Protein AF-0000000071901105 (afdb_homodimer)

pLDDT: mean 73.62, std 17.01, range [23.39, 92.31]

Radius of gyration: 30.45 Å; Cα contacts (8 Å, |Δi|>4): 1016; chains: 2; bounding box: 78×115×122 Å

Foldseek 3Di:
DPPPPPPPPPPPPPPPVVVPPVPDCPPLNVLLVVVLVLLVLLLLLLVLLLVLLVLQVVLVVVQPDDCPVLVVLVVLLVVLSVLLNVLSVVSNVVSVVCNPPSHDDQVNLLSSLVSLLSNLVSVLSSLQSLLCVLPVVCVVLSVVCVVLSVVSVVQSVQFRLDPVQVVPPVLLVLLVLLQLLLSLQLLQLSLLVSLLSNLCSPPVLSSPDPDPPLSSLSSVLNSLSSSSSSLSSRRGGHDDPVVSVVSSVVSLVSSVSSLVSLLVSLLVLLCLAQNPVPSPPDQCVVVLVCQLVVVQVPPPPPPPPDPPDLPVPVPPLVVLSVLQNVLSNLSSNLSSQCPPPDDDDPLSNLLSNLSSNLNNLSSVVSNCPLPPSPDGDDSSVVSVVCSSCSNVVSSVVNVVSSVVVVVVSPPPD/DPPPPPPPPPPPPVPPPVVPPVPDCPPLNVLLVVVLVLLVLLLLLLVLLQVLLVLQVVLVVVQPDPCPVLVVLVVLLVVLSVLLNVLSVVSVVVSVVCNPPSHDDQVNLLSSLVSLLSNLVSVLSSLQSLLCVLPVVCVVLSVVCVVLSVVSVVQSVQFRLDPVQVVDPVLLVLLVLLQLLLSLQLLQLSLLVSLLSNLCSPPVLSSPDPDCPLSSLSSVLNSLSSSSSSLSSRRGHHDDPVVSVVSSVVSLVSSVSSLVSSLVSLLVLLCLAQNPVPSPPDACVVVLVCQLVVVQVVVPPPPPPPPPDLPVPVPPLVVLSVLQNVLSNLSSNLSSQCPPPDDDDPLSNLLSNLSSNLNNLSSVVSNPPLPSSPDGDDSSVVSVVCSSCSNVVSSVVNVVSSVVVVVVSPPPD

Solvent-accessible surface area (backbone atoms only — not comparable to full-atom values): 42985 Å² total; per-residue (Å²): 134,81,78,76,76,73,78,78,75,76,74,74,72,71,73,60,71,73,71,70,41,71,73,72,77,50,77,72,52,54,46,32,51,51,42,48,51,49,40,51,36,38,34,54,51,21,52,51,48,44,53,51,51,49,48,51,48,52,47,55,67,70,44,81,61,77,55,70,84,48,38,68,51,48,50,53,25,48,53,26,42,48,50,19,43,51,33,23,50,48,45,48,49,46,36,69,66,47,65,78,46,51,70,79,50,70,67,57,52,51,49,52,38,49,38,42,48,49,22,41,50,20,46,42,50,23,52,43,35,53,45,36,71,76,35,67,70,34,53,51,34,51,58,52,47,47,44,53,52,50,36,54,51,50,52,57,68,63,31,40,86,43,75,65,34,72,66,36,61,70,57,50,51,49,36,51,55,42,29,57,51,15,53,42,41,32,53,26,30,48,36,27,48,44,27,42,51,46,13,48,70,72,23,68,51,52,61,62,54,74,64,48,38,56,57,39,39,37,46,51,21,29,42,48,15,42,52,40,32,40,67,40,32,34,80,72,9,43,90,45,69,66,56,46,51,50,52,50,50,51,48,51,53,50,51,53,48,32,53,49,31,48,47,51,30,51,49,54,58,39,24,76,69,56,22,22,33,50,58,70,17,64,52,66,60,55,48,49,52,28,50,32,53,43,48,51,68,66,47,70,73,71,74,74,76,76,74,65,72,60,56,66,66,66,71,69,57,58,66,43,40,49,47,25,27,51,29,36,25,48,47,24,39,49,47,30,71,47,49,76,59,86,77,80,50,71,57,50,37,51,26,46,50,29,28,47,46,16,29,51,39,26,49,54,56,68,69,31,80,84,58,62,52,65,77,68,57,69,66,41,46,50,43,49,48,52,56,62,45,48,24,56,54,27,46,61,55,24,51,61,35,47,54,52,41,52,57,67,66,45,72,86,121,134,81,78,76,73,74,76,79,76,75,74,73,72,68,73,59,72,74,70,71,42,73,73,71,78,48,77,74,53,54,47,31,51,50,41,48,50,47,41,52,36,39,36,52,51,21,52,51,48,45,53,51,51,50,47,51,49,53,47,54,68,70,45,83,60,76,54,72,85,50,39,68,52,48,51,53,25,49,50,27,42,48,50,21,44,51,33,23,51,48,46,47,49,47,36,69,68,49,66,79,47,51,71,78,50,67,67,56,49,51,48,52,39,50,38,43,50,48,22,41,52,21,46,44,49,24,51,42,36,53,46,35,71,76,35,69,70,33,53,51,35,51,57,52,47,46,45,55,52,50,35,54,50,50,52,57,69,63,30,41,84,43,74,64,33,73,66,36,62,69,56,50,52,49,36,51,54,42,30,56,51,15,53,41,42,30,54,26,30,46,35,26,49,45,27,43,51,44,13,47,72,71,23,67,52,51,60,62,53,72,62,51,38,57,56,39,38,38,46,51,21,29,44,48,14,42,53,41,31,40,67,41,33,36,82,70,10,43,92,44,69,66,57,46,51,50,51,49,50,51,48,50,53,50,50,54,48,31,54,49,30,48,48,50,30,50,49,52,59,39,22,75,67,56,23,22,32,48,58,71,19,64,53,65,61,54,49,49,50,29,48,32,54,45,49,53,66,67,47,70,73,69,74,74,74,76,75,65,72,59,58,67,66,66,71,70,56,59,65,42,41,49,46,25,28,52,27,35,27,49,49,24,39,48,48,30,71,47,49,76,58,87,76,80,52,69,56,51,38,51,26,47,50,29,28,46,46,14,27,50,39,25,48,54,55,70,70,29,80,84,57,62,53,64,77,69,53,70,65,43,47,49,43,50,47,51,56,61,47,46,25,56,54,28,47,63,56,24,51,61,35,47,54,52,40,52,60,66,67,45,72,85,122

Sequence (826 aa):
MAANSYPSQVKCTMDDPELNAPPKNDPEEEPKQATNRILKRTSSFAQGTIATATGFLTAAFSVRKDALLHRHILVAGGCFLVIAYLSALLLVYLKLFLSGHRQLHKGHIRFIQFLCIISGAALVATNSLLLLLISEDSILLSLNLLPIQGLIGILAYHATPTEDSMRDEAFEAGIKSGRKVALFATATAFAVQTTLLFGYLNNSSFRALGHRFDLSVSFLASALSVFLVVATCMPLGYRTSAARDKVLSLVKYLKDAVIALLAVTAVTIAKEFLGGDTVLALFPEITVAAMYYGVNLLTEETVEQGRREVAEHKMEMLPTAVVATFGFGMLGAAYAALLGTPEYDMYTKALVFTLLAAVVSSLGRVAGPLCSPRRDKNAAACVVFLGNILPIVEMLVAVPLAAKVASNALPASMAANSYPSQVKCTMDDPELNAPPKNDPEEEPKQATNRILKRTSSFAQGTIATATGFLTAAFSVRKDALLHRHILVAGGCFLVIAYLSALLLVYLKLFLSGHRQLHKGHIRFIQFLCIISGAALVATNSLLLLLISEDSILLSLNLLPIQGLIGILAYHATPTEDSMRDEAFEAGIKSGRKVALFATATAFAVQTTLLFGYLNNSSFRALGHRFDLSVSFLASALSVFLVVATCMPLGYRTSAARDKVLSLVKYLKDAVIALLAVTAVTIAKEFLGGDTVLALFPEITVAAMYYGVNLLTEETVEQGRREVAEHKMEMLPTAVVATFGFGMLGAAYAALLGTPEYDMYTKALVFTLLAAVVSSLGRVAGPLCSPRRDKNAAACVVFLGNILPIVEMLVAVPLAAKVASNALPAS

Secondary structure (DSSP, 8-state):
----------------TTTTS-----TTHHHHHHHHHHHHHHHHHHHHHHHHHHHHHHHHHH----TTTTHHHHHHHHHHHHHHHHHHHHHHHHHHHHTT-SS--HHHHHHHHHHHHHHHHHHHHHHHHHHHHH-GGGHHHHHTTHHHHHHHHHHHHH----GGGGG-HHHHHHHHHHHHHHHHHHHHHHHHHHHHHHHHHH-HHHHH--S-HHHHHHHHHHHHHHHHHHHHHS----SSHHHHHHHHHHHHHHHHHHHHHHHHHHHHHHHHHH-HHHHTTT-HHHHHHHHHHHHHHHS-----------------HHHHHHHHHHHHHHHHHHHHHHTT-S---HHHHHHHHHHHHHHHHHHHHHH-GGG--SS--HHHHHHHHHHHHHHHHHHHHHHHHHHHHHHHHS---/----------------TTTTS-----TTHHHHHHHHHHHHHHHHHHHHHHHHHHHHHHHHHH----TTTTHHHHHHHHHHHHHHHHHHHHHHHHHHHHTT-SS--HHHHHHHHHHHHHHHHHHHHHHHHHHHHH-GGGHHHHHTTHHHHHHHHHHHHH----GGGGG-HHHHHHHHHHHHHHHHHHHHHHHHHHHHHHHHHH-HHHHH--S-HHHHHHHHHHHHHHHHHHHHHS----SSHHHHHHHHHHHHHHHHHHHHHHHHHHHHHHHHHH-HHHHTTT-HHHHHHHHHHHHHHHS-----------------HHHHHHHHHHHHHHHHHHHHHHTT-S---HHHHHHHHHHHHHHHHHHHHHH-GGG--SS--HHHHHHHHHHHHHHHHHHHHHHHHHHHHHHHHS---

Organism: Sorghum bicolor (NCBI:txid4558)

Nearest PDB structures (foldseek):
  9cpb-assembly1_6S  TM=2.962E-01  e=1.721E+00  Bos taurus
  9cpb-assembly1_6S  TM=2.509E-01  e=5.950E+00  Bos taurus
  8xqn-assembly1_R  TM=2.039E-01  e=5.712E+00  Clostridium perfringens

Structure (mmCIF, N/CA/C/O backbone):
data_AF-0000000071901105-model_v1
#
loop_
_entity.id
_entity.type
_entity.pdbx_description
1 polymer 'Uncharacterized protein'
#
loop_
_atom_site.group_PDB
_atom_site.id
_atom_site.type_symbol
_atom_site.label_atom_id
_atom_site.label_alt_id
_atom_site.label_comp_id
_atom_site.label_asym_id
_atom_site.label_entity_id
_atom_site.label_seq_id
_atom_site.pdbx_PDB_ins_code
_atom_site.Cartn_x
_atom_site.Cartn_y
_atom_site.Cartn_z
_atom_site.occupancy
_atom_site.B_iso_or_equiv
_atom_site.auth_seq_id
_atom_site.auth_comp_id
_atom_site.auth_asym_id
_atom_site.auth_atom_id
_atom_site.pdbx_PDB_model_num
ATOM 1 N N . MET A 1 1 ? 28.234 18.266 83.75 1 23.39 1 MET A N 1
ATOM 2 C CA . MET A 1 1 ? 28.797 18.875 82.562 1 23.39 1 MET A CA 1
ATOM 3 C C . MET A 1 1 ? 27.797 18.812 81.438 1 23.39 1 MET A C 1
ATOM 5 O O . MET A 1 1 ? 27.359 17.719 81.062 1 23.39 1 MET A O 1
ATOM 9 N N . ALA A 1 2 ? 26.969 19.844 81.375 1 28.11 2 ALA A N 1
ATOM 10 C CA . ALA A 1 2 ? 25.734 20.25 80.688 1 28.11 2 ALA A CA 1
ATOM 11 C C . ALA A 1 2 ? 25.969 20.344 79.188 1 28.11 2 ALA A C 1
ATOM 13 O O . ALA A 1 2 ? 26.719 21.203 78.688 1 28.11 2 ALA A O 1
ATOM 14 N N . ALA A 1 3 ? 26.25 19.141 78.562 1 31.78 3 ALA A N 1
ATOM 15 C CA . ALA A 1 3 ? 26.688 19.062 77.125 1 31.78 3 ALA A CA 1
ATOM 16 C C . ALA A 1 3 ? 25.797 19.906 76.25 1 31.78 3 ALA A C 1
ATOM 18 O O . ALA A 1 3 ? 24.578 19.75 76.25 1 31.78 3 ALA A O 1
ATOM 19 N N . ASN A 1 4 ? 26.141 21.203 76.062 1 26.97 4 ASN A N 1
ATOM 20 C CA . ASN A 1 4 ? 25.562 22.281 75.312 1 26.97 4 ASN A CA 1
ATOM 21 C C . ASN A 1 4 ? 25.234 21.828 73.875 1 26.97 4 ASN A C 1
ATOM 23 O O . ASN A 1 4 ? 26.141 21.484 73.125 1 26.97 4 ASN A O 1
ATOM 27 N N . SER A 1 5 ? 24.172 21.062 73.688 1 28.59 5 SER A N 1
ATOM 28 C CA . SER A 1 5 ? 23.703 20.469 72.438 1 28.59 5 SER A CA 1
ATOM 29 C C . SER A 1 5 ? 23.5 21.547 71.375 1 28.59 5 SER A C 1
ATOM 31 O O . SER A 1 5 ? 22.625 22.391 71.5 1 28.59 5 SER A O 1
ATOM 33 N N . TYR A 1 6 ? 24.641 22.141 70.875 1 30 6 TYR A N 1
ATOM 34 C CA . TYR A 1 6 ? 24.562 23.219 69.875 1 30 6 TYR A CA 1
ATOM 35 C C . TYR A 1 6 ? 23.625 22.875 68.75 1 30 6 TYR A C 1
ATOM 37 O O . TYR A 1 6 ? 23.656 21.766 68.188 1 30 6 TYR A O 1
ATOM 45 N N . PRO A 1 7 ? 22.469 23.547 68.625 1 29.94 7 PRO A N 1
ATOM 46 C CA . PRO A 1 7 ? 21.406 23.312 67.688 1 29.94 7 PRO A CA 1
ATOM 47 C C . PRO A 1 7 ? 21.891 23.438 66.188 1 29.94 7 PRO A C 1
ATOM 49 O O . PRO A 1 7 ? 22.656 24.359 65.875 1 29.94 7 PRO A O 1
ATOM 52 N N . SER A 1 8 ? 22.359 22.312 65.562 1 29.56 8 SER A N 1
ATOM 53 C CA . SER A 1 8 ? 22.906 22.312 64.25 1 29.56 8 SER A CA 1
ATOM 54 C C . SER A 1 8 ? 22.016 23.094 63.281 1 29.56 8 SER A C 1
ATOM 56 O O . SER A 1 8 ? 20.828 22.828 63.156 1 29.56 8 SER A O 1
ATOM 58 N N . GLN A 1 9 ? 22.219 24.375 63.125 1 26.72 9 GLN A N 1
ATOM 59 C CA . GLN A 1 9 ? 21.562 25.297 62.219 1 26.72 9 GLN A CA 1
ATOM 60 C C . GLN A 1 9 ? 21.547 24.734 60.781 1 26.72 9 GLN A C 1
ATOM 62 O O . GLN A 1 9 ? 22.609 24.531 60.188 1 26.72 9 GLN A O 1
ATOM 67 N N . VAL A 1 10 ? 20.609 23.875 60.5 1 31.67 10 VAL A N 1
ATOM 68 C CA . VAL A 1 10 ? 20.406 23.344 59.156 1 31.67 10 VAL A CA 1
ATOM 69 C C . VAL A 1 10 ? 20.328 24.484 58.156 1 31.67 10 VAL A C 1
ATOM 71 O O . VAL A 1 10 ? 19.438 25.328 58.25 1 31.67 10 VAL A O 1
ATOM 74 N N . LYS A 1 11 ? 21.469 25.062 57.781 1 34.03 11 LYS A N 1
ATOM 75 C CA . LYS A 1 11 ? 21.531 26.047 56.688 1 34.03 11 LYS A CA 1
ATOM 76 C C . LYS A 1 11 ? 20.688 25.609 55.5 1 34.03 11 LYS A C 1
ATOM 78 O O . LYS A 1 11 ? 20.922 24.547 54.938 1 34.03 11 LYS A O 1
ATOM 83 N N . CYS A 1 12 ? 19.438 25.984 55.469 1 29.81 12 CYS A N 1
ATOM 84 C CA . CYS A 1 12 ? 18.484 25.953 54.344 1 29.81 12 CYS A CA 1
ATOM 85 C C . CYS A 1 12 ? 19.141 26.453 53.062 1 29.81 12 CYS A C 1
ATOM 87 O O . CYS A 1 12 ? 19.328 27.656 52.906 1 29.81 12 CYS A O 1
ATOM 89 N N . THR A 1 13 ? 20.312 25.891 52.75 1 29.97 13 THR A N 1
ATOM 90 C CA . THR A 1 13 ? 20.812 26.406 51.469 1 29.97 13 THR A CA 1
ATOM 91 C C . THR A 1 13 ? 19.719 26.438 50.406 1 29.97 13 THR A C 1
ATOM 93 O O . THR A 1 13 ? 19.141 25.406 50.062 1 29.97 13 THR A O 1
ATOM 96 N N . MET A 1 14 ? 18.938 27.5 50.438 1 29.06 14 MET A N 1
ATOM 97 C CA . MET A 1 14 ? 18.031 27.875 49.344 1 29.06 14 MET A CA 1
ATOM 98 C C . MET A 1 14 ? 18.656 27.609 48 1 29.06 14 MET A C 1
ATOM 100 O O . MET A 1 14 ? 19.688 28.219 47.656 1 29.06 14 MET A O 1
ATOM 104 N N . ASP A 1 15 ? 18.688 26.328 47.625 1 30.03 15 ASP A N 1
ATOM 105 C CA . ASP A 1 15 ? 19.141 25.969 46.281 1 30.03 15 ASP A CA 1
ATOM 106 C C . ASP A 1 15 ? 18.625 26.953 45.25 1 30.03 15 ASP A C 1
ATOM 108 O O . ASP A 1 15 ? 17.406 27.156 45.125 1 30.03 15 ASP A O 1
ATOM 112 N N . ASP A 1 16 ? 19.344 28.094 45.062 1 31.08 16 ASP A N 1
ATOM 113 C CA . ASP A 1 16 ? 19.047 29.062 44.031 1 31.08 16 ASP A CA 1
ATOM 114 C C . ASP A 1 16 ? 18.641 28.391 42.719 1 31.08 16 ASP A C 1
ATOM 116 O O . ASP A 1 16 ? 19.406 27.562 42.188 1 31.08 16 ASP A O 1
ATOM 120 N N . PRO A 1 17 ? 17.328 28.281 42.469 1 35.25 17 PRO A N 1
ATOM 121 C CA . PRO A 1 17 ? 16.781 27.656 41.25 1 35.25 17 PRO A CA 1
ATOM 122 C C . PRO A 1 17 ? 17.547 28.047 40 1 35.25 17 PRO A C 1
ATOM 124 O O . PRO A 1 17 ? 17.281 27.5 38.906 1 35.25 17 PRO A O 1
ATOM 127 N N . GLU A 1 18 ? 18.156 29.281 40 1 35.06 18 GLU A N 1
ATOM 128 C CA . GLU A 1 18 ? 18.844 29.688 38.812 1 35.06 18 GLU A CA 1
ATOM 129 C C . GLU A 1 18 ? 19.969 28.719 38.438 1 35.06 18 GLU A C 1
ATOM 131 O O . GLU A 1 18 ? 20.5 28.766 37.344 1 35.06 18 GLU A O 1
ATOM 136 N N . LEU A 1 19 ? 20.609 28.219 39.406 1 35.97 19 LEU A N 1
ATOM 137 C CA . LEU A 1 19 ? 21.797 27.438 39.125 1 35.97 19 LEU A CA 1
ATOM 138 C C . LEU A 1 19 ? 21.438 26.172 38.344 1 35.97 19 LEU A C 1
ATOM 140 O O . LEU A 1 19 ? 22.312 25.562 37.719 1 35.97 19 LEU A O 1
ATOM 144 N N . ASN A 1 20 ? 20.406 25.547 38.75 1 34.88 20 ASN A N 1
ATOM 145 C CA . ASN A 1 20 ? 20.109 24.297 38.031 1 34.88 20 ASN A CA 1
ATOM 146 C C . ASN A 1 20 ? 19.531 24.562 36.656 1 34.88 20 ASN A C 1
ATOM 148 O O . ASN A 1 20 ? 18.641 23.828 36.188 1 34.88 20 ASN A O 1
ATOM 152 N N . ALA A 1 21 ? 19.484 25.875 36.25 1 35.84 21 ALA A N 1
ATOM 153 C CA . ALA A 1 21 ? 19.094 26.078 34.844 1 35.84 21 ALA A CA 1
ATOM 154 C C . ALA A 1 21 ? 19.859 25.125 33.906 1 35.84 21 ALA A C 1
ATOM 156 O O . ALA A 1 21 ? 21.047 24.844 34.156 1 35.84 21 ALA A O 1
ATOM 157 N N . PRO A 1 22 ? 19.156 24.172 33.312 1 41.09 22 PRO A N 1
ATOM 158 C CA . PRO A 1 22 ? 19.969 23.344 32.438 1 41.09 22 PRO A CA 1
ATOM 159 C C . PRO A 1 22 ? 21.125 24.125 31.797 1 41.09 22 PRO A C 1
ATOM 161 O O . PRO A 1 22 ? 21 25.328 31.547 1 41.09 22 PRO A O 1
ATOM 164 N N . PRO A 1 23 ? 22.406 23.844 32.25 1 41.41 23 PRO A N 1
ATOM 165 C CA . PRO A 1 23 ? 23.484 24.703 31.75 1 41.41 23 PRO A CA 1
ATOM 166 C C . PRO A 1 23 ? 23.156 25.312 30.391 1 41.41 23 PRO A C 1
ATOM 168 O O . PRO A 1 23 ? 22.406 24.734 29.594 1 41.41 23 PRO A O 1
ATOM 171 N N . LYS A 1 24 ? 23.109 26.594 30.25 1 41.62 24 LYS A N 1
ATOM 172 C CA . LYS A 1 24 ? 23.078 27.297 28.984 1 41.62 24 LYS A CA 1
ATOM 173 C C . LYS A 1 24 ? 23.828 26.516 27.906 1 41.62 24 LYS A C 1
ATOM 175 O O . LYS A 1 24 ? 24.953 26.047 28.125 1 41.62 24 LYS A O 1
ATOM 180 N N . ASN A 1 25 ? 23.203 25.75 26.969 1 41.94 25 ASN A N 1
ATOM 181 C CA . ASN A 1 25 ? 23.875 25.172 25.812 1 41.94 25 ASN A CA 1
ATOM 182 C C . ASN A 1 25 ? 25.125 25.984 25.438 1 41.94 25 ASN A C 1
ATOM 184 O O . ASN A 1 25 ? 25.031 27.156 25.109 1 41.94 25 ASN A O 1
ATOM 188 N N . ASP A 1 26 ? 26.172 25.828 26.125 1 43.66 26 ASP A N 1
ATOM 189 C CA . ASP A 1 26 ? 27.438 26.438 25.703 1 43.66 26 ASP A CA 1
ATOM 190 C C . ASP A 1 26 ? 27.516 26.547 24.188 1 43.66 26 ASP A C 1
ATOM 192 O O . ASP A 1 26 ? 27.219 25.594 23.469 1 43.66 26 ASP A O 1
ATOM 196 N N . PRO A 1 27 ? 27.406 27.703 23.656 1 53.41 27 PRO A N 1
ATOM 197 C CA . PRO A 1 27 ? 27.469 27.922 22.219 1 53.41 27 PRO A CA 1
ATOM 198 C C . PRO A 1 27 ? 28.422 26.953 21.516 1 53.41 27 PRO A C 1
ATOM 200 O O . PRO A 1 27 ? 28.234 26.656 20.328 1 53.41 27 PRO A O 1
ATOM 203 N N . GLU A 1 28 ? 29.5 26.609 22.203 1 52.97 28 GLU A N 1
ATOM 204 C CA . GLU A 1 28 ? 30.484 25.719 21.594 1 52.97 28 GLU A CA 1
ATOM 205 C C . GLU A 1 28 ? 29.969 24.297 21.5 1 52.97 28 GLU A C 1
ATOM 207 O O . GLU A 1 28 ? 30.375 23.531 20.625 1 52.97 28 GLU A O 1
ATOM 212 N N . GLU A 1 29 ? 29.109 23.875 22.312 1 56.94 29 GLU A N 1
ATOM 213 C CA . GLU A 1 29 ? 28.672 22.484 22.438 1 56.94 29 GLU A CA 1
ATOM 214 C C . GLU A 1 29 ? 27.641 22.156 21.375 1 56.94 29 GLU A C 1
ATOM 216 O O . GLU A 1 29 ? 27.531 21 20.953 1 56.94 29 GLU A O 1
ATOM 221 N N . GLU A 1 30 ? 27.047 23.094 20.844 1 62.62 30 GLU A N 1
ATOM 222 C CA . GLU A 1 30 ? 25.938 22.875 19.906 1 62.62 30 GLU A CA 1
ATOM 223 C C . GLU A 1 30 ? 26.469 22.359 18.562 1 62.62 30 GLU A C 1
ATOM 225 O O . GLU A 1 30 ? 25.953 21.375 18.031 1 62.62 30 GLU A O 1
ATOM 230 N N . PRO A 1 31 ? 27.609 23.062 18.219 1 67.62 31 PRO A N 1
ATOM 231 C CA . PRO A 1 31 ? 28.109 22.562 16.922 1 67.62 31 PRO A CA 1
ATOM 232 C C . PRO A 1 31 ? 28.672 21.156 17.031 1 67.62 31 PRO A C 1
ATOM 234 O O . PRO A 1 31 ? 28.531 20.359 16.094 1 67.62 31 PRO A O 1
ATOM 237 N N . LYS A 1 32 ? 29.266 20.859 18.203 1 72.44 32 LYS A N 1
ATOM 238 C CA . LYS A 1 32 ? 29.812 19.516 18.359 1 72.44 32 LYS A CA 1
ATOM 239 C C . LYS A 1 32 ? 28.688 18.469 18.375 1 72.44 32 LYS A C 1
ATOM 241 O O . LYS A 1 32 ? 28.859 17.359 17.859 1 72.44 32 LYS A O 1
ATOM 246 N N . GLN A 1 33 ? 27.609 18.812 18.906 1 73.81 33 GLN A N 1
ATOM 247 C CA . GLN A 1 33 ? 26.484 17.891 18.969 1 73.81 33 GLN A CA 1
ATOM 248 C C . GLN A 1 33 ? 25.891 17.656 17.594 1 73.81 33 GLN A C 1
ATOM 250 O O . GLN A 1 33 ? 25.484 16.531 17.266 1 73.81 33 GLN A O 1
ATOM 255 N N . ALA A 1 34 ? 25.969 18.672 16.828 1 73.56 34 ALA A N 1
ATOM 256 C CA . ALA A 1 34 ? 25.453 18.547 15.477 1 73.56 34 ALA A CA 1
ATOM 257 C C . ALA A 1 34 ? 26.344 17.625 14.633 1 73.56 34 ALA A C 1
ATOM 259 O O . ALA A 1 34 ? 25.844 16.797 13.867 1 73.56 34 ALA A O 1
ATOM 260 N N . THR A 1 35 ? 27.594 17.828 14.852 1 76.62 35 THR A N 1
ATOM 261 C CA . THR A 1 35 ? 28.562 17 14.141 1 76.62 35 THR A CA 1
ATOM 262 C C . THR A 1 35 ? 28.422 15.539 14.547 1 76.62 35 THR A C 1
ATOM 264 O O . THR A 1 35 ? 28.438 14.648 13.688 1 76.62 35 THR A O 1
ATOM 267 N N . ASN A 1 36 ? 28.266 15.328 15.781 1 78.06 36 ASN A N 1
ATOM 268 C CA . ASN A 1 36 ? 28.141 13.961 16.266 1 78.06 36 ASN A CA 1
ATOM 269 C C . ASN A 1 36 ? 26.844 13.312 15.766 1 78.06 36 ASN A C 1
ATOM 271 O O . ASN A 1 36 ? 26.812 12.109 15.516 1 78.06 36 ASN A O 1
ATOM 275 N N . ARG A 1 37 ? 25.906 14.062 15.602 1 77.25 37 ARG A N 1
ATOM 276 C CA . ARG A 1 37 ? 24.641 13.539 15.094 1 77.25 37 ARG A CA 1
ATOM 277 C C . ARG A 1 37 ? 24.781 13.086 13.648 1 77.25 37 ARG A C 1
ATOM 279 O O . ARG A 1 37 ? 24.266 12.031 13.273 1 77.25 37 ARG A O 1
ATOM 286 N N . ILE A 1 38 ? 25.484 13.875 12.922 1 79.88 38 ILE A N 1
ATOM 287 C CA . ILE A 1 38 ? 25.688 13.547 11.516 1 79.88 38 ILE A CA 1
ATOM 288 C C . ILE A 1 38 ? 26.531 12.281 11.406 1 79.88 38 ILE A C 1
ATOM 290 O O . ILE A 1 38 ? 26.234 11.391 10.602 1 79.88 38 ILE A O 1
ATOM 294 N N . LEU A 1 39 ? 27.484 12.219 12.242 1 83.5 39 LEU A N 1
ATOM 295 C CA . LEU A 1 39 ? 28.391 11.086 12.172 1 83.5 39 LEU A CA 1
ATOM 296 C C . LEU A 1 39 ? 27.719 9.82 12.688 1 83.5 39 LEU A C 1
ATOM 298 O O . LEU A 1 39 ? 27.969 8.727 12.18 1 83.5 39 LEU A O 1
ATOM 302 N N . LYS A 1 40 ? 26.906 9.961 13.617 1 81.38 40 LYS A N 1
ATOM 303 C CA . LYS A 1 40 ? 26.172 8.805 14.117 1 81.38 40 LYS A CA 1
ATOM 304 C C . LYS A 1 40 ? 25.203 8.273 13.07 1 81.38 40 LYS A C 1
ATOM 306 O O . LYS A 1 40 ? 25.047 7.059 12.922 1 81.38 40 LYS A O 1
ATOM 311 N N . ARG A 1 41 ? 24.641 9.141 12.328 1 83.5 41 ARG A N 1
ATOM 312 C CA . ARG A 1 41 ? 23.719 8.758 11.25 1 83.5 41 ARG A CA 1
ATOM 313 C C . ARG A 1 41 ? 24.453 7.996 10.156 1 83.5 41 ARG A C 1
ATOM 315 O O . ARG A 1 41 ? 23.984 6.953 9.688 1 83.5 41 ARG A O 1
ATOM 322 N N . THR A 1 42 ? 25.531 8.516 9.859 1 84.75 42 THR A N 1
ATOM 323 C CA . THR A 1 42 ? 26.297 7.914 8.781 1 84.75 42 THR A CA 1
ATOM 324 C C . THR A 1 42 ? 26.891 6.582 9.219 1 84.75 42 THR A C 1
ATOM 326 O O . THR A 1 42 ? 27.016 5.652 8.414 1 84.75 42 THR A O 1
ATOM 329 N N . SER A 1 43 ? 27.156 6.512 10.445 1 84.69 43 SER A N 1
ATOM 330 C CA . SER A 1 43 ? 27.703 5.254 10.945 1 84.69 43 SER A CA 1
ATOM 331 C C . SER A 1 43 ? 26.641 4.16 10.969 1 84.69 43 SER A C 1
ATOM 333 O O . SER A 1 43 ? 26.938 2.994 10.695 1 84.69 43 SER A O 1
ATOM 335 N N . SER A 1 44 ? 25.5 4.527 11.297 1 83.38 44 SER A N 1
ATOM 336 C CA . SER A 1 44 ? 24.422 3.553 11.273 1 83.38 44 SER A CA 1
ATOM 337 C C . SER A 1 44 ? 24.188 3.023 9.859 1 83.38 44 SER A C 1
ATOM 339 O O . SER A 1 44 ? 23.938 1.83 9.672 1 83.38 44 SER A O 1
ATOM 341 N N . PHE A 1 45 ? 24.266 3.891 8.961 1 87.88 45 PHE A N 1
ATOM 342 C CA . PHE A 1 45 ? 24.156 3.496 7.559 1 87.88 45 PHE A CA 1
ATOM 343 C C . PHE A 1 45 ? 25.281 2.525 7.184 1 87.88 45 PHE A C 1
ATOM 345 O O . PHE A 1 45 ? 25.031 1.498 6.551 1 87.88 45 PHE A O 1
ATOM 352 N N . ALA A 1 46 ? 26.422 2.852 7.594 1 89.12 46 ALA A N 1
ATOM 353 C CA . ALA A 1 46 ? 27.594 2.039 7.254 1 89.12 46 ALA A CA 1
ATOM 354 C C . ALA A 1 46 ? 27.484 0.65 7.879 1 89.12 46 ALA A C 1
ATOM 356 O O . ALA A 1 46 ? 27.797 -0.354 7.23 1 89.12 46 ALA A O 1
ATOM 357 N N . GLN A 1 47 ? 27.062 0.618 9.062 1 83.19 47 GLN A N 1
ATOM 358 C CA . GLN A 1 47 ? 26.922 -0.667 9.734 1 83.19 47 GLN A CA 1
ATOM 359 C C . GLN A 1 47 ? 25.891 -1.545 9.031 1 83.19 47 GLN A C 1
ATOM 361 O O . GLN A 1 47 ? 26.094 -2.75 8.875 1 83.19 47 GLN A O 1
ATOM 366 N N . GLY A 1 48 ? 24.844 -0.921 8.648 1 81.62 48 GLY A N 1
ATOM 367 C CA . GLY A 1 48 ? 23.844 -1.667 7.898 1 81.62 48 GLY A CA 1
ATOM 368 C C . GLY A 1 48 ? 24.359 -2.195 6.574 1 81.62 48 GLY A C 1
ATOM 369 O O . GLY A 1 48 ? 24.062 -3.33 6.195 1 81.62 48 GLY A O 1
ATOM 370 N N . THR A 1 49 ? 25.109 -1.422 5.941 1 86 49 THR A N 1
ATOM 371 C CA . THR A 1 49 ? 25.672 -1.806 4.648 1 86 49 THR A CA 1
ATOM 372 C C . THR A 1 49 ? 26.672 -2.939 4.809 1 86 49 THR A C 1
ATOM 374 O O . THR A 1 49 ? 26.688 -3.885 4.016 1 86 49 THR A O 1
ATOM 377 N N . ILE A 1 50 ? 27.438 -2.832 5.816 1 84.69 50 ILE A N 1
ATOM 378 C CA . ILE A 1 50 ? 28.438 -3.871 6.07 1 84.69 50 ILE A CA 1
ATOM 379 C C . ILE A 1 50 ? 27.734 -5.188 6.395 1 84.69 50 ILE A C 1
ATOM 381 O O . ILE A 1 50 ? 28.125 -6.246 5.891 1 84.69 50 ILE A O 1
ATOM 385 N N . ALA A 1 51 ? 26.75 -5.082 7.18 1 81 51 ALA A N 1
ATOM 386 C CA . ALA A 1 51 ? 26 -6.281 7.535 1 81 51 ALA A CA 1
ATOM 387 C C . ALA A 1 51 ? 25.359 -6.922 6.301 1 81 51 ALA A C 1
ATOM 389 O O . ALA A 1 51 ? 25.406 -8.141 6.133 1 81 51 ALA A O 1
ATOM 390 N N . THR A 1 52 ? 24.781 -6.098 5.488 1 80.56 52 THR A N 1
ATOM 391 C CA . THR A 1 52 ? 24.141 -6.594 4.277 1 80.56 52 THR A CA 1
ATOM 392 C C . THR A 1 52 ? 25.156 -7.199 3.324 1 80.56 52 THR A C 1
ATOM 394 O O . THR A 1 52 ? 24.938 -8.273 2.76 1 80.56 52 THR A O 1
ATOM 397 N N . ALA A 1 53 ? 26.219 -6.566 3.137 1 82.19 53 ALA A N 1
ATOM 398 C CA . ALA A 1 53 ? 27.266 -7.062 2.248 1 82.19 53 ALA A CA 1
ATOM 399 C C . ALA A 1 53 ? 27.828 -8.383 2.754 1 82.19 53 ALA A C 1
ATOM 401 O O . ALA A 1 53 ? 28.109 -9.289 1.966 1 82.19 53 ALA A O 1
ATOM 402 N N . THR A 1 54 ? 27.953 -8.492 4.008 1 78.81 54 THR A N 1
ATOM 403 C CA . THR A 1 54 ? 28.438 -9.734 4.598 1 78.81 54 THR A CA 1
ATOM 404 C C . THR A 1 54 ? 27.438 -10.859 4.375 1 78.81 54 THR A C 1
ATOM 406 O O . THR A 1 54 ? 27.812 -12 4.102 1 78.81 54 THR A O 1
ATOM 409 N N . GLY A 1 55 ? 26.234 -10.492 4.531 1 74.56 55 GLY A N 1
ATOM 410 C CA . GLY A 1 55 ? 25.203 -11.477 4.246 1 74.56 55 GLY A CA 1
ATOM 411 C C . GLY A 1 55 ? 25.266 -12 2.822 1 74.56 55 GLY A C 1
ATOM 412 O O . GLY A 1 55 ? 25.156 -13.211 2.592 1 74.56 55 GLY A O 1
ATOM 413 N N . PHE A 1 56 ? 25.453 -11.141 1.854 1 76 56 PHE A N 1
ATOM 414 C CA . PHE A 1 56 ? 25.547 -11.523 0.452 1 76 56 PHE A CA 1
ATOM 415 C C . PHE A 1 56 ? 26.781 -12.391 0.214 1 76 56 PHE A C 1
ATOM 417 O O . PHE A 1 56 ? 26.734 -13.375 -0.526 1 76 56 PHE A O 1
ATOM 424 N N . LEU A 1 57 ? 27.797 -12.062 0.874 1 76.06 57 LEU A N 1
ATOM 425 C CA . LEU A 1 57 ? 29.047 -12.812 0.713 1 76.06 57 LEU A CA 1
ATOM 426 C C . LEU A 1 57 ? 28.906 -14.219 1.278 1 76.06 57 LEU A C 1
ATOM 428 O O . LEU A 1 57 ? 29.359 -15.188 0.66 1 76.06 57 LEU A O 1
ATOM 432 N N . THR A 1 58 ? 28.297 -14.312 2.346 1 73.56 58 THR A N 1
ATOM 433 C CA . THR A 1 58 ? 28.094 -15.617 2.965 1 73.56 58 THR A CA 1
ATOM 434 C C . THR A 1 58 ? 27.188 -16.484 2.098 1 73.56 58 THR A C 1
ATOM 436 O O . THR A 1 58 ? 27.438 -17.688 1.932 1 73.56 58 THR A O 1
ATOM 439 N N . ALA A 1 59 ? 26.203 -15.867 1.608 1 69.38 59 ALA A N 1
ATOM 440 C CA . ALA A 1 59 ? 25.312 -16.609 0.732 1 69.38 59 ALA A CA 1
ATOM 441 C C . ALA A 1 59 ? 26.031 -17.047 -0.541 1 69.38 59 ALA A C 1
ATOM 443 O O . ALA A 1 59 ? 25.828 -18.172 -1.017 1 69.38 59 ALA A O 1
ATOM 444 N N . ALA A 1 60 ? 26.844 -16.219 -1.104 1 68.5 60 ALA A N 1
ATOM 445 C CA . ALA A 1 60 ? 27.562 -16.531 -2.334 1 68.5 60 ALA A CA 1
ATOM 446 C C . ALA A 1 60 ? 28.578 -17.656 -2.113 1 68.5 60 ALA A C 1
ATOM 448 O O . ALA A 1 60 ? 28.75 -18.516 -2.975 1 68.5 60 ALA A O 1
ATOM 449 N N . PHE A 1 61 ? 29.234 -17.688 -0.989 1 67.38 61 PHE A N 1
ATOM 450 C CA . PHE A 1 61 ? 30.25 -18.688 -0.715 1 67.38 61 PHE A CA 1
ATOM 451 C C . PHE A 1 61 ? 29.625 -20.047 -0.42 1 67.38 61 PHE A C 1
ATOM 453 O O . PHE A 1 61 ? 30.25 -21.078 -0.609 1 67.38 61 PHE A O 1
ATOM 460 N N . SER A 1 62 ? 28.516 -20 0.051 1 59.56 62 SER A N 1
ATOM 461 C CA . SER A 1 62 ? 27.844 -21.25 0.352 1 59.56 62 SER A CA 1
ATOM 462 C C . SER A 1 62 ? 27.422 -21.984 -0.924 1 59.56 62 SER A C 1
ATOM 464 O O . SER A 1 62 ? 27.094 -23.156 -0.89 1 59.56 62 SER A O 1
ATOM 466 N N . VAL A 1 63 ? 27.328 -21.203 -2.01 1 55.09 63 VAL A N 1
ATOM 467 C CA . VAL A 1 63 ? 26.828 -21.797 -3.246 1 55.09 63 VAL A CA 1
ATOM 468 C C . VAL A 1 63 ? 27.984 -22.312 -4.082 1 55.09 63 VAL A C 1
ATOM 470 O O . VAL A 1 63 ? 28.922 -21.562 -4.391 1 55.09 63 VAL A O 1
ATOM 473 N N . ARG A 1 64 ? 28.312 -23.5 -4.023 1 50.66 64 ARG A N 1
ATOM 474 C CA . ARG A 1 64 ? 29.297 -24.156 -4.879 1 50.66 64 ARG A CA 1
ATOM 475 C C . ARG A 1 64 ? 28.875 -24.062 -6.348 1 50.66 64 ARG A C 1
ATOM 477 O O . ARG A 1 64 ? 29.469 -24.734 -7.199 1 50.66 64 ARG A O 1
ATOM 484 N N . LYS A 1 65 ? 27.875 -23.375 -6.715 1 51.81 65 LYS A N 1
ATOM 485 C CA . LYS A 1 65 ? 27.328 -23.672 -8.039 1 51.81 65 LYS A CA 1
ATOM 486 C C . LYS A 1 65 ? 28.281 -23.203 -9.141 1 51.81 65 LYS A C 1
ATOM 488 O O . LYS A 1 65 ? 29.188 -22.422 -8.883 1 51.81 65 LYS A O 1
ATOM 493 N N . ASP A 1 66 ? 27.781 -23.547 -10.352 1 51.34 66 ASP A N 1
ATOM 494 C CA . ASP A 1 66 ? 28.406 -23.391 -11.664 1 51.34 66 ASP A CA 1
ATOM 495 C C . ASP A 1 66 ? 28.609 -21.906 -12 1 51.34 66 ASP A C 1
ATOM 497 O O . ASP A 1 66 ? 27.734 -21.266 -12.562 1 51.34 66 ASP A O 1
ATOM 501 N N . ALA A 1 67 ? 29.344 -21.312 -11.195 1 55.44 67 ALA A N 1
ATOM 502 C CA . ALA A 1 67 ? 29.922 -19.969 -11.367 1 55.44 67 ALA A CA 1
ATOM 503 C C . ALA A 1 67 ? 30.266 -19.719 -12.836 1 55.44 67 ALA A C 1
ATOM 505 O O . ALA A 1 67 ? 30.359 -18.562 -13.258 1 55.44 67 ALA A O 1
ATOM 506 N N . LEU A 1 68 ? 30.25 -20.781 -13.555 1 57.59 68 LEU A N 1
ATOM 507 C CA . LEU A 1 68 ? 30.797 -20.578 -14.891 1 57.59 68 LEU A CA 1
ATOM 508 C C . LEU A 1 68 ? 29.766 -19.938 -15.812 1 57.59 68 LEU A C 1
ATOM 510 O O . LEU A 1 68 ? 30.125 -19.109 -16.672 1 57.59 68 LEU A O 1
ATOM 514 N N . LEU A 1 69 ? 28.5 -20.25 -15.742 1 58.38 69 LEU A N 1
ATOM 515 C CA . LEU A 1 69 ? 27.547 -19.734 -16.734 1 58.38 69 LEU A CA 1
ATOM 516 C C . LEU A 1 69 ? 27.203 -18.281 -16.453 1 58.38 69 LEU A C 1
ATOM 518 O O . LEU A 1 69 ? 26.922 -17.516 -17.375 1 58.38 69 LEU A O 1
ATOM 522 N N . HIS A 1 70 ? 27.406 -17.906 -15.266 1 66.44 70 HIS A N 1
ATOM 523 C CA . HIS A 1 70 ? 27.031 -16.531 -14.945 1 66.44 70 HIS A CA 1
ATOM 524 C C . HIS A 1 70 ? 28.219 -15.75 -14.383 1 66.44 70 HIS A C 1
ATOM 526 O O . HIS A 1 70 ? 28.047 -14.906 -13.5 1 66.44 70 HIS A O 1
ATOM 532 N N . ARG A 1 71 ? 29.344 -15.992 -14.977 1 71.31 71 ARG A N 1
ATOM 533 C CA . ARG A 1 71 ? 30.594 -15.453 -14.453 1 71.31 71 ARG A CA 1
ATOM 534 C C . ARG A 1 71 ? 30.625 -13.938 -14.539 1 71.31 71 ARG A C 1
ATOM 536 O O . ARG A 1 71 ? 31.047 -13.258 -13.602 1 71.31 71 ARG A O 1
ATOM 543 N N . HIS A 1 72 ? 30.188 -13.391 -15.672 1 74.88 72 HIS A N 1
ATOM 544 C CA . HIS A 1 72 ? 30.25 -11.938 -15.836 1 74.88 72 HIS A CA 1
ATOM 545 C C . HIS A 1 72 ? 29.344 -11.227 -14.828 1 74.88 72 HIS A C 1
ATOM 547 O O . HIS A 1 72 ? 29.734 -10.203 -14.266 1 74.88 72 HIS A O 1
ATOM 553 N N . ILE A 1 73 ? 28.281 -11.766 -14.594 1 74.06 73 ILE A N 1
ATOM 554 C CA . ILE A 1 73 ? 27.328 -11.148 -13.672 1 74.06 73 ILE A CA 1
ATOM 555 C C . ILE A 1 73 ? 27.859 -11.281 -12.242 1 74.06 73 ILE A C 1
ATOM 557 O O . ILE A 1 73 ? 27.734 -10.352 -11.438 1 74.06 73 ILE A O 1
ATOM 561 N N . LEU A 1 74 ? 28.531 -12.312 -12.031 1 76.38 74 LEU A N 1
ATOM 562 C CA . LEU A 1 74 ? 29.062 -12.531 -10.688 1 76.38 74 LEU A CA 1
ATOM 563 C C . LEU A 1 74 ? 30.266 -11.633 -10.43 1 76.38 74 LEU A C 1
ATOM 565 O O . LEU A 1 74 ? 30.422 -11.117 -9.32 1 76.38 74 LEU A O 1
ATOM 569 N N . VAL A 1 75 ? 31.016 -11.461 -11.461 1 79.69 75 VAL A N 1
ATOM 570 C CA . VAL A 1 75 ? 32.188 -10.594 -11.312 1 79.69 75 VAL A CA 1
ATOM 571 C C . VAL A 1 75 ? 31.734 -9.148 -11.133 1 79.69 75 VAL A C 1
ATOM 573 O O . VAL A 1 75 ? 32.25 -8.438 -10.258 1 79.69 75 VAL A O 1
ATOM 576 N N . ALA A 1 76 ? 30.812 -8.766 -11.938 1 81.56 76 ALA A N 1
ATOM 577 C CA . ALA A 1 76 ? 30.297 -7.398 -11.812 1 81.56 76 ALA A CA 1
ATOM 578 C C . ALA A 1 76 ? 29.625 -7.184 -10.461 1 81.56 76 ALA A C 1
ATOM 580 O O . ALA A 1 76 ? 29.859 -6.168 -9.805 1 81.56 76 ALA A O 1
ATOM 581 N N . GLY A 1 77 ? 28.844 -8.102 -10.148 1 82.31 77 GLY A N 1
ATOM 582 C CA . GLY A 1 77 ? 28.203 -8.023 -8.844 1 82.31 77 GLY A CA 1
ATOM 583 C C . GLY A 1 77 ? 29.188 -8 -7.695 1 82.31 77 GLY A C 1
ATOM 584 O O . GLY A 1 77 ? 29.016 -7.258 -6.73 1 82.31 77 GLY A O 1
ATOM 585 N N . GLY A 1 78 ? 30.219 -8.805 -7.809 1 82.19 78 GLY A N 1
ATOM 586 C CA . GLY A 1 78 ? 31.266 -8.812 -6.801 1 82.19 78 GLY A CA 1
ATOM 587 C C . GLY A 1 78 ? 32.031 -7.496 -6.707 1 82.19 78 GLY A C 1
ATOM 588 O O . GLY A 1 78 ? 32.312 -7.02 -5.609 1 82.19 78 GLY A O 1
ATOM 589 N N . CYS A 1 79 ? 32.281 -6.887 -7.789 1 87 79 CYS A N 1
ATOM 590 C CA . CYS A 1 79 ? 32.969 -5.602 -7.805 1 87 79 CYS A CA 1
ATOM 591 C C . CYS A 1 79 ? 32.125 -4.527 -7.105 1 87 79 CYS A C 1
ATOM 593 O O . CYS A 1 79 ? 32.656 -3.758 -6.301 1 87 79 CYS A O 1
ATOM 595 N N . PHE A 1 80 ? 30.938 -4.496 -7.395 1 89.88 80 PHE A N 1
ATOM 596 C CA . PHE A 1 80 ? 30.078 -3.496 -6.77 1 89.88 80 PHE A CA 1
ATOM 597 C C . PHE A 1 80 ? 29.938 -3.758 -5.273 1 89.88 80 PHE A C 1
ATOM 599 O O . PHE A 1 80 ? 29.859 -2.818 -4.48 1 89.88 80 PHE A O 1
ATOM 606 N N . LEU A 1 81 ? 29.922 -4.973 -4.965 1 89.31 81 LEU A N 1
ATOM 607 C CA . LEU A 1 81 ? 29.844 -5.309 -3.547 1 89.31 81 LEU A CA 1
ATOM 608 C C . LEU A 1 81 ? 31.078 -4.828 -2.799 1 89.31 81 LEU A C 1
ATOM 610 O O . LEU A 1 81 ? 30.969 -4.312 -1.683 1 89.31 81 LEU A O 1
ATOM 614 N N . VAL A 1 82 ? 32.188 -4.949 -3.441 1 89.62 82 VAL A N 1
ATOM 615 C CA . VAL A 1 82 ? 33.438 -4.496 -2.832 1 89.62 82 VAL A CA 1
ATOM 616 C C . VAL A 1 82 ? 33.406 -2.977 -2.691 1 89.62 82 VAL A C 1
ATOM 618 O O . VAL A 1 82 ? 33.812 -2.439 -1.659 1 89.62 82 VAL A O 1
ATOM 621 N N . ILE A 1 83 ? 32.906 -2.34 -3.639 1 91.06 83 ILE A N 1
ATOM 622 C CA . ILE A 1 83 ? 32.812 -0.884 -3.598 1 91.06 83 ILE A CA 1
ATOM 623 C C . ILE A 1 83 ? 31.891 -0.456 -2.459 1 91.06 83 ILE A C 1
ATOM 625 O O . ILE A 1 83 ? 32.219 0.477 -1.715 1 91.06 83 ILE A O 1
ATOM 629 N N . ALA A 1 84 ? 30.828 -1.147 -2.359 1 90.81 84 ALA A N 1
ATOM 630 C CA . ALA A 1 84 ? 29.891 -0.833 -1.282 1 90.81 84 ALA A CA 1
ATOM 631 C C . ALA A 1 84 ? 30.531 -1.068 0.084 1 90.81 84 ALA A C 1
ATOM 633 O O . ALA A 1 84 ? 30.391 -0.239 0.988 1 90.81 84 ALA A O 1
ATOM 634 N N . TYR A 1 85 ? 31.234 -2.139 0.152 1 89.56 85 TYR A N 1
ATOM 635 C CA . TYR A 1 85 ? 31.875 -2.508 1.41 1 89.56 85 TYR A CA 1
ATOM 636 C C . TYR A 1 85 ? 33 -1.528 1.766 1 89.56 85 TYR A C 1
ATOM 638 O O . TYR A 1 85 ? 33.062 -1.057 2.902 1 89.56 85 TYR A O 1
ATOM 646 N N . LEU A 1 86 ? 33.781 -1.18 0.833 1 91.25 86 LEU A N 1
ATOM 647 C CA . LEU A 1 86 ? 34.906 -0.264 1.066 1 91.25 86 LEU A CA 1
ATOM 648 C C . LEU A 1 86 ? 34.375 1.133 1.407 1 91.25 86 LEU A C 1
ATOM 650 O O . LEU A 1 86 ? 34.938 1.802 2.283 1 91.25 86 LEU A O 1
ATOM 654 N N . SER A 1 87 ? 33.406 1.509 0.756 1 91.75 87 SER A N 1
ATOM 655 C CA . SER A 1 87 ? 32.812 2.816 1.05 1 91.75 87 SER A CA 1
ATOM 656 C C . SER A 1 87 ? 32.25 2.859 2.459 1 91.75 87 SER A C 1
ATOM 658 O O . SER A 1 87 ? 32.406 3.857 3.168 1 91.75 87 SER A O 1
ATOM 660 N N . ALA A 1 88 ? 31.625 1.807 2.836 1 90.44 88 ALA A N 1
ATOM 661 C CA . ALA A 1 88 ? 31.062 1.743 4.184 1 90.44 88 ALA A CA 1
ATOM 662 C C . ALA A 1 88 ? 32.156 1.727 5.238 1 90.44 88 ALA A C 1
ATOM 664 O O . ALA A 1 88 ? 32.031 2.383 6.273 1 90.44 88 ALA A O 1
ATOM 665 N N . LEU A 1 89 ? 33.219 1.047 4.961 1 89.75 89 LEU A N 1
ATOM 666 C CA . LEU A 1 89 ? 34.344 1.018 5.891 1 89.75 89 LEU A CA 1
ATOM 667 C C . LEU A 1 89 ? 34.969 2.395 6.008 1 89.75 89 LEU A C 1
ATOM 669 O O . LEU A 1 89 ? 35.375 2.811 7.105 1 89.75 89 LEU A O 1
ATOM 673 N N . LEU A 1 90 ? 35.031 3.002 4.922 1 91.19 90 LEU A N 1
ATOM 674 C CA . LEU A 1 90 ? 35.594 4.348 4.93 1 91.19 90 LEU A CA 1
ATOM 675 C C . LEU A 1 90 ? 34.719 5.297 5.746 1 91.19 90 LEU A C 1
ATOM 677 O O . LEU A 1 90 ? 35.25 6.188 6.426 1 91.19 90 LEU A O 1
ATOM 681 N N . LEU A 1 91 ? 33.5 5.125 5.699 1 90.94 91 LEU A N 1
ATOM 682 C CA . LEU A 1 91 ? 32.562 5.949 6.484 1 90.94 91 LEU A CA 1
ATOM 683 C C . LEU A 1 91 ? 32.781 5.723 7.977 1 90.94 91 LEU A C 1
ATOM 685 O O . LEU A 1 91 ? 32.781 6.672 8.758 1 90.94 91 LEU A O 1
ATOM 689 N N . VAL A 1 92 ? 32.969 4.488 8.328 1 86.94 92 VAL A N 1
ATOM 690 C CA . VAL A 1 92 ? 33.219 4.184 9.734 1 86.94 92 VAL A CA 1
ATOM 691 C C . VAL A 1 92 ? 34.531 4.785 10.164 1 86.94 92 VAL A C 1
ATOM 693 O O . VAL A 1 92 ? 34.656 5.344 11.258 1 86.94 92 VAL A O 1
ATOM 696 N N . TYR A 1 93 ? 35.469 4.723 9.281 1 87 93 TYR A N 1
ATOM 697 C CA . TYR A 1 93 ? 36.781 5.297 9.562 1 87 93 TYR A CA 1
ATOM 698 C C . TYR A 1 93 ? 36.688 6.809 9.719 1 87 93 TYR A C 1
ATOM 700 O O . TYR A 1 93 ? 37.281 7.391 10.609 1 87 93 TYR A O 1
ATOM 708 N N . LEU A 1 94 ? 35.969 7.41 8.914 1 87.06 94 LEU A N 1
ATOM 709 C CA . LEU A 1 94 ? 35.812 8.859 8.984 1 87.06 94 LEU A CA 1
ATOM 710 C C . LEU A 1 94 ? 35.125 9.266 10.289 1 87.06 94 LEU A C 1
ATOM 712 O O . LEU A 1 94 ? 35.438 10.312 10.852 1 87.06 94 LEU A O 1
ATOM 716 N N . LYS A 1 95 ? 34.219 8.508 10.703 1 85.56 95 LYS A N 1
ATOM 717 C CA . LYS A 1 95 ? 33.562 8.805 11.984 1 85.56 95 LYS A CA 1
ATOM 718 C C . LYS A 1 95 ? 34.594 8.805 13.117 1 85.56 95 LYS A C 1
ATOM 720 O O . LYS A 1 95 ? 34.562 9.672 13.992 1 85.56 95 LYS A O 1
ATOM 725 N N . LEU A 1 96 ? 35.469 7.844 13.086 1 82.5 96 LEU A N 1
ATOM 726 C CA . LEU A 1 96 ? 36.469 7.738 14.141 1 82.5 96 LEU A CA 1
ATOM 727 C C . LEU A 1 96 ? 37.438 8.922 14.086 1 82.5 96 LEU A C 1
ATOM 729 O O . LEU A 1 96 ? 37.844 9.438 15.125 1 82.5 96 LEU A O 1
ATOM 733 N N . PHE A 1 97 ? 37.656 9.43 12.945 1 83.75 97 PHE A N 1
ATOM 734 C CA . PHE A 1 97 ? 38.625 10.508 12.773 1 83.75 97 PHE A CA 1
ATOM 735 C C . PHE A 1 97 ? 37.969 11.867 13 1 83.75 97 PHE A C 1
ATOM 737 O O . PHE A 1 97 ? 38.594 12.789 13.516 1 83.75 97 PHE A O 1
ATOM 744 N N . LEU A 1 98 ? 36.719 11.961 12.633 1 83.56 98 LEU A N 1
ATOM 745 C CA . LEU A 1 98 ? 36.094 13.266 12.656 1 83.56 98 LEU A CA 1
ATOM 746 C C . LEU A 1 98 ? 35.312 13.469 13.953 1 83.56 98 LEU A C 1
ATOM 748 O O . LEU A 1 98 ? 34.781 14.555 14.219 1 83.56 98 LEU A O 1
ATOM 752 N N . SER A 1 99 ? 35.094 12.461 14.758 1 79.19 99 SER A N 1
ATOM 753 C CA . SER A 1 99 ? 34.344 12.555 15.992 1 79.19 99 SER A CA 1
ATOM 754 C C . SER A 1 99 ? 34.938 13.578 16.938 1 79.19 99 SER A C 1
ATOM 756 O O . SER A 1 99 ? 34.25 14.18 17.75 1 79.19 99 SER A O 1
ATOM 758 N N . GLY A 1 100 ? 36.156 13.938 16.781 1 71.94 100 GLY A N 1
ATOM 759 C CA . GLY A 1 100 ? 36.812 14.883 17.688 1 71.94 100 GLY A CA 1
ATOM 760 C C . GLY A 1 100 ? 36.781 16.312 17.172 1 71.94 100 GLY A C 1
ATOM 761 O O . GLY A 1 100 ? 37.125 17.25 17.906 1 71.94 100 GLY A O 1
ATOM 762 N N . HIS A 1 101 ? 36.25 16.5 15.977 1 74.69 101 HIS A N 1
ATOM 763 C CA . HIS A 1 101 ? 36.25 17.844 15.398 1 74.69 101 HIS A CA 1
ATOM 764 C C . HIS A 1 101 ? 35 18.609 15.797 1 74.69 101 HIS A C 1
ATOM 766 O O . HIS A 1 101 ? 33.906 18.016 15.93 1 74.69 101 HIS A O 1
ATOM 772 N N . ARG A 1 102 ? 35.125 19.797 16.172 1 68.69 102 ARG A N 1
ATOM 773 C CA . ARG A 1 102 ? 34.031 20.656 16.578 1 68.69 102 ARG A CA 1
ATOM 774 C C . ARG A 1 102 ? 33.062 20.922 15.422 1 68.69 102 ARG A C 1
ATOM 776 O O . ARG A 1 102 ? 31.859 20.828 15.586 1 68.69 102 ARG A O 1
ATOM 783 N N . GLN A 1 103 ? 33.656 21.391 14.195 1 74.69 103 GLN A N 1
ATOM 784 C CA . GLN A 1 103 ? 32.812 21.688 13.039 1 74.69 103 GLN A CA 1
ATOM 785 C C . GLN A 1 103 ? 33.344 21 11.789 1 74.69 103 GLN A C 1
ATOM 787 O O . GLN A 1 103 ? 34.531 20.984 11.539 1 74.69 103 GLN A O 1
ATOM 792 N N . LEU A 1 104 ? 32.406 20.281 11.203 1 77.69 104 LEU A N 1
ATOM 793 C CA . LEU A 1 104 ? 32.781 19.641 9.945 1 77.69 104 LEU A CA 1
ATOM 794 C C . LEU A 1 104 ? 32.875 20.656 8.82 1 77.69 104 LEU A C 1
ATOM 796 O O . LEU A 1 104 ? 32.062 21.578 8.719 1 77.69 104 LEU A O 1
ATOM 800 N N . HIS A 1 105 ? 34 20.578 8.156 1 78.12 105 HIS A N 1
ATOM 801 C CA . HIS A 1 105 ? 34.156 21.453 6.996 1 78.12 105 HIS A CA 1
ATOM 802 C C . HIS A 1 105 ? 33.25 21.016 5.844 1 78.12 105 HIS A C 1
ATOM 804 O O . HIS A 1 105 ? 32.781 19.875 5.816 1 78.12 105 HIS A O 1
ATOM 810 N N . LYS A 1 106 ? 32.906 21.953 4.957 1 78.19 106 LYS A N 1
ATOM 811 C CA . LYS A 1 106 ? 32.062 21.688 3.789 1 78.19 106 LYS A CA 1
ATOM 812 C C . LYS A 1 106 ? 32.594 20.516 2.98 1 78.19 106 LYS A C 1
ATOM 814 O O . LYS A 1 106 ? 31.828 19.703 2.461 1 78.19 106 LYS A O 1
ATOM 819 N N . GLY A 1 107 ? 33.938 20.406 2.891 1 81.25 107 GLY A N 1
ATOM 820 C CA . GLY A 1 107 ? 34.531 19.312 2.152 1 81.25 107 GLY A CA 1
ATOM 821 C C . GLY A 1 107 ? 34.281 17.953 2.77 1 81.25 107 GLY A C 1
ATOM 822 O O . GLY A 1 107 ? 34.031 16.984 2.053 1 81.25 107 GLY A O 1
ATOM 823 N N . HIS A 1 108 ? 34.375 17.984 4.105 1 82.31 108 HIS A N 1
ATOM 824 C CA . HIS A 1 108 ? 34.094 16.734 4.797 1 82.31 108 HIS A CA 1
ATOM 825 C C . HIS A 1 108 ? 32.625 16.297 4.582 1 82.31 108 HIS A C 1
ATOM 827 O O . HIS A 1 108 ? 32.375 15.117 4.359 1 82.31 108 HIS A O 1
ATOM 833 N N . ILE A 1 109 ? 31.719 17.203 4.559 1 82.38 109 ILE A N 1
ATOM 834 C CA . ILE A 1 109 ? 30.297 16.906 4.402 1 82.38 109 ILE A CA 1
ATOM 835 C C . ILE A 1 109 ? 30.031 16.391 2.992 1 82.38 109 ILE A C 1
ATOM 837 O O . ILE A 1 109 ? 29.297 15.414 2.809 1 82.38 109 ILE A O 1
ATOM 841 N N . ARG A 1 110 ? 30.672 17 2.014 1 86.12 110 ARG A N 1
ATOM 842 C CA . ARG A 1 110 ? 30.484 16.562 0.634 1 86.12 110 ARG A CA 1
ATOM 843 C C . ARG A 1 110 ? 31.062 15.164 0.421 1 86.12 110 ARG A C 1
ATOM 845 O O . ARG A 1 110 ? 30.516 14.367 -0.338 1 86.12 110 ARG A O 1
ATOM 852 N N . PHE A 1 111 ? 32.125 14.961 1.098 1 87.62 111 PHE A N 1
ATOM 853 C CA . PHE A 1 111 ? 32.75 13.641 0.979 1 87.62 111 PHE A CA 1
ATOM 854 C C . PHE A 1 111 ? 31.859 12.57 1.604 1 87.62 111 PHE A C 1
ATOM 856 O O . PHE A 1 111 ? 31.703 11.484 1.046 1 87.62 111 PHE A O 1
ATOM 863 N N . ILE A 1 112 ? 31.328 12.859 2.707 1 86.81 112 ILE A N 1
ATOM 864 C CA . ILE A 1 112 ? 30.438 11.914 3.373 1 86.81 112 ILE A CA 1
ATOM 865 C C . ILE A 1 112 ? 29.203 11.664 2.498 1 86.81 112 ILE A C 1
ATOM 867 O O . ILE A 1 112 ? 28.766 10.523 2.359 1 86.81 112 ILE A O 1
ATOM 871 N N . GLN A 1 113 ? 28.688 12.734 1.886 1 87.81 113 GLN A N 1
ATOM 872 C CA . GLN A 1 113 ? 27.562 12.586 0.979 1 87.81 113 GLN A CA 1
ATOM 873 C C . GLN A 1 113 ? 27.906 11.688 -0.203 1 87.81 113 GLN A C 1
ATOM 875 O O . GLN A 1 113 ? 27.141 10.797 -0.565 1 87.81 113 GLN A O 1
ATOM 880 N N . PHE A 1 114 ? 29.031 11.922 -0.708 1 89.5 114 PHE A N 1
ATOM 881 C CA . PHE A 1 114 ? 29.484 11.156 -1.863 1 89.5 114 PHE A CA 1
ATOM 882 C C . PHE A 1 114 ? 29.641 9.688 -1.51 1 89.5 114 PHE A C 1
ATOM 884 O O . PHE A 1 114 ? 29.234 8.812 -2.271 1 89.5 114 PHE A O 1
ATOM 891 N N . LEU A 1 115 ? 30.203 9.422 -0.395 1 90.81 115 LEU A N 1
ATOM 892 C CA . LEU A 1 115 ? 30.391 8.039 0.028 1 90.81 115 LEU A CA 1
ATOM 893 C C . LEU A 1 115 ? 29.062 7.348 0.284 1 90.81 115 LEU A C 1
ATOM 895 O O . LEU A 1 115 ? 28.891 6.168 -0.025 1 90.81 115 LEU A O 1
ATOM 899 N N . CYS A 1 116 ? 28.109 8.07 0.839 1 89.25 116 CYS A N 1
ATOM 900 C CA . CYS A 1 116 ? 26.797 7.504 1.08 1 89.25 116 CYS A CA 1
ATOM 901 C C . CYS A 1 116 ? 26.094 7.16 -0.232 1 89.25 116 CYS A C 1
ATOM 903 O O . CYS A 1 116 ? 25.516 6.086 -0.367 1 89.25 116 CYS A O 1
ATOM 905 N N . ILE A 1 117 ? 26.234 8 -1.222 1 90.19 117 ILE A N 1
ATOM 906 C CA . ILE A 1 117 ? 25.578 7.801 -2.508 1 90.19 117 ILE A CA 1
ATOM 907 C C . ILE A 1 117 ? 26.219 6.637 -3.248 1 90.19 117 ILE A C 1
ATOM 909 O O . ILE A 1 117 ? 25.531 5.781 -3.805 1 90.19 117 ILE A O 1
ATOM 913 N N . ILE A 1 118 ? 27.484 6.59 -3.191 1 90.62 118 ILE A N 1
ATOM 914 C CA . ILE A 1 118 ? 28.203 5.543 -3.91 1 90.62 118 ILE A CA 1
ATOM 915 C C . ILE A 1 118 ? 27.938 4.191 -3.25 1 90.62 118 ILE A C 1
ATOM 917 O O . ILE A 1 118 ? 27.734 3.188 -3.936 1 90.62 118 ILE A O 1
ATOM 921 N N . SER A 1 119 ? 27.984 4.215 -1.99 1 90.31 119 SER A N 1
ATOM 922 C CA . SER A 1 119 ? 27.719 2.969 -1.276 1 90.31 119 SER A CA 1
ATOM 923 C C . SER A 1 119 ? 26.297 2.473 -1.549 1 90.31 119 SER A C 1
ATOM 925 O O . SER A 1 119 ? 26.094 1.291 -1.83 1 90.31 119 SER A O 1
ATOM 927 N N . GLY A 1 120 ? 25.359 3.387 -1.479 1 89.06 120 GLY A N 1
ATOM 928 C CA . GLY A 1 120 ? 23.984 3.016 -1.765 1 89.06 120 GLY A CA 1
ATOM 929 C C . GLY A 1 120 ? 23.781 2.555 -3.195 1 89.06 120 GLY A C 1
ATOM 930 O O . GLY A 1 120 ? 23.094 1.554 -3.438 1 89.06 120 GLY A O 1
ATOM 931 N N . ALA A 1 121 ? 24.297 3.264 -4.098 1 90.5 121 ALA A N 1
ATOM 932 C CA . ALA A 1 121 ? 24.188 2.902 -5.508 1 90.5 121 ALA A CA 1
ATOM 933 C C . ALA A 1 121 ? 24.828 1.551 -5.785 1 90.5 121 ALA A C 1
ATOM 935 O O . ALA A 1 121 ? 24.312 0.75 -6.559 1 90.5 121 ALA A O 1
ATOM 936 N N . ALA A 1 122 ? 25.953 1.352 -5.16 1 91.19 122 ALA A N 1
ATOM 937 C CA . ALA A 1 122 ? 26.641 0.082 -5.344 1 91.19 122 ALA A CA 1
ATOM 938 C C . ALA A 1 122 ? 25.844 -1.077 -4.766 1 91.19 122 ALA A C 1
ATOM 940 O O . ALA A 1 122 ? 25.797 -2.166 -5.344 1 91.19 122 ALA A O 1
ATOM 941 N N . LEU A 1 123 ? 25.234 -0.862 -3.707 1 88.12 123 LEU A N 1
ATOM 942 C CA . LEU A 1 123 ? 24.406 -1.902 -3.102 1 88.12 123 LEU A CA 1
ATOM 943 C C . LEU A 1 123 ? 23.219 -2.225 -3.984 1 88.12 123 LEU A C 1
ATOM 945 O O . LEU A 1 123 ? 22.859 -3.393 -4.164 1 88.12 123 LEU A O 1
ATOM 949 N N . VAL A 1 124 ? 22.594 -1.184 -4.496 1 87.75 124 VAL A N 1
ATOM 950 C CA . VAL A 1 124 ? 21.469 -1.385 -5.387 1 87.75 124 VAL A CA 1
ATOM 951 C C . VAL A 1 124 ? 21.922 -2.092 -6.66 1 87.75 124 VAL A C 1
ATOM 953 O O . VAL A 1 124 ? 21.219 -2.967 -7.18 1 87.75 124 VAL A O 1
ATOM 956 N N . ALA A 1 125 ? 23.031 -1.739 -7.137 1 88.06 125 ALA A N 1
ATOM 957 C CA . ALA A 1 125 ? 23.578 -2.393 -8.328 1 88.06 125 ALA A CA 1
ATOM 958 C C . ALA A 1 125 ? 23.875 -3.865 -8.055 1 88.06 125 ALA A C 1
ATOM 960 O O . ALA A 1 125 ? 23.594 -4.727 -8.891 1 88.06 125 ALA A O 1
ATOM 961 N N . THR A 1 126 ? 24.438 -4.145 -6.938 1 85.44 126 THR A N 1
ATOM 962 C CA . THR A 1 126 ? 24.688 -5.531 -6.559 1 85.44 126 THR A CA 1
ATOM 963 C C . THR A 1 126 ? 23.391 -6.32 -6.48 1 85.44 126 THR A C 1
ATOM 965 O O . THR A 1 126 ? 23.297 -7.438 -6.996 1 85.44 126 THR A O 1
ATOM 968 N N . ASN A 1 127 ? 22.484 -5.746 -5.859 1 84.62 127 ASN A N 1
ATOM 969 C CA . ASN A 1 127 ? 21.188 -6.391 -5.746 1 84.62 127 ASN A CA 1
ATOM 970 C C . ASN A 1 127 ? 20.547 -6.617 -7.117 1 84.62 127 ASN A C 1
ATOM 972 O O . ASN A 1 127 ? 19.922 -7.652 -7.348 1 84.62 127 ASN A O 1
ATOM 976 N N . SER A 1 128 ? 20.656 -5.652 -7.957 1 84.75 128 SER A N 1
ATOM 977 C CA . SER A 1 128 ? 20.125 -5.777 -9.305 1 84.75 128 SER A CA 1
ATOM 978 C C . SER A 1 128 ? 20.812 -6.898 -10.078 1 84.75 128 SER A C 1
ATOM 980 O O . SER A 1 128 ? 20.156 -7.648 -10.805 1 84.75 128 SER A O 1
ATOM 982 N N . LEU A 1 129 ? 22.047 -7.035 -9.883 1 82.81 129 LEU A N 1
ATOM 983 C CA . LEU A 1 129 ? 22.781 -8.078 -10.594 1 82.81 129 LEU A CA 1
ATOM 984 C C . LEU A 1 129 ? 22.438 -9.453 -10.039 1 82.81 129 LEU A C 1
ATOM 986 O O . LEU A 1 129 ? 22.391 -10.438 -10.781 1 82.81 129 LEU A O 1
ATOM 990 N N . LEU A 1 130 ? 22.188 -9.523 -8.789 1 79.38 130 LEU A N 1
ATOM 991 C CA . LEU A 1 130 ? 21.734 -10.781 -8.211 1 79.38 130 LEU A CA 1
ATOM 992 C C . LEU A 1 130 ? 20.359 -11.172 -8.742 1 79.38 130 LEU A C 1
ATOM 994 O O . LEU A 1 130 ? 20.094 -12.352 -8.969 1 79.38 130 LEU A O 1
ATOM 998 N N . LEU A 1 131 ? 19.516 -10.195 -8.914 1 78.62 131 LEU A N 1
ATOM 999 C CA . LEU A 1 131 ? 18.203 -10.461 -9.508 1 78.62 131 LEU A CA 1
ATOM 1000 C C . LEU A 1 131 ? 18.344 -10.977 -10.938 1 78.62 131 LEU A C 1
ATOM 1002 O O . LEU A 1 131 ? 17.625 -11.891 -11.352 1 78.62 131 LEU A O 1
ATOM 1006 N N . LEU A 1 132 ? 19.312 -10.414 -11.625 1 78.56 132 LEU A N 1
ATOM 1007 C CA . LEU A 1 132 ? 19.547 -10.82 -13.008 1 78.56 132 LEU A CA 1
ATOM 1008 C C . LEU A 1 132 ? 20.109 -12.234 -13.078 1 78.56 132 LEU A C 1
ATOM 1010 O O . LEU A 1 132 ? 19.844 -12.961 -14.047 1 78.56 132 LEU A O 1
ATOM 1014 N N . LEU A 1 133 ? 20.781 -12.57 -12.102 1 74.38 133 LEU A N 1
ATOM 1015 C CA . LEU A 1 133 ? 21.297 -13.93 -12.023 1 74.38 133 LEU A CA 1
ATOM 1016 C C . LEU A 1 133 ? 20.172 -14.945 -11.883 1 74.38 133 LEU A C 1
ATOM 1018 O O . LEU A 1 133 ? 20.25 -16.047 -12.43 1 74.38 133 LEU A O 1
ATOM 1022 N N . ILE A 1 134 ? 19.156 -14.555 -11.203 1 71.56 134 ILE A N 1
ATOM 1023 C CA . ILE A 1 134 ? 18.031 -15.453 -10.977 1 71.56 134 ILE A CA 1
ATOM 1024 C C . ILE A 1 134 ? 17.078 -15.414 -12.18 1 71.56 134 ILE A C 1
ATOM 1026 O O . ILE A 1 134 ? 16.594 -16.453 -12.633 1 71.56 134 ILE A O 1
ATOM 1030 N N . SER A 1 135 ? 16.828 -14.18 -12.602 1 72.56 135 SER A N 1
ATOM 1031 C CA . SER A 1 135 ? 15.922 -14.016 -13.742 1 72.56 135 SER A CA 1
ATOM 1032 C C . SER A 1 135 ? 16.422 -12.93 -14.688 1 72.56 135 SER A C 1
ATOM 1034 O O . SER A 1 135 ? 16.422 -11.75 -14.336 1 72.56 135 SER A O 1
ATOM 1036 N N . GLU A 1 136 ? 16.75 -13.289 -15.852 1 70.12 136 GLU A N 1
ATOM 1037 C CA . GLU A 1 136 ? 17.281 -12.359 -16.844 1 70.12 136 GLU A CA 1
ATOM 1038 C C . GLU A 1 136 ? 16.219 -11.344 -17.266 1 70.12 136 GLU A C 1
ATOM 1040 O O . GLU A 1 136 ? 16.547 -10.219 -17.641 1 70.12 136 GLU A O 1
ATOM 1045 N N . ASP A 1 137 ? 14.984 -11.703 -17.109 1 67.88 137 ASP A N 1
ATOM 1046 C CA . ASP A 1 137 ? 13.906 -10.836 -17.562 1 67.88 137 ASP A CA 1
ATOM 1047 C C . ASP A 1 137 ? 13.695 -9.664 -16.594 1 67.88 137 ASP A C 1
ATOM 1049 O O . ASP A 1 137 ? 12.961 -8.727 -16.906 1 67.88 137 ASP A O 1
ATOM 1053 N N . SER A 1 138 ? 14.5 -9.781 -15.547 1 75 138 SER A N 1
ATOM 1054 C CA . SER A 1 138 ? 14.281 -8.75 -14.531 1 75 138 SER A CA 1
ATOM 1055 C C . SER A 1 138 ? 15.148 -7.527 -14.789 1 75 138 SER A C 1
ATOM 1057 O O . SER A 1 138 ? 15.258 -6.645 -13.93 1 75 138 SER A O 1
ATOM 1059 N N . ILE A 1 139 ? 15.758 -7.367 -15.984 1 75.25 139 ILE A N 1
ATOM 1060 C CA . ILE A 1 139 ? 16.609 -6.234 -16.328 1 75.25 139 ILE A CA 1
ATOM 1061 C C . ILE A 1 139 ? 15.773 -4.961 -16.391 1 75.25 139 ILE A C 1
ATOM 1063 O O . ILE A 1 139 ? 16.234 -3.889 -15.992 1 75.25 139 ILE A O 1
ATOM 1067 N N . LEU A 1 140 ? 14.523 -5.145 -16.781 1 76.62 140 LEU A N 1
ATOM 1068 C CA . LEU A 1 140 ? 13.656 -3.977 -16.906 1 76.62 140 LEU A CA 1
ATOM 1069 C C . LEU A 1 140 ? 13.297 -3.41 -15.539 1 76.62 140 LEU A C 1
ATOM 1071 O O . LEU A 1 140 ? 13.18 -2.193 -15.375 1 76.62 140 LEU A O 1
ATOM 1075 N N . LEU A 1 141 ? 13.234 -4.273 -14.633 1 81.25 141 LEU A N 1
ATOM 1076 C CA . LEU A 1 141 ? 12.922 -3.834 -13.273 1 81.25 141 LEU A CA 1
ATOM 1077 C C . LEU A 1 141 ? 14.062 -3.006 -12.695 1 81.25 141 LEU A C 1
ATOM 1079 O O . LEU A 1 141 ? 13.82 -1.992 -12.031 1 81.25 141 LEU A O 1
ATOM 1083 N N . SER A 1 142 ? 15.273 -3.354 -13.008 1 80.75 142 SER A N 1
ATOM 1084 C CA . SER A 1 142 ? 16.438 -2.629 -12.5 1 80.75 142 SER A CA 1
ATOM 1085 C C . SER A 1 142 ? 16.578 -1.266 -13.172 1 80.75 142 SER A C 1
ATOM 1087 O O . SER A 1 142 ? 16.953 -0.285 -12.523 1 80.75 142 SER A O 1
ATOM 1089 N N . LEU A 1 143 ? 16.172 -1.173 -14.336 1 78.75 143 LEU A N 1
ATOM 1090 C CA . LEU A 1 143 ? 16.266 0.087 -15.062 1 78.75 143 LEU A CA 1
ATOM 1091 C C . LEU A 1 143 ? 15.227 1.08 -14.57 1 78.75 143 LEU A C 1
ATOM 1093 O O . LEU A 1 143 ? 15.445 2.291 -14.602 1 78.75 143 LEU A O 1
ATOM 1097 N N . ASN A 1 144 ? 14.227 0.526 -14.07 1 80.31 144 ASN A N 1
ATOM 1098 C CA . ASN A 1 144 ? 13.148 1.375 -13.578 1 80.31 144 ASN A CA 1
ATOM 1099 C C . ASN A 1 144 ? 13.539 2.092 -12.289 1 80.31 144 ASN A C 1
ATOM 1101 O O . ASN A 1 144 ? 12.891 3.066 -11.898 1 80.31 144 ASN A O 1
ATOM 1105 N N . LEU A 1 145 ? 14.617 1.665 -11.711 1 84.88 145 LEU A N 1
ATOM 1106 C CA . LEU A 1 145 ? 15.039 2.275 -10.453 1 84.88 145 LEU A CA 1
ATOM 1107 C C . LEU A 1 145 ? 16.047 3.4 -10.703 1 84.88 145 LEU A C 1
ATOM 1109 O O . LEU A 1 145 ? 16.375 4.152 -9.789 1 84.88 145 LEU A O 1
ATOM 1113 N N . LEU A 1 146 ? 16.375 3.678 -11.969 1 84 146 LEU A N 1
ATOM 1114 C CA . LEU A 1 146 ? 17.391 4.668 -12.305 1 84 146 LEU A CA 1
ATOM 1115 C C . LEU A 1 146 ? 16.891 6.082 -12.016 1 84 146 LEU A C 1
ATOM 1117 O O . LEU A 1 146 ? 17.625 6.91 -11.492 1 84 146 LEU A O 1
ATOM 1121 N N . PRO A 1 147 ? 15.648 6.348 -12.273 1 84.5 147 PRO A N 1
ATOM 1122 C CA . PRO A 1 147 ? 15.172 7.695 -11.953 1 84.5 147 PRO A CA 1
ATOM 1123 C C . PRO A 1 147 ? 15.234 8 -10.453 1 84.5 147 PRO A C 1
ATOM 1125 O O . PRO A 1 147 ? 15.492 9.148 -10.07 1 84.5 147 PRO A O 1
ATOM 1128 N N . ILE A 1 148 ? 15.055 7.023 -9.688 1 83.38 148 ILE A N 1
ATOM 1129 C CA . ILE A 1 148 ? 15.117 7.246 -8.25 1 83.38 148 ILE A CA 1
ATOM 1130 C C . ILE A 1 148 ? 16.562 7.496 -7.828 1 83.38 148 ILE A C 1
ATOM 1132 O O . ILE A 1 148 ? 16.828 8.344 -6.973 1 83.38 148 ILE A O 1
ATOM 1136 N N . GLN A 1 149 ? 17.406 6.812 -8.484 1 87.5 149 GLN A N 1
ATOM 1137 C CA . GLN A 1 149 ? 18.828 7.047 -8.227 1 87.5 149 GLN A CA 1
ATOM 1138 C C . GLN A 1 149 ? 19.234 8.461 -8.617 1 87.5 149 GLN A C 1
ATOM 1140 O O . GLN A 1 149 ? 20 9.117 -7.914 1 87.5 149 GLN A O 1
ATOM 1145 N N . GLY A 1 150 ? 18.703 8.859 -9.703 1 85.75 150 GLY A N 1
ATOM 1146 C CA . GLY A 1 150 ? 18.953 10.227 -10.125 1 85.75 150 GLY A CA 1
ATOM 1147 C C . GLY A 1 150 ? 18.422 11.258 -9.148 1 85.75 150 GLY A C 1
ATOM 1148 O O . GLY A 1 150 ? 19.078 12.273 -8.891 1 85.75 150 GLY A O 1
ATOM 1149 N N . LEU A 1 151 ? 17.344 10.953 -8.609 1 86.62 151 LEU A N 1
ATOM 1150 C CA . LEU A 1 151 ? 16.734 11.875 -7.648 1 86.62 151 LEU A CA 1
ATOM 1151 C C . LEU A 1 151 ? 17.578 11.992 -6.391 1 86.62 151 LEU A C 1
ATOM 1153 O O . LEU A 1 151 ? 17.75 13.094 -5.852 1 86.62 151 LEU A O 1
ATOM 1157 N N . ILE A 1 152 ? 18.062 10.891 -5.957 1 86.38 152 ILE A N 1
ATOM 1158 C CA . ILE A 1 152 ? 18.922 10.914 -4.781 1 86.38 152 ILE A CA 1
ATOM 1159 C C . ILE A 1 152 ? 20.172 11.742 -5.074 1 86.38 152 ILE A C 1
ATOM 1161 O O . ILE A 1 152 ? 20.641 12.5 -4.215 1 86.38 152 ILE A O 1
ATOM 1165 N N . GLY A 1 153 ? 20.625 11.625 -6.266 1 85.31 153 GLY A N 1
ATOM 1166 C CA . GLY A 1 153 ? 21.766 12.445 -6.668 1 85.31 153 GLY A CA 1
ATOM 1167 C C . GLY A 1 153 ? 21.438 13.93 -6.668 1 85.31 153 GLY A C 1
ATOM 1168 O O . GLY A 1 153 ? 22.25 14.742 -6.219 1 85.31 153 GLY A O 1
ATOM 1169 N N . ILE A 1 154 ? 20.312 14.289 -7.051 1 83.31 154 ILE A N 1
ATOM 1170 C CA . ILE A 1 154 ? 19.891 15.68 -7.098 1 83.31 154 ILE A CA 1
ATOM 1171 C C . ILE A 1 154 ? 19.703 16.219 -5.676 1 83.31 154 ILE A C 1
ATOM 1173 O O . ILE A 1 154 ? 20.062 17.359 -5.391 1 83.31 154 ILE A O 1
ATOM 1177 N N . LEU A 1 155 ? 19.156 15.367 -4.855 1 85.38 155 LEU A N 1
ATOM 1178 C CA . LEU A 1 155 ? 19 15.766 -3.461 1 85.38 155 LEU A CA 1
ATOM 1179 C C . LEU A 1 155 ? 20.344 16.109 -2.83 1 85.38 155 LEU A C 1
ATOM 1181 O O . LEU A 1 155 ? 20.453 17.109 -2.119 1 85.38 155 LEU A O 1
ATOM 1185 N N . ALA A 1 156 ? 21.266 15.312 -3.127 1 83.88 156 ALA A N 1
ATOM 1186 C CA . ALA A 1 156 ? 22.594 15.523 -2.562 1 83.88 156 ALA A CA 1
ATOM 1187 C C . ALA A 1 156 ? 23.25 16.766 -3.16 1 83.88 156 ALA A C 1
ATOM 1189 O O . ALA A 1 156 ? 23.938 17.516 -2.455 1 83.88 156 ALA A O 1
ATOM 1190 N N . TYR A 1 157 ? 23 16.938 -4.355 1 80.19 157 TYR A N 1
ATOM 1191 C CA . TYR A 1 157 ? 23.625 18.062 -5.043 1 80.19 157 TYR A CA 1
ATOM 1192 C C . TYR A 1 157 ? 23.094 19.391 -4.52 1 80.19 157 TYR A C 1
ATOM 1194 O O . TYR A 1 157 ? 23.844 20.344 -4.359 1 80.19 157 TYR A O 1
ATOM 1202 N N . HIS A 1 158 ? 21.875 19.438 -4.141 1 79.69 158 HIS A N 1
ATOM 1203 C CA . HIS A 1 158 ? 21.25 20.688 -3.717 1 79.69 158 HIS A CA 1
ATOM 1204 C C . HIS A 1 158 ? 21.359 20.875 -2.205 1 79.69 158 HIS A C 1
ATOM 1206 O O . HIS A 1 158 ? 21.078 21.953 -1.684 1 79.69 158 HIS A O 1
ATOM 1212 N N . ALA A 1 159 ? 21.609 19.812 -1.595 1 78.62 159 ALA A N 1
ATOM 1213 C CA . ALA A 1 159 ? 21.75 19.922 -0.145 1 78.62 159 ALA A CA 1
ATOM 1214 C C . ALA A 1 159 ? 23 20.703 0.231 1 78.62 159 ALA A C 1
ATOM 1216 O O . ALA A 1 159 ? 24.078 20.469 -0.329 1 78.62 159 ALA A O 1
ATOM 1217 N N . THR A 1 160 ? 22.641 22.016 0.782 1 65.25 160 THR A N 1
ATOM 1218 C CA . THR A 1 160 ? 23.75 22.812 1.269 1 65.25 160 THR A CA 1
ATOM 1219 C C . THR A 1 160 ? 24.078 22.453 2.713 1 65.25 160 THR A C 1
ATOM 1221 O O . THR A 1 160 ? 23.188 22.312 3.547 1 65.25 160 THR A O 1
ATOM 1224 N N . PRO A 1 161 ? 25.266 21.984 2.965 1 57.78 161 PRO A N 1
ATOM 1225 C CA . PRO A 1 161 ? 25.688 21.594 4.312 1 57.78 161 PRO A CA 1
ATOM 1226 C C . PRO A 1 161 ? 25.531 22.719 5.328 1 57.78 161 PRO A C 1
ATOM 1228 O O . PRO A 1 161 ? 26.5 23.375 5.691 1 57.78 161 PRO A O 1
ATOM 1231 N N . THR A 1 162 ? 24.391 23.531 5.164 1 55.5 162 THR A N 1
ATOM 1232 C CA . THR A 1 162 ? 24.422 24.672 6.074 1 55.5 162 THR A CA 1
ATOM 1233 C C . THR A 1 162 ? 23.797 24.297 7.422 1 55.5 162 THR A C 1
ATOM 1235 O O . THR A 1 162 ? 22.922 23.438 7.492 1 55.5 162 THR A O 1
ATOM 1238 N N . GLU A 1 163 ? 24.516 24.641 8.461 1 54.66 163 GLU A N 1
ATOM 1239 C CA . GLU A 1 163 ? 24.203 24.484 9.875 1 54.66 163 GLU A CA 1
ATOM 1240 C C . GLU A 1 163 ? 22.734 24.828 10.148 1 54.66 163 GLU A C 1
ATOM 1242 O O . GLU A 1 163 ? 22.125 24.281 11.07 1 54.66 163 GLU A O 1
ATOM 1247 N N . ASP A 1 164 ? 22.156 25.75 9.367 1 53.91 164 ASP A N 1
ATOM 1248 C CA . ASP A 1 164 ? 20.844 26.297 9.703 1 53.91 164 ASP A CA 1
ATOM 1249 C C . ASP A 1 164 ? 19.75 25.234 9.539 1 53.91 164 ASP A C 1
ATOM 1251 O O . ASP A 1 164 ? 18.766 25.234 10.273 1 53.91 164 ASP A O 1
ATOM 1255 N N . SER A 1 165 ? 19.922 24.469 8.594 1 53.81 165 SER A N 1
ATOM 1256 C CA . SER A 1 165 ? 18.891 23.5 8.289 1 53.81 165 SER A CA 1
ATOM 1257 C C . SER A 1 165 ? 18.688 22.516 9.438 1 53.81 165 SER A C 1
ATOM 1259 O O . SER A 1 165 ? 17.594 21.984 9.625 1 53.81 165 SER A O 1
ATOM 1261 N N . MET A 1 166 ? 19.797 22.391 10.195 1 56.38 166 MET A N 1
ATOM 1262 C CA . MET A 1 166 ? 19.75 21.484 11.336 1 56.38 166 MET A CA 1
ATOM 1263 C C . MET A 1 166 ? 18.984 22.125 12.5 1 56.38 166 MET A C 1
ATOM 1265 O O . MET A 1 166 ? 18.609 21.438 13.445 1 56.38 166 MET A O 1
ATOM 1269 N N . ARG A 1 167 ? 18.672 23.391 12.203 1 59.84 167 ARG A N 1
ATOM 1270 C CA . ARG A 1 167 ? 18 24.062 13.32 1 59.84 167 ARG A CA 1
ATOM 1271 C C . ARG A 1 167 ? 16.484 23.906 13.227 1 59.84 167 ARG A C 1
ATOM 1273 O O . ARG A 1 167 ? 15.766 24.219 14.18 1 59.84 167 ARG A O 1
ATOM 1280 N N . ASP A 1 168 ? 16.109 23.297 12.047 1 73.69 168 ASP A N 1
ATOM 1281 C CA . ASP A 1 168 ? 14.664 23.125 11.945 1 73.69 168 ASP A CA 1
ATOM 1282 C C . ASP A 1 168 ? 14.219 21.812 12.602 1 73.69 168 ASP A C 1
ATOM 1284 O O . ASP A 1 168 ? 14.492 20.734 12.078 1 73.69 168 ASP A O 1
ATOM 1288 N N . GLU A 1 169 ? 13.633 21.906 13.703 1 76.5 169 GLU A N 1
ATOM 1289 C CA . GLU A 1 169 ? 13.25 20.75 14.516 1 76.5 169 GLU A CA 1
ATOM 1290 C C . GLU A 1 169 ? 12.273 19.844 13.773 1 76.5 169 GLU A C 1
ATOM 1292 O O . GLU A 1 169 ? 12.344 18.625 13.891 1 76.5 169 GLU A O 1
ATOM 1297 N N . ALA A 1 170 ? 11.43 20.547 12.984 1 76.44 170 ALA A N 1
ATOM 1298 C CA . ALA A 1 170 ? 10.438 19.75 12.266 1 76.44 170 ALA A CA 1
ATOM 1299 C C . ALA A 1 170 ? 11.094 18.906 11.18 1 76.44 170 ALA A C 1
ATOM 1301 O O . ALA A 1 170 ? 10.711 17.75 10.969 1 76.44 170 ALA A O 1
ATOM 1302 N N . PHE A 1 171 ? 12.102 19.422 10.562 1 83.19 171 PHE A N 1
ATOM 1303 C CA . PHE A 1 171 ? 12.828 18.719 9.516 1 83.19 171 PHE A CA 1
ATOM 1304 C C . PHE A 1 171 ? 13.641 17.562 10.102 1 83.19 171 PHE A C 1
ATOM 1306 O O . PHE A 1 171 ? 13.617 16.453 9.586 1 83.19 171 PHE A O 1
ATOM 1313 N N . GLU A 1 172 ? 14.211 17.828 11.211 1 81.25 172 GLU A N 1
ATOM 1314 C CA . GLU A 1 172 ? 15.031 16.812 11.859 1 81.25 172 GLU A CA 1
ATOM 1315 C C . GLU A 1 172 ? 14.164 15.664 12.391 1 81.25 172 GLU A C 1
ATOM 1317 O O . GLU A 1 172 ? 14.547 14.5 12.305 1 81.25 172 GLU A O 1
ATOM 1322 N N . ALA A 1 173 ? 13.07 16.047 12.883 1 81 173 ALA A N 1
ATOM 1323 C CA . ALA A 1 173 ? 12.172 15.008 13.391 1 81 173 ALA A CA 1
ATOM 1324 C C . ALA A 1 173 ? 11.664 14.117 12.266 1 81 173 ALA A C 1
ATOM 1326 O O . ALA A 1 173 ? 11.555 12.898 12.43 1 81 173 ALA A O 1
ATOM 1327 N N . GLY A 1 174 ? 11.398 14.711 11.133 1 82.38 174 GLY A N 1
ATOM 1328 C CA . GLY A 1 174 ? 10.945 13.945 9.977 1 82.38 174 GLY A CA 1
ATOM 1329 C C . GLY A 1 174 ? 12.016 13.016 9.43 1 82.38 174 GLY A C 1
ATOM 1330 O O . GLY A 1 174 ? 11.727 11.859 9.109 1 82.38 174 GLY A O 1
ATOM 1331 N N . ILE A 1 175 ? 13.172 13.508 9.398 1 84.81 175 ILE A N 1
ATOM 1332 C CA . ILE A 1 175 ? 14.273 12.711 8.867 1 84.81 175 ILE A CA 1
ATOM 1333 C C . ILE A 1 175 ? 14.625 11.594 9.844 1 84.81 175 ILE A C 1
ATOM 1335 O O . ILE A 1 175 ? 14.93 10.469 9.43 1 84.81 175 ILE A O 1
ATOM 1339 N N . LYS A 1 176 ? 14.547 11.922 11.094 1 82.38 176 LYS A N 1
ATOM 1340 C CA . LYS A 1 176 ? 14.828 10.906 12.102 1 82.38 176 LYS A CA 1
ATOM 1341 C C . LYS A 1 176 ? 13.812 9.773 12.039 1 82.38 176 LYS A C 1
ATOM 1343 O O . LYS A 1 176 ? 14.18 8.602 12.133 1 82.38 176 LYS A O 1
ATOM 1348 N N . SER A 1 177 ? 12.602 10.125 11.867 1 81.31 177 SER A N 1
ATOM 1349 C CA . SER A 1 177 ? 11.555 9.109 11.742 1 81.31 177 SER A CA 1
ATOM 1350 C C . SER A 1 177 ? 11.75 8.281 10.477 1 81.31 177 SER A C 1
ATOM 1352 O O . SER A 1 177 ? 11.594 7.059 10.5 1 81.31 177 SER A O 1
ATOM 1354 N N . GLY A 1 178 ? 12.086 8.977 9.492 1 84.69 178 GLY A N 1
ATOM 1355 C CA . GLY A 1 178 ? 12.352 8.273 8.242 1 84.69 178 GLY A CA 1
ATOM 1356 C C . GLY A 1 178 ? 13.547 7.344 8.32 1 84.69 178 GLY A C 1
ATOM 1357 O O . GLY A 1 178 ? 13.531 6.246 7.766 1 84.69 178 GLY A O 1
ATOM 1358 N N . ARG A 1 179 ? 14.477 7.73 9.031 1 86.88 179 ARG A N 1
ATOM 1359 C CA . ARG A 1 179 ? 15.695 6.941 9.156 1 86.88 179 ARG A CA 1
ATOM 1360 C C . ARG A 1 179 ? 15.438 5.652 9.93 1 86.88 179 ARG A C 1
ATOM 1362 O O . ARG A 1 179 ? 15.938 4.59 9.562 1 86.88 179 ARG A O 1
ATOM 1369 N N . LYS A 1 180 ? 14.703 5.727 10.938 1 82.44 180 LYS A N 1
ATOM 1370 C CA . LYS A 1 180 ? 14.383 4.539 11.727 1 82.44 180 LYS A CA 1
ATOM 1371 C C . LYS A 1 180 ? 13.656 3.5 10.883 1 82.44 180 LYS A C 1
ATOM 1373 O O . LYS A 1 180 ? 13.977 2.312 10.93 1 82.44 180 LYS A O 1
ATOM 1378 N N . VAL A 1 181 ? 12.773 3.961 10.125 1 84.38 181 VAL A N 1
ATOM 1379 C CA . VAL A 1 181 ? 12.008 3.062 9.266 1 84.38 181 VAL A CA 1
ATOM 1380 C C . VAL A 1 181 ? 12.906 2.514 8.164 1 84.38 181 VAL A C 1
ATOM 1382 O O . VAL A 1 181 ? 12.805 1.342 7.797 1 84.38 181 VAL A O 1
ATOM 1385 N N . ALA A 1 182 ? 13.758 3.389 7.715 1 89.19 182 ALA A N 1
ATOM 1386 C CA . ALA A 1 182 ? 14.641 2.988 6.629 1 89.19 182 ALA A CA 1
ATOM 1387 C C . ALA A 1 182 ? 15.594 1.881 7.074 1 89.19 182 ALA A C 1
ATOM 1389 O O . ALA A 1 182 ? 15.797 0.899 6.355 1 89.19 182 ALA A O 1
ATOM 1390 N N . LEU A 1 183 ? 16.125 2.027 8.219 1 85.5 183 LEU A N 1
ATOM 1391 C CA . LEU A 1 183 ? 17.062 1.028 8.734 1 85.5 183 LEU A CA 1
ATOM 1392 C C . LEU A 1 183 ? 16.344 -0.294 9 1 85.5 183 LEU A C 1
ATOM 1394 O O . LEU A 1 183 ? 16.859 -1.36 8.656 1 85.5 183 LEU A O 1
ATOM 1398 N N . PHE A 1 184 ? 15.211 -0.157 9.469 1 85.12 184 PHE A N 1
ATOM 1399 C CA . PHE A 1 184 ? 14.383 -1.335 9.695 1 85.12 184 PHE A CA 1
ATOM 1400 C C . PHE A 1 184 ? 14.039 -2.02 8.383 1 85.12 184 PHE A C 1
ATOM 1402 O O . PHE A 1 184 ? 14.195 -3.236 8.25 1 85.12 184 PHE A O 1
ATOM 1409 N N . ALA A 1 185 ? 13.602 -1.306 7.52 1 88.75 185 ALA A N 1
ATOM 1410 C CA . ALA A 1 185 ? 13.164 -1.844 6.234 1 88.75 185 ALA A CA 1
ATOM 1411 C C . ALA A 1 185 ? 14.328 -2.482 5.48 1 88.75 185 ALA A C 1
ATOM 1413 O O . ALA A 1 185 ? 14.164 -3.533 4.855 1 88.75 185 ALA A O 1
ATOM 1414 N N . THR A 1 186 ? 15.438 -1.846 5.551 1 87.19 186 THR A N 1
ATOM 1415 C CA . THR A 1 186 ? 16.594 -2.379 4.852 1 87.19 186 THR A CA 1
ATOM 1416 C C . THR A 1 186 ? 17.047 -3.699 5.473 1 87.19 186 THR A C 1
ATOM 1418 O O . THR A 1 186 ? 17.297 -4.672 4.762 1 87.19 186 THR A O 1
ATOM 1421 N N . ALA A 1 187 ? 17.078 -3.707 6.734 1 84.06 187 ALA A N 1
ATOM 1422 C CA . ALA A 1 187 ? 17.469 -4.938 7.414 1 84.06 187 ALA A CA 1
ATOM 1423 C C . ALA A 1 187 ? 16.516 -6.078 7.094 1 84.06 187 ALA A C 1
ATOM 1425 O O . ALA A 1 187 ? 16.938 -7.199 6.82 1 84.06 187 ALA A O 1
ATOM 1426 N N . THR A 1 188 ? 15.289 -5.781 7.098 1 86.62 188 THR A N 1
ATOM 1427 C CA . THR A 1 188 ? 14.266 -6.785 6.855 1 86.62 188 THR A CA 1
ATOM 1428 C C . THR A 1 188 ? 14.281 -7.234 5.395 1 86.62 188 THR A C 1
ATOM 1430 O O . THR A 1 188 ? 14.219 -8.43 5.105 1 86.62 188 THR A O 1
ATOM 1433 N N . ALA A 1 189 ? 14.367 -6.277 4.543 1 89 189 ALA A N 1
ATOM 1434 C CA . ALA A 1 189 ? 14.352 -6.582 3.113 1 89 189 ALA A CA 1
ATOM 1435 C C . ALA A 1 189 ? 15.547 -7.449 2.727 1 89 189 ALA A C 1
ATOM 1437 O O . ALA A 1 189 ? 15.406 -8.398 1.948 1 89 189 ALA A O 1
ATOM 1438 N N . PHE A 1 190 ? 16.641 -7.234 3.242 1 85 190 PHE A N 1
ATOM 1439 C CA . PHE A 1 190 ? 17.828 -7.988 2.855 1 85 190 PHE A CA 1
ATOM 1440 C C . PHE A 1 190 ? 17.875 -9.328 3.578 1 85 190 PHE A C 1
ATOM 1442 O O . PHE A 1 190 ? 18.516 -10.273 3.1 1 85 190 PHE A O 1
ATOM 1449 N N . ALA A 1 191 ? 17.219 -9.359 4.754 1 82.62 191 ALA A N 1
ATOM 1450 C CA . ALA A 1 191 ? 17.078 -10.672 5.375 1 82.62 191 ALA A CA 1
ATOM 1451 C C . ALA A 1 191 ? 16.312 -11.625 4.461 1 82.62 191 ALA A C 1
ATOM 1453 O O . ALA A 1 191 ? 16.734 -12.773 4.266 1 82.62 191 ALA A O 1
ATOM 1454 N N . VAL A 1 192 ? 15.297 -11.141 3.9 1 84.88 192 VAL A N 1
ATOM 1455 C CA . VAL A 1 192 ? 14.484 -11.961 3.01 1 84.88 192 VAL A CA 1
ATOM 1456 C C . VAL A 1 192 ? 15.25 -12.242 1.717 1 84.88 192 VAL A C 1
ATOM 1458 O O . VAL A 1 192 ? 15.242 -13.367 1.215 1 84.88 192 VAL A O 1
ATOM 1461 N N . GLN A 1 193 ? 15.906 -11.25 1.237 1 82.69 193 GLN A N 1
ATOM 1462 C CA . GLN A 1 193 ? 16.625 -11.398 -0.025 1 82.69 193 GLN A CA 1
ATOM 1463 C C . GLN A 1 193 ? 17.734 -12.43 0.093 1 82.69 193 GLN A C 1
ATOM 1465 O O . GLN A 1 193 ? 17.953 -13.234 -0.822 1 82.69 193 GLN A O 1
ATOM 1470 N N . THR A 1 194 ? 18.359 -12.391 1.164 1 77.44 194 THR A N 1
ATOM 1471 C CA . THR A 1 194 ? 19.453 -13.336 1.377 1 77.44 194 THR A CA 1
ATOM 1472 C C . THR A 1 194 ? 18.922 -14.766 1.441 1 77.44 194 THR A C 1
ATOM 1474 O O . THR A 1 194 ? 19.516 -15.688 0.882 1 77.44 194 THR A O 1
ATOM 1477 N N . THR A 1 195 ? 17.828 -14.969 2.078 1 81.44 195 THR A N 1
ATOM 1478 C CA . THR A 1 195 ? 17.25 -16.312 2.186 1 81.44 195 THR A CA 1
ATOM 1479 C C . THR A 1 195 ? 16.719 -16.781 0.834 1 81.44 195 THR A C 1
ATOM 1481 O O . THR A 1 195 ? 16.828 -17.953 0.5 1 81.44 195 THR A O 1
ATOM 1484 N N . LEU A 1 196 ? 16.188 -15.867 0.079 1 80.25 196 LEU A N 1
ATOM 1485 C CA . LEU A 1 196 ? 15.719 -16.234 -1.249 1 80.25 196 LEU A CA 1
ATOM 1486 C C . LEU A 1 196 ? 16.875 -16.609 -2.162 1 80.25 196 LEU A C 1
ATOM 1488 O O . LEU A 1 196 ? 16.766 -17.547 -2.963 1 80.25 196 LEU A O 1
ATOM 1492 N N . LEU A 1 197 ? 17.922 -15.875 -2.031 1 76.38 197 LEU A N 1
ATOM 1493 C CA . LEU A 1 197 ? 19.109 -16.203 -2.811 1 76.38 197 LEU A CA 1
ATOM 1494 C C . LEU A 1 197 ? 19.641 -17.578 -2.426 1 76.38 197 LEU A C 1
ATOM 1496 O O . LEU A 1 197 ? 20.016 -18.375 -3.295 1 76.38 197 LEU A O 1
ATOM 1500 N N . PHE A 1 198 ? 19.609 -17.844 -1.196 1 75.69 198 PHE A N 1
ATOM 1501 C CA . PHE A 1 198 ? 20.031 -19.156 -0.714 1 75.69 198 PHE A CA 1
ATOM 1502 C C . PHE A 1 198 ? 19.109 -20.25 -1.262 1 75.69 198 PHE A C 1
ATOM 1504 O O . PHE A 1 198 ? 19.594 -21.328 -1.645 1 75.69 198 PHE A O 1
ATOM 1511 N N . GLY A 1 199 ? 17.859 -19.953 -1.267 1 75.5 199 GLY A N 1
ATOM 1512 C CA . GLY A 1 199 ? 16.922 -20.906 -1.817 1 75.5 199 GLY A CA 1
ATOM 1513 C C . GLY A 1 199 ? 17.109 -21.156 -3.301 1 75.5 199 GLY A C 1
ATOM 1514 O O . GLY A 1 199 ? 17.047 -22.297 -3.76 1 75.5 199 GLY A O 1
ATOM 1515 N N . TYR A 1 200 ? 17.359 -20.172 -4.055 1 73.94 200 TYR A N 1
ATOM 1516 C CA . TYR A 1 200 ? 17.578 -20.297 -5.492 1 73.94 200 TYR A CA 1
ATOM 1517 C C . TYR A 1 200 ? 18.828 -21.109 -5.785 1 73.94 200 TYR A C 1
ATOM 1519 O O . TYR A 1 200 ? 18.844 -21.922 -6.715 1 73.94 200 TYR A O 1
ATOM 1527 N N . LEU A 1 201 ? 19.75 -20.984 -5.02 1 72.81 201 LEU A N 1
ATOM 1528 C CA . LEU A 1 201 ? 21.016 -21.641 -5.27 1 72.81 201 LEU A CA 1
ATOM 1529 C C . LEU A 1 201 ? 20.984 -23.094 -4.801 1 72.81 201 LEU A C 1
ATOM 1531 O O . LEU A 1 201 ? 21.672 -23.953 -5.363 1 72.81 201 LEU A O 1
ATOM 1535 N N . ASN A 1 202 ? 20.141 -23.422 -3.879 1 73.75 202 ASN A N 1
ATOM 1536 C CA . ASN A 1 202 ? 20.203 -24.734 -3.26 1 73.75 202 ASN A CA 1
ATOM 1537 C C . ASN A 1 202 ? 18.984 -25.594 -3.645 1 73.75 202 ASN A C 1
ATOM 1539 O O . ASN A 1 202 ? 19 -26.812 -3.486 1 73.75 202 ASN A O 1
ATOM 1543 N N . ASN A 1 203 ? 18 -24.906 -4.035 1 71.06 203 ASN A N 1
ATOM 1544 C CA . ASN A 1 203 ? 16.766 -25.641 -4.309 1 71.06 203 ASN A CA 1
ATOM 1545 C C . ASN A 1 203 ? 16.391 -25.578 -5.789 1 71.06 203 ASN A C 1
ATOM 1547 O O . ASN A 1 203 ? 16.047 -24.5 -6.301 1 71.06 203 ASN A O 1
ATOM 1551 N N . SER A 1 204 ? 16.422 -26.656 -6.375 1 68.75 204 SER A N 1
ATOM 1552 C CA . SER A 1 204 ? 16.141 -26.75 -7.805 1 68.75 204 SER A CA 1
ATOM 1553 C C . SER A 1 204 ? 14.68 -26.406 -8.102 1 68.75 204 SER A C 1
ATOM 1555 O O . SER A 1 204 ? 14.367 -25.875 -9.172 1 68.75 204 SER A O 1
ATOM 1557 N N . SER A 1 205 ? 13.875 -26.734 -7.133 1 70 205 SER A N 1
ATOM 1558 C CA . SER A 1 205 ? 12.461 -26.422 -7.352 1 70 205 SER A CA 1
ATOM 1559 C C . SER A 1 205 ? 12.219 -24.922 -7.371 1 70 205 SER A C 1
ATOM 1561 O O . SER A 1 205 ? 11.328 -24.438 -8.078 1 70 205 SER A O 1
ATOM 1563 N N . PHE A 1 206 ? 12.984 -24.328 -6.59 1 70.44 206 PHE A N 1
ATOM 1564 C CA . PHE A 1 206 ? 12.906 -22.875 -6.559 1 70.44 206 PHE A CA 1
ATOM 1565 C C . PHE A 1 206 ? 13.305 -22.281 -7.902 1 70.44 206 PHE A C 1
ATOM 1567 O O . PHE A 1 206 ? 12.688 -21.328 -8.375 1 70.44 206 PHE A O 1
ATOM 1574 N N . ARG A 1 207 ? 14.188 -22.953 -8.531 1 68.38 207 ARG A N 1
ATOM 1575 C CA . ARG A 1 207 ? 14.695 -22.469 -9.812 1 68.38 207 ARG A CA 1
ATOM 1576 C C . ARG A 1 207 ? 13.688 -22.734 -10.93 1 68.38 207 ARG A C 1
ATOM 1578 O O . ARG A 1 207 ? 13.625 -21.984 -11.906 1 68.38 207 ARG A O 1
ATOM 1585 N N . ALA A 1 208 ? 12.883 -23.781 -10.711 1 64.19 208 ALA A N 1
ATOM 1586 C CA . ALA A 1 208 ? 11.977 -24.219 -11.766 1 64.19 208 ALA A CA 1
ATOM 1587 C C . ALA 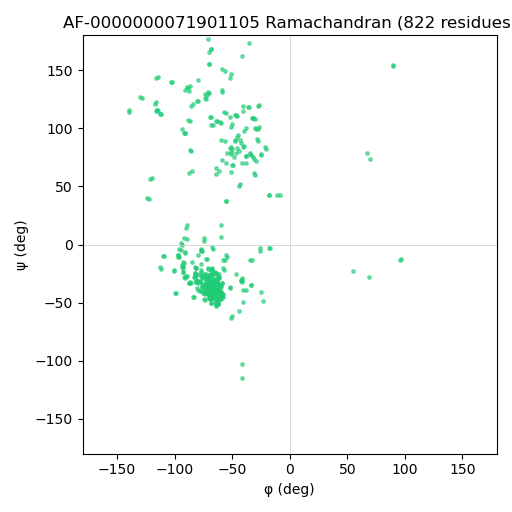A 1 208 ? 10.711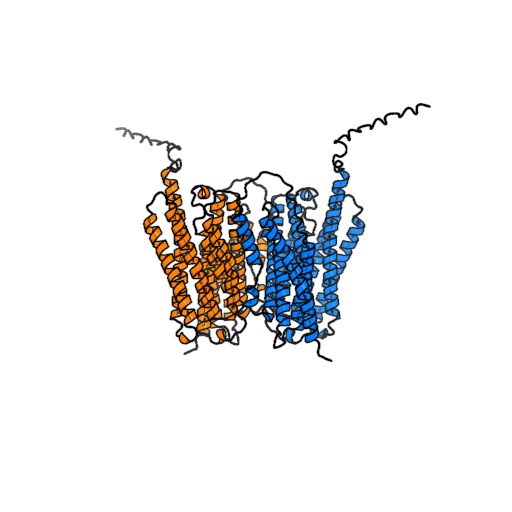 -23.359 -11.789 1 64.19 208 ALA A C 1
ATOM 1589 O O . ALA A 1 208 ? 10 -23.328 -12.797 1 64.19 208 ALA A O 1
ATOM 1590 N N . LEU A 1 209 ? 10.406 -22.844 -10.648 1 59.62 209 LEU A N 1
ATOM 1591 C CA . LEU A 1 209 ? 9.164 -22.078 -10.609 1 59.62 209 LEU A CA 1
ATOM 1592 C C . LEU A 1 209 ? 9.266 -20.828 -11.453 1 59.62 209 LEU A C 1
ATOM 1594 O O . LEU A 1 209 ? 10.188 -20.016 -11.273 1 59.62 209 LEU A O 1
ATOM 1598 N N . GLY A 1 210 ? 8.664 -20.891 -12.609 1 53.94 210 GLY A N 1
ATOM 1599 C CA . GLY A 1 210 ? 8.484 -19.781 -13.523 1 53.94 210 GLY A CA 1
ATOM 1600 C C . GLY A 1 210 ? 7.773 -18.594 -12.891 1 53.94 210 GLY A C 1
ATOM 1601 O O . GLY A 1 210 ? 7.191 -18.719 -11.812 1 53.94 210 GLY A O 1
ATOM 1602 N N . HIS A 1 211 ? 8.016 -17.312 -13.281 1 55.62 211 HIS A N 1
ATOM 1603 C CA . HIS A 1 211 ? 7.395 -16.016 -13.102 1 55.62 211 HIS A CA 1
ATOM 1604 C C . HIS A 1 211 ? 7.469 -15.562 -11.648 1 55.62 211 HIS A C 1
ATOM 1606 O O . HIS A 1 211 ? 6.578 -15.875 -10.852 1 55.62 211 HIS A O 1
ATOM 1612 N N . ARG A 1 212 ? 8.539 -15.086 -11.227 1 76.81 212 ARG A N 1
ATOM 1613 C CA . ARG A 1 212 ? 9.094 -14.852 -9.898 1 76.81 212 ARG A CA 1
ATOM 1614 C C . ARG A 1 212 ? 8.68 -13.492 -9.359 1 76.81 212 ARG A C 1
ATOM 1616 O O . ARG A 1 212 ? 9.523 -12.625 -9.125 1 76.81 212 ARG A O 1
ATOM 1623 N N . PHE A 1 213 ? 7.27 -13.32 -9.195 1 77.12 213 PHE A N 1
ATOM 1624 C CA . PHE A 1 213 ? 6.715 -12.102 -8.617 1 77.12 213 PHE A CA 1
ATOM 1625 C C . PHE A 1 213 ? 7.258 -11.883 -7.207 1 77.12 213 PHE A C 1
ATOM 1627 O O . PHE A 1 213 ? 7.48 -10.742 -6.797 1 77.12 213 PHE A O 1
ATOM 1634 N N . ASP A 1 214 ? 7.531 -12.891 -6.461 1 80.69 214 ASP A N 1
ATOM 1635 C CA . ASP A 1 214 ? 8.055 -12.805 -5.102 1 80.69 214 ASP A CA 1
ATOM 1636 C C . ASP A 1 214 ? 9.438 -12.164 -5.09 1 80.69 214 ASP A C 1
ATOM 1638 O O . ASP A 1 214 ? 9.711 -11.266 -4.289 1 80.69 214 ASP A O 1
ATOM 1642 N N . LEU A 1 215 ? 10.234 -12.523 -6.102 1 82.88 215 LEU A N 1
ATOM 1643 C CA . LEU A 1 215 ? 11.586 -11.977 -6.18 1 82.88 215 LEU A CA 1
ATOM 1644 C C . LEU A 1 215 ? 11.555 -10.516 -6.621 1 82.88 215 LEU A C 1
ATOM 1646 O O . LEU A 1 215 ? 12.312 -9.688 -6.094 1 82.88 215 LEU A O 1
ATOM 1650 N N . SER A 1 216 ? 10.656 -10.289 -7.52 1 84.12 216 SER A N 1
ATOM 1651 C CA . SER A 1 216 ? 10.578 -8.922 -8.023 1 84.12 216 SER A CA 1
ATOM 1652 C C . SER A 1 216 ? 10.102 -7.957 -6.945 1 84.12 216 SER A C 1
ATOM 1654 O O . SER A 1 216 ? 10.648 -6.859 -6.801 1 84.12 216 SER A O 1
ATOM 1656 N N . VAL A 1 217 ? 9.141 -8.359 -6.211 1 87.25 217 VAL A N 1
ATOM 1657 C CA . VAL A 1 217 ? 8.609 -7.492 -5.168 1 87.25 217 VAL A CA 1
ATOM 1658 C C . VAL A 1 217 ? 9.641 -7.328 -4.055 1 87.25 217 VAL A C 1
ATOM 1660 O O . VAL A 1 217 ? 9.82 -6.23 -3.523 1 87.25 217 VAL A O 1
ATOM 1663 N N . SER A 1 218 ? 10.281 -8.391 -3.715 1 87.56 218 SER A N 1
ATOM 1664 C CA . SER A 1 218 ? 11.32 -8.312 -2.688 1 87.56 218 SER A CA 1
ATOM 1665 C C . SER A 1 218 ? 12.477 -7.434 -3.135 1 87.56 218 SER A C 1
ATOM 1667 O O . SER A 1 218 ? 13.047 -6.688 -2.334 1 87.56 218 SER A O 1
ATOM 1669 N N . PHE A 1 219 ? 12.844 -7.449 -4.359 1 87.69 219 PHE A N 1
ATOM 1670 C CA . PHE A 1 219 ? 13.906 -6.621 -4.91 1 87.69 219 PHE A CA 1
ATOM 1671 C C . PHE A 1 219 ? 13.531 -5.145 -4.844 1 87.69 219 PHE A C 1
ATOM 1673 O O . PHE A 1 219 ? 14.344 -4.305 -4.449 1 87.69 219 PHE A O 1
ATOM 1680 N N . LEU A 1 220 ? 12.289 -4.941 -5.262 1 88.25 220 LEU A N 1
ATOM 1681 C CA . LEU A 1 220 ? 11.836 -3.555 -5.234 1 88.25 220 LEU A CA 1
ATOM 1682 C C . LEU A 1 220 ? 11.828 -3.016 -3.807 1 88.25 220 LEU A C 1
ATOM 1684 O O . LEU A 1 220 ? 12.211 -1.866 -3.57 1 88.25 220 LEU A O 1
ATOM 1688 N N . ALA A 1 221 ? 11.438 -3.844 -2.928 1 90.25 221 ALA A N 1
ATOM 1689 C CA . ALA A 1 221 ? 11.422 -3.436 -1.524 1 90.25 221 ALA A CA 1
ATOM 1690 C C . ALA A 1 221 ? 12.836 -3.15 -1.022 1 90.25 221 ALA A C 1
ATOM 1692 O O . ALA A 1 221 ? 13.062 -2.148 -0.34 1 90.25 221 ALA A O 1
ATOM 1693 N N . SER A 1 222 ? 13.766 -3.932 -1.353 1 91 222 SER A N 1
ATOM 1694 C CA . SER A 1 222 ? 15.141 -3.748 -0.905 1 91 222 SER A CA 1
ATOM 1695 C C . SER A 1 222 ? 15.773 -2.523 -1.557 1 91 222 SER A C 1
ATOM 1697 O O . SER A 1 222 ? 16.438 -1.732 -0.888 1 91 222 SER A O 1
ATOM 1699 N N . ALA A 1 223 ? 15.539 -2.367 -2.82 1 90.81 223 ALA A N 1
ATOM 1700 C CA . ALA A 1 223 ? 16.125 -1.226 -3.523 1 90.81 223 ALA A CA 1
ATOM 1701 C C . ALA A 1 223 ? 15.578 0.09 -2.971 1 90.81 223 ALA A C 1
ATOM 1703 O O . ALA A 1 223 ? 16.344 1.01 -2.68 1 90.81 223 ALA A O 1
ATOM 1704 N N . LEU A 1 224 ? 14.305 0.107 -2.785 1 90.75 224 LEU A N 1
ATOM 1705 C CA . LEU A 1 224 ? 13.703 1.34 -2.291 1 90.75 224 LEU A CA 1
ATOM 1706 C C . LEU A 1 224 ? 14.117 1.605 -0.848 1 90.75 224 LEU A C 1
ATOM 1708 O O . LEU A 1 224 ? 14.258 2.762 -0.44 1 90.75 224 LEU A O 1
ATOM 1712 N N . SER A 1 225 ? 14.297 0.583 -0.141 1 92.31 225 SER A N 1
ATOM 1713 C CA . SER A 1 225 ? 14.742 0.759 1.235 1 92.31 225 SER A CA 1
ATOM 1714 C C . SER A 1 225 ? 16.141 1.357 1.285 1 92.31 225 SER A C 1
ATOM 1716 O O . SER A 1 225 ? 16.438 2.201 2.137 1 92.31 225 SER A O 1
ATOM 1718 N N . VAL A 1 226 ? 16.969 0.934 0.407 1 91.62 226 VAL A N 1
ATOM 1719 C CA . VAL A 1 226 ? 18.328 1.471 0.358 1 91.62 226 VAL A CA 1
ATOM 1720 C C . VAL A 1 226 ? 18.281 2.947 -0.028 1 91.62 226 VAL A C 1
ATOM 1722 O O . VAL A 1 226 ? 18.984 3.77 0.556 1 91.62 226 VAL A O 1
ATOM 1725 N N . PHE A 1 227 ? 17.438 3.291 -0.947 1 91.81 227 PHE A N 1
ATOM 1726 C CA . PHE A 1 227 ? 17.312 4.688 -1.342 1 91.81 227 PHE A CA 1
ATOM 1727 C C . PHE A 1 227 ? 16.812 5.535 -0.173 1 91.81 227 PHE A C 1
ATOM 1729 O O . PHE A 1 227 ? 17.297 6.656 0.03 1 91.81 227 PHE A O 1
ATOM 1736 N N . LEU A 1 228 ? 15.961 4.926 0.519 1 91.62 228 LEU A N 1
ATOM 1737 C CA . LEU A 1 228 ? 15.422 5.645 1.672 1 91.62 228 LEU A CA 1
ATOM 1738 C C . LEU A 1 228 ? 16.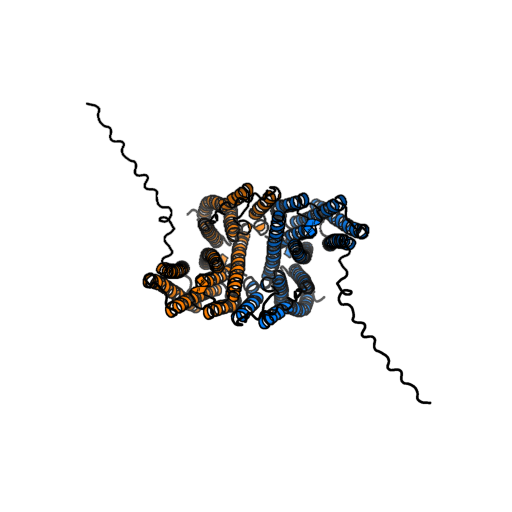5 5.844 2.734 1 91.62 228 LEU A C 1
ATOM 1740 O O . LEU A 1 228 ? 16.594 6.918 3.332 1 91.62 228 LEU A O 1
ATOM 1744 N N . VAL A 1 229 ? 17.25 4.867 2.955 1 92.06 229 VAL A N 1
ATOM 1745 C CA . VAL A 1 229 ? 18.297 4.973 3.973 1 92.06 229 VAL A CA 1
ATOM 1746 C C . VAL A 1 229 ? 19.344 5.996 3.537 1 92.06 229 VAL A C 1
ATOM 1748 O O . VAL A 1 229 ? 19.812 6.797 4.348 1 92.06 229 VAL A O 1
ATOM 1751 N N . VAL A 1 230 ? 19.656 6.031 2.318 1 90.81 230 VAL A N 1
ATOM 1752 C CA . VAL A 1 230 ? 20.641 6.984 1.808 1 90.81 230 VAL A CA 1
ATOM 1753 C C . VAL A 1 230 ? 20.094 8.406 1.933 1 90.81 230 VAL A C 1
ATOM 1755 O O . VAL A 1 230 ? 20.797 9.312 2.385 1 90.81 230 VAL A O 1
ATOM 1758 N N . ALA A 1 231 ? 18.859 8.547 1.619 1 88.69 231 ALA A N 1
ATOM 1759 C CA . ALA A 1 231 ? 18.25 9.867 1.644 1 88.69 231 ALA A CA 1
ATOM 1760 C C . ALA A 1 231 ? 18.125 10.391 3.072 1 88.69 231 ALA A C 1
ATOM 1762 O O . ALA A 1 231 ? 18.141 11.602 3.301 1 88.69 231 ALA A O 1
ATOM 1763 N N . THR A 1 232 ? 18.047 9.531 3.998 1 89.19 232 THR A N 1
ATOM 1764 C CA . THR A 1 232 ? 17.812 9.977 5.367 1 89.19 232 THR A CA 1
ATOM 1765 C C . THR A 1 232 ? 19.109 9.992 6.168 1 89.19 232 THR A C 1
ATOM 1767 O O . THR A 1 232 ? 19.203 10.656 7.199 1 89.19 232 THR A O 1
ATOM 1770 N N . CYS A 1 233 ? 20.062 9.273 5.777 1 87.38 233 CYS A N 1
ATOM 1771 C CA . CYS A 1 233 ? 21.297 9.219 6.531 1 87.38 233 CYS A CA 1
ATOM 1772 C C . CYS A 1 233 ? 22.297 10.242 6.008 1 87.38 233 CYS A C 1
ATOM 1774 O O . CYS A 1 233 ? 23.234 10.625 6.715 1 87.38 233 CYS A O 1
ATOM 1776 N N . MET A 1 234 ? 22.125 10.617 4.773 1 84.88 234 MET A N 1
ATOM 1777 C CA . MET A 1 234 ? 23.016 11.633 4.227 1 84.88 234 MET A CA 1
ATOM 1778 C C . MET A 1 234 ? 22.734 13 4.844 1 84.88 234 MET A C 1
ATOM 1780 O O . MET A 1 234 ? 21.578 13.344 5.07 1 84.88 234 MET A O 1
ATOM 1784 N N . PRO A 1 235 ? 23.75 13.594 5.25 1 79.94 235 PRO A N 1
ATOM 1785 C CA . PRO A 1 235 ? 23.547 14.945 5.77 1 79.94 235 PRO A CA 1
ATOM 1786 C C . PRO A 1 235 ? 22.953 15.891 4.727 1 79.94 235 PRO A C 1
ATOM 1788 O O . PRO A 1 235 ? 23.609 16.188 3.719 1 79.94 235 PRO A O 1
ATOM 1791 N N . LEU A 1 236 ? 21.609 16.172 4.922 1 77.25 236 LEU A N 1
ATOM 1792 C CA . LEU A 1 236 ? 20.922 17.062 3.986 1 77.25 236 LEU A CA 1
ATOM 1793 C C . LEU A 1 236 ? 20.516 18.359 4.66 1 77.25 236 LEU A C 1
ATOM 1795 O O . LEU A 1 236 ? 19.922 18.359 5.734 1 77.25 236 LEU A O 1
ATOM 1799 N N . GLY A 1 237 ? 21.141 19.438 4.238 1 76.06 237 GLY A N 1
ATOM 1800 C CA . GLY A 1 237 ? 20.734 20.766 4.691 1 76.06 237 GLY A CA 1
ATOM 1801 C C . GLY A 1 237 ? 20.219 21.641 3.568 1 76.06 237 GLY A C 1
ATOM 1802 O O . GLY A 1 237 ? 20.812 21.688 2.488 1 76.06 237 GLY A O 1
ATOM 1803 N N . TYR A 1 238 ? 18.969 22.062 3.814 1 75.19 238 TYR A N 1
ATOM 1804 C CA . TYR A 1 238 ? 18.406 22.953 2.805 1 75.19 238 TYR A CA 1
ATOM 1805 C C . TYR A 1 238 ? 18.125 24.328 3.389 1 75.19 238 TYR A C 1
ATOM 1807 O O . TYR A 1 238 ? 17.703 24.453 4.539 1 75.19 238 TYR A O 1
ATOM 1815 N N . ARG A 1 239 ? 18.312 25.344 2.662 1 71.12 239 ARG A N 1
ATOM 1816 C CA . ARG A 1 239 ? 18.156 26.719 3.102 1 71.12 239 ARG A CA 1
ATOM 1817 C C . ARG A 1 239 ? 16.672 27.125 3.105 1 71.12 239 ARG A C 1
ATOM 1819 O O . ARG A 1 239 ? 16.234 27.844 4.004 1 71.12 239 ARG A O 1
ATOM 1826 N N . THR A 1 240 ? 15.977 26.609 2.238 1 75 240 THR A N 1
ATOM 1827 C CA . THR A 1 240 ? 14.594 27.062 2.09 1 75 240 THR A CA 1
ATOM 1828 C C . THR A 1 240 ? 13.633 26.062 2.721 1 75 240 THR A C 1
ATOM 1830 O O . THR A 1 240 ? 13.867 24.859 2.68 1 75 240 THR A O 1
ATOM 1833 N N . SER A 1 241 ? 12.664 26.656 3.354 1 77.62 241 SER A N 1
ATOM 1834 C CA . SER A 1 241 ? 11.633 25.828 3.98 1 77.62 241 SER A CA 1
ATOM 1835 C C . SER A 1 241 ? 10.867 25.016 2.943 1 77.62 241 SER A C 1
ATOM 1837 O O . SER A 1 241 ? 10.414 23.906 3.225 1 77.62 241 SER A O 1
ATOM 1839 N N . ALA A 1 242 ? 10.781 25.578 1.792 1 74.06 242 ALA A N 1
ATOM 1840 C CA . ALA A 1 242 ? 10.062 24.875 0.73 1 74.06 242 ALA A CA 1
ATOM 1841 C C . ALA A 1 242 ? 10.797 23.609 0.326 1 74.06 242 ALA A C 1
ATOM 1843 O O . ALA A 1 242 ? 10.172 22.562 0.097 1 74.06 242 ALA A O 1
ATOM 1844 N N . ALA A 1 243 ? 12.047 23.734 0.245 1 78.19 243 ALA A N 1
ATOM 1845 C CA . ALA A 1 243 ? 12.844 22.562 -0.11 1 78.19 243 ALA A CA 1
ATOM 1846 C C . ALA A 1 243 ? 12.789 21.5 0.987 1 78.19 243 ALA A C 1
ATOM 1848 O O . ALA A 1 243 ? 12.727 20.312 0.7 1 78.19 243 ALA A O 1
ATOM 1849 N N . ARG A 1 244 ? 12.711 21.969 2.178 1 81.94 244 ARG A N 1
ATOM 1850 C CA . ARG A 1 244 ? 12.633 21.031 3.295 1 81.94 244 ARG A CA 1
ATOM 1851 C C . ARG A 1 244 ? 11.305 20.281 3.291 1 81.94 244 ARG A C 1
ATOM 1853 O O . ARG A 1 244 ? 11.266 19.078 3.547 1 81.94 244 ARG A O 1
ATOM 1860 N N . ASP A 1 245 ? 10.344 21 2.959 1 79.25 245 ASP A N 1
ATOM 1861 C CA . ASP A 1 245 ? 9.023 20.375 2.92 1 79.25 245 ASP A CA 1
ATOM 1862 C C . ASP A 1 245 ? 8.945 19.344 1.795 1 79.25 245 ASP A C 1
ATOM 1864 O O . ASP A 1 245 ? 8.312 18.297 1.952 1 79.25 245 ASP A O 1
ATOM 1868 N N . LYS A 1 246 ? 9.562 19.672 0.761 1 79.62 246 LYS A N 1
ATOM 1869 C CA . LYS A 1 246 ? 9.555 18.734 -0.367 1 79.62 246 LYS A CA 1
ATOM 1870 C C . LYS A 1 246 ? 10.336 17.469 -0.046 1 79.62 246 LYS A C 1
ATOM 1872 O O . LYS A 1 246 ? 9.914 16.375 -0.393 1 79.62 246 LYS A O 1
ATOM 1877 N N . VAL A 1 247 ? 11.414 17.656 0.585 1 84.69 247 VAL A N 1
ATOM 1878 C CA . VAL A 1 247 ? 12.227 16.5 0.952 1 84.69 247 VAL A CA 1
ATOM 1879 C C . VAL A 1 247 ? 11.484 15.648 1.977 1 84.69 247 VAL A C 1
ATOM 1881 O O . VAL A 1 247 ? 11.492 14.422 1.894 1 84.69 247 VAL A O 1
ATOM 1884 N N . LEU A 1 248 ? 10.82 16.312 2.855 1 84 248 LEU A N 1
ATOM 1885 C CA . LEU A 1 248 ? 10.062 15.562 3.859 1 84 248 LEU A CA 1
ATOM 1886 C C . LEU A 1 248 ? 8.906 14.812 3.219 1 84 248 LEU A C 1
ATOM 1888 O O . LEU A 1 248 ? 8.586 13.695 3.631 1 84 248 LEU A O 1
ATOM 1892 N N . SER A 1 249 ? 8.336 15.43 2.242 1 83.06 249 SER A N 1
ATOM 1893 C CA . SER A 1 249 ? 7.266 14.742 1.526 1 83.06 249 SER A CA 1
ATOM 1894 C C . SER A 1 249 ? 7.789 13.523 0.778 1 83.06 249 SER A C 1
ATOM 1896 O O . SER A 1 249 ? 7.137 12.477 0.757 1 83.06 249 SER A O 1
ATOM 1898 N N . LEU A 1 250 ? 8.914 13.625 0.185 1 84.19 250 LEU A N 1
ATOM 1899 C CA . LEU A 1 250 ? 9.531 12.508 -0.518 1 84.19 250 LEU A CA 1
ATOM 1900 C C . LEU A 1 250 ? 9.859 11.375 0.447 1 84.19 250 LEU A C 1
ATOM 1902 O O . LEU A 1 250 ? 9.594 10.203 0.146 1 84.19 250 LEU A O 1
ATOM 1906 N N . VAL A 1 251 ? 10.375 11.711 1.555 1 87 251 VAL A N 1
ATOM 1907 C CA . VAL A 1 251 ? 10.734 10.719 2.555 1 87 251 VAL A CA 1
ATOM 1908 C C . VAL A 1 251 ? 9.477 10.016 3.062 1 87 251 VAL A C 1
ATOM 1910 O O . VAL A 1 251 ? 9.477 8.789 3.244 1 87 251 VAL A O 1
ATOM 1913 N N . LYS A 1 252 ? 8.445 10.703 3.193 1 84.38 252 LYS A N 1
ATOM 1914 C CA . LYS A 1 252 ? 7.195 10.109 3.662 1 84.38 252 LYS A CA 1
ATOM 1915 C C . LYS A 1 252 ? 6.637 9.125 2.641 1 84.38 252 LYS A C 1
ATOM 1917 O O . LYS A 1 252 ? 6.223 8.023 2.996 1 84.38 252 LYS A O 1
ATOM 1922 N N . TYR A 1 253 ? 6.648 9.484 1.414 1 82.25 253 TYR A N 1
ATOM 1923 C CA . TYR A 1 253 ? 6.125 8.625 0.363 1 82.25 253 TYR A CA 1
ATOM 1924 C C . TYR A 1 253 ? 6.984 7.375 0.202 1 82.25 253 TYR A C 1
ATOM 1926 O O . TYR A 1 253 ? 6.465 6.277 -0.01 1 82.25 253 TYR A O 1
ATOM 1934 N N . LEU A 1 254 ? 8.242 7.559 0.288 1 87.44 254 LEU A N 1
ATOM 1935 C CA . LEU A 1 254 ? 9.133 6.414 0.172 1 87.44 254 LEU A CA 1
ATOM 1936 C C . LEU A 1 254 ? 8.961 5.465 1.354 1 87.44 254 LEU A C 1
ATOM 1938 O O . LEU A 1 254 ? 9.008 4.246 1.188 1 87.44 254 LEU A O 1
ATOM 1942 N N . LYS A 1 255 ? 8.75 6.074 2.463 1 87.31 255 LYS A N 1
ATOM 1943 C CA . LYS A 1 255 ? 8.516 5.262 3.652 1 87.31 255 LYS A CA 1
ATOM 1944 C C . LYS A 1 255 ? 7.266 4.402 3.494 1 87.31 255 LYS A C 1
ATOM 1946 O O . LYS A 1 255 ? 7.297 3.199 3.752 1 87.31 255 LYS A O 1
ATOM 1951 N N . ASP A 1 256 ? 6.227 4.945 3.045 1 83.25 256 ASP A N 1
ATOM 1952 C CA . ASP A 1 256 ? 4.969 4.23 2.857 1 83.25 256 ASP A CA 1
ATOM 1953 C C . ASP A 1 256 ? 5.098 3.166 1.771 1 83.25 256 ASP A C 1
ATOM 1955 O O . ASP A 1 256 ? 4.547 2.068 1.899 1 83.25 256 ASP A O 1
ATOM 1959 N N . ALA A 1 257 ? 5.801 3.5 0.796 1 86 257 ALA A N 1
ATOM 1960 C CA . ALA A 1 257 ? 5.992 2.557 -0.302 1 86 257 ALA A CA 1
ATOM 1961 C C . ALA A 1 257 ? 6.789 1.337 0.154 1 86 257 ALA A C 1
ATOM 1963 O O . ALA A 1 257 ? 6.441 0.202 -0.181 1 86 257 ALA A O 1
ATOM 1964 N N . VAL A 1 258 ? 7.816 1.591 0.88 1 90.69 258 VAL A N 1
ATOM 1965 C CA . VAL A 1 258 ? 8.68 0.505 1.332 1 90.69 258 VAL A CA 1
ATOM 1966 C C . VAL A 1 258 ? 7.906 -0.416 2.271 1 90.69 258 VAL A C 1
ATOM 1968 O O . VAL A 1 258 ? 7.988 -1.641 2.158 1 90.69 258 VAL A O 1
ATOM 1971 N N . ILE A 1 259 ? 7.125 0.138 3.137 1 88.25 259 ILE A N 1
ATOM 1972 C CA . ILE A 1 259 ? 6.352 -0.662 4.078 1 88.25 259 ILE A CA 1
ATOM 1973 C C . ILE A 1 259 ? 5.301 -1.476 3.324 1 88.25 259 ILE A C 1
ATOM 1975 O O . ILE A 1 259 ? 5.082 -2.65 3.629 1 88.25 259 ILE A O 1
ATOM 1979 N N . ALA A 1 260 ? 4.73 -0.846 2.402 1 87.81 260 ALA A N 1
ATOM 1980 C CA . ALA A 1 260 ? 3.734 -1.542 1.593 1 87.81 260 ALA A CA 1
ATOM 1981 C C . ALA A 1 260 ? 4.367 -2.699 0.823 1 87.81 260 ALA A C 1
ATOM 1983 O O . ALA A 1 260 ? 3.797 -3.791 0.756 1 87.81 260 ALA A O 1
ATOM 1984 N N . LEU A 1 261 ? 5.492 -2.457 0.302 1 90.38 261 LEU A N 1
ATOM 1985 C CA . LEU A 1 261 ? 6.16 -3.488 -0.483 1 90.38 261 LEU A CA 1
ATOM 1986 C C . LEU A 1 261 ? 6.613 -4.641 0.406 1 90.38 261 LEU A C 1
ATOM 1988 O O . LEU A 1 261 ? 6.57 -5.805 -0.007 1 90.38 261 LEU A O 1
ATOM 1992 N N . LEU A 1 262 ? 7.059 -4.277 1.545 1 91.19 262 LEU A N 1
ATOM 1993 C CA . LEU A 1 262 ? 7.434 -5.336 2.479 1 91.19 262 LEU A CA 1
ATOM 1994 C C . LEU A 1 262 ? 6.219 -6.176 2.859 1 91.19 262 LEU A C 1
ATOM 1996 O O . LEU A 1 262 ? 6.316 -7.402 2.963 1 91.19 262 LEU A O 1
ATOM 2000 N N . ALA A 1 263 ? 5.121 -5.535 3.021 1 89.19 263 ALA A N 1
ATOM 2001 C CA . ALA A 1 263 ? 3.895 -6.262 3.332 1 89.19 263 ALA A CA 1
ATOM 2002 C C . ALA A 1 263 ? 3.486 -7.168 2.176 1 89.19 263 ALA A C 1
ATOM 2004 O O . ALA A 1 263 ? 3.107 -8.32 2.389 1 89.19 263 ALA A O 1
ATOM 2005 N N . VAL A 1 264 ? 3.602 -6.656 1.011 1 88.62 264 VAL A N 1
ATOM 2006 C CA . VAL A 1 264 ? 3.25 -7.441 -0.168 1 88.62 264 VAL A CA 1
ATOM 2007 C C . VAL A 1 264 ? 4.203 -8.625 -0.301 1 88.62 264 VAL A C 1
ATOM 2009 O O . VAL A 1 264 ? 3.785 -9.727 -0.676 1 88.62 264 VAL A O 1
ATOM 2012 N N . THR A 1 265 ? 5.422 -8.359 -0.01 1 89.94 265 THR A N 1
ATOM 2013 C CA . THR A 1 265 ? 6.391 -9.453 -0.061 1 89.94 265 THR A CA 1
ATOM 2014 C C . THR A 1 265 ? 6.012 -10.562 0.919 1 89.94 265 THR A C 1
ATOM 2016 O O . THR A 1 265 ? 6.012 -11.742 0.562 1 89.94 265 THR A O 1
ATOM 2019 N N . ALA A 1 266 ? 5.684 -10.141 2.105 1 90.44 266 ALA A N 1
ATOM 2020 C CA . ALA A 1 266 ? 5.324 -11.109 3.133 1 90.44 266 ALA A CA 1
ATOM 2021 C C . ALA A 1 266 ? 4.086 -11.906 2.727 1 90.44 266 ALA A C 1
ATOM 2023 O O . ALA A 1 266 ? 4.055 -13.133 2.855 1 90.44 266 ALA A O 1
ATOM 2024 N N . VAL A 1 267 ? 3.15 -11.258 2.16 1 88.25 267 VAL A N 1
ATOM 2025 C CA . VAL A 1 267 ? 1.893 -11.891 1.775 1 88.25 267 VAL A CA 1
ATOM 2026 C C . VAL A 1 267 ? 2.125 -12.82 0.588 1 88.25 267 VAL A C 1
ATOM 2028 O O . VAL A 1 267 ? 1.559 -13.914 0.531 1 88.25 267 VAL A O 1
ATOM 2031 N N . THR A 1 268 ? 2.945 -12.422 -0.314 1 87.25 268 THR A N 1
ATOM 2032 C CA . THR A 1 268 ? 3.217 -13.227 -1.498 1 87.25 268 THR A CA 1
ATOM 2033 C C . THR A 1 268 ? 3.943 -14.516 -1.121 1 87.25 268 THR A C 1
ATOM 2035 O O . THR A 1 268 ? 3.643 -15.586 -1.656 1 87.25 268 THR A O 1
ATOM 2038 N N . ILE A 1 269 ? 4.859 -14.398 -0.193 1 87.44 269 ILE A N 1
ATOM 2039 C CA . ILE A 1 269 ? 5.594 -15.578 0.256 1 87.44 269 ILE A CA 1
ATOM 2040 C C . ILE A 1 269 ? 4.664 -16.5 1.039 1 87.44 269 ILE A C 1
ATOM 2042 O O . ILE A 1 269 ? 4.668 -17.719 0.834 1 87.44 269 ILE A O 1
ATOM 2046 N N . ALA A 1 270 ? 3.844 -15.93 1.869 1 88.38 270 ALA A N 1
ATOM 2047 C CA . ALA A 1 270 ? 2.963 -16.719 2.73 1 88.38 270 ALA A CA 1
ATOM 2048 C C . ALA A 1 270 ? 1.851 -17.375 1.92 1 88.38 270 ALA A C 1
ATOM 2050 O O . ALA A 1 270 ? 1.377 -18.469 2.271 1 88.38 270 ALA A O 1
ATOM 2051 N N . LYS A 1 271 ? 1.44 -16.781 0.89 1 86.25 271 LYS A N 1
ATOM 2052 C CA . LYS A 1 271 ? 0.337 -17.281 0.078 1 86.25 271 LYS A CA 1
ATOM 2053 C C . LYS A 1 271 ? 0.675 -18.641 -0.526 1 86.25 271 LYS A C 1
ATOM 2055 O O . LYS A 1 271 ? -0.214 -19.469 -0.747 1 86.25 271 LYS A O 1
ATOM 2060 N N . GLU A 1 272 ? 1.894 -18.844 -0.737 1 83.69 272 GLU A N 1
ATOM 2061 C CA . GLU A 1 272 ? 2.32 -20.125 -1.305 1 83.69 272 GLU A CA 1
ATOM 2062 C C . GLU A 1 272 ? 1.995 -21.281 -0.365 1 83.69 272 GLU A C 1
ATOM 2064 O O . GLU A 1 272 ? 1.698 -22.391 -0.817 1 83.69 272 GLU A O 1
ATOM 2069 N N . PHE A 1 273 ? 1.995 -20.984 0.894 1 84.56 273 PHE A N 1
ATOM 2070 C CA . PHE A 1 273 ? 1.789 -22.047 1.878 1 84.56 273 PHE A CA 1
ATOM 2071 C C . PHE A 1 273 ? 0.342 -22.062 2.355 1 84.56 273 PHE A C 1
ATOM 2073 O O . PHE A 1 273 ? -0.238 -23.125 2.553 1 84.56 273 PHE A O 1
ATOM 2080 N N . LEU A 1 274 ? -0.156 -20.891 2.568 1 83.31 274 LEU A N 1
ATOM 2081 C CA . LEU A 1 274 ? -1.459 -20.781 3.213 1 83.31 274 LEU A CA 1
ATOM 2082 C C . LEU A 1 274 ? -2.574 -20.703 2.178 1 83.31 274 LEU A C 1
ATOM 2084 O O . LEU A 1 274 ? -3.73 -21.016 2.48 1 83.31 274 LEU A O 1
ATOM 2088 N N . GLY A 1 275 ? -2.311 -20.359 1.021 1 77.94 275 GLY A N 1
ATOM 2089 C CA . GLY A 1 275 ? -3.346 -20.109 0.03 1 77.94 275 GLY A CA 1
ATOM 2090 C C . GLY A 1 275 ? -3.818 -18.672 0.018 1 77.94 275 GLY A C 1
ATOM 2091 O O . GLY A 1 275 ? -3.684 -17.953 1.017 1 77.94 275 GLY A O 1
ATOM 2092 N N . GLY A 1 276 ? -4.301 -18.219 -1.03 1 73 276 GLY A N 1
ATOM 2093 C CA . GLY A 1 276 ? -4.719 -16.828 -1.219 1 73 276 GLY A CA 1
ATOM 2094 C C . GLY A 1 276 ? -5.883 -16.438 -0.332 1 73 276 GLY A C 1
ATOM 2095 O O . GLY A 1 276 ? -5.992 -15.273 0.072 1 73 276 GLY A O 1
ATOM 2096 N N . ASP A 1 277 ? -6.723 -17.281 0.125 1 72.88 277 ASP A N 1
ATOM 2097 C CA . ASP A 1 277 ? -7.918 -17 0.911 1 72.88 277 ASP A CA 1
ATOM 2098 C C . ASP A 1 277 ? -7.574 -16.812 2.389 1 72.88 277 ASP A C 1
ATOM 2100 O O . ASP A 1 277 ? -8.203 -16.016 3.086 1 72.88 277 ASP A O 1
ATOM 2104 N N . THR A 1 278 ? -6.484 -17.516 2.748 1 74.38 278 THR A N 1
ATOM 2105 C CA . THR A 1 278 ? -6.16 -17.516 4.168 1 74.38 278 THR A CA 1
ATOM 2106 C C . THR A 1 278 ? -5.203 -16.375 4.512 1 74.38 278 THR A C 1
ATOM 2108 O O . THR A 1 278 ? -5.262 -15.82 5.605 1 74.38 278 THR A O 1
ATOM 2111 N N . VAL A 1 279 ? -4.457 -16.062 3.547 1 79.75 279 VAL A N 1
ATOM 2112 C CA . VAL A 1 279 ? -3.383 -15.109 3.824 1 79.75 279 VAL A CA 1
ATOM 2113 C C . VAL A 1 279 ? -3.973 -13.742 4.16 1 79.75 279 VAL A C 1
ATOM 2115 O O . VAL A 1 279 ? -3.449 -13.023 5.02 1 79.75 279 VAL A O 1
ATOM 2118 N N . LEU A 1 280 ? -5.094 -13.383 3.543 1 76.12 280 LEU A N 1
ATOM 2119 C CA . LEU A 1 280 ? -5.676 -12.07 3.771 1 76.12 280 LEU A CA 1
ATOM 2120 C C . LEU A 1 280 ? -6.785 -12.133 4.816 1 76.12 280 LEU A C 1
ATOM 2122 O O . LEU A 1 280 ? -7.32 -11.102 5.227 1 76.12 280 LEU A O 1
ATOM 2126 N N . ALA A 1 281 ? -7.16 -13.305 5.199 1 68.19 281 ALA A N 1
ATOM 2127 C CA . ALA A 1 281 ? -8.305 -13.492 6.086 1 68.19 281 ALA A CA 1
ATOM 2128 C C . ALA A 1 281 ? -7.949 -13.125 7.523 1 68.19 281 ALA A C 1
ATOM 2130 O O . ALA A 1 281 ? -8.82 -12.734 8.305 1 68.19 281 ALA A O 1
ATOM 2131 N N . LEU A 1 282 ? -6.684 -13.289 7.836 1 61.69 282 LEU A N 1
ATOM 2132 C CA . LEU A 1 282 ? -6.43 -13.164 9.266 1 61.69 282 LEU A CA 1
ATOM 2133 C C . LEU A 1 282 ? -5.457 -12.023 9.555 1 61.69 282 LEU A C 1
ATOM 2135 O O . LEU A 1 282 ? -4.375 -12.25 10.102 1 61.69 282 LEU A O 1
ATOM 2139 N N . PHE A 1 283 ? -5.891 -10.867 9.078 1 64.88 283 PHE A N 1
ATOM 2140 C CA . PHE A 1 283 ? -5.074 -9.734 9.484 1 64.88 283 PHE A CA 1
ATOM 2141 C C . PHE A 1 283 ? -5.59 -9.125 10.789 1 64.88 283 PHE A C 1
ATOM 2143 O O . PHE A 1 283 ? -6.555 -8.359 10.781 1 64.88 283 PHE A O 1
ATOM 2150 N N . PRO A 1 284 ? -5.016 -9.523 11.938 1 67.06 284 PRO A N 1
ATOM 2151 C CA . PRO A 1 284 ? -5.496 -9.016 13.227 1 67.06 284 PRO A CA 1
ATOM 2152 C C . PRO A 1 284 ? -5.473 -7.492 13.312 1 67.06 284 PRO A C 1
ATOM 2154 O O . PRO A 1 284 ? -6.16 -6.91 14.148 1 67.06 284 PRO A O 1
ATOM 2157 N N . GLU A 1 285 ? -4.773 -6.945 12.336 1 71.81 285 GLU A N 1
ATOM 2158 C CA . GLU A 1 285 ? -4.629 -5.492 12.391 1 71.81 285 GLU A CA 1
ATOM 2159 C C . GLU A 1 285 ? -5.953 -4.797 12.094 1 71.81 285 GLU A C 1
ATOM 2161 O O . GLU A 1 285 ? -6.215 -3.707 12.609 1 71.81 285 GLU A O 1
ATOM 2166 N N . ILE A 1 286 ? -6.781 -5.461 11.367 1 73.88 286 ILE A N 1
ATOM 2167 C CA . ILE A 1 286 ? -8.078 -4.875 11.062 1 73.88 286 ILE A CA 1
ATOM 2168 C C . ILE A 1 286 ? -8.93 -4.805 12.328 1 73.88 286 ILE A C 1
ATOM 2170 O O . ILE A 1 286 ? -9.586 -3.793 12.586 1 73.88 286 ILE A O 1
ATOM 2174 N N . THR A 1 287 ? -8.773 -5.844 13.117 1 73.69 287 THR A N 1
ATOM 2175 C CA . THR A 1 287 ? -9.539 -5.891 14.359 1 73.69 287 THR A CA 1
ATOM 2176 C C . THR A 1 287 ? -8.992 -4.879 15.367 1 73.69 287 THR A C 1
ATOM 2178 O O . THR A 1 287 ? -9.766 -4.188 16.031 1 73.69 287 THR A O 1
ATOM 2181 N N . VAL A 1 288 ? -7.742 -4.816 15.43 1 73.31 288 VAL A N 1
ATOM 2182 C CA . VAL A 1 288 ? -7.121 -3.881 16.359 1 73.31 288 VAL A CA 1
ATOM 2183 C C . VAL A 1 288 ? -7.473 -2.449 15.969 1 73.31 288 VAL A C 1
ATOM 2185 O O . VAL A 1 288 ? -7.797 -1.622 16.828 1 73.31 288 VAL A O 1
ATOM 2188 N N . ALA A 1 289 ? -7.375 -2.188 14.703 1 75.62 289 ALA A N 1
ATOM 2189 C CA . ALA A 1 289 ? -7.719 -0.849 14.227 1 75.62 289 ALA A CA 1
ATOM 2190 C C . ALA A 1 289 ? -9.188 -0.529 14.5 1 75.62 289 ALA A C 1
ATOM 2192 O O . ALA A 1 289 ? -9.516 0.577 14.938 1 75.62 289 ALA A O 1
ATOM 2193 N N . ALA A 1 290 ? -10.062 -1.478 14.305 1 77.5 290 ALA A N 1
ATOM 2194 C CA . ALA A 1 290 ? -11.484 -1.266 14.547 1 77.5 290 ALA A CA 1
ATOM 2195 C C . ALA A 1 290 ? -11.766 -1.034 16.031 1 77.5 290 ALA A C 1
ATOM 2197 O O . ALA A 1 290 ? -12.57 -0.172 16.391 1 77.5 290 ALA A O 1
ATOM 2198 N N . MET A 1 291 ? -11.086 -1.808 16.828 1 75.19 291 MET A N 1
ATOM 2199 C CA . MET A 1 291 ? -11.266 -1.636 18.266 1 75.19 291 MET A CA 1
ATOM 2200 C C . MET A 1 291 ? -10.75 -0.276 18.719 1 75.19 291 MET A C 1
ATOM 2202 O O . MET A 1 291 ? -11.359 0.376 19.562 1 75.19 291 MET A O 1
ATOM 2206 N N . TYR A 1 292 ? -9.695 0.106 18.141 1 76 292 TYR A N 1
ATOM 2207 C CA . TYR A 1 292 ? -9.109 1.396 18.5 1 76 292 TYR A CA 1
ATOM 2208 C C . TYR A 1 292 ? -10.07 2.533 18.188 1 76 292 TYR A C 1
ATOM 2210 O O . TYR A 1 292 ? -10.352 3.381 19.031 1 76 292 TYR A O 1
ATOM 2218 N N . TYR A 1 293 ? -10.57 2.553 17.016 1 75.19 293 TYR A N 1
ATOM 2219 C CA . TYR A 1 293 ? -11.477 3.629 16.625 1 75.19 293 TYR A CA 1
ATOM 2220 C C . TYR A 1 293 ? -12.82 3.502 17.328 1 75.19 293 TYR A C 1
ATOM 2222 O O . TYR A 1 293 ? -13.43 4.508 17.703 1 75.19 293 TYR A O 1
ATOM 2230 N N . GLY A 1 294 ? -13.219 2.285 17.531 1 76.94 294 GLY A N 1
ATOM 2231 C CA . GLY A 1 294 ? -14.469 2.07 18.25 1 76.94 294 GLY A CA 1
ATOM 2232 C C . GLY A 1 294 ? -14.43 2.592 19.672 1 76.94 294 GLY A C 1
ATOM 2233 O O . GLY A 1 294 ? -15.328 3.32 20.094 1 76.94 294 GLY A O 1
ATOM 2234 N N . VAL A 1 295 ? -13.398 2.303 20.328 1 73.75 295 VAL A N 1
ATOM 2235 C CA . VAL A 1 295 ? -13.266 2.721 21.719 1 73.75 295 VAL A CA 1
ATOM 2236 C C . VAL A 1 295 ? -13.07 4.234 21.781 1 73.75 295 VAL A C 1
ATOM 2238 O O . VAL A 1 295 ? -13.633 4.898 22.656 1 73.75 295 VAL A O 1
ATOM 2241 N N . ASN A 1 296 ? -12.312 4.809 20.859 1 74.94 296 ASN A N 1
ATOM 2242 C CA . ASN A 1 296 ? -12.055 6.242 20.875 1 74.94 296 ASN A CA 1
ATOM 2243 C C . ASN A 1 296 ? -13.312 7.043 20.547 1 74.94 296 ASN A C 1
ATOM 2245 O O . ASN A 1 296 ? -13.484 8.164 21.031 1 74.94 296 ASN A O 1
ATOM 2249 N N . LEU A 1 297 ? -14.125 6.512 19.75 1 74.5 297 LEU A N 1
ATOM 2250 C CA . LEU A 1 297 ? -15.352 7.215 19.391 1 74.5 297 LEU A CA 1
ATOM 2251 C C . LEU A 1 297 ? -16.391 7.102 20.516 1 74.5 297 LEU A C 1
ATOM 2253 O O . LEU A 1 297 ? -17.203 8.008 20.703 1 74.5 297 LEU A O 1
ATOM 2257 N N . LEU A 1 298 ? -16.297 5.988 21.172 1 72.5 298 LEU A N 1
ATOM 2258 C CA . LEU A 1 298 ? -17.266 5.773 22.25 1 72.5 298 LEU A CA 1
ATOM 2259 C C . LEU A 1 298 ? -16.844 6.516 23.5 1 72.5 298 LEU A C 1
ATOM 2261 O O . LEU A 1 298 ? -17.688 6.887 24.328 1 72.5 298 LEU A O 1
ATOM 2265 N N . THR A 1 299 ? -15.539 6.637 23.672 1 62.38 299 THR A N 1
ATOM 2266 C CA . THR A 1 299 ? -15.07 7.305 24.875 1 62.38 299 THR A CA 1
ATOM 2267 C C . THR A 1 299 ? -14.992 8.812 24.672 1 62.38 299 THR A C 1
ATOM 2269 O O . THR A 1 299 ? -14.406 9.281 23.688 1 62.38 299 THR A O 1
ATOM 2272 N N . GLU A 1 300 ? -16.094 9.656 24.766 1 54.28 300 GLU A N 1
ATOM 2273 C CA . GLU A 1 300 ? -16.203 11.109 24.734 1 54.28 300 GLU A CA 1
ATOM 2274 C C . GLU A 1 300 ? -14.938 11.773 25.266 1 54.28 300 GLU A C 1
ATOM 2276 O O . GLU A 1 300 ? -14.492 11.461 26.375 1 54.28 300 GLU A O 1
ATOM 2281 N N . GLU A 1 301 ? -14.023 12.07 24.5 1 49.06 301 GLU A N 1
ATOM 2282 C CA . GLU A 1 301 ? -12.891 12.828 25.031 1 49.06 301 GLU A CA 1
ATOM 2283 C C . GLU A 1 301 ? -13.367 14.039 25.828 1 49.06 301 GLU A C 1
ATOM 2285 O O . GLU A 1 301 ? -14.039 14.914 25.297 1 49.06 301 GLU A O 1
ATOM 2290 N N . THR A 1 302 ? -14 13.984 27 1 40.28 302 THR A N 1
ATOM 2291 C CA . THR A 1 302 ? -13.789 15.188 27.797 1 40.28 302 THR A CA 1
ATOM 2292 C C . THR A 1 302 ? -12.438 15.82 27.484 1 40.28 302 THR A C 1
ATOM 2294 O O . THR A 1 302 ? -11.414 15.125 27.438 1 40.28 302 THR A O 1
ATOM 2297 N N . VAL A 1 303 ? -12.492 16.812 26.672 1 39.5 303 VAL A N 1
ATOM 2298 C CA . VAL A 1 303 ? -11.414 17.781 26.453 1 39.5 303 VAL A CA 1
ATOM 2299 C C . VAL A 1 303 ? -10.531 17.859 27.703 1 39.5 303 VAL A C 1
ATOM 2301 O O . VAL A 1 303 ? -10.672 18.766 28.516 1 39.5 303 VAL A O 1
ATOM 2304 N N . GLU A 1 304 ? -10.688 17.203 28.906 1 37.12 304 GLU A N 1
ATOM 2305 C CA . GLU A 1 304 ? -9.797 17.75 29.922 1 37.12 304 GLU A CA 1
ATOM 2306 C C . GLU A 1 304 ? -8.414 18.062 29.344 1 37.12 304 GLU A C 1
ATOM 2308 O O . GLU A 1 304 ? -7.906 17.312 28.516 1 37.12 304 GLU A O 1
ATOM 2313 N N . GLN A 1 305 ? -8.086 19.469 29.453 1 34.25 305 GLN A N 1
ATOM 2314 C CA . GLN A 1 305 ? -6.973 20.406 29.297 1 34.25 305 GLN A CA 1
ATOM 2315 C C . GLN A 1 305 ? -5.637 19.688 29.438 1 34.25 305 GLN A C 1
ATOM 2317 O O . GLN A 1 305 ? -4.578 20.281 29.234 1 34.25 305 GLN A O 1
ATOM 2322 N N . GLY A 1 306 ? -5.508 18.828 30.578 1 33.81 306 GLY A N 1
ATOM 2323 C CA . GLY A 1 306 ? -4.152 18.828 31.109 1 33.81 306 GLY A CA 1
ATOM 2324 C C . GLY A 1 306 ? -3.113 18.422 30.078 1 33.81 306 GLY A C 1
ATOM 2325 O O . GLY A 1 306 ? -3.393 17.594 29.203 1 33.81 306 GLY A O 1
ATOM 2326 N N . ARG A 1 307 ? -2.322 19.344 29.766 1 35.72 307 ARG A N 1
ATOM 2327 C CA . ARG A 1 307 ? -0.966 19.406 29.234 1 35.72 307 ARG A CA 1
ATOM 2328 C C . ARG A 1 307 ? -0.251 18.078 29.406 1 35.72 307 ARG A C 1
ATOM 2330 O O . ARG A 1 307 ? 0.904 18.031 29.828 1 35.72 307 ARG A O 1
ATOM 2337 N N . ARG A 1 308 ? -0.941 17.141 30.047 1 35.78 308 ARG A N 1
ATOM 2338 C CA . ARG A 1 308 ? 0.103 16.219 30.469 1 35.78 308 ARG A CA 1
ATOM 2339 C C . ARG A 1 308 ? 0.999 15.828 29.297 1 35.78 308 ARG A C 1
ATOM 2341 O O . ARG A 1 308 ? 0.557 15.812 28.156 1 35.78 308 ARG A O 1
ATOM 2348 N N . GLU A 1 309 ? 2.215 15.625 29.641 1 34.25 309 GLU A N 1
ATOM 2349 C CA . GLU A 1 309 ? 3.453 15.289 28.938 1 34.25 309 GLU A CA 1
ATOM 2350 C C . GLU A 1 309 ? 3.213 14.242 27.859 1 34.25 309 GLU A C 1
ATOM 2352 O O . GLU A 1 309 ? 2.709 13.156 28.141 1 34.25 309 GLU A O 1
ATOM 2357 N N . VAL A 1 310 ? 2.57 14.648 26.891 1 38.25 310 VAL A N 1
ATOM 2358 C CA . VAL A 1 310 ? 2.699 13.891 25.641 1 38.25 310 VAL A CA 1
ATOM 2359 C C . VAL A 1 310 ? 3.812 12.852 25.797 1 38.25 310 VAL A C 1
ATOM 2361 O O . VAL A 1 310 ? 4.996 13.195 25.781 1 38.25 310 VAL A O 1
ATOM 2364 N N . ALA A 1 311 ? 3.801 12.242 26.922 1 34.06 311 ALA A N 1
ATOM 2365 C CA . ALA A 1 311 ? 4.867 11.25 26.938 1 34.06 311 ALA A CA 1
ATOM 2366 C C . ALA A 1 311 ? 5.07 10.641 25.547 1 34.06 311 ALA A C 1
ATOM 2368 O O . ALA A 1 311 ? 4.133 10.102 24.953 1 34.06 311 ALA A O 1
ATOM 2369 N N . GLU A 1 312 ? 5.664 11.188 24.688 1 39.59 312 GLU A N 1
ATOM 2370 C CA . GLU A 1 312 ? 6.25 10.586 23.5 1 39.59 312 GLU A CA 1
ATOM 2371 C C . GLU A 1 312 ? 6.41 9.078 23.672 1 39.59 312 GLU A C 1
ATOM 2373 O O . GLU A 1 312 ? 7.328 8.609 24.344 1 39.59 312 GLU A O 1
ATOM 2378 N N . HIS A 1 313 ? 5.465 8.438 24.203 1 40.16 313 HIS A N 1
ATOM 2379 C CA . HIS A 1 313 ? 5.746 7.008 24.188 1 40.16 313 HIS A CA 1
ATOM 2380 C C . HIS A 1 313 ? 6.617 6.625 23 1 40.16 313 HIS A C 1
ATOM 2382 O O . HIS A 1 313 ? 6.145 6.598 21.859 1 40.16 313 HIS A O 1
ATOM 2388 N N . LYS A 1 314 ? 7.781 7.02 23.141 1 44.16 314 LYS A N 1
ATOM 2389 C CA . LYS A 1 314 ? 8.875 6.602 22.266 1 44.16 314 LYS A CA 1
ATOM 2390 C C . LYS A 1 314 ? 8.648 5.191 21.734 1 44.16 314 LYS A C 1
ATOM 2392 O O . LYS A 1 314 ? 8.633 4.227 22.5 1 44.16 314 LYS A O 1
ATOM 2397 N N . MET A 1 315 ? 7.613 4.91 21 1 48.69 315 MET A N 1
ATOM 2398 C CA . MET A 1 315 ? 7.5 3.619 20.328 1 48.69 315 MET A CA 1
ATOM 2399 C C . MET A 1 315 ? 8.875 2.971 20.172 1 48.69 315 MET A C 1
ATOM 2401 O O . MET A 1 315 ? 9.719 3.482 19.438 1 48.69 315 MET A O 1
ATOM 2405 N N . GLU A 1 316 ? 9.312 2.295 21.234 1 55.97 316 GLU A N 1
ATOM 2406 C CA . GLU A 1 316 ? 10.562 1.564 21.062 1 55.97 316 GLU A CA 1
ATOM 2407 C C . GLU A 1 316 ? 10.516 0.674 19.828 1 55.97 316 GLU A C 1
ATOM 2409 O O . GLU A 1 316 ? 9.852 -0.365 19.828 1 55.97 316 GLU A O 1
ATOM 2414 N N . MET A 1 317 ? 10.773 1.171 18.672 1 64.75 317 MET A N 1
ATOM 2415 C CA . MET A 1 317 ? 10.812 0.527 17.359 1 64.75 317 MET A CA 1
ATOM 2416 C C . MET A 1 317 ? 11.75 -0.672 17.375 1 64.75 317 MET A C 1
ATOM 2418 O O . MET A 1 317 ? 11.633 -1.569 16.531 1 64.75 317 MET A O 1
ATOM 2422 N N . LEU A 1 318 ? 12.562 -0.828 18.5 1 69.31 318 LEU A N 1
ATOM 2423 C CA . LEU A 1 318 ? 13.617 -1.826 18.422 1 69.31 318 LEU A CA 1
ATOM 2424 C C . LEU A 1 318 ? 13.047 -3.236 18.5 1 69.31 318 LEU A C 1
ATOM 2426 O O . LEU A 1 318 ? 13.352 -4.082 17.656 1 69.31 318 LEU A O 1
ATOM 2430 N N . PRO A 1 319 ? 12.141 -3.453 19.516 1 72.06 319 PRO A N 1
ATOM 2431 C CA . PRO A 1 319 ? 11.602 -4.816 19.547 1 72.06 319 PRO A CA 1
ATOM 2432 C C . PRO A 1 319 ? 10.805 -5.16 18.281 1 72.06 319 PRO A C 1
ATOM 2434 O O . PRO A 1 319 ? 10.859 -6.297 17.812 1 72.06 319 PRO A O 1
ATOM 2437 N N . THR A 1 320 ? 10.148 -4.234 17.766 1 75.25 320 THR A N 1
ATOM 2438 C CA . THR A 1 320 ? 9.359 -4.465 16.547 1 75.25 320 THR A CA 1
ATOM 2439 C C . THR A 1 320 ? 10.266 -4.73 15.359 1 75.25 320 THR A C 1
ATOM 2441 O O . THR A 1 320 ? 9.969 -5.59 14.523 1 75.25 320 THR A O 1
ATOM 2444 N N . ALA A 1 321 ? 11.352 -4.086 15.445 1 75.62 321 ALA A N 1
ATOM 2445 C CA . ALA A 1 321 ? 12.297 -4.262 14.352 1 75.62 321 ALA A CA 1
ATOM 2446 C C . ALA A 1 321 ? 12.938 -5.648 14.391 1 75.62 321 ALA A C 1
ATOM 2448 O O . ALA A 1 321 ? 13.125 -6.285 13.352 1 75.62 321 ALA A O 1
ATOM 2449 N N . VAL A 1 322 ? 13.203 -6.039 15.586 1 77.56 322 VAL A N 1
ATOM 2450 C CA . VAL A 1 322 ? 13.836 -7.34 15.758 1 77.56 322 VAL A CA 1
ATOM 2451 C C . VAL A 1 322 ? 12.867 -8.445 15.344 1 77.56 322 VAL A C 1
ATOM 2453 O O . VAL A 1 322 ? 13.234 -9.359 14.602 1 77.56 322 VAL A O 1
ATOM 2456 N N . VAL A 1 323 ? 11.688 -8.32 15.766 1 81.75 323 VAL A N 1
ATOM 2457 C CA . VAL A 1 323 ? 10.672 -9.32 15.461 1 81.75 323 VAL A CA 1
ATOM 2458 C C . VAL A 1 323 ? 10.414 -9.359 13.961 1 81.75 323 VAL A C 1
ATOM 2460 O O . VAL A 1 323 ? 10.312 -10.438 13.367 1 81.75 323 VAL A O 1
ATOM 2463 N N . ALA A 1 324 ? 10.367 -8.25 13.391 1 84.12 324 ALA A N 1
ATOM 2464 C CA . ALA A 1 324 ? 10.094 -8.203 11.961 1 84.12 324 ALA A CA 1
ATOM 2465 C C . ALA A 1 324 ? 11.258 -8.789 11.164 1 84.12 324 ALA A C 1
ATOM 2467 O O . ALA A 1 324 ? 11.047 -9.547 10.219 1 84.12 324 ALA A O 1
ATOM 2468 N N . THR A 1 325 ? 12.453 -8.453 11.594 1 82.31 325 THR A N 1
ATOM 2469 C CA . THR A 1 325 ? 13.617 -8.938 10.859 1 82.31 325 THR A CA 1
ATOM 2470 C C . THR A 1 325 ? 13.75 -10.453 10.984 1 82.31 325 THR A C 1
ATOM 2472 O O . THR A 1 325 ? 13.922 -11.148 9.984 1 82.31 325 THR A O 1
ATOM 2475 N N . PHE A 1 326 ? 13.617 -10.875 12.133 1 84.69 326 PHE A N 1
ATOM 2476 C CA . PHE A 1 326 ? 13.719 -12.312 12.359 1 84.69 326 PHE A CA 1
ATOM 2477 C C . PHE A 1 326 ? 12.531 -13.047 11.75 1 84.69 326 PHE A C 1
ATOM 2479 O O . PHE A 1 326 ? 12.68 -14.133 11.188 1 84.69 326 PHE A O 1
ATOM 2486 N N . GLY A 1 327 ? 11.398 -12.469 11.953 1 86.5 327 GLY A N 1
ATOM 2487 C CA . GLY A 1 327 ? 10.203 -13.07 11.367 1 86.5 327 GLY A CA 1
ATOM 2488 C C . GLY A 1 327 ? 10.273 -13.18 9.859 1 86.5 327 GLY A C 1
ATOM 2489 O O . GLY A 1 327 ? 9.961 -14.234 9.297 1 86.5 327 GLY A O 1
ATOM 2490 N N . PHE A 1 328 ? 10.695 -12.188 9.227 1 89.5 328 PHE A N 1
ATOM 2491 C CA . PHE A 1 328 ? 10.836 -12.172 7.773 1 89.5 328 PHE A CA 1
ATOM 2492 C C . PHE A 1 328 ? 11.922 -13.141 7.324 1 89.5 328 PHE A C 1
ATOM 2494 O O . PHE A 1 328 ? 11.773 -13.828 6.309 1 89.5 328 PHE A O 1
ATOM 2501 N N . GLY A 1 329 ? 12.992 -13.102 8.086 1 85.44 329 GLY A N 1
ATOM 2502 C CA . GLY A 1 329 ? 14.055 -14.047 7.785 1 85.44 329 GLY A CA 1
ATOM 2503 C C . GLY A 1 329 ? 13.609 -15.5 7.863 1 85.44 329 GLY A C 1
ATOM 2504 O O . GLY A 1 329 ? 13.898 -16.297 6.969 1 85.44 329 GLY A O 1
ATOM 2505 N N . MET A 1 330 ? 12.883 -15.766 8.844 1 88.69 330 MET A N 1
ATOM 2506 C CA . MET A 1 330 ? 12.391 -17.125 9.023 1 88.69 330 MET A CA 1
ATOM 2507 C C . MET A 1 330 ? 11.375 -17.484 7.945 1 88.69 330 MET A C 1
ATOM 2509 O O . MET A 1 330 ? 11.352 -18.625 7.461 1 88.69 330 MET A O 1
ATOM 2513 N N . LEU A 1 331 ? 10.609 -16.562 7.641 1 89.62 331 LEU A N 1
ATOM 2514 C CA . LEU A 1 331 ? 9.633 -16.781 6.578 1 89.62 331 LEU A CA 1
ATOM 2515 C C . LEU A 1 331 ? 10.328 -17.047 5.246 1 89.62 331 LEU A C 1
ATOM 2517 O O . LEU A 1 331 ? 9.945 -17.969 4.523 1 89.62 331 LEU A O 1
ATOM 2521 N N . GLY A 1 332 ? 11.312 -16.25 4.953 1 87.25 332 GLY A N 1
ATOM 2522 C CA . GLY A 1 332 ? 12.086 -16.469 3.738 1 87.25 332 GLY A CA 1
ATOM 2523 C C . GLY A 1 332 ? 12.812 -17.797 3.721 1 87.25 332 GLY A C 1
ATOM 2524 O O . GLY A 1 332 ? 12.875 -18.469 2.684 1 87.25 332 GLY A O 1
ATOM 2525 N N . ALA A 1 333 ? 13.281 -18.156 4.844 1 84.06 333 ALA A N 1
ATOM 2526 C CA . ALA A 1 333 ? 13.984 -19.438 4.949 1 84.06 333 ALA A CA 1
ATOM 2527 C C . ALA A 1 333 ? 13.023 -20.609 4.742 1 84.06 333 ALA A C 1
ATOM 2529 O O . ALA A 1 333 ? 13.359 -21.562 4.051 1 84.06 333 ALA A O 1
ATOM 2530 N N . ALA A 1 334 ? 11.922 -20.516 5.375 1 86.62 334 ALA A N 1
ATOM 2531 C CA . ALA A 1 334 ? 10.914 -21.562 5.191 1 86.62 334 ALA A CA 1
ATOM 2532 C C . ALA A 1 334 ? 10.492 -21.656 3.727 1 86.62 334 ALA A C 1
ATOM 2534 O O . ALA A 1 334 ? 10.328 -22.766 3.195 1 86.62 334 ALA A O 1
ATOM 2535 N N . TYR A 1 335 ? 10.32 -20.547 3.193 1 87.12 335 TYR A N 1
ATOM 2536 C CA . TYR A 1 335 ? 9.938 -20.5 1.788 1 87.12 335 TYR A CA 1
ATOM 2537 C C . TYR A 1 335 ? 11.008 -21.125 0.908 1 87.12 335 TYR A C 1
ATOM 2539 O O . TYR A 1 335 ? 10.703 -21.938 0.028 1 87.12 335 TYR A O 1
ATOM 2547 N N . ALA A 1 336 ? 12.211 -20.844 1.151 1 82.12 336 ALA A N 1
ATOM 2548 C CA . ALA A 1 336 ? 13.328 -21.344 0.35 1 82.12 336 ALA A CA 1
ATOM 2549 C C . ALA A 1 336 ? 13.508 -22.844 0.536 1 82.12 336 ALA A C 1
ATOM 2551 O O . ALA A 1 336 ? 13.852 -23.562 -0.411 1 82.12 336 ALA A O 1
ATOM 2552 N N . ALA A 1 337 ? 13.211 -23.297 1.677 1 80.69 337 ALA A N 1
ATOM 2553 C CA . ALA A 1 337 ? 13.461 -24.703 1.999 1 80.69 337 ALA A CA 1
ATOM 2554 C C . ALA A 1 337 ? 12.297 -25.578 1.565 1 80.69 337 ALA A C 1
ATOM 2556 O O . ALA A 1 337 ? 12.492 -26.719 1.133 1 80.69 337 ALA A O 1
ATOM 2557 N N . LEU A 1 338 ? 11.133 -25.016 1.631 1 83.62 338 LEU A N 1
ATOM 2558 C CA . LEU A 1 338 ? 9.984 -25.906 1.516 1 83.62 338 LEU A CA 1
ATOM 2559 C C . LEU A 1 338 ? 9.266 -25.688 0.186 1 83.62 338 LEU A C 1
ATOM 2561 O O . LEU A 1 338 ? 8.383 -26.469 -0.173 1 83.62 338 LEU A O 1
ATOM 2565 N N . LEU A 1 339 ? 9.633 -24.703 -0.482 1 80.94 339 LEU A N 1
ATOM 2566 C CA . LEU A 1 339 ? 8.961 -24.469 -1.755 1 80.94 339 LEU A CA 1
ATOM 2567 C C . LEU A 1 339 ? 9.117 -25.656 -2.688 1 80.94 339 LEU A C 1
ATOM 2569 O O . LEU A 1 339 ? 10.227 -26.172 -2.873 1 80.94 339 LEU A O 1
ATOM 2573 N N . GLY A 1 340 ? 8.016 -26.078 -3.258 1 72.25 340 GLY A N 1
ATOM 2574 C CA . GLY A 1 340 ? 8.047 -27.203 -4.188 1 72.25 340 GLY A CA 1
ATOM 2575 C C . GLY A 1 340 ? 7.695 -28.531 -3.539 1 72.25 340 GLY A C 1
ATOM 2576 O O . GLY A 1 340 ? 7.535 -29.531 -4.227 1 72.25 340 GLY A O 1
ATOM 2577 N N . THR A 1 341 ? 7.684 -28.484 -2.229 1 73.25 341 THR A N 1
ATOM 2578 C CA . THR A 1 341 ? 7.281 -29.719 -1.566 1 73.25 341 THR A CA 1
ATOM 2579 C C . THR A 1 341 ? 5.781 -29.938 -1.714 1 73.25 341 THR A C 1
ATOM 2581 O O . THR A 1 341 ? 5 -28.984 -1.724 1 73.25 341 THR A O 1
ATOM 2584 N N . PRO A 1 342 ? 5.316 -30.984 -2.172 1 65.69 342 PRO A N 1
ATOM 2585 C CA . PRO A 1 342 ? 3.93 -31.266 -2.555 1 65.69 342 PRO A CA 1
ATOM 2586 C C . PRO A 1 342 ? 2.932 -30.906 -1.457 1 65.69 342 PRO A C 1
ATOM 2588 O O . PRO A 1 342 ? 1.856 -30.375 -1.747 1 65.69 342 PRO A O 1
ATOM 2591 N N . GLU A 1 343 ? 2.936 -31.516 -0.273 1 69.69 343 GLU A N 1
ATOM 2592 C CA . GLU A 1 343 ? 1.912 -31.25 0.735 1 69.69 343 GLU A CA 1
ATOM 2593 C C . GLU A 1 343 ? 2.506 -30.594 1.972 1 69.69 343 GLU A C 1
ATOM 2595 O O . GLU A 1 343 ? 3.428 -31.125 2.592 1 69.69 343 GLU A O 1
ATOM 2600 N N . TYR A 1 344 ? 1.961 -29.391 2.041 1 79.19 344 TYR A N 1
ATOM 2601 C CA . TYR A 1 344 ? 2.416 -28.719 3.254 1 79.19 344 TYR A CA 1
ATOM 2602 C C . TYR A 1 344 ? 1.642 -29.203 4.473 1 79.19 344 TYR A C 1
ATOM 2604 O O . TYR A 1 344 ? 0.409 -29.188 4.48 1 79.19 344 TYR A O 1
ATOM 2612 N N . ASP A 1 345 ? 2.395 -29.703 5.465 1 82.5 345 ASP A N 1
ATOM 2613 C CA . ASP A 1 345 ? 1.772 -30.203 6.688 1 82.5 345 ASP A CA 1
ATOM 2614 C C . ASP A 1 345 ? 1.147 -29.062 7.492 1 82.5 345 ASP A C 1
ATOM 2616 O O . ASP A 1 345 ? 1.335 -27.891 7.16 1 82.5 345 ASP A O 1
ATOM 2620 N N . MET A 1 346 ? 0.356 -29.422 8.477 1 85.69 346 MET A N 1
ATOM 2621 C CA . MET A 1 346 ? -0.355 -28.469 9.312 1 85.69 346 MET A CA 1
ATOM 2622 C C . MET A 1 346 ? 0.623 -27.625 10.125 1 85.69 346 MET A C 1
ATOM 2624 O O . MET A 1 346 ? 0.379 -26.438 10.367 1 85.69 346 MET A O 1
ATOM 2628 N N . TYR A 1 347 ? 1.742 -28.203 10.477 1 86.25 347 TYR A N 1
ATOM 2629 C CA . TYR A 1 347 ? 2.73 -27.469 11.258 1 86.25 347 TYR A CA 1
ATOM 2630 C C . TYR A 1 347 ? 3.404 -26.391 10.406 1 86.25 347 TYR A C 1
ATOM 2632 O O . TYR A 1 347 ? 3.678 -25.297 10.891 1 86.25 347 TYR A O 1
ATOM 2640 N N . THR A 1 348 ? 3.59 -26.688 9.227 1 88.62 348 THR A N 1
ATOM 2641 C CA . THR A 1 348 ? 4.184 -25.719 8.312 1 88.62 348 THR A CA 1
ATOM 2642 C C . THR A 1 348 ? 3.227 -24.562 8.07 1 88.62 348 THR A C 1
ATOM 2644 O O . THR A 1 348 ? 3.639 -23.391 8.086 1 88.62 348 THR A O 1
ATOM 2647 N N . LYS A 1 349 ? 2.031 -24.922 7.918 1 87.25 349 LYS A N 1
ATOM 2648 C CA . LYS A 1 349 ? 1.033 -23.875 7.703 1 87.25 349 LYS A CA 1
ATOM 2649 C C . LYS A 1 349 ? 0.876 -23 8.945 1 87.25 349 LYS A C 1
ATOM 2651 O O . LYS A 1 349 ? 0.749 -21.781 8.836 1 87.25 349 LYS A O 1
ATOM 2656 N N . ALA A 1 350 ? 0.893 -23.641 10.039 1 87.19 350 ALA A N 1
ATOM 2657 C CA . ALA A 1 350 ? 0.79 -22.891 11.289 1 87.19 350 ALA A CA 1
ATOM 2658 C C . ALA A 1 350 ? 2.006 -21.984 11.492 1 87.19 350 ALA A C 1
ATOM 2660 O O . ALA A 1 350 ? 1.876 -20.844 11.953 1 87.19 350 ALA A O 1
ATOM 2661 N N . LEU A 1 351 ? 3.115 -22.438 11.156 1 90 351 LEU A N 1
ATOM 2662 C CA . LEU A 1 351 ? 4.34 -21.656 11.266 1 90 351 LEU A CA 1
ATOM 2663 C C . LEU A 1 351 ? 4.281 -20.422 10.375 1 90 351 LEU A C 1
ATOM 2665 O O . LEU A 1 351 ? 4.52 -19.312 10.836 1 90 351 LEU A O 1
ATOM 2669 N N . VAL A 1 352 ? 3.953 -20.688 9.133 1 90.44 352 VAL A N 1
ATOM 2670 C CA . VAL A 1 352 ? 3.924 -19.594 8.164 1 90.44 352 VAL A CA 1
ATOM 2671 C C . VAL A 1 352 ? 2.861 -18.578 8.57 1 90.44 352 VAL A C 1
ATOM 2673 O O . VAL A 1 352 ? 3.078 -17.359 8.461 1 90.44 352 VAL A O 1
ATOM 2676 N N . PHE A 1 353 ? 1.79 -19.062 9.07 1 88 353 PHE A N 1
ATOM 2677 C CA . PHE A 1 353 ? 0.724 -18.172 9.516 1 88 353 PHE A CA 1
ATOM 2678 C C . PHE A 1 353 ? 1.192 -17.297 10.672 1 88 353 PHE A C 1
ATOM 2680 O O . PHE A 1 353 ? 0.969 -16.094 10.672 1 88 353 PHE A O 1
ATOM 2687 N N . THR A 1 354 ? 1.807 -17.875 11.57 1 87.25 354 THR A N 1
ATOM 2688 C CA . THR A 1 354 ? 2.279 -17.141 12.742 1 87.25 354 THR A CA 1
ATOM 2689 C C . THR A 1 354 ? 3.373 -16.156 12.352 1 87.25 354 THR A C 1
ATOM 2691 O O . THR A 1 354 ? 3.404 -15.023 12.859 1 87.25 354 THR A O 1
ATOM 2694 N N . LEU A 1 355 ? 4.207 -16.562 11.539 1 89.69 355 LEU A N 1
ATOM 2695 C CA . LEU A 1 355 ? 5.273 -15.672 11.094 1 89.69 355 LEU A CA 1
ATOM 2696 C C . LEU A 1 355 ? 4.707 -14.5 10.305 1 89.69 355 LEU A C 1
ATOM 2698 O O . LEU A 1 355 ? 5.141 -13.359 10.484 1 89.69 355 LEU A O 1
ATOM 2702 N N . LEU A 1 356 ? 3.766 -14.773 9.438 1 89.5 356 LEU A N 1
ATOM 2703 C CA . LEU A 1 356 ? 3.121 -13.719 8.672 1 89.5 356 LEU A CA 1
ATOM 2704 C C . LEU A 1 356 ? 2.434 -12.719 9.602 1 89.5 356 LEU A C 1
ATOM 2706 O O . LEU A 1 356 ? 2.568 -11.508 9.422 1 89.5 356 LEU A O 1
ATOM 2710 N N . ALA A 1 357 ? 1.753 -13.25 10.547 1 85.31 357 ALA A N 1
ATOM 2711 C CA . ALA A 1 357 ? 1.067 -12.383 11.5 1 85.31 357 ALA A CA 1
ATOM 2712 C C . ALA A 1 357 ? 2.062 -11.508 12.266 1 85.31 357 ALA A C 1
ATOM 2714 O O . ALA A 1 357 ? 1.817 -10.32 12.477 1 85.31 357 ALA A O 1
ATOM 2715 N N . ALA A 1 358 ? 3.133 -12.07 12.594 1 86.06 358 ALA A N 1
ATOM 2716 C CA . ALA A 1 358 ? 4.16 -11.328 13.32 1 86.06 358 ALA A CA 1
ATOM 2717 C C . ALA A 1 358 ? 4.746 -10.211 12.461 1 86.06 358 ALA A C 1
ATOM 2719 O O . ALA A 1 358 ? 4.941 -9.086 12.93 1 86.06 358 ALA A O 1
ATOM 2720 N N . VAL A 1 359 ? 4.984 -10.508 11.211 1 86.88 359 VAL A N 1
ATOM 2721 C CA . VAL A 1 359 ? 5.594 -9.547 10.305 1 86.88 359 VAL A CA 1
ATOM 2722 C C . VAL A 1 359 ? 4.605 -8.422 10 1 86.88 359 VAL A C 1
ATOM 2724 O O . VAL A 1 359 ? 4.953 -7.242 10.094 1 86.88 359 VAL A O 1
ATOM 2727 N N . VAL A 1 360 ? 3.379 -8.742 9.703 1 84.5 360 VAL A N 1
ATOM 2728 C CA . VAL A 1 360 ? 2.379 -7.746 9.328 1 84.5 360 VAL A CA 1
ATOM 2729 C C . VAL A 1 360 ? 2.051 -6.871 10.539 1 84.5 360 VAL A C 1
ATOM 2731 O O . VAL A 1 360 ? 1.872 -5.66 10.406 1 84.5 360 VAL A O 1
ATOM 2734 N N . SER A 1 361 ? 2.043 -7.461 11.656 1 82.31 361 SER A N 1
ATOM 2735 C CA . SER A 1 361 ? 1.799 -6.691 12.867 1 82.31 361 SER A CA 1
ATOM 2736 C C . SER A 1 361 ? 2.945 -5.727 13.156 1 82.31 361 SER A C 1
ATOM 2738 O O . SER A 1 361 ? 2.719 -4.59 13.57 1 82.31 361 SER A O 1
ATOM 2740 N N . SER A 1 362 ? 4.109 -6.207 12.914 1 83.56 362 SER A N 1
ATOM 2741 C CA . SER A 1 362 ? 5.27 -5.34 13.109 1 83.56 362 SER A CA 1
ATOM 2742 C C . SER A 1 362 ? 5.266 -4.184 12.117 1 83.56 362 SER A C 1
ATOM 2744 O O . SER A 1 362 ? 5.566 -3.045 12.477 1 83.56 362 SER A O 1
ATOM 2746 N N . LEU A 1 363 ? 4.914 -4.504 10.867 1 83.5 363 LEU A N 1
ATOM 2747 C CA . LEU A 1 363 ? 4.855 -3.461 9.844 1 83.5 363 LEU A CA 1
ATOM 2748 C C . LEU A 1 363 ? 3.744 -2.463 10.156 1 83.5 363 LEU A C 1
ATOM 2750 O O . LEU A 1 363 ? 3.896 -1.264 9.906 1 83.5 363 LEU A O 1
ATOM 2754 N N . GLY A 1 364 ? 2.656 -2.977 10.648 1 78.31 364 GLY A N 1
ATOM 2755 C CA . GLY A 1 364 ? 1.566 -2.102 11.039 1 78.31 364 GLY A CA 1
ATOM 2756 C C . GLY A 1 364 ? 1.951 -1.131 12.141 1 78.31 364 GLY A C 1
ATOM 2757 O O . GLY A 1 364 ? 1.515 0.022 12.141 1 78.31 364 GLY A O 1
ATOM 2758 N N . ARG A 1 365 ? 2.828 -1.503 12.898 1 77.25 365 ARG A N 1
ATOM 2759 C CA . ARG A 1 365 ? 3.287 -0.649 13.992 1 77.25 365 ARG A CA 1
ATOM 2760 C C . ARG A 1 365 ? 4.23 0.434 13.484 1 77.25 365 ARG A C 1
ATOM 2762 O O . ARG A 1 365 ? 4.188 1.574 13.945 1 77.25 365 ARG A O 1
ATOM 2769 N N . VAL A 1 366 ? 5.008 -0.025 12.617 1 75.44 366 VAL A N 1
ATOM 2770 C CA . VAL A 1 366 ? 5.973 0.923 12.07 1 75.44 366 VAL A CA 1
ATOM 2771 C C . VAL A 1 366 ? 5.25 1.959 11.211 1 75.44 366 VAL A C 1
ATOM 2773 O O . VAL A 1 366 ? 5.617 3.137 11.211 1 75.44 366 VAL A O 1
ATOM 2776 N N . ALA A 1 367 ? 4.25 1.536 10.422 1 69.25 367 ALA A N 1
ATOM 2777 C CA . ALA A 1 367 ? 3.521 2.457 9.547 1 69.25 367 ALA A CA 1
ATOM 2778 C C . ALA A 1 367 ? 2.713 3.457 10.367 1 69.25 367 ALA A C 1
ATOM 2780 O O . ALA A 1 367 ? 2.459 4.578 9.922 1 69.25 367 ALA A O 1
ATOM 2781 N N . GLY A 1 368 ? 2.615 3.453 11.75 1 58.34 368 GLY A N 1
ATOM 2782 C CA . GLY A 1 368 ? 2.229 4.441 12.742 1 58.34 368 GLY A CA 1
ATOM 2783 C C . GLY A 1 368 ? 0.752 4.789 12.695 1 58.34 368 GLY A C 1
ATOM 2784 O O . GLY A 1 368 ? 0.302 5.707 13.383 1 58.34 368 GLY A O 1
ATOM 2785 N N . PRO A 1 369 ? -0.066 4.719 11.586 1 51.28 369 PRO A N 1
ATOM 2786 C CA . PRO A 1 369 ? -1.256 5.562 11.711 1 51.28 369 PRO A CA 1
ATOM 2787 C C . PRO A 1 369 ? -1.864 5.52 13.109 1 51.28 369 PRO A C 1
ATOM 2789 O O . PRO A 1 369 ? -2.42 6.516 13.578 1 51.28 369 PRO A O 1
ATOM 2792 N N . LEU A 1 370 ? -1.883 4.406 13.719 1 49.25 370 LEU A N 1
ATOM 2793 C CA . LEU A 1 370 ? -2.662 4.277 14.945 1 49.25 370 LEU A CA 1
ATOM 2794 C C . LEU A 1 370 ? -1.855 4.75 16.156 1 49.25 370 LEU A C 1
ATOM 2796 O O . LEU A 1 370 ? -2.4 4.898 17.25 1 49.25 370 LEU A O 1
ATOM 2800 N N . CYS A 1 371 ? -0.555 4.887 15.977 1 43.84 371 CYS A N 1
ATOM 2801 C CA . CYS A 1 371 ? 0.248 5.102 17.172 1 43.84 371 CYS A CA 1
ATOM 2802 C C . CYS A 1 371 ? 0.413 6.586 17.453 1 43.84 371 CYS A C 1
ATOM 2804 O O . CYS A 1 371 ? 1.415 7.004 18.047 1 43.84 371 CYS A O 1
ATOM 2806 N N . SER A 1 372 ? -0.237 7.379 16.703 1 41.25 372 SER A N 1
ATOM 2807 C CA . SER A 1 372 ? 0.071 8.727 17.172 1 41.25 372 SER A CA 1
ATOM 2808 C C . SER A 1 372 ? -0.15 8.844 18.672 1 41.25 372 SER A C 1
ATOM 2810 O O . SER A 1 372 ? -1.252 8.594 19.172 1 41.25 372 SER A O 1
ATOM 2812 N N . PRO A 1 373 ? 0.886 8.797 19.359 1 40.5 373 PRO A N 1
ATOM 2813 C CA . PRO A 1 373 ? 0.882 8.898 20.828 1 40.5 373 PRO A CA 1
ATOM 2814 C C . PRO A 1 373 ? -0.082 9.969 21.344 1 40.5 373 PRO A C 1
ATOM 2816 O O . PRO A 1 373 ? -0.235 10.141 22.547 1 40.5 373 PRO A O 1
ATOM 2819 N N . ARG A 1 374 ? -0.225 11.008 20.562 1 41.91 374 ARG A N 1
ATOM 2820 C CA . ARG A 1 374 ? -0.785 12.055 21.422 1 41.91 374 ARG A CA 1
ATOM 2821 C C . ARG A 1 374 ? -1.856 11.484 22.344 1 41.91 374 ARG A C 1
ATOM 2823 O O . ARG A 1 374 ? -1.833 11.734 23.547 1 41.91 374 ARG A O 1
ATOM 2830 N N . ARG A 1 375 ? -3.064 11.789 21.906 1 40.69 375 ARG A N 1
ATOM 2831 C CA . ARG A 1 375 ? -4.133 12.25 22.781 1 40.69 375 ARG A CA 1
ATOM 2832 C C . ARG A 1 375 ? -4.809 11.078 23.484 1 40.69 375 ARG A C 1
ATOM 2834 O O . ARG A 1 375 ? -5.766 11.266 24.234 1 40.69 375 ARG A O 1
ATOM 2841 N N . ASP A 1 376 ? -4.676 9.781 22.922 1 44.81 376 ASP A N 1
ATOM 2842 C CA . ASP A 1 376 ? -5.969 9.188 23.25 1 44.81 376 ASP A CA 1
ATOM 2843 C C . ASP A 1 376 ? -5.961 8.562 24.641 1 44.81 376 ASP A C 1
ATOM 2845 O O . ASP A 1 376 ? -4.91 8.172 25.141 1 44.81 376 ASP A O 1
ATOM 2849 N N . LYS A 1 377 ? -6.852 8.742 25.328 1 48.16 377 LYS A N 1
ATOM 2850 C CA . LYS A 1 377 ? -7.281 8.203 26.609 1 48.16 377 LYS A CA 1
ATOM 2851 C C . LYS A 1 377 ? -6.93 6.727 26.734 1 48.16 377 LYS A C 1
ATOM 2853 O O . LYS A 1 377 ? -6.547 6.09 25.75 1 48.16 377 LYS A O 1
ATOM 2858 N N . ASN A 1 378 ? -7.102 6.031 27.891 1 52.59 378 ASN A N 1
ATOM 2859 C CA . ASN A 1 378 ? -6.836 4.734 28.5 1 52.59 378 ASN A CA 1
ATOM 2860 C C . ASN A 1 378 ? -7.145 3.588 27.547 1 52.59 378 ASN A C 1
ATOM 2862 O O . ASN A 1 378 ? -6.309 2.707 27.344 1 52.59 378 ASN A O 1
ATOM 2866 N N . ALA A 1 379 ? -8.32 3.58 27.125 1 51.03 379 ALA A N 1
ATOM 2867 C CA . ALA A 1 379 ? -8.711 2.398 26.359 1 51.03 379 ALA A CA 1
ATOM 2868 C C . ALA A 1 379 ? -7.977 2.35 25.016 1 51.03 379 ALA A C 1
ATOM 2870 O O . ALA A 1 379 ? -7.555 1.279 24.578 1 51.03 379 ALA A O 1
ATOM 2871 N N . ALA A 1 380 ? -7.742 3.461 24.453 1 58.75 380 ALA A N 1
ATOM 2872 C CA . ALA A 1 380 ? -6.957 3.484 23.234 1 58.75 380 ALA A CA 1
ATOM 2873 C C . ALA A 1 380 ? -5.508 3.092 23.5 1 58.75 380 ALA A C 1
ATOM 2875 O O . ALA A 1 380 ? -4.871 2.441 22.656 1 58.75 380 ALA A O 1
ATOM 2876 N N . ALA A 1 381 ? -5.211 3.256 24.734 1 61.12 381 ALA A N 1
ATOM 2877 C CA . ALA A 1 381 ? -3.865 2.854 25.141 1 61.12 381 ALA A CA 1
ATOM 2878 C C . ALA A 1 381 ? -3.752 1.334 25.234 1 61.12 381 ALA A C 1
ATOM 2880 O O . ALA A 1 381 ? -2.725 0.757 24.875 1 61.12 381 ALA A O 1
ATOM 2881 N N . CYS A 1 382 ? -4.898 0.744 25.672 1 59.97 382 CYS A N 1
ATOM 2882 C CA . CYS A 1 382 ? -4.895 -0.711 25.766 1 59.97 382 CYS A CA 1
ATOM 2883 C C . CYS A 1 382 ? -4.836 -1.352 24.375 1 59.97 382 CYS A C 1
ATOM 2885 O O . CYS A 1 382 ? -4.133 -2.346 24.188 1 59.97 382 CYS A O 1
ATOM 2887 N N . VAL A 1 383 ? -5.512 -0.8 23.562 1 63.69 383 VAL A N 1
ATOM 2888 C CA . VAL A 1 383 ? -5.52 -1.353 22.203 1 63.69 383 VAL A CA 1
ATOM 2889 C C . VAL A 1 383 ? -4.148 -1.163 21.562 1 63.69 383 VAL A C 1
ATOM 2891 O O . VAL A 1 383 ? -3.645 -2.062 20.891 1 63.69 383 VAL A O 1
ATOM 2894 N N . VAL A 1 384 ? -3.605 -0.119 21.938 1 64 384 VAL A N 1
ATOM 2895 C CA . VAL A 1 384 ? -2.27 0.13 21.406 1 64 384 VAL A CA 1
ATOM 2896 C C . VAL A 1 384 ? -1.272 -0.841 22.031 1 64 384 VAL A C 1
ATOM 2898 O O . VAL A 1 384 ? -0.389 -1.363 21.344 1 64 384 VAL A O 1
ATOM 2901 N N . PHE A 1 385 ? -1.519 -1.116 23.328 1 64.94 385 PHE A N 1
ATOM 2902 C CA . PHE A 1 385 ? -0.668 -2.084 24.016 1 64.94 385 PHE A CA 1
ATOM 2903 C C . PHE A 1 385 ? -0.81 -3.467 23.391 1 64.94 385 PHE A C 1
ATOM 2905 O O . PHE A 1 385 ? 0.19 -4.137 23.125 1 64.94 385 PHE A O 1
ATOM 2912 N N . LEU A 1 386 ? -2.002 -3.816 23.156 1 65.94 386 LEU A N 1
ATOM 2913 C CA . LEU A 1 386 ? -2.244 -5.113 22.531 1 65.94 386 LEU A CA 1
ATOM 2914 C C . LEU A 1 386 ? -1.631 -5.164 21.125 1 65.94 386 LEU A C 1
ATOM 2916 O O . LEU A 1 386 ? -1.062 -6.188 20.734 1 65.94 386 LEU A O 1
ATOM 2920 N N . GLY A 1 387 ? -1.644 -4.137 20.484 1 64.88 387 GLY A N 1
ATOM 2921 C CA . GLY A 1 387 ? -1.031 -4.066 19.172 1 64.88 387 GLY A CA 1
ATOM 2922 C C . GLY A 1 387 ? 0.48 -4.184 19.203 1 64.88 387 GLY A C 1
ATOM 2923 O O . GLY A 1 387 ? 1.086 -4.754 18.297 1 64.88 387 GLY A O 1
ATOM 2924 N N . ASN A 1 388 ? 1.005 -3.854 20.391 1 67.62 388 ASN A N 1
ATOM 2925 C CA . ASN A 1 388 ? 2.459 -3.875 20.516 1 67.62 388 ASN A CA 1
ATOM 2926 C C . ASN A 1 388 ? 2.963 -5.25 20.938 1 67.62 388 ASN A C 1
ATOM 2928 O O . ASN A 1 388 ? 4.082 -5.637 20.609 1 67.62 388 ASN A O 1
ATOM 2932 N N . ILE A 1 389 ? 2.125 -5.922 21.609 1 71 389 ILE A N 1
ATOM 2933 C CA . ILE A 1 389 ? 2.59 -7.188 22.172 1 71 389 ILE A CA 1
ATOM 2934 C C . ILE A 1 389 ? 2.293 -8.32 21.188 1 71 389 ILE A C 1
ATOM 2936 O O . ILE A 1 389 ? 2.92 -9.383 21.25 1 71 389 ILE A O 1
ATOM 2940 N N . LEU A 1 390 ?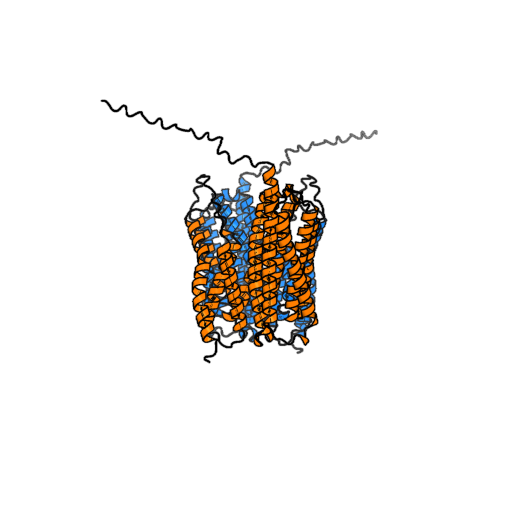 1.469 -8.078 20.25 1 77.19 390 LEU A N 1
ATOM 2941 C CA . LEU A 1 390 ? 0.994 -9.133 19.359 1 77.19 390 LEU A CA 1
ATOM 2942 C C . LEU A 1 390 ? 2.141 -9.703 18.531 1 77.19 390 LEU A C 1
ATOM 2944 O O . LEU A 1 390 ? 2.299 -10.922 18.438 1 77.19 390 LEU A O 1
ATOM 2948 N N . PRO A 1 391 ? 2.982 -8.906 18.062 1 76.12 391 PRO A N 1
ATOM 2949 C CA . PRO A 1 391 ? 4.066 -9.484 17.266 1 76.12 391 PRO A CA 1
ATOM 2950 C C . PRO A 1 391 ? 5.027 -10.328 18.094 1 76.12 391 PRO A C 1
ATOM 2952 O O . PRO A 1 391 ? 5.543 -11.336 17.609 1 76.12 391 PRO A O 1
ATOM 2955 N N . ILE A 1 392 ? 5.27 -9.953 19.312 1 76.81 392 ILE A N 1
ATOM 2956 C CA . ILE A 1 392 ? 6.18 -10.695 20.172 1 76.81 392 ILE A CA 1
ATOM 2957 C C . ILE A 1 392 ? 5.582 -12.055 20.516 1 76.81 392 ILE A C 1
ATOM 2959 O O . ILE A 1 392 ? 6.277 -13.07 20.484 1 76.81 392 ILE A O 1
ATOM 2963 N N . VAL A 1 393 ? 4.359 -12.039 20.781 1 78.94 393 VAL A N 1
ATOM 2964 C CA . VAL A 1 393 ? 3.684 -13.289 21.125 1 78.94 393 VAL A CA 1
ATOM 2965 C C . VAL A 1 393 ? 3.672 -14.211 19.906 1 78.94 393 VAL A C 1
ATOM 2967 O O . VAL A 1 393 ? 3.908 -15.414 20.031 1 78.94 393 VAL A O 1
ATOM 2970 N N . GLU A 1 394 ? 3.494 -13.641 18.875 1 83.19 394 GLU A N 1
ATOM 2971 C CA . GLU A 1 394 ? 3.471 -14.43 17.641 1 83.19 394 GLU A CA 1
ATOM 2972 C C . GLU A 1 394 ? 4.836 -15.055 17.359 1 83.19 394 GLU A C 1
ATOM 2974 O O . GLU A 1 394 ? 4.922 -16.203 16.938 1 83.19 394 GLU A O 1
ATOM 2979 N N . MET A 1 395 ? 5.816 -14.336 17.656 1 84.5 395 MET A N 1
ATOM 2980 C CA . MET A 1 395 ? 7.156 -14.859 17.406 1 84.5 395 MET A CA 1
ATOM 2981 C C . MET A 1 395 ? 7.504 -15.953 18.422 1 84.5 395 MET A C 1
ATOM 2983 O O . MET A 1 395 ? 8.195 -16.922 18.078 1 84.5 395 MET A O 1
ATOM 2987 N N . LEU A 1 396 ? 7 -15.75 19.594 1 83.62 396 LEU A N 1
ATOM 2988 C CA . LEU A 1 396 ? 7.258 -16.75 20.625 1 83.62 396 LEU A CA 1
ATOM 2989 C C . LEU A 1 396 ? 6.586 -18.078 20.266 1 83.62 396 LEU A C 1
ATOM 2991 O O . LEU A 1 396 ? 7.109 -19.141 20.578 1 83.62 396 LEU A O 1
ATOM 2995 N N . VAL A 1 397 ? 5.539 -18 19.594 1 84.69 397 VAL A N 1
ATOM 2996 C CA . VAL A 1 397 ? 4.828 -19.203 19.172 1 84.69 397 VAL A CA 1
ATOM 2997 C C . VAL A 1 397 ? 5.5 -19.781 17.922 1 84.69 397 VAL A C 1
ATOM 2999 O O . VAL A 1 397 ? 5.535 -21 17.734 1 84.69 397 VAL A O 1
ATOM 3002 N N . ALA A 1 398 ? 6.047 -18.922 17.141 1 88 398 ALA A N 1
ATOM 3003 C CA . ALA A 1 398 ? 6.621 -19.344 15.859 1 88 398 ALA A CA 1
ATOM 3004 C C . ALA A 1 398 ? 7.91 -20.125 16.078 1 88 398 ALA A C 1
ATOM 3006 O O . ALA A 1 398 ? 8.25 -21.016 15.281 1 88 398 ALA A O 1
ATOM 3007 N N . VAL A 1 399 ? 8.609 -19.891 17.109 1 85 399 VAL A N 1
ATOM 3008 C CA . VAL A 1 399 ? 9.922 -20.484 17.312 1 85 399 VAL A CA 1
ATOM 3009 C C . VAL A 1 399 ? 9.789 -21.984 17.547 1 85 399 VAL A C 1
ATOM 3011 O O . VAL A 1 399 ? 10.406 -22.797 16.859 1 85 399 VAL A O 1
ATOM 3014 N N . PRO A 1 400 ? 8.914 -22.375 18.469 1 86.62 400 PRO A N 1
ATOM 3015 C CA . PRO A 1 400 ? 8.758 -23.812 18.625 1 86.62 400 PRO A CA 1
ATOM 3016 C C . PRO A 1 400 ? 8.18 -24.484 17.391 1 86.62 400 PRO A C 1
ATOM 3018 O O . PRO A 1 400 ? 8.523 -25.625 17.078 1 86.62 400 PRO A O 1
ATOM 3021 N N . LEU A 1 401 ? 7.387 -23.844 16.703 1 87.25 401 LEU A N 1
ATOM 3022 C CA . LEU A 1 401 ? 6.824 -24.406 15.484 1 87.25 401 LEU A CA 1
ATOM 3023 C C . LEU A 1 401 ? 7.902 -24.594 14.422 1 87.25 401 LEU A C 1
ATOM 3025 O O . LEU A 1 401 ? 7.883 -25.578 13.688 1 87.25 401 LEU A O 1
ATOM 3029 N N . ALA A 1 402 ? 8.758 -23.672 14.352 1 87.56 402 ALA A N 1
ATOM 3030 C CA . ALA A 1 402 ? 9.852 -23.75 13.391 1 87.56 402 ALA A CA 1
ATOM 3031 C C . ALA A 1 402 ? 10.758 -24.938 13.695 1 87.56 402 ALA A C 1
ATOM 3033 O O . ALA A 1 402 ? 11.219 -25.625 12.781 1 87.56 402 ALA A O 1
ATOM 3034 N N . ALA A 1 403 ? 10.977 -25.156 14.898 1 85.38 403 ALA A N 1
ATOM 3035 C CA . ALA A 1 403 ? 11.781 -26.297 15.297 1 85.38 403 ALA A CA 1
ATOM 3036 C C . ALA A 1 403 ? 11.109 -27.625 14.914 1 85.38 403 ALA A C 1
ATOM 3038 O O . ALA A 1 403 ? 11.766 -28.547 14.453 1 85.38 403 ALA A O 1
ATOM 3039 N N . LYS A 1 404 ? 9.883 -27.688 15.078 1 85.31 404 LYS A N 1
ATOM 3040 C CA . LYS A 1 404 ? 9.133 -28.891 14.727 1 85.31 404 LYS A CA 1
ATOM 3041 C C . LYS A 1 404 ? 9.141 -29.125 13.219 1 85.31 404 LYS A C 1
ATOM 3043 O O . LYS A 1 404 ? 9.305 -30.266 12.766 1 85.31 404 LYS A O 1
ATOM 3048 N N . VAL A 1 405 ? 9.008 -28.078 12.461 1 83.56 405 VAL A N 1
ATOM 3049 C CA . VAL A 1 405 ? 9 -28.203 11.008 1 83.56 405 VAL A CA 1
ATOM 3050 C C . VAL A 1 405 ? 10.383 -28.625 10.516 1 83.56 405 VAL A C 1
ATOM 3052 O O . VAL A 1 405 ? 10.5 -29.453 9.602 1 83.56 405 VAL A O 1
ATOM 3055 N N . ALA A 1 406 ? 11.359 -28.031 11.055 1 79.81 406 ALA A N 1
ATOM 3056 C CA . ALA A 1 406 ? 12.727 -28.406 10.68 1 79.81 406 ALA A CA 1
ATOM 3057 C C . ALA A 1 406 ? 13.008 -29.859 11 1 79.81 406 ALA A C 1
ATOM 3059 O O . ALA A 1 406 ? 13.695 -30.547 10.242 1 79.81 406 ALA A O 1
ATOM 3060 N N . SER A 1 407 ? 12.484 -30.359 12.062 1 77.12 407 SER A N 1
ATOM 3061 C CA . SER A 1 407 ? 12.68 -31.766 12.453 1 77.12 407 SER A CA 1
ATOM 3062 C C . SER A 1 407 ? 11.938 -32.719 11.516 1 77.12 407 SER A C 1
ATOM 3064 O O . SER A 1 407 ? 12.398 -33.812 11.242 1 77.12 407 SER A O 1
ATOM 3066 N N . ASN A 1 408 ? 10.844 -32.25 11.094 1 74.94 408 ASN A N 1
ATOM 3067 C CA . ASN A 1 408 ? 10.062 -33.062 10.18 1 74.94 408 ASN A CA 1
ATOM 3068 C C . ASN A 1 408 ? 10.672 -33.062 8.781 1 74.94 408 ASN A C 1
ATOM 3070 O O . ASN A 1 408 ? 10.516 -34.031 8.031 1 74.94 408 ASN A O 1
ATOM 3074 N N . ALA A 1 409 ? 11.125 -31.938 8.328 1 65.38 409 ALA A N 1
ATOM 3075 C CA . ALA A 1 409 ? 11.711 -31.844 6.992 1 65.38 409 ALA A CA 1
ATOM 3076 C C . ALA A 1 409 ? 13.07 -32.531 6.934 1 65.38 409 ALA A C 1
ATOM 3078 O O . ALA A 1 409 ? 13.508 -32.969 5.863 1 65.38 409 ALA A O 1
ATOM 3079 N N . LEU A 1 410 ? 13.922 -32.531 7.938 1 52.41 410 LEU A N 1
ATOM 3080 C CA . LEU A 1 410 ? 15.18 -33.281 7.953 1 52.41 410 LEU A CA 1
ATOM 3081 C C . LEU A 1 410 ? 14.93 -34.781 7.875 1 52.41 410 LEU A C 1
ATOM 3083 O O . LEU A 1 410 ? 14.094 -35.312 8.609 1 52.41 410 LEU A O 1
ATOM 3087 N N . PRO A 1 411 ? 15.195 -35.438 6.699 1 47 411 PRO A N 1
ATOM 3088 C CA . PRO A 1 411 ? 15.117 -36.906 6.613 1 47 411 PRO A CA 1
ATOM 3089 C C . PRO A 1 411 ? 15.586 -37.594 7.887 1 47 411 PRO A C 1
ATOM 3091 O O . PRO A 1 411 ? 16.422 -37.062 8.617 1 47 411 PRO A O 1
ATOM 3094 N N . ALA A 1 412 ? 14.656 -38.438 8.68 1 34.72 412 ALA A N 1
ATOM 3095 C CA . ALA A 1 412 ? 15.25 -39.5 9.484 1 34.72 412 ALA A CA 1
ATOM 3096 C C . ALA A 1 412 ? 16.5 -40.094 8.82 1 34.72 412 ALA A C 1
ATOM 3098 O O . ALA A 1 412 ? 16.406 -40.688 7.738 1 34.72 412 ALA A O 1
ATOM 3099 N N . SER A 1 413 ? 17.594 -39.469 8.852 1 27 413 SER A N 1
ATOM 3100 C CA . SER A 1 413 ? 18.656 -40.469 8.664 1 27 413 SER A CA 1
ATOM 3101 C C . SER A 1 413 ? 18.531 -41.625 9.664 1 27 413 SER A C 1
ATOM 3103 O O . SER A 1 413 ? 18.234 -41.406 10.836 1 27 413 SER A O 1
ATOM 3105 N N . MET B 1 1 ? -30.406 75.125 -40.812 1 23.89 1 MET B N 1
ATOM 3106 C CA . MET B 1 1 ? -31.062 74.562 -39.656 1 23.89 1 MET B CA 1
ATOM 3107 C C . MET B 1 1 ? -30.188 73.438 -39.031 1 23.89 1 MET B C 1
ATOM 3109 O O . MET B 1 1 ? -29.828 72.5 -39.75 1 23.89 1 MET B O 1
ATOM 3113 N N . ALA B 1 2 ? -29.359 73.875 -38.094 1 29.23 2 ALA B N 1
ATOM 3114 C CA . ALA B 1 2 ? -28.281 73.438 -37.25 1 29.23 2 ALA B CA 1
ATOM 3115 C C . ALA B 1 2 ? -28.734 72.25 -36.344 1 29.23 2 ALA B C 1
ATOM 3117 O O . ALA B 1 2 ? -29.641 72.438 -35.531 1 29.23 2 ALA B O 1
ATOM 3118 N N . ALA B 1 3 ? -28.891 71.062 -37.031 1 31.17 3 ALA B N 1
ATOM 3119 C CA . ALA B 1 3 ? -29.453 69.875 -36.438 1 31.17 3 ALA B CA 1
ATOM 3120 C C . ALA B 1 3 ? -28.844 69.625 -35.062 1 31.17 3 ALA B C 1
ATOM 3122 O O . ALA B 1 3 ? -27.609 69.625 -34.906 1 31.17 3 ALA B O 1
ATOM 3123 N N . ASN B 1 4 ? -29.469 70.125 -33.969 1 26.58 4 ASN B N 1
ATOM 3124 C CA . ASN B 1 4 ? -29.219 70.125 -32.531 1 26.58 4 ASN B CA 1
ATOM 3125 C C . ASN B 1 4 ? -28.953 68.688 -32.031 1 26.58 4 ASN B C 1
ATOM 3127 O O . ASN B 1 4 ? -29.859 67.875 -32 1 26.58 4 ASN B O 1
ATOM 3131 N N . SER B 1 5 ? -27.906 68.062 -32.5 1 28.45 5 SER B N 1
ATOM 3132 C CA . SER B 1 5 ? -27.578 66.688 -32.188 1 28.45 5 SER B CA 1
ATOM 3133 C C . SER B 1 5 ? -27.516 66.5 -30.672 1 28.45 5 SER B C 1
ATOM 3135 O O . SER B 1 5 ? -26.688 67.062 -29.969 1 28.45 5 SER B O 1
ATOM 3137 N N . TYR B 1 6 ? -28.703 66.375 -30 1 29.98 6 TYR B N 1
ATOM 3138 C CA . TYR B 1 6 ? -28.812 66.25 -28.562 1 29.98 6 TYR B CA 1
ATOM 3139 C C . TYR B 1 6 ? -27.891 65.125 -28.047 1 29.98 6 TYR B C 1
ATOM 3141 O O . TYR B 1 6 ? -27.812 64.062 -28.641 1 29.98 6 TYR B O 1
ATOM 3149 N N . PRO B 1 7 ? -26.812 65.5 -27.328 1 29.55 7 PRO B N 1
ATOM 3150 C CA . PRO B 1 7 ? -25.781 64.625 -26.797 1 29.55 7 PRO B CA 1
ATOM 3151 C C . PRO B 1 7 ? -26.344 63.531 -25.891 1 29.55 7 PRO B C 1
ATOM 3153 O O . PRO B 1 7 ? -27.219 63.781 -25.062 1 29.55 7 PRO B O 1
ATOM 3156 N N . SER B 1 8 ? -26.719 62.344 -26.484 1 30.23 8 SER B N 1
ATOM 3157 C CA . SER B 1 8 ? -27.297 61.281 -25.703 1 30.23 8 SER B CA 1
ATOM 3158 C C . SER B 1 8 ? -26.516 61.062 -24.406 1 30.23 8 SER B C 1
ATOM 3160 O O . SER B 1 8 ? -25.297 60.906 -24.422 1 30.23 8 SER B O 1
ATOM 3162 N N . GLN B 1 9 ? -26.891 61.656 -23.312 1 26.33 9 GLN B N 1
ATOM 3163 C CA . GLN B 1 9 ? -26.422 61.531 -21.938 1 26.33 9 GLN B CA 1
ATOM 3164 C C . GLN B 1 9 ? -26.281 60.062 -21.531 1 26.33 9 GLN B C 1
ATOM 3166 O O . GLN B 1 9 ? -27.281 59.344 -21.453 1 26.33 9 GLN B O 1
ATOM 3171 N N . VAL B 1 10 ? -25.219 59.469 -21.953 1 31.84 10 VAL B N 1
ATOM 3172 C CA . VAL B 1 10 ? -24.906 58.094 -21.484 1 31.84 10 VAL B CA 1
ATOM 3173 C C . VAL B 1 10 ? -24.969 58.031 -19.969 1 31.84 10 VAL B C 1
ATOM 3175 O O . VAL B 1 10 ? -24.219 58.75 -19.281 1 31.84 10 VAL B O 1
ATOM 3178 N N . LYS B 1 11 ? -26.172 57.938 -19.406 1 34.09 11 LYS B N 1
ATOM 3179 C CA . LYS B 1 11 ? -26.328 57.688 -17.969 1 34.09 11 LYS B CA 1
ATOM 3180 C C . LYS B 1 11 ? -25.359 56.625 -17.469 1 34.09 11 LYS B C 1
ATOM 3182 O O . LYS B 1 11 ? -25.406 55.5 -17.922 1 34.09 11 LYS B O 1
ATOM 3187 N N . CYS B 1 12 ? -24.172 57 -17.094 1 29.77 12 CYS B N 1
ATOM 3188 C CA . CYS B 1 12 ? -23.188 56.25 -16.328 1 29.77 12 CYS B CA 1
ATOM 3189 C C . CYS B 1 12 ? -23.844 55.531 -15.164 1 29.77 12 CYS B C 1
ATOM 3191 O O . CYS B 1 12 ? -24.203 56.125 -14.156 1 29.77 12 CYS B O 1
ATOM 3193 N N . THR B 1 13 ? -24.922 54.75 -15.477 1 29.92 13 THR B N 1
ATOM 3194 C CA . THR B 1 13 ? -25.422 54.031 -14.297 1 29.92 13 THR B CA 1
ATOM 3195 C C . THR B 1 13 ? -24.266 53.438 -13.508 1 29.92 13 THR B C 1
ATOM 3197 O O . THR B 1 13 ? -23.531 52.594 -14.023 1 29.92 13 THR B O 1
ATOM 3200 N N . MET B 1 14 ? -23.625 54.219 -12.719 1 29.16 14 MET B N 1
ATOM 3201 C CA . MET B 1 14 ? -22.703 53.781 -11.68 1 29.16 14 MET B CA 1
ATOM 3202 C C . MET B 1 14 ? -23.219 52.5 -11.008 1 29.16 14 MET B C 1
ATOM 3204 O O . MET B 1 14 ? -24.266 52.5 -10.375 1 29.16 14 MET B O 1
ATOM 3208 N N . ASP B 1 15 ? -23.062 51.406 -11.695 1 30.31 15 ASP B N 1
ATOM 3209 C CA . ASP B 1 15 ? -23.375 50.125 -11.062 1 30.31 15 ASP B CA 1
ATOM 3210 C C . ASP B 1 15 ? -22.906 50.094 -9.609 1 30.31 15 ASP B C 1
ATOM 3212 O O . ASP B 1 15 ? -21.719 50.312 -9.328 1 30.31 15 ASP B O 1
ATOM 3216 N N . ASP B 1 16 ? -23.719 50.625 -8.695 1 31.06 16 ASP B N 1
ATOM 3217 C CA . ASP B 1 16 ? -23.484 50.562 -7.258 1 31.06 16 ASP B CA 1
ATOM 3218 C C . ASP B 1 16 ? -22.906 49.219 -6.852 1 31.06 16 ASP B C 1
ATOM 3220 O O . ASP B 1 16 ? -23.5 48.156 -7.137 1 31.06 16 ASP B O 1
ATOM 3224 N N . PRO B 1 17 ? -21.578 49.156 -6.648 1 35.66 17 PRO B N 1
ATOM 3225 C CA . PRO B 1 17 ? -20.891 47.938 -6.242 1 35.66 17 PRO B CA 1
ATOM 3226 C C . PRO B 1 17 ? -21.641 47.156 -5.16 1 35.66 17 PRO B C 1
ATOM 3228 O O . PRO B 1 17 ? -21.25 46.031 -4.816 1 35.66 17 PRO B O 1
ATOM 3231 N N . GLU B 1 18 ? -22.391 47.906 -4.289 1 35.06 18 GLU B N 1
ATOM 3232 C CA . GLU B 1 18 ? -23.078 47.219 -3.217 1 35.06 18 GLU B CA 1
ATOM 3233 C C . GLU B 1 18 ? -24.047 46.188 -3.773 1 35.06 18 GLU B C 1
ATOM 3235 O O . GLU B 1 18 ? -24.547 45.312 -3.037 1 35.06 18 GLU B O 1
ATOM 3240 N N . LEU B 1 19 ? -24.625 46.469 -4.848 1 35.84 19 LEU B N 1
ATOM 3241 C CA . LEU B 1 19 ? -25.688 45.594 -5.332 1 35.84 19 LEU B CA 1
ATOM 3242 C C . LEU B 1 19 ? -25.125 44.219 -5.711 1 35.84 19 LEU B C 1
ATOM 3244 O O . LEU B 1 19 ? -25.875 43.25 -5.805 1 35.84 19 LEU B O 1
ATOM 3248 N N . ASN B 1 20 ? -24.047 44.219 -6.348 1 34.91 20 ASN B N 1
ATOM 3249 C CA . ASN B 1 20 ? -23.547 42.938 -6.777 1 34.91 20 ASN B CA 1
ATOM 3250 C C . ASN B 1 20 ? -22.953 42.125 -5.609 1 34.91 20 ASN B C 1
ATOM 3252 O O . ASN B 1 20 ? -21.969 41.406 -5.781 1 34.91 20 ASN B O 1
ATOM 3256 N N . ALA B 1 21 ? -23.031 42.688 -4.355 1 35.69 21 ALA B N 1
ATOM 3257 C CA . ALA B 1 21 ? -22.625 41.844 -3.256 1 35.69 21 ALA B CA 1
ATOM 3258 C C . ALA B 1 21 ? -23.234 40.438 -3.391 1 35.69 21 ALA B C 1
ATOM 3260 O O . ALA B 1 21 ? -24.391 40.312 -3.814 1 35.69 21 ALA B O 1
ATOM 3261 N N . PRO B 1 22 ? -22.406 39.469 -3.66 1 40.78 22 PRO B N 1
ATOM 3262 C CA . PRO B 1 22 ? -23.094 38.156 -3.73 1 40.78 22 PRO B CA 1
ATOM 3263 C C . PRO B 1 22 ? -24.281 38.062 -2.783 1 40.78 22 PRO B C 1
ATOM 3265 O O . PRO B 1 22 ? -24.266 38.688 -1.713 1 40.78 22 PRO B O 1
ATOM 3268 N N . PRO B 1 23 ? -25.547 38.062 -3.328 1 41.75 23 PRO B N 1
ATOM 3269 C CA . PRO B 1 23 ? -26.672 38.125 -2.398 1 41.75 23 PRO B CA 1
ATOM 3270 C C . PRO B 1 23 ? -26.344 37.531 -1.025 1 41.75 23 PRO B C 1
ATOM 3272 O O . PRO B 1 23 ? -25.484 36.656 -0.914 1 41.75 23 PRO B O 1
ATOM 3275 N N . LYS B 1 24 ? -26.406 38.281 0.012 1 41.75 24 LYS B N 1
ATOM 3276 C CA . LYS B 1 24 ? -26.406 37.812 1.389 1 41.75 24 LYS B CA 1
ATOM 3277 C C . LYS B 1 24 ? -27 36.406 1.48 1 41.75 24 LYS B C 1
ATOM 3279 O O . LYS B 1 24 ? -28.078 36.156 0.927 1 41.75 24 LYS B O 1
ATOM 3284 N N . ASN B 1 25 ? -26.234 35.281 1.565 1 42 25 ASN B N 1
ATOM 3285 C CA . ASN B 1 25 ? -26.781 33.969 1.886 1 42 25 ASN B CA 1
ATOM 3286 C C . ASN B 1 25 ? -28.078 34.094 2.688 1 42 25 ASN B C 1
ATOM 3288 O O . ASN B 1 25 ? -28.078 34.594 3.803 1 42 25 ASN B O 1
ATOM 3292 N N . ASP B 1 26 ? -29.141 34.406 2.102 1 43.66 26 ASP B N 1
ATOM 3293 C CA . ASP B 1 26 ? -30.422 34.375 2.783 1 43.66 26 ASP B CA 1
ATOM 3294 C C . ASP B 1 26 ? -30.438 33.25 3.844 1 43.66 26 ASP B C 1
ATOM 3296 O O . ASP B 1 26 ? -30.062 32.125 3.572 1 43.66 26 ASP B O 1
ATOM 3300 N N . PRO B 1 27 ? -30.406 33.594 5.074 1 53.56 27 PRO B N 1
ATOM 3301 C CA . PRO B 1 27 ? -30.438 32.625 6.168 1 53.56 27 PRO B CA 1
ATOM 3302 C C . PRO B 1 27 ? -31.281 31.391 5.832 1 53.56 27 PRO B C 1
ATOM 3304 O O . PRO B 1 27 ? -31.031 30.312 6.363 1 53.56 27 PRO B O 1
ATOM 3307 N N . GLU B 1 28 ? -32.344 31.594 5.09 1 52.5 28 GLU B N 1
ATOM 3308 C CA . GLU B 1 28 ? -33.219 30.484 4.762 1 52.5 28 GLU B CA 1
ATOM 3309 C C . GLU B 1 28 ? -32.594 29.547 3.744 1 52.5 28 GLU B C 1
ATOM 3311 O O . GLU B 1 28 ? -32.906 28.359 3.693 1 52.5 28 GLU B O 1
ATOM 3316 N N . GLU B 1 29 ? -31.719 30 2.955 1 56.81 29 GLU B N 1
ATOM 3317 C CA . GLU B 1 29 ? -31.172 29.25 1.828 1 56.81 29 GLU B CA 1
ATOM 3318 C C . GLU B 1 29 ? -30.062 28.312 2.283 1 56.81 29 GLU B C 1
ATOM 3320 O O . GLU B 1 29 ? -29.844 27.266 1.673 1 56.81 29 GLU B O 1
ATOM 3325 N N . GLU B 1 30 ? -29.516 28.547 3.373 1 62.84 30 GLU B N 1
ATOM 3326 C CA . GLU B 1 30 ? -28.359 27.766 3.832 1 62.84 30 GLU B CA 1
ATOM 3327 C C . GLU B 1 30 ? -28.781 26.375 4.273 1 62.84 30 GLU B C 1
ATOM 3329 O O . GLU B 1 30 ? -28.172 25.375 3.879 1 62.84 30 GLU B O 1
ATOM 3334 N N . PRO B 1 31 ? -29.953 26.438 5.008 1 68 31 PRO B N 1
ATOM 3335 C CA . PRO B 1 31 ? -30.359 25.094 5.418 1 68 31 PRO B CA 1
ATOM 3336 C C . PRO B 1 31 ? -30.812 24.234 4.242 1 68 31 PRO B C 1
ATOM 3338 O O . PRO B 1 31 ? -30.562 23.031 4.23 1 68 31 PRO B O 1
ATOM 3341 N N . LYS B 1 32 ? -31.422 24.906 3.248 1 72.69 32 LYS B N 1
ATOM 3342 C CA . LYS B 1 32 ? -31.859 24.156 2.082 1 72.69 32 LYS B CA 1
ATOM 3343 C C . LYS B 1 32 ? -30.656 23.594 1.312 1 72.69 32 LYS B C 1
ATOM 3345 O O . LYS B 1 32 ? -30.703 22.484 0.786 1 72.69 32 LYS B O 1
ATOM 3350 N N . GLN B 1 33 ? -29.625 24.297 1.278 1 73.62 33 GLN B N 1
ATOM 3351 C CA . GLN B 1 33 ? -28.438 23.875 0.572 1 73.62 33 GLN B CA 1
ATOM 3352 C C . GLN B 1 33 ? -27.766 22.703 1.293 1 73.62 33 GLN B C 1
ATOM 3354 O O . GLN B 1 33 ? -27.266 21.781 0.652 1 73.62 33 GLN B O 1
ATOM 3359 N N . ALA B 1 34 ? -27.922 22.781 2.539 1 73.5 34 ALA B N 1
ATOM 3360 C CA . ALA B 1 34 ? -27.344 21.688 3.322 1 73.5 34 ALA B CA 1
ATOM 3361 C C . ALA B 1 34 ? -28.125 20.391 3.117 1 73.5 34 ALA B C 1
ATOM 3363 O O . ALA B 1 34 ? -27.531 19.312 2.992 1 73.5 34 ALA B O 1
ATOM 3364 N N . THR B 1 35 ? -29.391 20.578 3.105 1 76.38 35 THR B N 1
ATOM 3365 C CA . THR B 1 35 ? -30.25 19.422 2.881 1 76.38 35 THR B CA 1
ATOM 3366 C C . THR B 1 35 ? -30 18.828 1.5 1 76.38 35 THR B C 1
ATOM 3368 O O . THR B 1 35 ? -29.906 17.594 1.355 1 76.38 35 THR B O 1
ATOM 3371 N N . ASN B 1 36 ? -29.859 19.656 0.555 1 77.94 36 ASN B N 1
ATOM 3372 C CA . ASN B 1 36 ? -29.641 19.172 -0.803 1 77.94 36 ASN B CA 1
ATOM 3373 C C . ASN B 1 36 ? -28.281 18.484 -0.941 1 77.94 36 ASN B C 1
ATOM 3375 O O . ASN B 1 36 ? -28.141 17.547 -1.714 1 77.94 36 ASN B O 1
ATOM 3379 N N . ARG B 1 37 ? -27.406 18.922 -0.218 1 77.12 37 ARG B N 1
ATOM 3380 C CA . ARG B 1 37 ? -26.078 18.297 -0.252 1 77.12 37 ARG B CA 1
ATOM 3381 C C . ARG B 1 37 ? -26.125 16.891 0.312 1 77.12 37 ARG B C 1
ATOM 3383 O O . ARG B 1 37 ? -25.516 15.969 -0.246 1 77.12 37 ARG B O 1
ATOM 3390 N N . ILE B 1 38 ? -26.875 16.766 1.342 1 79.5 38 ILE B N 1
ATOM 3391 C CA . ILE B 1 38 ? -27 15.453 1.969 1 79.5 38 ILE B CA 1
ATOM 3392 C C . ILE B 1 38 ? -27.734 14.5 1.029 1 79.5 38 ILE B C 1
ATOM 3394 O O . ILE B 1 38 ? -27.344 13.344 0.867 1 79.5 38 ILE B O 1
ATOM 3398 N N . LEU B 1 39 ? -28.703 15.039 0.42 1 83.44 39 LEU B N 1
ATOM 3399 C CA . LEU B 1 39 ? -29.516 14.195 -0.45 1 83.44 39 LEU B CA 1
ATOM 3400 C C . LEU B 1 39 ? -28.766 13.844 -1.729 1 83.44 39 LEU B C 1
ATOM 3402 O O . LEU B 1 39 ? -28.906 12.742 -2.256 1 83.44 39 LEU B O 1
ATOM 3406 N N . LYS B 1 40 ? -27.984 14.711 -2.166 1 80.94 40 LYS B N 1
ATOM 3407 C CA . LYS B 1 40 ? -27.188 14.43 -3.348 1 80.94 40 LYS B CA 1
ATOM 3408 C C . LYS B 1 40 ? -26.141 13.359 -3.053 1 80.94 40 LYS B C 1
ATOM 3410 O O . LYS B 1 40 ? -25.875 12.492 -3.889 1 80.94 40 LYS B O 1
ATOM 3415 N N . ARG B 1 41 ? -25.609 13.375 -1.893 1 83.12 41 ARG B N 1
ATOM 3416 C CA . ARG B 1 41 ? -24.641 12.383 -1.467 1 83.12 41 ARG B CA 1
ATOM 3417 C C . ARG B 1 41 ? -25.266 10.992 -1.39 1 83.12 41 ARG B C 1
ATOM 3419 O O . ARG B 1 41 ? -24.703 10.016 -1.879 1 83.12 41 ARG B O 1
ATOM 3426 N N . THR B 1 42 ? -26.359 11.016 -0.845 1 84.31 42 THR B N 1
ATOM 3427 C CA . THR B 1 42 ? -27.047 9.742 -0.651 1 84.31 42 THR B CA 1
ATOM 3428 C C . THR B 1 42 ? -27.547 9.195 -1.982 1 84.31 42 THR B C 1
ATOM 3430 O O . THR B 1 42 ? -27.562 7.977 -2.191 1 84.31 42 THR B O 1
ATOM 3433 N N . SER B 1 43 ? -27.844 10.07 -2.83 1 84.44 43 SER B N 1
ATOM 3434 C CA . SER B 1 43 ? -28.297 9.625 -4.141 1 84.44 43 SER B CA 1
ATOM 3435 C C . SER B 1 43 ? -27.156 9.031 -4.949 1 84.44 43 SER B C 1
ATOM 3437 O O . SER B 1 43 ? -27.344 8.062 -5.688 1 84.44 43 SER B O 1
ATOM 3439 N N . SER B 1 44 ? -26.047 9.602 -4.828 1 82.56 44 SER B N 1
ATOM 3440 C CA . SER B 1 44 ? -24.891 9.055 -5.516 1 82.56 44 SER B CA 1
ATOM 3441 C C . SER B 1 44 ? -24.562 7.648 -5.02 1 82.56 44 SER B C 1
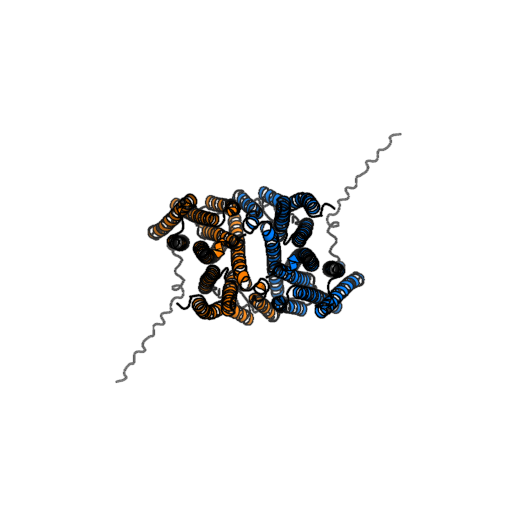ATOM 3443 O O . SER B 1 44 ? -24.219 6.77 -5.812 1 82.56 44 SER B O 1
ATOM 3445 N N . PHE B 1 45 ? -24.703 7.492 -3.787 1 87.69 45 PHE B N 1
ATOM 3446 C CA . PHE B 1 45 ? -24.516 6.172 -3.199 1 87.69 45 PHE B CA 1
ATOM 3447 C C . PHE B 1 45 ? -25.531 5.184 -3.758 1 87.69 45 PHE B C 1
ATOM 3449 O O . PHE B 1 45 ? -25.172 4.066 -4.137 1 87.69 45 PHE B O 1
ATOM 3456 N N . ALA B 1 46 ? -26.719 5.613 -3.799 1 88.88 46 ALA B N 1
ATOM 3457 C CA . ALA B 1 46 ? -27.797 4.746 -4.254 1 88.88 46 ALA B CA 1
ATOM 3458 C C . ALA B 1 46 ? -27.609 4.355 -5.719 1 88.88 46 ALA B C 1
ATOM 3460 O O . ALA B 1 46 ? -27.797 3.195 -6.09 1 88.88 46 ALA B O 1
ATOM 3461 N N . GLN B 1 47 ? -27.219 5.27 -6.488 1 82.88 47 GLN B N 1
ATOM 3462 C CA . GLN B 1 47 ? -27 4.988 -7.902 1 82.88 47 GLN B CA 1
ATOM 3463 C C . GLN B 1 47 ? -25.875 3.975 -8.086 1 82.88 47 GLN B C 1
ATOM 3465 O O . GLN B 1 47 ? -25.969 3.074 -8.922 1 82.88 47 GLN B O 1
ATOM 3470 N N . GLY B 1 48 ? -24.875 4.16 -7.316 1 81.25 48 GLY B N 1
ATOM 3471 C CA . GLY B 1 48 ? -23.797 3.195 -7.379 1 81.25 48 GLY B CA 1
ATOM 3472 C C . GLY B 1 48 ? -24.219 1.797 -6.965 1 81.25 48 GLY B C 1
ATOM 3473 O O . GLY B 1 48 ? -23.812 0.812 -7.586 1 81.25 48 GLY B O 1
ATOM 3474 N N . THR B 1 49 ? -25 1.744 -5.984 1 85.69 49 THR B N 1
ATOM 3475 C CA . THR B 1 49 ? -25.469 0.459 -5.48 1 85.69 49 THR B CA 1
ATOM 3476 C C . THR B 1 49 ? -26.375 -0.217 -6.5 1 85.69 49 THR B C 1
ATOM 3478 O O . THR B 1 49 ? -26.281 -1.426 -6.723 1 85.69 49 THR B O 1
ATOM 3481 N N . ILE B 1 50 ? -27.188 0.562 -7.094 1 84.5 50 ILE B N 1
ATOM 3482 C CA . ILE B 1 50 ? -28.109 0.018 -8.094 1 84.5 50 ILE B CA 1
ATOM 3483 C C . ILE B 1 50 ? -27.312 -0.504 -9.289 1 84.5 50 ILE B C 1
ATOM 3485 O O . ILE B 1 50 ? -27.578 -1.594 -9.797 1 84.5 50 ILE B O 1
ATOM 3489 N N . ALA B 1 51 ? -26.375 0.246 -9.672 1 80.94 51 ALA B N 1
ATOM 3490 C CA . ALA B 1 51 ? -25.531 -0.176 -10.797 1 80.94 51 ALA B CA 1
ATOM 3491 C C . ALA B 1 51 ? -24.812 -1.478 -10.477 1 80.94 51 ALA B C 1
ATOM 3493 O O . ALA B 1 51 ? -24.75 -2.383 -11.312 1 80.94 51 ALA B O 1
ATOM 3494 N N . THR B 1 52 ? -24.266 -1.554 -9.305 1 80.25 52 THR B N 1
ATOM 3495 C CA . THR B 1 52 ? -23.531 -2.744 -8.883 1 80.25 52 THR B CA 1
ATOM 3496 C C . THR B 1 52 ? -24.453 -3.947 -8.781 1 80.25 52 THR B C 1
ATOM 3498 O O . THR B 1 52 ? -24.125 -5.043 -9.242 1 80.25 52 THR B O 1
ATOM 3501 N N . ALA B 1 53 ? -25.562 -3.775 -8.211 1 82 53 ALA B N 1
ATOM 3502 C CA . ALA B 1 53 ? -26.531 -4.859 -8.07 1 82 53 ALA B CA 1
ATOM 3503 C C . ALA B 1 53 ? -27 -5.352 -9.43 1 82 53 ALA B C 1
ATOM 3505 O O . ALA B 1 53 ? -27.172 -6.555 -9.641 1 82 53 ALA B O 1
ATOM 3506 N N . THR B 1 54 ? -27.156 -4.461 -10.312 1 78.75 54 THR B N 1
ATOM 3507 C CA . THR B 1 54 ? -27.562 -4.832 -11.664 1 78.75 54 THR B CA 1
ATOM 3508 C C . THR B 1 54 ? -26.453 -5.633 -12.352 1 78.75 54 THR B C 1
ATOM 3510 O O . THR B 1 54 ? -26.734 -6.59 -13.078 1 78.75 54 THR B O 1
ATOM 3513 N N . GLY B 1 55 ? -25.312 -5.18 -12.117 1 74.38 55 GLY B N 1
ATOM 3514 C CA . GLY B 1 55 ? -24.188 -5.938 -12.656 1 74.38 55 GLY B CA 1
ATOM 3515 C C . GLY B 1 55 ? -24.141 -7.367 -12.156 1 74.38 55 GLY B C 1
ATOM 3516 O O . GLY B 1 55 ? -23.922 -8.297 -12.938 1 74.38 55 GLY B O 1
ATOM 3517 N N . PHE B 1 56 ? -24.359 -7.59 -10.891 1 76.19 56 PHE B N 1
ATOM 3518 C CA . PHE B 1 56 ? -24.375 -8.922 -10.305 1 76.19 56 PHE B CA 1
ATOM 3519 C C . PHE B 1 56 ? -25.516 -9.75 -10.867 1 76.19 56 PHE B C 1
ATOM 3521 O O . PHE B 1 56 ? -25.359 -10.938 -11.148 1 76.19 56 PHE B O 1
ATOM 3528 N N . LEU B 1 57 ? -26.594 -9.125 -11.078 1 76 57 LEU B N 1
ATOM 3529 C CA . LEU B 1 57 ? -27.75 -9.82 -11.609 1 76 57 LEU B CA 1
ATOM 3530 C C . LEU B 1 57 ? -27.516 -10.258 -13.047 1 76 57 LEU B C 1
ATOM 3532 O O . LEU B 1 57 ? -27.859 -11.383 -13.422 1 76 57 LEU B O 1
ATOM 3536 N N . THR B 1 58 ? -26.938 -9.461 -13.758 1 73.88 58 THR B N 1
ATOM 3537 C CA . THR B 1 58 ? -26.656 -9.789 -15.148 1 73.88 58 THR B CA 1
ATOM 3538 C C . THR B 1 58 ? -25.641 -10.938 -15.234 1 73.88 58 THR B C 1
ATOM 3540 O O . THR B 1 58 ? -25.797 -11.836 -16.062 1 73.88 58 THR B O 1
ATOM 3543 N N . ALA B 1 59 ? -24.703 -10.836 -14.398 1 69.19 59 ALA B N 1
ATOM 3544 C CA . ALA B 1 59 ? -23.703 -11.914 -14.383 1 69.19 59 ALA B CA 1
ATOM 3545 C C . ALA B 1 59 ? -24.344 -13.227 -13.945 1 69.19 59 ALA B C 1
ATOM 3547 O O . ALA B 1 59 ? -24.031 -14.289 -14.5 1 69.19 59 ALA B O 1
ATOM 3548 N N . ALA B 1 60 ? -25.203 -13.211 -12.984 1 69.06 60 ALA B N 1
ATOM 3549 C CA . ALA B 1 60 ? -25.844 -14.414 -12.469 1 69.06 60 ALA B CA 1
ATOM 3550 C C . ALA B 1 60 ? -26.766 -15.031 -13.516 1 69.06 60 ALA B C 1
ATOM 3552 O O . ALA B 1 60 ? -26.844 -16.25 -13.641 1 69.06 60 ALA B O 1
ATOM 3553 N N . PHE B 1 61 ? -27.469 -14.242 -14.273 1 67.5 61 PHE B N 1
ATOM 3554 C CA . PHE B 1 61 ? -28.422 -14.742 -15.258 1 67.5 61 PHE B CA 1
ATOM 3555 C C . PHE B 1 61 ? -27.688 -15.32 -16.469 1 67.5 61 PHE B C 1
ATOM 3557 O O . PHE B 1 61 ? -28.219 -16.188 -17.172 1 67.5 61 PHE B O 1
ATOM 3564 N N . SER B 1 62 ? -26.609 -14.836 -16.703 1 59.12 62 SER B N 1
ATOM 3565 C CA . SER B 1 62 ? -25.859 -15.359 -17.844 1 59.12 62 SER B CA 1
ATOM 3566 C C . SER B 1 62 ? -25.328 -16.766 -17.562 1 59.12 62 SER B C 1
ATOM 3568 O O . SER B 1 62 ? -24.953 -17.484 -18.484 1 59.12 62 SER B O 1
ATOM 3570 N N . VAL B 1 63 ? -25.25 -17.078 -16.25 1 54.88 63 VAL B N 1
ATOM 3571 C CA . VAL B 1 63 ? -24.656 -18.359 -15.875 1 54.88 63 VAL B CA 1
ATOM 3572 C C . VAL B 1 63 ? -25.75 -19.422 -15.789 1 54.88 63 VAL B C 1
ATOM 3574 O O . VAL B 1 63 ? -26.734 -19.266 -15.062 1 54.88 63 VAL B O 1
ATOM 3577 N N . ARG B 1 64 ? -25.969 -20.156 -16.75 1 50.66 64 ARG B N 1
ATOM 3578 C CA . ARG B 1 64 ? -26.859 -21.312 -16.734 1 50.66 64 ARG B CA 1
ATOM 3579 C C . ARG B 1 64 ? -26.406 -22.344 -15.703 1 50.66 64 ARG B C 1
ATOM 3581 O O . ARG B 1 64 ? -26.188 -23.5 -16.047 1 50.66 64 ARG B O 1
ATOM 3588 N N . LYS B 1 65 ? -25.594 -22.047 -14.789 1 51.44 65 LYS B N 1
ATOM 3589 C CA . LYS B 1 65 ? -24.922 -23.125 -14.07 1 51.44 65 LYS B CA 1
ATOM 3590 C C . LYS B 1 65 ? -25.922 -23.875 -13.18 1 51.44 65 LYS B C 1
ATOM 3592 O O . LYS B 1 65 ? -26.984 -23.359 -12.867 1 51.44 65 LYS B O 1
ATOM 3597 N N . ASP B 1 66 ? -25.391 -25 -12.797 1 51.22 66 ASP B N 1
ATOM 3598 C CA . ASP B 1 66 ? -26.047 -25.969 -11.93 1 51.22 66 ASP B CA 1
ATOM 3599 C C . ASP B 1 66 ? -26.359 -25.344 -10.562 1 51.22 66 ASP B C 1
ATOM 3601 O O . ASP B 1 66 ? -25.5 -25.328 -9.68 1 51.22 66 ASP B O 1
ATOM 3605 N N . ALA B 1 67 ? -27.156 -24.406 -10.586 1 55.25 67 ALA B N 1
ATOM 3606 C CA . ALA B 1 67 ? -27.828 -23.766 -9.461 1 55.25 67 ALA B CA 1
ATOM 3607 C C . ALA B 1 67 ? -28.109 -24.766 -8.344 1 55.25 67 ALA B C 1
ATOM 3609 O O . ALA B 1 67 ? -28.266 -24.375 -7.184 1 55.25 67 ALA B O 1
ATOM 3610 N N . LEU B 1 68 ? -27.969 -25.984 -8.688 1 57.69 68 LEU B N 1
ATOM 3611 C CA . LEU B 1 68 ? -28.438 -26.953 -7.703 1 57.69 68 LEU B CA 1
ATOM 3612 C C . LEU B 1 68 ? -27.422 -27.141 -6.59 1 57.69 68 LEU B C 1
ATOM 3614 O O . LEU B 1 68 ? -27.781 -27.297 -5.422 1 57.69 68 LEU B O 1
ATOM 3618 N N . LEU B 1 69 ? -26.141 -27.172 -6.84 1 58.12 69 LEU B N 1
ATOM 3619 C CA . LEU B 1 69 ? -25.172 -27.516 -5.797 1 58.12 69 LEU B CA 1
ATOM 3620 C C . LEU B 1 69 ? -24.953 -26.328 -4.855 1 58.12 69 LEU B C 1
ATOM 3622 O O . LEU B 1 69 ? -24.688 -26.531 -3.664 1 58.12 69 LEU B O 1
ATOM 3626 N N . HIS B 1 70 ? -25.219 -25.203 -5.332 1 65.56 70 HIS B N 1
ATOM 3627 C CA . HIS B 1 70 ? -24.938 -24.047 -4.484 1 65.56 70 HIS B CA 1
ATOM 3628 C C . HIS B 1 70 ? -26.203 -23.219 -4.266 1 65.56 70 HIS B C 1
ATOM 3630 O O . HIS B 1 70 ? -26.125 -21.984 -4.152 1 65.56 70 HIS B O 1
ATOM 3636 N N . ARG B 1 71 ? -27.281 -23.922 -4.109 1 70.88 71 ARG B N 1
ATOM 3637 C CA . ARG B 1 71 ? -28.594 -23.281 -4.066 1 70.88 71 ARG B CA 1
ATOM 3638 C C . ARG B 1 71 ? -28.719 -22.391 -2.836 1 70.88 71 ARG B C 1
ATOM 3640 O O . ARG B 1 71 ? -29.234 -21.266 -2.926 1 70.88 71 ARG B O 1
ATOM 3647 N N . HIS B 1 72 ? -28.281 -22.875 -1.69 1 73.88 72 HIS B N 1
ATOM 3648 C CA . HIS B 1 72 ? -28.453 -22.094 -0.469 1 73.88 72 HIS B CA 1
ATOM 3649 C C . HIS B 1 72 ? -27.656 -20.797 -0.533 1 73.88 72 HIS B C 1
ATOM 3651 O O . HIS B 1 72 ? -28.125 -19.734 -0.112 1 73.88 72 HIS B O 1
ATOM 3657 N N . ILE B 1 73 ? -26.547 -20.875 -1.063 1 73.25 73 ILE B N 1
ATOM 3658 C CA . ILE B 1 73 ? -25.688 -19.688 -1.146 1 73.25 73 ILE B CA 1
ATOM 3659 C C . ILE B 1 73 ? -26.25 -18.719 -2.176 1 73.25 73 ILE B C 1
ATOM 3661 O O . ILE B 1 73 ? -26.234 -17.5 -1.962 1 73.25 73 ILE B O 1
ATOM 3665 N N . LEU B 1 74 ? -26.859 -19.25 -3.119 1 75.88 74 LEU B N 1
ATOM 3666 C CA . LEU B 1 74 ? -27.438 -18.391 -4.16 1 75.88 74 LEU B CA 1
ATOM 3667 C C . LEU B 1 74 ? -28.719 -17.719 -3.678 1 75.88 74 LEU B C 1
ATOM 3669 O O . LEU B 1 74 ? -28.953 -16.547 -3.986 1 75.88 74 LEU B O 1
ATOM 3673 N N . VAL B 1 75 ? -29.438 -18.484 -2.906 1 79.06 75 VAL B N 1
ATOM 3674 C CA . VAL B 1 75 ? -30.672 -17.922 -2.379 1 79.06 75 VAL B CA 1
ATOM 3675 C C . VAL B 1 75 ? -30.344 -16.828 -1.359 1 79.06 75 VAL B C 1
ATOM 3677 O O . VAL B 1 75 ? -30.938 -15.742 -1.387 1 79.06 75 VAL B O 1
ATOM 3680 N N . ALA B 1 76 ? -29.422 -17.125 -0.513 1 80.5 76 ALA B N 1
ATOM 3681 C CA . ALA B 1 76 ? -29.016 -16.125 0.478 1 80.5 76 ALA B CA 1
ATOM 3682 C C . ALA B 1 76 ? -28.422 -14.898 -0.194 1 80.5 76 ALA B C 1
ATOM 3684 O O . ALA B 1 76 ? -28.75 -13.766 0.159 1 80.5 76 ALA B O 1
ATOM 3685 N N . GLY B 1 77 ? -27.578 -15.164 -1.074 1 81.56 77 GLY B N 1
ATOM 3686 C CA . GLY B 1 77 ? -26.984 -14.062 -1.818 1 81.56 77 GLY B CA 1
ATOM 3687 C C . GLY B 1 77 ? -28.016 -13.242 -2.574 1 81.56 77 GLY B C 1
ATOM 3688 O O . GLY B 1 77 ? -27.938 -12.008 -2.602 1 81.56 77 GLY B O 1
ATOM 3689 N N . GLY B 1 78 ? -28.969 -13.93 -3.164 1 82 78 GLY B N 1
ATOM 3690 C CA . GLY B 1 78 ? -30.047 -13.242 -3.854 1 82 78 GLY B CA 1
ATOM 3691 C C . GLY B 1 78 ? -30.906 -12.398 -2.928 1 82 78 GLY B C 1
ATOM 3692 O O . GLY B 1 78 ? -31.297 -11.281 -3.271 1 82 78 GLY B O 1
ATOM 3693 N N . CYS B 1 79 ? -31.156 -12.867 -1.784 1 86.62 79 CYS B N 1
ATOM 3694 C CA . CYS B 1 79 ? -31.938 -12.117 -0.81 1 86.62 79 CYS B CA 1
ATOM 3695 C C . CYS B 1 79 ? -31.234 -10.836 -0.398 1 86.62 79 CYS B C 1
ATOM 3697 O O . CYS B 1 79 ? -31.844 -9.773 -0.333 1 86.62 79 CYS B O 1
ATOM 3699 N N . PHE B 1 80 ? -30.047 -10.938 -0.138 1 89.62 80 PHE B N 1
ATOM 3700 C CA . PHE B 1 80 ? -29.297 -9.758 0.262 1 89.62 80 PHE B CA 1
ATOM 3701 C C . PHE B 1 80 ? -29.203 -8.766 -0.888 1 89.62 80 PHE B C 1
ATOM 3703 O O . PHE B 1 80 ? -29.219 -7.551 -0.667 1 89.62 80 PHE B O 1
ATOM 3710 N N . LEU B 1 81 ? -29.094 -9.289 -2.014 1 89.19 81 LEU B N 1
ATOM 3711 C CA . LEU B 1 81 ? -29.031 -8.398 -3.172 1 89.19 81 LEU B CA 1
ATOM 3712 C C . LEU B 1 81 ? -30.344 -7.625 -3.326 1 89.19 81 LEU B C 1
ATOM 3714 O O . LEU B 1 81 ? -30.328 -6.434 -3.639 1 89.19 81 LEU B O 1
ATOM 3718 N N . VAL B 1 82 ? -31.406 -8.281 -3.049 1 89.38 82 VAL B N 1
ATOM 3719 C CA . VAL B 1 82 ? -32.719 -7.625 -3.137 1 89.38 82 VAL B CA 1
ATOM 3720 C C . VAL B 1 82 ? -32.812 -6.555 -2.053 1 89.38 82 VAL B C 1
ATOM 3722 O O . VAL B 1 82 ? -33.312 -5.453 -2.311 1 89.38 82 VAL B O 1
ATOM 3725 N N . ILE B 1 83 ? -32.344 -6.852 -0.953 1 90.62 83 ILE B N 1
ATOM 3726 C CA . ILE B 1 83 ? -32.375 -5.895 0.147 1 90.62 83 ILE B CA 1
ATOM 3727 C C . ILE B 1 83 ? -31.516 -4.672 -0.208 1 90.62 83 ILE B C 1
ATOM 3729 O O . ILE B 1 83 ? -31.938 -3.535 0.03 1 90.62 83 ILE B O 1
ATOM 3733 N N . ALA B 1 84 ? -30.422 -4.934 -0.77 1 90.56 84 ALA B N 1
ATOM 3734 C CA . ALA B 1 84 ? -29.547 -3.83 -1.172 1 90.56 84 ALA B CA 1
ATOM 3735 C C . ALA B 1 84 ? -30.219 -2.973 -2.244 1 90.56 84 ALA B C 1
ATOM 3737 O O . ALA B 1 84 ? -30.188 -1.742 -2.172 1 90.56 84 ALA B O 1
ATOM 3738 N N . TYR B 1 85 ? -30.828 -3.65 -3.129 1 89.31 85 TYR B N 1
ATOM 3739 C CA . TYR B 1 85 ? -31.484 -2.963 -4.238 1 89.31 85 TYR B CA 1
ATOM 3740 C C . TYR B 1 85 ? -32.688 -2.164 -3.75 1 89.31 85 TYR B C 1
ATOM 3742 O O . TYR B 1 85 ? -32.844 -0.995 -4.109 1 89.31 85 TYR B O 1
ATOM 3750 N N . LEU B 1 86 ? -33.469 -2.729 -2.926 1 91.06 86 LEU B N 1
ATOM 3751 C CA . LEU B 1 86 ? -34.688 -2.062 -2.412 1 91.06 86 LEU B CA 1
ATOM 3752 C C . LEU B 1 86 ? -34.281 -0.88 -1.526 1 91.06 86 LEU B C 1
ATOM 3754 O O . LEU B 1 86 ? -34.938 0.175 -1.589 1 91.06 86 LEU B O 1
ATOM 3758 N N . SER B 1 87 ? -33.312 -1.066 -0.788 1 91.62 87 SER B N 1
ATOM 3759 C CA . SER B 1 87 ? -32.875 0.031 0.059 1 91.62 87 SER B CA 1
ATOM 3760 C C . SER B 1 87 ? -32.344 1.193 -0.776 1 91.62 87 SER B C 1
ATOM 3762 O O . SER B 1 87 ? -32.594 2.357 -0.462 1 91.62 87 SER B O 1
ATOM 3764 N N . ALA B 1 88 ? -31.641 0.869 -1.792 1 90.44 88 ALA B N 1
ATOM 3765 C CA . ALA B 1 88 ? -31.125 1.914 -2.67 1 90.44 88 ALA B CA 1
ATOM 3766 C C . ALA B 1 88 ? -32.25 2.631 -3.398 1 90.44 88 ALA B C 1
ATOM 3768 O O . ALA B 1 88 ? -32.219 3.855 -3.543 1 90.44 88 ALA B O 1
ATOM 3769 N N . LEU B 1 89 ? -33.25 1.924 -3.791 1 89.5 89 LEU B N 1
ATOM 3770 C CA . LEU B 1 89 ? -34.375 2.529 -4.449 1 89.5 89 LEU B CA 1
ATOM 3771 C C . LEU B 1 89 ? -35.156 3.439 -3.488 1 89.5 89 LEU B C 1
ATOM 3773 O O . LEU B 1 89 ? -35.625 4.512 -3.879 1 89.5 89 LEU B O 1
ATOM 3777 N N . LEU B 1 90 ? -35.219 2.969 -2.328 1 91.25 90 LEU B N 1
ATOM 3778 C CA . LEU B 1 90 ? -35.875 3.781 -1.318 1 91.25 90 LEU B CA 1
ATOM 3779 C C . LEU B 1 90 ? -35.125 5.078 -1.071 1 91.25 90 LEU B C 1
ATOM 3781 O O . LEU B 1 90 ? -35.719 6.125 -0.838 1 91.25 90 LEU B O 1
ATOM 3785 N N . LEU B 1 91 ? -33.875 5.023 -1.115 1 90.81 91 LEU B N 1
ATOM 3786 C CA . LEU B 1 91 ? -33.062 6.227 -0.942 1 90.81 91 LEU B CA 1
ATOM 3787 C C . LEU B 1 91 ? -33.312 7.211 -2.078 1 90.81 91 LEU B C 1
ATOM 3789 O O . LEU B 1 91 ? -33.406 8.422 -1.847 1 90.81 91 LEU B O 1
ATOM 3793 N N . VAL B 1 92 ? -33.375 6.695 -3.268 1 86.88 92 VAL B N 1
ATOM 3794 C CA . VAL B 1 92 ? -33.656 7.562 -4.406 1 86.88 92 VAL B CA 1
ATOM 3795 C C . VAL B 1 92 ? -35.062 8.172 -4.27 1 86.88 92 VAL B C 1
ATOM 3797 O O . VAL B 1 92 ? -35.25 9.359 -4.539 1 86.88 92 VAL B O 1
ATOM 3800 N N . TYR B 1 93 ? -35.938 7.367 -3.787 1 86.88 93 TYR B N 1
ATOM 3801 C CA . TYR B 1 93 ? -37.281 7.848 -3.578 1 86.88 93 TYR B CA 1
ATOM 3802 C C . TYR B 1 93 ? -37.312 8.922 -2.5 1 86.88 93 TYR B C 1
ATOM 3804 O O . TYR B 1 93 ? -38.031 9.93 -2.645 1 86.88 93 TYR B O 1
ATOM 3812 N N . LEU B 1 94 ? -36.625 8.742 -1.494 1 86.94 94 LEU B N 1
ATOM 3813 C CA . LEU B 1 94 ? -36.594 9.719 -0.414 1 86.94 94 LEU B CA 1
ATOM 3814 C C . LEU B 1 94 ? -36 11.047 -0.901 1 86.94 94 LEU B C 1
ATOM 3816 O O . LEU B 1 94 ? -36.438 12.117 -0.463 1 86.94 94 LEU B O 1
ATOM 3820 N N . LYS B 1 95 ? -35.062 10.953 -1.719 1 85.38 95 LYS B N 1
ATOM 3821 C CA . LYS B 1 95 ? -34.5 12.18 -2.283 1 85.38 95 LYS B CA 1
ATOM 3822 C C . LYS B 1 95 ? -35.562 12.969 -3.043 1 85.38 95 LYS B C 1
ATOM 3824 O O . LYS B 1 95 ? -35.625 14.188 -2.926 1 85.38 95 LYS B O 1
ATOM 3829 N N . LEU B 1 96 ? -36.344 12.273 -3.807 1 82.31 96 LEU B N 1
ATOM 3830 C CA . LEU B 1 96 ? -37.375 12.938 -4.598 1 82.31 96 LEU B CA 1
ATOM 3831 C C . LEU B 1 96 ? -38.406 13.57 -3.693 1 82.31 96 LEU B C 1
ATOM 3833 O O . LEU B 1 96 ? -38.906 14.672 -3.975 1 82.31 96 LEU B O 1
ATOM 3837 N N . PHE B 1 97 ? -38.656 13 -2.582 1 83.56 97 PHE B N 1
ATOM 3838 C CA . PHE B 1 97 ? -39.688 13.469 -1.68 1 83.56 97 PHE B CA 1
ATOM 3839 C C . PHE B 1 97 ? -39.156 14.562 -0.758 1 83.56 97 PHE B C 1
ATOM 3841 O O . PHE B 1 97 ? -39.906 15.492 -0.403 1 83.56 97 PHE B O 1
ATOM 3848 N N . LEU B 1 98 ? -37.906 14.453 -0.406 1 83.56 98 LEU B N 1
ATOM 3849 C CA . LEU B 1 98 ? -37.375 15.352 0.61 1 83.56 98 LEU B CA 1
ATOM 3850 C C . LEU B 1 98 ? -36.656 16.531 -0.034 1 83.56 98 LEU B C 1
ATOM 3852 O O . LEU B 1 98 ? -36.25 17.469 0.658 1 83.56 98 LEU B O 1
ATOM 3856 N N . SER B 1 99 ? -36.406 16.516 -1.305 1 79 99 SER B N 1
ATOM 3857 C CA . SER B 1 99 ? -35.719 17.594 -1.99 1 79 99 SER B CA 1
ATOM 3858 C C . SER B 1 99 ? -36.406 18.922 -1.826 1 79 99 SER B C 1
ATOM 3860 O O . SER B 1 99 ? -35.781 19.984 -1.842 1 79 99 SER B O 1
ATOM 3862 N N . GLY B 1 100 ? -37.656 18.938 -1.512 1 71.94 100 GLY B N 1
ATOM 3863 C CA . GLY B 1 100 ? -38.406 20.172 -1.377 1 71.94 100 GLY B CA 1
ATOM 3864 C C . GLY B 1 100 ? -38.469 20.688 0.052 1 71.94 100 GLY B C 1
ATOM 3865 O O . GLY B 1 100 ? -38.906 21.812 0.298 1 71.94 100 GLY B O 1
ATOM 3866 N N . HIS B 1 101 ? -37.938 19.922 0.994 1 74.56 101 HIS B N 1
ATOM 3867 C CA . HIS B 1 101 ? -38.031 20.312 2.395 1 74.56 101 HIS B CA 1
ATOM 3868 C C . HIS B 1 101 ? -36.844 21.203 2.793 1 74.56 101 HIS B C 1
ATOM 3870 O O . HIS B 1 101 ? -35.75 21.016 2.309 1 74.56 101 HIS B O 1
ATOM 3876 N N . ARG B 1 102 ? -37.094 22.25 3.484 1 68.5 102 ARG B N 1
ATOM 3877 C CA . ARG B 1 102 ? -36.094 23.188 3.939 1 68.5 102 ARG B CA 1
ATOM 3878 C C . ARG B 1 102 ? -35.125 22.531 4.914 1 68.5 102 ARG B C 1
ATOM 3880 O O . ARG B 1 102 ? -33.906 22.688 4.797 1 68.5 102 ARG B O 1
ATOM 3887 N N . GLN B 1 103 ? -35.656 21.844 6.031 1 74.69 103 GLN B N 1
ATOM 3888 C CA . GLN B 1 103 ? -34.812 21.203 7.027 1 74.69 103 GLN B CA 1
ATOM 3889 C C . GLN B 1 103 ? -35.219 19.75 7.27 1 74.69 103 GLN B C 1
ATOM 3891 O O . GLN B 1 103 ? -36.406 19.453 7.352 1 74.69 103 GLN B O 1
ATOM 3896 N N . LEU B 1 104 ? -34.219 18.906 7.125 1 77.31 104 LEU B N 1
ATOM 3897 C CA . LEU B 1 104 ? -34.469 17.516 7.41 1 77.31 104 LEU B CA 1
ATOM 3898 C C . LEU B 1 104 ? -34.625 17.281 8.914 1 77.31 104 LEU B C 1
ATOM 3900 O O . LEU B 1 104 ? -33.875 17.844 9.711 1 77.31 104 LEU B O 1
ATOM 3904 N N . HIS B 1 105 ? -35.688 16.641 9.242 1 78 105 HIS B N 1
ATOM 3905 C CA . HIS B 1 105 ? -35.906 16.281 10.648 1 78 105 HIS B CA 1
ATOM 3906 C C . HIS B 1 105 ? -34.906 15.18 11.07 1 78 105 HIS B C 1
ATOM 3908 O O . HIS B 1 105 ? -34.375 14.477 10.227 1 78 105 HIS B O 1
ATOM 3914 N N . LYS B 1 106 ? -34.625 15.102 12.352 1 78.38 106 LYS B N 1
ATOM 3915 C CA . LYS B 1 106 ? -33.75 14.102 12.922 1 78.38 106 LYS B CA 1
ATOM 3916 C C . LYS B 1 106 ? -34.156 12.695 12.508 1 78.38 106 LYS B C 1
ATOM 3918 O O . LYS B 1 106 ? -33.312 11.844 12.242 1 78.38 106 LYS B O 1
ATOM 3923 N N . GLY B 1 107 ? -35.469 12.453 12.422 1 81.25 107 GLY B N 1
ATOM 3924 C CA . GLY B 1 107 ? -35.938 11.148 12.016 1 81.25 107 GLY B CA 1
ATOM 3925 C C . GLY B 1 107 ? -35.594 10.789 10.586 1 81.25 107 GLY B C 1
ATOM 3926 O O . GLY B 1 107 ? -35.25 9.641 10.297 1 81.25 107 GLY B O 1
ATOM 3927 N N . HIS B 1 108 ? -35.719 11.828 9.773 1 82.19 108 HIS B N 1
ATOM 3928 C CA . HIS B 1 108 ? -35.375 11.602 8.375 1 82.19 108 HIS B CA 1
ATOM 3929 C C . HIS B 1 108 ? -33.875 11.281 8.242 1 82.19 108 HIS B C 1
ATOM 3931 O O . HIS B 1 108 ? -33.5 10.391 7.477 1 82.19 108 HIS B O 1
ATOM 3937 N N . ILE B 1 109 ? -33.031 11.906 9 1 82.19 109 ILE B N 1
ATOM 3938 C CA . ILE B 1 109 ? -31.594 11.711 8.922 1 82.19 109 ILE B CA 1
ATOM 3939 C C . ILE B 1 109 ? -31.234 10.32 9.43 1 82.19 109 ILE B C 1
ATOM 3941 O O . ILE B 1 109 ? -30.422 9.625 8.82 1 82.19 109 ILE B O 1
ATOM 3945 N N . ARG B 1 110 ? -31.891 9.891 10.492 1 86 110 ARG B N 1
ATOM 3946 C CA . ARG B 1 110 ? -31.625 8.555 11.031 1 86 110 ARG B CA 1
ATOM 3947 C C . ARG B 1 110 ? -32.094 7.473 10.062 1 86 110 ARG B C 1
ATOM 3949 O O . ARG B 1 110 ? -31.453 6.422 9.953 1 86 110 ARG B O 1
ATOM 3956 N N . PHE B 1 111 ? -33.156 7.785 9.422 1 87.38 111 PHE B N 1
ATOM 3957 C CA . PHE B 1 111 ? -33.656 6.82 8.453 1 87.38 111 PHE B CA 1
ATOM 3958 C C . PHE B 1 111 ? -32.719 6.695 7.273 1 87.38 111 PHE B C 1
ATOM 3960 O O . PHE B 1 111 ? -32.438 5.59 6.797 1 87.38 111 PHE B O 1
ATOM 3967 N N . ILE B 1 112 ? -32.25 7.762 6.82 1 86.62 112 ILE B N 1
ATOM 3968 C CA . ILE B 1 112 ? -31.297 7.754 5.715 1 86.62 112 ILE B CA 1
ATOM 3969 C C . ILE B 1 112 ? -30.031 7.016 6.133 1 86.62 112 ILE B C 1
ATOM 3971 O O . ILE B 1 112 ? -29.484 6.227 5.359 1 86.62 112 ILE B O 1
ATOM 3975 N N . GLN B 1 113 ? -29.578 7.262 7.367 1 87.62 113 GLN B N 1
ATOM 3976 C CA . GLN B 1 113 ? -28.406 6.559 7.887 1 87.62 113 GLN B CA 1
ATOM 3977 C C . GLN B 1 113 ? -28.641 5.051 7.926 1 87.62 113 GLN B C 1
ATOM 3979 O O . GLN B 1 113 ? -27.781 4.27 7.516 1 87.62 113 GLN B O 1
ATOM 3984 N N . PHE B 1 114 ? -29.781 4.723 8.375 1 89.19 114 PHE B N 1
ATOM 3985 C CA . PHE B 1 114 ? -30.125 3.312 8.5 1 89.19 114 PHE B CA 1
ATOM 3986 C C . PHE B 1 114 ? -30.172 2.645 7.133 1 89.19 114 PHE B C 1
ATOM 3988 O O . PHE B 1 114 ? -29.656 1.537 6.961 1 89.19 114 PHE B O 1
ATOM 3995 N N . LEU B 1 115 ? -30.734 3.289 6.18 1 90.38 115 LEU B N 1
ATOM 3996 C CA . LEU B 1 115 ? -30.828 2.729 4.836 1 90.38 115 LEU B CA 1
ATOM 3997 C C . LEU B 1 115 ? -29.438 2.598 4.203 1 90.38 115 LEU B C 1
ATOM 3999 O O . LEU B 1 115 ? -29.172 1.625 3.494 1 90.38 115 LEU B O 1
ATOM 4003 N N . CYS B 1 116 ? -28.578 3.562 4.449 1 89 116 CYS B N 1
ATOM 4004 C CA . CYS B 1 116 ? -27.219 3.494 3.916 1 89 116 CYS B CA 1
ATOM 4005 C C . CYS B 1 116 ? -26.453 2.322 4.516 1 89 116 CYS B C 1
ATOM 4007 O O . CYS B 1 116 ? -25.781 1.588 3.797 1 89 116 CYS B O 1
ATOM 4009 N N . ILE B 1 117 ? -26.625 2.07 5.793 1 89.81 117 ILE B N 1
ATOM 4010 C CA . ILE B 1 117 ? -25.906 1.003 6.48 1 89.81 117 ILE B CA 1
ATOM 4011 C C . ILE B 1 117 ? -26.438 -0.354 6.02 1 89.81 117 ILE B C 1
ATOM 4013 O O . ILE B 1 117 ? -25.656 -1.268 5.738 1 89.81 117 ILE B O 1
ATOM 4017 N N . ILE B 1 118 ? -27.672 -0.433 5.891 1 90.5 118 ILE B N 1
ATOM 4018 C CA . ILE B 1 118 ? -28.266 -1.705 5.508 1 90.5 118 ILE B CA 1
ATOM 4019 C C . ILE B 1 118 ? -27.922 -2.023 4.055 1 90.5 118 ILE B C 1
ATOM 4021 O O . ILE B 1 118 ? -27.594 -3.168 3.725 1 90.5 118 ILE B O 1
ATOM 4025 N N . SER B 1 119 ? -28.031 -1.044 3.277 1 89.88 119 SER B N 1
ATOM 4026 C CA . SER B 1 119 ? -27.688 -1.254 1.875 1 89.88 119 SER B CA 1
ATOM 4027 C C . SER B 1 119 ? -26.219 -1.659 1.727 1 89.88 119 SER B C 1
ATOM 4029 O O . SER B 1 119 ? -25.906 -2.604 1 1 89.88 119 SER B O 1
ATOM 4031 N N . GLY B 1 120 ? -25.375 -0.944 2.418 1 88.75 120 GLY B N 1
ATOM 4032 C CA . GLY B 1 120 ? -23.953 -1.284 2.375 1 88.75 120 GLY B CA 1
ATOM 4033 C C . GLY B 1 120 ? -23.656 -2.662 2.932 1 88.75 120 GLY B C 1
ATOM 4034 O O . GLY B 1 120 ? -22.891 -3.424 2.342 1 88.75 120 GLY B O 1
ATOM 4035 N N . ALA B 1 121 ? -24.203 -2.953 4.035 1 90.25 121 ALA B N 1
ATOM 4036 C CA . ALA B 1 121 ? -24 -4.258 4.66 1 90.25 121 ALA B CA 1
ATOM 4037 C C . ALA B 1 121 ? -24.531 -5.379 3.766 1 90.25 121 ALA B C 1
ATOM 4039 O O . ALA B 1 121 ? -23.906 -6.441 3.662 1 90.25 121 ALA B O 1
ATOM 4040 N N . ALA B 1 122 ? -25.641 -5.121 3.17 1 90.94 122 ALA B N 1
ATOM 4041 C CA . ALA B 1 122 ? -26.219 -6.117 2.277 1 90.94 122 ALA B CA 1
ATOM 4042 C C . ALA B 1 122 ? -25.344 -6.34 1.052 1 90.94 122 ALA B C 1
ATOM 4044 O O . ALA B 1 122 ? -25.188 -7.469 0.582 1 90.94 122 ALA B O 1
ATOM 4045 N N . LEU B 1 123 ? -24.812 -5.336 0.568 1 87.69 123 LEU B N 1
ATOM 4046 C CA . LEU B 1 123 ? -23.922 -5.457 -0.583 1 87.69 123 LEU B CA 1
ATOM 4047 C C . LEU B 1 123 ? -22.672 -6.242 -0.222 1 87.69 123 LEU B C 1
ATOM 4049 O O . LEU B 1 123 ? -22.219 -7.09 -0.997 1 87.69 123 LEU B O 1
ATOM 4053 N N . VAL B 1 124 ? -22.125 -5.934 0.934 1 87.44 124 VAL B N 1
ATOM 4054 C CA . VAL B 1 124 ? -20.938 -6.652 1.392 1 87.44 124 VAL B CA 1
ATOM 4055 C C . VAL B 1 124 ? -21.281 -8.117 1.634 1 87.44 124 VAL B C 1
ATOM 4057 O O . VAL B 1 124 ? -20.5 -9.016 1.314 1 87.44 124 VAL B O 1
ATOM 4060 N N . ALA B 1 125 ? -22.406 -8.367 2.152 1 87.88 125 ALA B N 1
ATOM 4061 C CA . ALA B 1 125 ? -22.859 -9.742 2.379 1 87.88 125 ALA B CA 1
ATOM 4062 C C . ALA B 1 125 ? -23.031 -10.484 1.058 1 87.88 125 ALA B C 1
ATOM 4064 O O . ALA B 1 125 ? -22.656 -11.648 0.936 1 87.88 125 ALA B O 1
ATOM 4065 N N . THR B 1 126 ? -23.609 -9.836 0.121 1 85.12 126 THR B N 1
ATOM 4066 C CA . THR B 1 126 ? -23.766 -10.438 -1.199 1 85.12 126 THR B CA 1
ATOM 4067 C C . THR B 1 126 ? -22.406 -10.766 -1.806 1 85.12 126 THR B C 1
ATOM 4069 O O . THR B 1 126 ? -22.203 -11.859 -2.344 1 85.12 126 THR B O 1
ATOM 4072 N N . ASN B 1 127 ? -21.578 -9.844 -1.72 1 84.62 127 ASN B N 1
ATOM 4073 C CA . ASN B 1 127 ? -20.234 -10.062 -2.232 1 84.62 127 ASN B CA 1
ATOM 4074 C C . ASN B 1 127 ? -19.531 -11.211 -1.518 1 84.62 127 ASN B C 1
ATOM 4076 O O . ASN B 1 127 ? -18.812 -11.992 -2.143 1 84.62 127 ASN B O 1
ATOM 4080 N N . SER B 1 128 ? -19.688 -11.281 -0.245 1 84.81 128 SER B N 1
ATOM 4081 C CA . SER B 1 128 ? -19.094 -12.359 0.538 1 84.81 128 SER B CA 1
ATOM 4082 C C . SER B 1 128 ? -19.656 -13.719 0.13 1 84.81 128 SER B C 1
ATOM 4084 O O . SER B 1 128 ? -18.922 -14.703 0.042 1 84.81 128 SER B O 1
ATOM 4086 N N . LEU B 1 129 ? -20.875 -13.75 -0.144 1 82.5 129 LEU B N 1
ATOM 4087 C CA . LEU B 1 129 ? -21.5 -15.016 -0.53 1 82.5 129 LEU B CA 1
ATOM 4088 C C . LEU B 1 129 ? -21.062 -15.422 -1.934 1 82.5 129 LEU B C 1
ATOM 4090 O O . LEU B 1 129 ? -20.906 -16.609 -2.215 1 82.5 129 LEU B O 1
ATOM 4094 N N . LEU B 1 130 ? -20.875 -14.477 -2.756 1 79 130 LEU B N 1
ATOM 4095 C CA . LEU B 1 130 ? -20.344 -14.781 -4.082 1 79 130 LEU B CA 1
ATOM 4096 C C . LEU B 1 130 ? -18.922 -15.336 -3.992 1 79 130 LEU B C 1
ATOM 4098 O O . LEU B 1 130 ? -18.547 -16.234 -4.754 1 79 130 LEU B O 1
ATOM 4102 N N . LEU B 1 131 ? -18.141 -14.789 -3.113 1 78.5 131 LEU B N 1
ATOM 4103 C CA . LEU B 1 131 ? -16.797 -15.305 -2.891 1 78.5 131 LEU B CA 1
ATOM 4104 C C . LEU B 1 131 ? -16.844 -16.75 -2.391 1 78.5 131 LEU B C 1
ATOM 4106 O O . LEU B 1 131 ? -16.031 -17.578 -2.805 1 78.5 131 LEU B O 1
ATOM 4110 N N . LEU B 1 132 ? -17.828 -17.016 -1.563 1 78.38 132 LEU B N 1
ATOM 4111 C CA . LEU B 1 132 ? -17.953 -18.344 -1.006 1 78.38 132 LEU B CA 1
ATOM 4112 C C . LEU B 1 132 ? -18.391 -19.344 -2.076 1 78.38 132 LEU B C 1
ATOM 4114 O O . LEU B 1 132 ? -18.047 -20.516 -2.018 1 78.38 132 LEU B O 1
ATOM 4118 N N . LEU B 1 133 ? -19.078 -18.859 -2.988 1 74.31 133 LEU B N 1
ATOM 4119 C CA . LEU B 1 133 ? -19.5 -19.703 -4.105 1 74.31 133 LEU B CA 1
ATOM 4120 C C . LEU B 1 133 ? -18.297 -20.141 -4.938 1 74.31 133 LEU B C 1
ATOM 4122 O O . LEU B 1 133 ? -18.25 -21.266 -5.441 1 74.31 133 LEU B O 1
ATOM 4126 N N . ILE B 1 134 ? -17.344 -19.266 -5.031 1 71.69 134 ILE B N 1
ATOM 4127 C CA . ILE B 1 134 ? -16.172 -19.562 -5.828 1 71.69 134 ILE B CA 1
ATOM 4128 C C . ILE B 1 134 ? -15.18 -20.391 -5.008 1 71.69 134 ILE B C 1
ATOM 4130 O O . ILE B 1 134 ? -14.594 -21.344 -5.516 1 71.69 134 ILE B O 1
ATOM 4134 N N . SER B 1 135 ? -15 -19.938 -3.783 1 72.38 135 SER B N 1
ATOM 4135 C CA . SER B 1 135 ? -14.07 -20.641 -2.906 1 72.38 135 SER B CA 1
ATOM 4136 C C . SER B 1 135 ? -14.609 -20.734 -1.486 1 72.38 135 SER B C 1
ATOM 4138 O O . SER B 1 135 ? -14.711 -19.734 -0.785 1 72.38 135 SER B O 1
ATOM 4140 N N . GLU B 1 136 ? -14.898 -21.891 -1.042 1 70.06 136 GLU B N 1
ATOM 4141 C CA . GLU B 1 136 ? -15.461 -22.125 0.285 1 70.06 136 GLU B CA 1
ATOM 4142 C C . GLU B 1 136 ? -14.469 -21.734 1.379 1 70.06 136 GLU B C 1
ATOM 4144 O O . GLU B 1 136 ? -14.867 -21.359 2.482 1 70.06 136 GLU B O 1
ATOM 4149 N N . ASP B 1 137 ? -13.227 -21.734 1.042 1 68.25 137 ASP B N 1
ATOM 4150 C CA . ASP B 1 137 ? -12.195 -21.469 2.037 1 68.25 137 ASP B CA 1
ATOM 4151 C C . ASP B 1 137 ? -12.109 -19.969 2.346 1 68.25 137 ASP B C 1
ATOM 4153 O O . ASP B 1 137 ? -11.438 -19.562 3.297 1 68.25 137 ASP B O 1
ATOM 4157 N N . SER B 1 138 ? -12.922 -19.281 1.563 1 75.12 138 SER B N 1
ATOM 4158 C CA . SER B 1 138 ? -12.82 -17.844 1.728 1 75.12 138 SER B CA 1
ATOM 4159 C C . SER B 1 138 ? -13.781 -17.344 2.801 1 75.12 138 SER B C 1
ATOM 4161 O O . SER B 1 138 ? -14.016 -16.125 2.916 1 75.12 138 SER B O 1
ATOM 4163 N N . ILE B 1 139 ? -14.328 -18.203 3.672 1 75.38 139 ILE B N 1
ATOM 4164 C CA . ILE B 1 139 ? -15.266 -17.828 4.73 1 75.38 139 ILE B CA 1
ATOM 4165 C C . ILE B 1 139 ? -14.539 -17 5.785 1 75.38 139 ILE B C 1
ATOM 4167 O O . ILE B 1 139 ? -15.102 -16.047 6.332 1 75.38 139 ILE B O 1
ATOM 4171 N N . LEU B 1 140 ? -13.273 -17.312 5.949 1 76.56 140 LEU B N 1
ATOM 4172 C CA . LEU B 1 140 ? -12.508 -16.594 6.965 1 76.56 140 LEU B CA 1
ATOM 4173 C C . LEU B 1 140 ? -12.242 -15.156 6.539 1 76.56 140 LEU B C 1
ATOM 4175 O O . LEU B 1 140 ? -12.227 -14.25 7.371 1 76.56 140 LEU B O 1
ATOM 4179 N N . LEU B 1 141 ? -12.133 -15 5.297 1 81.25 141 LEU B N 1
ATOM 4180 C CA . LEU B 1 141 ? -11.906 -13.656 4.777 1 81.25 141 LEU B CA 1
ATOM 4181 C C . LEU B 1 141 ? -13.125 -12.773 5 1 81.25 141 LEU B C 1
ATOM 4183 O O . LEU B 1 141 ? -13 -11.602 5.355 1 81.25 141 LEU B O 1
ATOM 4187 N N . SER B 1 142 ? -14.305 -13.328 4.875 1 80.88 142 SER B N 1
ATOM 4188 C CA . SER B 1 142 ? -15.539 -12.578 5.07 1 80.88 142 SER B CA 1
ATOM 4189 C C . SER B 1 142 ? -15.75 -12.234 6.539 1 80.88 142 SER B C 1
ATOM 4191 O O . SER B 1 142 ? -16.219 -11.141 6.867 1 80.88 142 SER B O 1
ATOM 4193 N N . LEU B 1 143 ? -15.32 -13.031 7.383 1 78.38 143 LEU B N 1
ATOM 4194 C CA . LEU B 1 143 ? -15.484 -12.805 8.812 1 78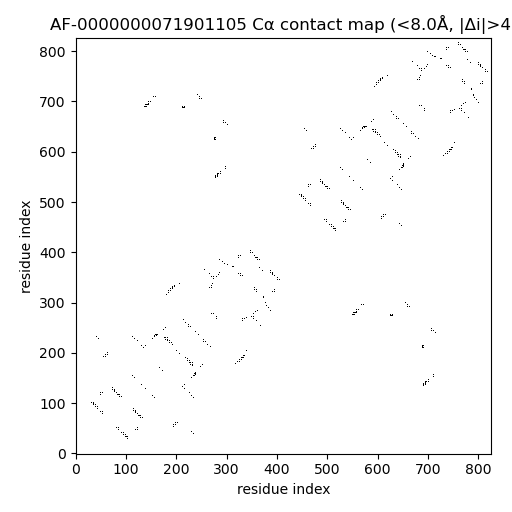.38 143 LEU B CA 1
ATOM 4195 C C . LEU B 1 143 ? -14.547 -11.703 9.297 1 78.38 143 LEU B C 1
ATOM 4197 O O . LEU B 1 143 ? -14.859 -10.984 10.25 1 78.38 143 LEU B O 1
ATOM 4201 N N . ASN B 1 144 ? -13.531 -11.586 8.586 1 80.56 144 ASN B N 1
ATOM 4202 C CA . ASN B 1 144 ? -12.547 -10.57 8.961 1 80.56 144 ASN B CA 1
ATOM 4203 C C . ASN B 1 144 ? -13.062 -9.164 8.688 1 80.56 144 ASN B C 1
ATOM 4205 O O . ASN B 1 144 ? -12.516 -8.188 9.211 1 80.56 144 ASN B O 1
ATOM 4209 N N . LEU B 1 145 ? -14.133 -9.078 7.961 1 85 145 LEU B N 1
ATOM 4210 C CA . LEU B 1 145 ? -14.664 -7.762 7.621 1 85 145 LEU B CA 1
ATOM 4211 C C . LEU B 1 145 ? -15.734 -7.332 8.625 1 85 145 LEU B C 1
ATOM 4213 O O . LEU B 1 145 ? -16.156 -6.176 8.617 1 85 145 LEU B O 1
ATOM 4217 N N . LEU B 1 146 ? -16.031 -8.172 9.617 1 84 146 LEU B N 1
ATOM 4218 C CA . LEU B 1 146 ? -17.094 -7.895 10.57 1 84 146 LEU B CA 1
ATOM 4219 C C . LEU B 1 146 ? -16.719 -6.742 11.492 1 84 146 LEU B C 1
ATOM 4221 O O . LEU B 1 146 ? -17.547 -5.875 11.781 1 84 146 LEU B O 1
ATOM 4225 N N . PRO B 1 147 ? -15.492 -6.676 11.891 1 84.62 147 PRO B N 1
ATOM 4226 C CA . PRO B 1 147 ? -15.141 -5.543 12.75 1 84.62 147 PRO B CA 1
ATOM 4227 C C . PRO B 1 147 ? -15.297 -4.199 12.039 1 84.62 147 PRO B C 1
ATOM 4229 O O . PRO B 1 147 ? -15.656 -3.201 12.672 1 84.62 147 PRO B O 1
ATOM 4232 N N . ILE B 1 148 ? -15.062 -4.195 10.797 1 83.19 148 ILE B N 1
ATOM 4233 C CA . ILE B 1 148 ? -15.211 -2.943 10.062 1 83.19 148 ILE B CA 1
ATOM 4234 C C . ILE B 1 148 ? -16.688 -2.584 9.938 1 83.19 148 ILE B C 1
ATOM 4236 O O . ILE B 1 148 ? -17.062 -1.414 10.039 1 83.19 148 ILE B O 1
ATOM 4240 N N . GLN B 1 149 ? -17.438 -3.584 9.797 1 87.44 149 GLN B N 1
ATOM 4241 C CA . GLN B 1 149 ? -18.875 -3.357 9.766 1 87.44 149 GLN B CA 1
ATOM 4242 C C . GLN B 1 149 ? -19.375 -2.807 11.102 1 87.44 149 GLN B C 1
ATOM 4244 O O . GLN B 1 149 ? -20.234 -1.914 11.125 1 87.44 149 GLN B O 1
ATOM 4249 N N . GLY B 1 150 ? -18.844 -3.363 12.102 1 85.69 150 GLY B N 1
ATOM 4250 C CA . GLY B 1 150 ? -19.188 -2.848 13.422 1 85.69 150 GLY B CA 1
ATOM 4251 C C . GLY B 1 150 ? -18.766 -1.402 13.625 1 85.69 150 GLY B C 1
ATOM 4252 O O . GLY B 1 150 ? -19.516 -0.615 14.211 1 85.69 150 GLY B O 1
ATOM 4253 N N . LEU B 1 151 ? -17.703 -1.073 13.086 1 86.62 151 LEU B N 1
ATOM 4254 C CA . LEU B 1 151 ? -17.203 0.292 13.203 1 86.62 151 LEU B CA 1
ATOM 4255 C C . LEU B 1 151 ? -18.109 1.271 12.469 1 86.62 151 LEU B C 1
ATOM 4257 O O . LEU B 1 151 ? -18.375 2.367 12.969 1 86.62 151 LEU B O 1
ATOM 4261 N N . ILE B 1 152 ? -18.531 0.883 11.336 1 86.44 152 ILE B N 1
ATOM 4262 C CA . ILE B 1 152 ? -19.438 1.731 10.57 1 86.44 152 ILE B CA 1
ATOM 4263 C C . ILE B 1 152 ? -20.734 1.929 11.359 1 86.44 152 ILE B C 1
ATOM 4265 O O . ILE B 1 152 ? -21.297 3.027 11.375 1 86.44 152 ILE B O 1
ATOM 4269 N N . GLY B 1 153 ? -21.125 0.895 12 1 84.88 153 GLY B N 1
ATOM 4270 C CA . GLY B 1 153 ? -22.297 1.012 12.852 1 84.88 153 GLY B CA 1
ATOM 4271 C C . GLY B 1 153 ? -22.109 1.974 14.008 1 84.88 153 GLY B C 1
ATOM 4272 O O . GLY B 1 153 ? -22.984 2.768 14.328 1 84.88 153 GLY B O 1
ATOM 4273 N N . ILE B 1 154 ? -20.984 1.981 14.562 1 82.81 154 ILE B N 1
ATOM 4274 C CA . ILE B 1 154 ? -20.672 2.861 15.68 1 82.81 154 ILE B CA 1
ATOM 4275 C C . ILE B 1 154 ? -20.594 4.309 15.195 1 82.81 154 ILE B C 1
ATOM 4277 O O . ILE B 1 154 ? -21.047 5.223 15.891 1 82.81 154 ILE B O 1
ATOM 4281 N N . LEU B 1 155 ? -20 4.457 14.047 1 85 155 LEU B N 1
ATOM 4282 C CA . LEU B 1 155 ? -19.922 5.797 13.477 1 85 155 LEU B CA 1
ATOM 4283 C C . LEU B 1 155 ? -21.328 6.391 13.297 1 85 155 LEU B C 1
ATOM 4285 O O . LEU B 1 155 ? -21.547 7.562 13.609 1 85 155 LEU B O 1
ATOM 4289 N N . ALA B 1 156 ? -22.172 5.574 12.844 1 83.5 156 ALA B N 1
ATOM 4290 C CA . ALA B 1 156 ? -23.531 6.031 12.594 1 83.5 156 ALA B CA 1
ATOM 4291 C C . ALA B 1 156 ? -24.266 6.297 13.906 1 83.5 156 ALA B C 1
ATOM 4293 O O . ALA B 1 156 ? -25.047 7.258 14.008 1 83.5 156 ALA B O 1
ATOM 4294 N N . TYR B 1 157 ? -23.969 5.508 14.812 1 79.88 157 TYR B N 1
ATOM 4295 C CA . TYR B 1 157 ? -24.656 5.637 16.094 1 79.88 157 TYR B CA 1
ATOM 4296 C C . TYR B 1 157 ? -24.266 6.926 16.797 1 79.88 157 TYR B C 1
ATOM 4298 O O . TYR B 1 157 ? -25.109 7.594 17.406 1 79.88 157 TYR B O 1
ATOM 4306 N N . HIS B 1 158 ? -23.062 7.359 16.641 1 79.5 158 HIS B N 1
ATOM 4307 C CA . HIS B 1 158 ? -22.578 8.531 17.344 1 79.5 158 HIS B CA 1
ATOM 4308 C C . HIS B 1 158 ? -22.75 9.797 16.516 1 79.5 158 HIS B C 1
ATOM 4310 O O . HIS B 1 158 ? -22.562 10.906 17.016 1 79.5 158 HIS B O 1
ATOM 4316 N N . ALA B 1 159 ? -22.938 9.57 15.312 1 78.44 159 ALA B N 1
ATOM 4317 C CA . ALA B 1 159 ? -23.141 10.75 14.469 1 78.44 159 ALA B CA 1
ATOM 4318 C C . ALA B 1 159 ? -24.484 11.414 14.781 1 78.44 159 ALA B C 1
ATOM 4320 O O . ALA B 1 159 ? -25.5 10.742 14.914 1 78.44 159 ALA B O 1
ATOM 4321 N N . THR B 1 160 ? -24.266 12.703 15.453 1 65.31 160 THR B N 1
ATOM 4322 C CA . THR B 1 160 ? -25.469 13.484 15.734 1 65.31 160 THR B CA 1
ATOM 4323 C C . THR B 1 160 ? -25.875 14.297 14.508 1 65.31 160 THR B C 1
ATOM 4325 O O . THR B 1 160 ? -25.031 14.914 13.852 1 65.31 160 THR B O 1
ATOM 4328 N N . PRO B 1 161 ? -27.047 14.086 14.023 1 58.47 161 PRO B N 1
ATOM 4329 C CA . PRO B 1 161 ? -27.562 14.805 12.859 1 58.47 161 PRO B CA 1
ATOM 4330 C C . PRO B 1 161 ? -27.516 16.328 13.039 1 58.47 161 PRO B C 1
ATOM 4332 O O . PRO B 1 161 ? -28.547 16.938 13.305 1 58.47 161 PRO B O 1
ATOM 4335 N N . THR B 1 162 ? -26.391 16.828 13.727 1 55.97 162 THR B N 1
ATOM 4336 C CA . THR B 1 162 ? -26.516 18.25 13.977 1 55.97 162 THR B CA 1
ATOM 4337 C C . THR B 1 162 ? -25.906 19.047 12.828 1 55.97 162 THR B C 1
ATOM 4339 O O . THR B 1 162 ? -24.969 18.594 12.164 1 55.97 162 THR B O 1
ATOM 4342 N N . GLU B 1 163 ? -26.656 20.016 12.391 1 55.03 163 GLU B N 1
ATOM 4343 C CA . GLU B 1 163 ? -26.359 20.969 11.336 1 55.03 163 GLU B CA 1
ATOM 4344 C C . GLU B 1 163 ? -24.953 21.547 11.5 1 55.03 163 GLU B C 1
ATOM 4346 O O . GLU B 1 163 ? -24.328 21.969 10.531 1 55.03 163 GLU B O 1
ATOM 4351 N N . ASP B 1 164 ? -24.422 21.562 12.773 1 54.5 164 ASP B N 1
ATOM 4352 C CA . ASP B 1 164 ? -23.188 22.281 13.039 1 54.5 164 ASP B CA 1
ATOM 4353 C C . ASP B 1 164 ? -22 21.625 12.367 1 54.5 164 ASP B C 1
ATOM 4355 O O . ASP B 1 164 ? -21.062 22.297 11.93 1 54.5 164 ASP B O 1
ATOM 4359 N N . SER B 1 165 ? -22.016 20.406 12.336 1 54.47 165 SER B N 1
ATOM 4360 C CA . SER B 1 165 ? -20.875 19.672 11.797 1 54.47 165 SER B CA 1
ATOM 4361 C C . SER B 1 165 ? -20.641 20.016 10.328 1 54.47 165 SER B C 1
ATOM 4363 O O . SER B 1 165 ? -19.516 19.969 9.844 1 54.47 165 SER B O 1
ATOM 4365 N N . MET B 1 166 ? -21.781 20.438 9.719 1 56.97 166 MET B N 1
ATOM 4366 C CA . MET B 1 166 ? -21.703 20.797 8.312 1 56.97 166 MET B CA 1
ATOM 4367 C C . MET B 1 166 ? -21.047 22.172 8.141 1 56.97 166 MET B C 1
ATOM 4369 O O . MET B 1 166 ? -20.656 22.547 7.031 1 56.97 166 MET B O 1
ATOM 4373 N N . ARG B 1 167 ? -20.828 22.75 9.359 1 60.16 167 ARG B N 1
ATOM 4374 C CA . ARG B 1 167 ? -20.266 24.094 9.242 1 60.16 167 ARG B CA 1
ATOM 4375 C C . ARG B 1 167 ? -18.75 24.047 9.25 1 60.16 167 ARG B C 1
ATOM 4377 O O . ARG B 1 167 ? -18.094 25.031 8.938 1 60.16 167 ARG B O 1
ATOM 4384 N N . ASP B 1 168 ? -18.266 22.781 9.523 1 73.75 168 ASP B N 1
ATOM 4385 C CA . ASP B 1 168 ? -16.812 22.719 9.523 1 73.75 168 ASP B CA 1
ATOM 4386 C C . ASP B 1 168 ? -16.281 22.422 8.125 1 73.75 168 ASP B C 1
ATOM 4388 O O . ASP B 1 168 ? -16.453 21.312 7.605 1 73.75 168 ASP B O 1
ATOM 4392 N N . GLU B 1 169 ? -15.734 23.375 7.512 1 76.44 169 GLU B N 1
ATOM 4393 C CA . GLU B 1 169 ? -15.281 23.312 6.125 1 76.44 169 GLU B CA 1
ATOM 4394 C C . GLU B 1 169 ? -14.211 22.234 5.941 1 76.44 169 GLU B C 1
ATOM 4396 O O . GLU B 1 169 ? -14.188 21.547 4.922 1 76.44 169 GLU B O 1
ATOM 4401 N N . ALA B 1 170 ? -13.398 22.141 7.016 1 76.38 170 ALA B N 1
ATOM 4402 C CA . ALA B 1 170 ? -12.32 21.156 6.898 1 76.38 170 ALA B CA 1
ATOM 4403 C C . ALA B 1 170 ? -12.875 19.734 6.91 1 76.38 170 ALA B C 1
ATOM 4405 O O . ALA B 1 170 ? -12.398 18.875 6.172 1 76.38 170 ALA B O 1
ATOM 4406 N N . PHE B 1 171 ? -13.898 19.516 7.656 1 83.12 171 PHE B N 1
ATOM 4407 C CA . PHE B 1 171 ? -14.539 18.203 7.746 1 83.12 171 PHE B CA 1
ATOM 4408 C C . PHE B 1 171 ? -15.273 17.875 6.453 1 83.12 171 PHE B C 1
ATOM 4410 O O . PHE B 1 171 ? -15.141 16.766 5.926 1 83.12 171 PHE B O 1
ATOM 4417 N N . GLU B 1 172 ? -15.906 18.844 5.938 1 81.12 172 GLU B N 1
ATOM 4418 C CA . GLU B 1 172 ? -16.656 18.641 4.703 1 81.12 172 GLU B CA 1
ATOM 4419 C C . GLU B 1 172 ? -15.727 18.391 3.521 1 81.12 172 GLU B C 1
ATOM 4421 O O . GLU B 1 172 ? -16.016 17.562 2.658 1 81.12 172 GLU B O 1
ATOM 4426 N N . ALA B 1 173 ? -14.68 19.094 3.521 1 80.81 173 ALA B N 1
ATOM 4427 C CA . ALA B 1 173 ? -13.719 18.891 2.438 1 80.81 173 ALA B CA 1
ATOM 4428 C C . ALA B 1 173 ? -13.109 17.5 2.486 1 80.81 173 ALA B C 1
ATOM 4430 O O . ALA B 1 173 ? -12.906 16.859 1.448 1 80.81 173 ALA B O 1
ATOM 4431 N N . GLY B 1 174 ? -12.852 17.016 3.686 1 82.31 174 GLY B N 1
ATOM 4432 C CA . GLY B 1 174 ? -12.305 15.688 3.854 1 82.31 174 GLY B CA 1
ATOM 4433 C C . GLY B 1 174 ? -13.266 14.586 3.445 1 82.31 174 GLY B C 1
ATOM 4434 O O . GLY B 1 174 ? -12.883 13.633 2.771 1 82.31 174 GLY B O 1
ATOM 4435 N N . ILE B 1 175 ? -14.461 14.789 3.791 1 84.69 175 ILE B N 1
ATOM 4436 C CA . ILE B 1 175 ? -15.477 13.789 3.475 1 84.69 175 ILE B CA 1
ATOM 4437 C C . ILE B 1 175 ? -15.766 13.805 1.976 1 84.69 175 ILE B C 1
ATOM 4439 O O . ILE B 1 175 ? -15.969 12.758 1.364 1 84.69 175 ILE B O 1
ATOM 4443 N N . LYS B 1 176 ? -15.766 14.977 1.438 1 82.25 176 LYS B N 1
ATOM 4444 C CA . LYS B 1 176 ? -16 15.094 0.002 1 82.25 176 LYS B CA 1
ATOM 4445 C C . LYS B 1 176 ? -14.891 14.414 -0.796 1 82.25 176 LYS B C 1
ATOM 4447 O O . LYS B 1 176 ? -15.164 13.711 -1.773 1 82.25 176 LYS B O 1
ATOM 4452 N N . SER B 1 177 ? -13.703 14.609 -0.377 1 81.44 177 SER B N 1
ATOM 4453 C CA . SER B 1 177 ? -12.578 13.953 -1.038 1 81.44 177 SER B CA 1
ATOM 4454 C C . SER B 1 177 ? -12.656 12.438 -0.877 1 81.44 177 SER B C 1
ATOM 4456 O O . SER B 1 177 ? -12.398 11.695 -1.827 1 81.44 177 SER B O 1
ATOM 4458 N N . GLY B 1 178 ? -13 12.094 0.279 1 84.38 178 GLY B N 1
ATOM 4459 C CA . GLY B 1 178 ? -13.156 10.672 0.523 1 84.38 178 GLY B CA 1
ATOM 4460 C C . GLY B 1 178 ? -14.273 10.047 -0.285 1 84.38 178 GLY B C 1
ATOM 4461 O O . GLY B 1 178 ? -14.141 8.922 -0.772 1 84.38 178 GLY B O 1
ATOM 4462 N N . ARG B 1 179 ? -15.25 10.75 -0.473 1 86.69 179 ARG B N 1
ATOM 4463 C CA . ARG B 1 179 ? -16.406 10.25 -1.209 1 86.69 179 ARG B CA 1
ATOM 4464 C C . ARG B 1 179 ? -16.078 10.055 -2.686 1 86.69 179 ARG B C 1
ATOM 4466 O O . ARG B 1 179 ? -16.469 9.055 -3.289 1 86.69 179 ARG B O 1
ATOM 4473 N N . LYS B 1 180 ? -15.398 10.953 -3.252 1 82.38 180 LYS B N 1
ATOM 4474 C CA . LYS B 1 180 ? -15.016 10.836 -4.656 1 82.38 180 LYS B CA 1
ATOM 4475 C C . LYS B 1 180 ? -14.172 9.586 -4.895 1 82.38 180 LYS B C 1
ATOM 4477 O O . LYS B 1 180 ? -14.398 8.852 -5.855 1 82.38 180 LYS B O 1
ATOM 4482 N N . VAL B 1 181 ? -13.305 9.375 -4.016 1 84.38 181 VAL B N 1
ATOM 4483 C CA . VAL B 1 181 ? -12.438 8.203 -4.133 1 84.38 181 VAL B CA 1
ATOM 4484 C C . VAL B 1 181 ? -13.25 6.934 -3.891 1 84.38 181 VAL B C 1
ATOM 4486 O O . VAL B 1 181 ? -13.031 5.918 -4.559 1 84.38 181 VAL B O 1
ATOM 4489 N N . ALA B 1 182 ? -14.156 7.07 -2.973 1 89.06 182 ALA B N 1
ATOM 4490 C CA . ALA B 1 182 ? -14.969 5.902 -2.627 1 89.06 182 ALA B CA 1
ATOM 4491 C C . ALA B 1 182 ? -15.836 5.473 -3.801 1 89.06 182 ALA B C 1
ATOM 4493 O O . ALA B 1 182 ? -15.93 4.281 -4.109 1 89.06 182 ALA B O 1
ATOM 4494 N N . LEU B 1 183 ? -16.406 6.406 -4.434 1 85.31 183 LEU B N 1
ATOM 4495 C CA . LEU B 1 183 ? -17.266 6.102 -5.574 1 85.31 183 LEU B CA 1
ATOM 4496 C C . LEU B 1 183 ? -16.453 5.527 -6.73 1 85.31 183 LEU B C 1
ATOM 4498 O O . LEU B 1 183 ? -16.875 4.551 -7.359 1 85.31 183 LEU B O 1
ATOM 4502 N N . PHE B 1 184 ? -15.359 6.07 -6.879 1 85.06 184 PHE B N 1
ATOM 4503 C CA . PHE B 1 184 ? -14.445 5.57 -7.895 1 85.06 184 PHE B CA 1
ATOM 4504 C C . PHE B 1 184 ? -14 4.148 -7.574 1 85.06 184 PHE B C 1
ATOM 4506 O O . PHE B 1 184 ? -14.047 3.27 -8.438 1 85.06 184 PHE B O 1
ATOM 4513 N N . ALA B 1 185 ? -13.602 3.977 -6.461 1 88.75 185 ALA B N 1
ATOM 4514 C CA . ALA B 1 185 ? -13.07 2.682 -6.039 1 88.75 185 ALA B CA 1
ATOM 4515 C C . ALA B 1 185 ? -14.148 1.604 -6.102 1 88.75 185 ALA B C 1
ATOM 4517 O O . ALA B 1 185 ? -13.875 0.47 -6.504 1 88.75 185 ALA B O 1
ATOM 4518 N N . THR B 1 186 ? -15.312 1.968 -5.707 1 87.19 186 THR B N 1
ATOM 4519 C CA . THR B 1 186 ? -16.406 0.997 -5.723 1 87.19 186 THR B CA 1
ATOM 4520 C C . THR B 1 186 ? -16.75 0.605 -7.156 1 87.19 186 THR B C 1
ATOM 4522 O O . THR B 1 186 ? -16.906 -0.58 -7.461 1 87.19 186 THR B O 1
ATOM 4525 N N . ALA B 1 187 ? -16.828 1.564 -7.965 1 83.88 187 ALA B N 1
ATOM 4526 C CA . ALA B 1 187 ? -17.141 1.281 -9.359 1 83.88 187 ALA B CA 1
ATOM 4527 C C . ALA B 1 187 ? -16.078 0.395 -10 1 83.88 187 ALA B C 1
ATOM 4529 O O . ALA B 1 187 ? -16.391 -0.562 -10.703 1 83.88 187 ALA B O 1
ATOM 4530 N N . THR B 1 188 ? -14.883 0.685 -9.727 1 86.56 188 THR B N 1
ATOM 4531 C CA . THR B 1 188 ? -13.766 -0.052 -10.305 1 86.56 188 THR B CA 1
ATOM 4532 C C . THR B 1 188 ? -13.695 -1.461 -9.719 1 86.56 188 THR B C 1
ATOM 4534 O O . THR B 1 188 ? -13.516 -2.434 -10.461 1 86.56 188 THR B O 1
ATOM 4537 N N . ALA B 1 189 ? -13.82 -1.531 -8.445 1 89.12 189 ALA B N 1
ATOM 4538 C CA . ALA B 1 189 ? -13.719 -2.824 -7.77 1 89.12 189 ALA B CA 1
ATOM 4539 C C . ALA B 1 189 ? -14.82 -3.77 -8.242 1 89.12 189 ALA B C 1
ATOM 4541 O O . ALA B 1 189 ? -14.578 -4.957 -8.477 1 89.12 189 ALA B O 1
ATOM 4542 N N . PHE B 1 190 ? -15.953 -3.322 -8.438 1 85.31 190 PHE B N 1
ATOM 4543 C CA . PHE B 1 190 ? -17.062 -4.191 -8.82 1 85.31 190 PHE B CA 1
ATOM 4544 C C . PHE B 1 190 ? -17.031 -4.484 -10.312 1 85.31 190 PHE B C 1
ATOM 4546 O O . PHE B 1 190 ? -17.562 -5.504 -10.766 1 85.31 190 PHE B O 1
ATOM 4553 N N . ALA B 1 191 ? -16.406 -3.553 -11.062 1 82.38 191 ALA B N 1
ATOM 4554 C CA . ALA B 1 191 ? -16.172 -3.891 -12.469 1 82.38 191 ALA B CA 1
ATOM 4555 C C . ALA B 1 191 ? -15.289 -5.129 -12.594 1 82.38 191 ALA B C 1
ATOM 4557 O O . ALA B 1 191 ? -15.594 -6.039 -13.375 1 82.38 191 ALA B O 1
ATOM 4558 N N . VAL B 1 192 ? -14.297 -5.168 -11.828 1 84.62 192 VAL B N 1
ATOM 4559 C CA . VAL B 1 192 ? -13.383 -6.305 -11.859 1 84.62 192 VAL B CA 1
ATOM 4560 C C . VAL B 1 192 ? -14.07 -7.539 -11.289 1 84.62 192 VAL B C 1
ATOM 4562 O O . VAL B 1 192 ? -13.961 -8.633 -11.844 1 84.62 192 VAL B O 1
ATOM 4565 N N . GLN B 1 193 ? -14.797 -7.348 -10.25 1 82.81 193 GLN B N 1
ATOM 4566 C CA . GLN B 1 193 ? -15.445 -8.477 -9.594 1 82.81 193 GLN B CA 1
ATOM 4567 C C . GLN B 1 193 ? -16.469 -9.133 -10.516 1 82.81 193 GLN B C 1
ATOM 4569 O O . GLN B 1 193 ? -16.594 -10.359 -10.555 1 82.81 193 GLN B O 1
ATOM 4574 N N . THR B 1 194 ? -17.156 -8.336 -11.18 1 77.12 194 THR B N 1
ATOM 4575 C CA . THR B 1 194 ? -18.156 -8.859 -12.086 1 77.12 194 THR B CA 1
ATOM 4576 C C . THR B 1 194 ? -17.516 -9.664 -13.211 1 77.12 194 THR B C 1
ATOM 4578 O O . THR B 1 194 ? -18.016 -10.727 -13.586 1 77.12 194 THR B O 1
ATOM 4581 N N . THR B 1 195 ? -16.438 -9.203 -13.727 1 81.38 195 THR B N 1
ATOM 4582 C CA . THR B 1 195 ? -15.758 -9.914 -14.805 1 81.38 195 THR B CA 1
ATOM 4583 C C . THR B 1 195 ? -15.141 -11.211 -14.289 1 81.38 195 THR B C 1
ATOM 4585 O O . THR B 1 195 ? -15.133 -12.227 -14.992 1 81.38 195 THR B O 1
ATOM 4588 N N . LEU B 1 196 ? -14.664 -11.188 -13.094 1 80.31 196 LEU B N 1
ATOM 4589 C CA . LEU B 1 196 ? -14.102 -12.398 -12.516 1 80.31 196 LEU B CA 1
ATOM 4590 C C . LEU B 1 196 ? -15.188 -13.438 -12.273 1 80.31 196 LEU B C 1
ATOM 4592 O O . LEU B 1 196 ? -14.969 -14.633 -12.477 1 80.31 196 LEU B O 1
ATOM 4596 N N . LEU B 1 197 ? -16.297 -12.961 -11.836 1 76.38 197 LEU B N 1
ATOM 4597 C CA . LEU B 1 197 ? -17.422 -13.867 -11.641 1 76.38 197 LEU B CA 1
ATOM 4598 C C . LEU B 1 197 ? -17.844 -14.484 -12.969 1 76.38 197 LEU B C 1
ATOM 4600 O O . LEU B 1 197 ? -18.125 -15.688 -13.039 1 76.38 197 LEU B O 1
ATOM 4604 N N . PHE B 1 198 ? -17.828 -13.703 -13.945 1 75.62 198 PHE B N 1
ATOM 4605 C CA . PHE B 1 198 ? -18.156 -14.195 -15.281 1 75.62 198 PHE B CA 1
ATOM 4606 C C . PHE B 1 198 ? -17.141 -15.234 -15.734 1 75.62 198 PHE B C 1
ATOM 4608 O O . PHE B 1 198 ? -17.5 -16.25 -16.344 1 75.62 198 PHE B O 1
ATOM 4615 N N . GLY B 1 199 ? -15.906 -14.945 -15.453 1 75.62 199 GLY B N 1
ATOM 4616 C CA . GLY B 1 199 ? -14.867 -15.898 -15.797 1 75.62 199 GLY B CA 1
ATOM 4617 C C . GLY B 1 199 ? -14.977 -17.219 -15.047 1 75.62 199 GLY B C 1
ATOM 4618 O O . GLY B 1 199 ? -14.797 -18.281 -15.633 1 75.62 199 GLY B O 1
ATOM 4619 N N . TYR B 1 200 ? -15.258 -17.172 -13.82 1 74.19 200 TYR B N 1
ATOM 4620 C CA . TYR B 1 200 ? -15.406 -18.391 -13.008 1 74.19 200 TYR B CA 1
ATOM 4621 C C . TYR B 1 200 ? -16.562 -19.234 -13.508 1 74.19 200 TYR B C 1
ATOM 4623 O O . TYR B 1 200 ? -16.484 -20.469 -13.539 1 74.19 200 TYR B O 1
ATOM 4631 N N . LEU B 1 201 ? -17.516 -18.656 -13.93 1 73.12 201 LEU B N 1
ATOM 4632 C CA . LEU B 1 201 ? -18.719 -19.375 -14.328 1 73.12 201 LEU B CA 1
ATOM 4633 C C . LEU B 1 201 ? -18.578 -19.922 -15.742 1 73.12 201 LEU B C 1
ATOM 4635 O O . LEU B 1 201 ? -19.172 -20.953 -16.078 1 73.12 201 LEU B O 1
ATOM 4639 N N . ASN B 1 202 ? -17.75 -19.344 -16.547 1 73.62 202 ASN B N 1
ATOM 4640 C CA . ASN B 1 202 ? -17.719 -19.703 -17.969 1 73.62 202 ASN B CA 1
ATOM 4641 C C . ASN B 1 202 ? -16.422 -20.406 -18.344 1 73.62 202 ASN B C 1
ATOM 4643 O O . ASN B 1 202 ? -16.344 -21.047 -19.391 1 73.62 202 ASN B O 1
ATOM 4647 N N . ASN B 1 203 ? -15.5 -20.203 -17.516 1 71.75 203 ASN B N 1
ATOM 4648 C CA . ASN B 1 203 ? -14.195 -20.766 -17.859 1 71.75 203 ASN B CA 1
ATOM 4649 C C . ASN B 1 203 ? -13.773 -21.844 -16.844 1 71.75 203 ASN B C 1
ATOM 4651 O O . ASN B 1 203 ? -13.516 -21.547 -15.688 1 71.75 203 ASN B O 1
ATOM 4655 N N . SER B 1 204 ? -13.688 -22.984 -17.328 1 69.5 204 SER B N 1
ATOM 4656 C CA . SER B 1 204 ? -13.352 -24.109 -16.469 1 69.5 204 SER B CA 1
ATOM 4657 C C . SER B 1 204 ? -11.922 -24.016 -15.953 1 69.5 204 SER B C 1
ATOM 4659 O O . SER B 1 204 ? -11.617 -24.484 -14.852 1 69.5 204 SER B O 1
ATOM 4661 N N . SER B 1 205 ? -11.102 -23.406 -16.781 1 70.44 205 SER B N 1
ATOM 4662 C CA . SER B 1 205 ? -9.719 -23.266 -16.328 1 70.44 205 SER B CA 1
ATOM 4663 C C . SER B 1 205 ? -9.609 -22.312 -15.148 1 70.44 205 SER B C 1
ATOM 4665 O O . SER B 1 205 ? -8.742 -22.484 -14.289 1 70.44 205 SER B O 1
ATOM 4667 N N . PHE B 1 206 ? -10.469 -21.422 -15.227 1 70.56 206 PHE B N 1
ATOM 4668 C CA . PHE B 1 206 ? -10.523 -20.469 -14.117 1 70.56 206 PHE B CA 1
ATOM 4669 C C . PHE B 1 206 ? -10.93 -21.172 -12.828 1 70.56 206 PHE B C 1
ATOM 4671 O O . PHE B 1 206 ? -10.383 -20.875 -11.758 1 70.56 206 PHE B O 1
ATOM 4678 N N . ARG B 1 207 ? -11.727 -22.141 -12.977 1 68.19 207 ARG B N 1
ATOM 4679 C CA . ARG B 1 207 ? -12.227 -22.875 -11.828 1 68.19 207 ARG B CA 1
ATOM 4680 C C . ARG B 1 207 ? -11.172 -23.812 -11.273 1 68.19 207 ARG B C 1
ATOM 4682 O O . ARG B 1 207 ? -11.141 -24.094 -10.07 1 68.19 207 ARG B O 1
ATOM 4689 N N . ALA B 1 208 ? -10.281 -24.219 -12.188 1 64 208 ALA B N 1
ATOM 4690 C CA . ALA B 1 208 ? -9.305 -25.234 -11.812 1 64 208 ALA B CA 1
ATOM 4691 C C . ALA B 1 208 ? -8.125 -24.625 -11.07 1 64 208 ALA B C 1
ATOM 4693 O O . ALA B 1 208 ? -7.398 -25.312 -10.359 1 64 208 ALA B O 1
ATOM 4694 N N . LEU B 1 209 ? -7.914 -23.375 -11.359 1 59.84 209 LEU B N 1
ATOM 4695 C CA . LEU B 1 209 ? -6.742 -22.766 -10.734 1 59.84 209 LEU B CA 1
ATOM 4696 C C . LEU B 1 209 ? -6.938 -22.625 -9.227 1 59.84 209 LEU B C 1
ATOM 4698 O O . LEU B 1 209 ? -7.934 -22.062 -8.781 1 59.84 209 LEU B O 1
ATOM 4702 N N . GLY B 1 210 ? -6.273 -23.547 -8.531 1 54.94 210 GLY B N 1
ATOM 4703 C CA . GLY B 1 210 ? -6.219 -23.516 -7.082 1 54.94 210 GLY B CA 1
ATOM 4704 C C . GLY B 1 210 ? -5.613 -22.234 -6.531 1 54.94 210 GLY B C 1
ATOM 4705 O O . GLY B 1 210 ? -4.973 -21.484 -7.266 1 54.94 210 GLY B O 1
ATOM 4706 N N . HIS B 1 211 ? -5.938 -21.734 -5.352 1 55.44 211 HIS B N 1
ATOM 4707 C CA . HIS B 1 211 ? -5.398 -20.734 -4.434 1 55.44 211 HIS B CA 1
ATOM 4708 C C . HIS B 1 211 ? -5.547 -19.328 -5.004 1 55.44 211 HIS B C 1
ATOM 4710 O O . HIS B 1 211 ? -4.609 -18.797 -5.605 1 55.44 211 HIS B O 1
ATOM 4716 N N . ARG B 1 212 ? -6.68 -18.812 -5.016 1 76.62 212 ARG B N 1
ATOM 4717 C CA . ARG B 1 212 ? -7.27 -17.672 -5.73 1 76.62 212 ARG B CA 1
ATOM 4718 C C . ARG B 1 212 ? -6.996 -16.359 -5.004 1 76.62 212 ARG B C 1
ATOM 4720 O O . ARG B 1 212 ? -7.922 -15.719 -4.504 1 76.62 212 ARG B O 1
ATOM 4727 N N . PHE B 1 213 ? -5.621 -15.984 -4.906 1 77.06 213 PHE B N 1
ATOM 4728 C CA . PHE B 1 213 ? -5.195 -14.719 -4.312 1 77.06 213 PHE B CA 1
ATOM 4729 C C . PHE B 1 213 ? -5.812 -13.539 -5.047 1 77.06 213 PHE B C 1
ATOM 4731 O O . PHE B 1 213 ? -6.145 -12.523 -4.434 1 77.06 213 PHE B O 1
ATOM 4738 N N . ASP B 1 214 ? -6.027 -13.625 -6.316 1 80.69 214 ASP B N 1
ATOM 4739 C CA . ASP B 1 214 ? -6.605 -12.562 -7.125 1 80.69 214 ASP B CA 1
ATOM 4740 C C . ASP B 1 214 ? -8.039 -12.266 -6.695 1 80.69 214 ASP B C 1
ATOM 4742 O O . ASP B 1 214 ? -8.414 -11.102 -6.52 1 80.69 214 ASP B O 1
ATOM 4746 N N . LEU B 1 215 ? -8.766 -13.344 -6.359 1 82.75 215 LEU B N 1
ATOM 4747 C CA . LEU B 1 215 ? -10.156 -13.172 -5.938 1 82.75 215 LEU B CA 1
ATOM 4748 C C . LEU B 1 215 ? -10.227 -12.586 -4.531 1 82.75 215 LEU B C 1
ATOM 4750 O O . LEU B 1 215 ? -11.07 -11.727 -4.254 1 82.75 215 LEU B O 1
ATOM 4754 N N . SER B 1 216 ? -9.32 -13.055 -3.752 1 84.31 216 SER B N 1
ATOM 4755 C CA . SER B 1 216 ? -9.336 -12.586 -2.371 1 84.31 216 SER B CA 1
ATOM 4756 C C . SER B 1 216 ? -8.992 -11.102 -2.293 1 84.31 216 SER B C 1
ATOM 4758 O O . SER B 1 216 ? -9.633 -10.344 -1.56 1 84.31 216 SER B O 1
ATOM 4760 N N . VAL B 1 217 ? -8.023 -10.711 -3.027 1 87.31 217 VAL B N 1
ATOM 4761 C CA . VAL B 1 217 ? -7.609 -9.312 -2.998 1 87.31 217 VAL B CA 1
ATOM 4762 C C . VAL B 1 217 ? -8.695 -8.438 -3.619 1 87.31 217 VAL B C 1
ATOM 4764 O O . VAL B 1 217 ? -8.992 -7.352 -3.113 1 87.31 217 VAL B O 1
ATOM 4767 N N . SER B 1 218 ? -9.258 -8.891 -4.676 1 87.5 218 SER B N 1
ATOM 4768 C CA . SER B 1 218 ? -10.336 -8.133 -5.312 1 87.5 218 SER B CA 1
ATOM 4769 C C . SER B 1 218 ? -11.547 -8.023 -4.395 1 87.5 218 SER B C 1
ATOM 4771 O O . SER B 1 218 ? -12.203 -6.984 -4.344 1 87.5 218 SER B O 1
ATOM 4773 N N . PHE B 1 219 ? -11.859 -9.008 -3.646 1 87.81 219 PHE B N 1
ATOM 4774 C CA . PHE B 1 219 ? -12.969 -9 -2.697 1 87.81 219 PHE B CA 1
ATOM 4775 C C . PHE B 1 219 ? -12.719 -7.988 -1.584 1 87.81 219 PHE B C 1
ATOM 4777 O O . PHE B 1 219 ? -13.617 -7.227 -1.219 1 87.81 219 PHE B O 1
ATOM 4784 N N . LEU B 1 220 ? -11.5 -8.086 -1.117 1 88.38 220 LEU B N 1
ATOM 4785 C CA . LEU B 1 220 ? -11.164 -7.148 -0.048 1 88.38 220 LEU B CA 1
ATOM 4786 C C . LEU B 1 220 ? -11.266 -5.707 -0.537 1 88.38 220 LEU B C 1
ATOM 4788 O O . LEU B 1 220 ? -11.758 -4.836 0.183 1 88.38 220 LEU B O 1
ATOM 4792 N N . ALA B 1 221 ? -10.82 -5.516 -1.718 1 90.31 221 ALA B N 1
ATOM 4793 C CA . ALA B 1 221 ? -10.898 -4.176 -2.293 1 90.31 221 ALA B CA 1
ATOM 4794 C C . ALA B 1 221 ? -12.352 -3.727 -2.447 1 90.31 221 ALA B C 1
ATOM 4796 O O . ALA B 1 221 ? -12.688 -2.588 -2.117 1 90.31 221 ALA B O 1
ATOM 4797 N N . SER B 1 222 ? -13.195 -4.555 -2.887 1 90.88 222 SER B N 1
ATOM 4798 C CA . SER B 1 222 ? -14.602 -4.211 -3.082 1 90.88 222 SER B CA 1
ATOM 4799 C C . SER B 1 222 ? -15.312 -3.998 -1.749 1 90.88 222 SER B C 1
ATOM 4801 O O . SER B 1 222 ? -16.078 -3.043 -1.59 1 90.88 222 SER B O 1
ATOM 4803 N N . ALA B 1 223 ? -15.039 -4.848 -0.814 1 90.81 223 ALA B N 1
ATOM 4804 C CA . ALA B 1 223 ? -15.688 -4.723 0.491 1 90.81 223 ALA B CA 1
ATOM 4805 C C . ALA B 1 223 ? -15.281 -3.422 1.178 1 90.81 223 ALA B C 1
ATOM 4807 O O . ALA B 1 223 ? -16.141 -2.684 1.674 1 90.81 223 ALA B O 1
ATOM 4808 N N . LEU B 1 224 ? -14.023 -3.158 1.128 1 90.75 224 LEU B N 1
ATOM 4809 C CA . LEU B 1 224 ? -13.547 -1.949 1.79 1 90.75 224 LEU B CA 1
ATOM 4810 C C . LEU B 1 224 ? -14.039 -0.703 1.062 1 90.75 224 LEU B C 1
ATOM 4812 O O . LEU B 1 224 ? -14.289 0.328 1.69 1 90.75 224 LEU B O 1
ATOM 4816 N N . SER B 1 225 ? -14.148 -0.805 -0.185 1 92.19 225 SER B N 1
ATOM 4817 C CA . SER B 1 225 ? -14.664 0.331 -0.94 1 92.19 225 SER B CA 1
ATOM 4818 C C . SER B 1 225 ? -16.109 0.63 -0.563 1 92.19 225 SER B C 1
ATOM 4820 O O . SER B 1 225 ? -16.5 1.794 -0.47 1 92.19 225 SER B O 1
ATOM 4822 N N . VAL B 1 226 ? -16.875 -0.382 -0.368 1 91.69 226 VAL B N 1
ATOM 4823 C CA . VAL B 1 226 ? -18.266 -0.193 0.025 1 91.69 226 VAL B CA 1
ATOM 4824 C C . VAL B 1 226 ? -18.328 0.445 1.411 1 91.69 226 VAL B C 1
ATOM 4826 O O . VAL B 1 226 ? -19.125 1.354 1.646 1 91.69 226 VAL B O 1
ATOM 4829 N N . PHE B 1 227 ? -17.484 0.014 2.295 1 91.56 227 PHE B N 1
ATOM 4830 C CA . PHE B 1 227 ? -17.453 0.604 3.629 1 91.56 227 PHE B CA 1
ATOM 4831 C C . PHE B 1 227 ? -17.078 2.078 3.559 1 91.56 227 PHE B C 1
ATOM 4833 O O . PHE B 1 227 ? -17.641 2.904 4.281 1 91.56 227 PHE B O 1
ATOM 4840 N N . LEU B 1 228 ? -16.188 2.297 2.68 1 91.56 228 LEU B N 1
ATOM 4841 C CA . LEU B 1 228 ? -15.758 3.682 2.521 1 91.56 228 LEU B CA 1
ATOM 4842 C C . LEU B 1 228 ? -16.891 4.543 1.961 1 91.56 228 LEU B C 1
ATOM 4844 O O . LEU B 1 228 ? -17.094 5.672 2.406 1 91.56 228 LEU B O 1
ATOM 4848 N N . VAL B 1 229 ? -17.562 4.035 1.044 1 92 229 VAL B N 1
ATOM 4849 C CA . VAL B 1 229 ? -18.656 4.801 0.442 1 92 229 VAL B CA 1
ATOM 4850 C C . VAL B 1 229 ? -19.766 5.023 1.47 1 92 229 VAL B C 1
ATOM 4852 O O . VAL B 1 229 ? -20.328 6.113 1.551 1 92 229 VAL B O 1
ATOM 4855 N N . VAL B 1 230 ? -20.031 4.074 2.262 1 90.62 230 VAL B N 1
ATOM 4856 C CA . VAL B 1 230 ? -21.062 4.199 3.283 1 90.62 230 VAL B CA 1
ATOM 4857 C C . VAL B 1 230 ? -20.641 5.234 4.324 1 90.62 230 VAL B C 1
ATOM 4859 O O . VAL B 1 230 ? -21.438 6.098 4.711 1 90.62 230 VAL B O 1
ATOM 4862 N N . ALA B 1 231 ? -19.422 5.191 4.684 1 88.56 231 ALA B N 1
ATOM 4863 C CA . ALA B 1 231 ? -18.906 6.098 5.707 1 88.56 231 ALA B CA 1
ATOM 4864 C C . ALA B 1 231 ? -18.891 7.539 5.207 1 88.56 231 ALA B C 1
ATOM 4866 O O . ALA B 1 231 ? -19.031 8.477 5.996 1 88.56 231 ALA B O 1
ATOM 4867 N N . THR B 1 232 ? -18.781 7.719 3.959 1 89 232 THR B N 1
ATOM 4868 C CA . THR B 1 232 ? -18.641 9.078 3.445 1 89 232 THR B CA 1
ATOM 4869 C C . THR B 1 232 ? -19.969 9.602 2.904 1 89 232 THR B C 1
ATOM 4871 O O . THR B 1 232 ? -20.156 10.812 2.768 1 89 232 THR B O 1
ATOM 4874 N N . CYS B 1 233 ? -20.844 8.766 2.555 1 87.19 233 CYS B N 1
ATOM 4875 C CA . CYS B 1 233 ? -22.109 9.211 1.986 1 87.19 233 CYS B CA 1
ATOM 4876 C C . CYS B 1 233 ? -23.156 9.367 3.07 1 87.19 233 CYS B C 1
ATOM 4878 O O . CYS B 1 233 ? -24.156 10.07 2.875 1 87.19 233 CYS B O 1
ATOM 4880 N N . MET B 1 234 ? -22.969 8.672 4.152 1 84.69 234 MET B N 1
ATOM 4881 C CA . MET B 1 234 ? -23.906 8.82 5.258 1 84.69 234 MET B CA 1
ATOM 4882 C C . MET B 1 234 ? -23.766 10.18 5.926 1 84.69 234 MET B C 1
ATOM 4884 O O . MET B 1 234 ? -22.656 10.68 6.094 1 84.69 234 MET B O 1
ATOM 4888 N N . PRO B 1 235 ? -24.859 10.781 6.074 1 79.69 235 PRO B N 1
ATOM 4889 C CA . PRO B 1 235 ? -24.781 12.055 6.793 1 79.69 235 PRO B CA 1
ATOM 4890 C C . PRO B 1 235 ? -24.25 11.906 8.211 1 79.69 235 PRO B C 1
ATOM 4892 O O . PRO B 1 235 ? -24.891 11.266 9.055 1 79.69 235 PRO B O 1
ATOM 4895 N N . LEU B 1 236 ? -22.938 12.336 8.383 1 77.06 236 LEU B N 1
ATOM 4896 C CA . LEU B 1 236 ? -22.281 12.227 9.68 1 77.06 236 LEU B CA 1
ATOM 4897 C C . LEU B 1 236 ? -22.031 13.609 10.273 1 77.06 236 LEU B C 1
ATOM 4899 O O . LEU B 1 236 ? -21.469 14.477 9.609 1 77.06 236 LEU B O 1
ATOM 4903 N N . GLY B 1 237 ? -22.719 13.906 11.344 1 75.94 237 GLY B N 1
ATOM 4904 C CA . GLY B 1 237 ? -22.438 15.117 12.086 1 75.94 237 GLY B CA 1
ATOM 4905 C C . GLY B 1 237 ? -21.953 14.859 13.5 1 75.94 237 GLY B C 1
ATOM 4906 O O . GLY B 1 237 ? -22.5 14.016 14.203 1 75.94 237 GLY B O 1
ATOM 4907 N N . TYR B 1 238 ? -20.75 15.391 13.703 1 75.06 238 TYR B N 1
ATOM 4908 C CA . TYR B 1 238 ? -20.219 15.227 15.047 1 75.06 238 TYR B CA 1
ATOM 4909 C C . TYR B 1 238 ? -20.078 16.562 15.75 1 75.06 238 TYR B C 1
ATOM 4911 O O . TYR B 1 238 ? -19.719 17.562 15.125 1 75.06 238 TYR B O 1
ATOM 4919 N N . ARG B 1 239 ? -20.297 16.641 16.984 1 70.94 239 ARG B N 1
ATOM 4920 C CA . ARG B 1 239 ? -20.266 17.859 17.781 1 70.94 239 ARG B CA 1
ATOM 4921 C C . ARG B 1 239 ? -18.844 18.234 18.156 1 70.94 239 ARG B C 1
ATOM 4923 O O . ARG B 1 239 ? -18.5 19.422 18.172 1 70.94 239 ARG B O 1
ATOM 4930 N N . THR B 1 240 ? -18.062 17.297 18.328 1 74.94 240 THR B N 1
ATOM 4931 C CA . THR B 1 240 ? -16.719 17.578 18.828 1 74.94 240 THR B CA 1
ATOM 4932 C C . THR B 1 240 ? -15.703 17.516 17.703 1 74.94 240 THR B C 1
ATOM 4934 O O . THR B 1 240 ? -15.836 16.703 16.781 1 74.94 240 THR B O 1
ATOM 4937 N N . SER B 1 241 ? -14.812 18.453 17.797 1 77.69 241 SER B N 1
ATOM 4938 C CA . SER B 1 241 ? -13.742 18.5 16.797 1 77.69 241 SER B CA 1
ATOM 4939 C C . SER B 1 241 ? -12.875 17.25 16.859 1 77.69 241 SER B C 1
ATOM 4941 O O . SER B 1 241 ? -12.344 16.797 15.844 1 77.69 241 SER B O 1
ATOM 4943 N N . ALA B 1 242 ? -12.789 16.719 18.031 1 74.12 242 ALA B N 1
ATOM 4944 C CA . ALA B 1 242 ? -11.984 15.516 18.188 1 74.12 242 ALA B CA 1
ATOM 4945 C C . ALA B 1 242 ? -12.594 14.336 17.438 1 74.12 242 ALA B C 1
ATOM 4947 O O . ALA B 1 242 ? -11.875 13.555 16.797 1 74.12 242 ALA B O 1
ATOM 4948 N N . ALA B 1 243 ? -13.844 14.266 17.547 1 78.06 243 ALA B N 1
ATOM 4949 C CA . ALA B 1 243 ? -14.531 13.195 16.828 1 78.06 243 ALA B CA 1
ATOM 4950 C C . ALA B 1 243 ? -14.422 13.375 15.32 1 78.06 243 ALA B C 1
ATOM 4952 O O . ALA B 1 243 ? -14.258 12.406 14.578 1 78.06 243 ALA B O 1
ATOM 4953 N N . ARG B 1 244 ? -14.438 14.594 14.922 1 82.12 244 ARG B N 1
ATOM 4954 C CA . ARG B 1 244 ? -14.32 14.875 13.492 1 82.12 244 ARG B CA 1
ATOM 4955 C C . ARG B 1 244 ? -12.938 14.5 12.977 1 82.12 244 ARG B C 1
ATOM 4957 O O . ARG B 1 244 ? -12.805 13.938 11.883 1 82.12 244 ARG B O 1
ATOM 4964 N N . ASP B 1 245 ? -12.016 14.773 13.766 1 79.19 245 ASP B N 1
ATOM 4965 C CA . ASP B 1 245 ? -10.648 14.453 13.359 1 79.19 245 ASP B CA 1
ATOM 4966 C C . ASP B 1 245 ? -10.438 12.945 13.281 1 79.19 245 ASP B C 1
ATOM 4968 O O . ASP B 1 245 ? -9.734 12.453 12.398 1 79.19 245 ASP B O 1
ATOM 4972 N N . LYS B 1 246 ? -11.062 12.297 14.156 1 79.5 246 LYS B N 1
ATOM 4973 C CA . LYS B 1 246 ? -10.93 10.844 14.156 1 79.5 246 LYS B CA 1
ATOM 4974 C C . LYS B 1 246 ? -11.617 10.227 12.945 1 79.5 246 LYS B C 1
ATOM 4976 O O . LYS B 1 246 ? -11.094 9.297 12.328 1 79.5 246 LYS B O 1
ATOM 4981 N N . VAL B 1 247 ? -12.734 10.742 12.641 1 84.5 247 VAL B N 1
ATOM 4982 C CA . VAL B 1 247 ? -13.461 10.234 11.484 1 84.5 247 VAL B CA 1
ATOM 4983 C C . VAL B 1 247 ? -12.68 10.555 10.211 1 84.5 247 VAL B C 1
ATOM 4985 O O . VAL B 1 247 ? -12.586 9.711 9.312 1 84.5 247 VAL B O 1
ATOM 4988 N N . LEU B 1 248 ? -12.109 11.703 10.188 1 83.94 248 LEU B N 1
ATOM 4989 C CA . LEU B 1 248 ? -11.328 12.07 9.016 1 83.94 248 LEU B CA 1
ATOM 4990 C C . LEU B 1 248 ? -10.086 11.195 8.883 1 83.94 248 LEU B C 1
ATOM 4992 O O . LEU B 1 248 ? -9.688 10.836 7.777 1 83.94 248 LEU B O 1
ATOM 4996 N N . SER B 1 249 ? -9.531 10.867 10 1 83.19 249 SER B N 1
ATOM 4997 C CA . SER B 1 249 ? -8.383 9.969 9.977 1 83.19 249 SER B CA 1
ATOM 4998 C C . SER B 1 249 ? -8.773 8.578 9.484 1 83.19 249 SER B C 1
ATOM 5000 O O . SER B 1 249 ? -8.031 7.957 8.719 1 83.19 249 SER B O 1
ATOM 5002 N N . LEU B 1 250 ? -9.883 8.102 9.891 1 84 250 LEU B N 1
ATOM 5003 C CA . LEU B 1 250 ? -10.383 6.809 9.453 1 84 250 LEU B CA 1
ATOM 5004 C C . LEU B 1 250 ? -10.648 6.809 7.949 1 84 250 LEU B C 1
ATOM 5006 O O . LEU B 1 250 ? -10.281 5.863 7.25 1 84 250 LEU B O 1
ATOM 5010 N N . VAL B 1 251 ? -11.211 7.84 7.492 1 86.69 251 VAL B N 1
ATOM 5011 C CA . VAL B 1 251 ? -11.531 7.953 6.07 1 86.69 251 VAL B CA 1
ATOM 5012 C C . VAL B 1 251 ? -10.242 8 5.258 1 86.69 251 VAL B C 1
ATOM 5014 O O . VAL B 1 251 ? -10.141 7.375 4.199 1 86.69 251 VAL B O 1
ATOM 5017 N N . LYS B 1 252 ? -9.289 8.617 5.734 1 84.31 252 LYS B N 1
ATOM 5018 C CA . LYS B 1 252 ? -8.016 8.711 5.035 1 84.31 252 LYS B CA 1
ATOM 5019 C C . LYS B 1 252 ? -7.332 7.348 4.949 1 84.31 252 LYS B C 1
ATOM 5021 O O . LYS B 1 252 ? -6.844 6.957 3.887 1 84.31 252 LYS B O 1
ATOM 5026 N N . TYR B 1 253 ? -7.332 6.629 6 1 82.25 253 TYR B N 1
ATOM 5027 C CA . TYR B 1 253 ? -6.699 5.312 6.023 1 82.25 253 TYR B CA 1
ATOM 5028 C C . TYR B 1 253 ? -7.449 4.332 5.125 1 82.25 253 TYR B C 1
ATOM 5030 O O . TYR B 1 253 ? -6.828 3.525 4.426 1 82.25 253 TYR B O 1
ATOM 5038 N N . LEU B 1 254 ? -8.703 4.402 5.164 1 87.38 254 LEU B N 1
ATOM 5039 C CA . LEU B 1 254 ? -9.5 3.52 4.316 1 87.38 254 LEU B CA 1
ATOM 5040 C C . LEU B 1 254 ? -9.289 3.852 2.842 1 87.38 254 LEU B C 1
ATOM 5042 O O . LEU B 1 254 ? -9.242 2.951 2 1 87.38 254 LEU B O 1
ATOM 5046 N N . LYS B 1 255 ? -9.172 5.105 2.619 1 87.62 255 LYS B N 1
ATOM 5047 C CA . LYS B 1 255 ? -8.922 5.535 1.248 1 87.62 255 LYS B CA 1
ATOM 5048 C C . LYS B 1 255 ? -7.594 4.973 0.734 1 87.62 255 LYS B C 1
ATOM 5050 O O . LYS B 1 255 ? -7.539 4.41 -0.361 1 87.62 255 LYS B O 1
ATOM 5055 N N . ASP B 1 256 ? -6.578 5.055 1.482 1 83.31 256 ASP B N 1
ATOM 5056 C CA . ASP B 1 256 ? -5.262 4.559 1.099 1 83.31 256 ASP B CA 1
ATOM 5057 C C . ASP B 1 256 ? -5.262 3.039 0.963 1 83.31 256 ASP B C 1
ATOM 5059 O O . ASP B 1 256 ? -4.625 2.49 0.059 1 83.31 256 ASP B O 1
ATOM 5063 N N . ALA B 1 257 ? -5.965 2.443 1.802 1 86.12 257 ALA B N 1
ATOM 5064 C CA . ALA B 1 257 ? -6.035 0.985 1.765 1 86.12 257 ALA B CA 1
ATOM 5065 C C . ALA B 1 257 ? -6.746 0.503 0.501 1 86.12 257 ALA B C 1
ATOM 5067 O O . ALA B 1 257 ? -6.293 -0.445 -0.147 1 86.12 257 ALA B O 1
ATOM 5068 N N . VAL B 1 258 ? -7.812 1.14 0.192 1 90.75 258 VAL B N 1
ATOM 5069 C CA . VAL B 1 258 ? -8.602 0.731 -0.967 1 90.75 258 VAL B CA 1
ATOM 5070 C C . VAL B 1 258 ? -7.789 0.939 -2.244 1 90.75 258 VAL B C 1
ATOM 5072 O O . VAL B 1 258 ? -7.766 0.071 -3.119 1 90.75 258 VAL B O 1
ATOM 5075 N N . ILE B 1 259 ? -7.094 2.023 -2.338 1 88.25 259 ILE B N 1
ATOM 5076 C CA . ILE B 1 259 ? -6.289 2.311 -3.521 1 88.25 259 ILE B CA 1
ATOM 5077 C C . ILE B 1 259 ? -5.148 1.302 -3.627 1 88.25 259 ILE B C 1
ATOM 5079 O O . ILE B 1 259 ? -4.844 0.813 -4.719 1 88.25 259 ILE B O 1
ATOM 5083 N N . ALA B 1 260 ? -4.59 1.022 -2.529 1 87.62 260 ALA B N 1
ATOM 5084 C CA . ALA B 1 260 ? -3.51 0.041 -2.51 1 87.62 260 ALA B CA 1
ATOM 5085 C C . ALA B 1 260 ? -4.012 -1.336 -2.938 1 87.62 260 ALA B C 1
ATOM 5087 O O . ALA B 1 260 ? -3.352 -2.029 -3.715 1 87.62 260 ALA B O 1
ATOM 5088 N N . LEU B 1 261 ? -5.133 -1.666 -2.467 1 90.38 261 LEU B N 1
ATOM 5089 C CA . LEU B 1 261 ? -5.684 -2.979 -2.789 1 90.38 261 LEU B CA 1
ATOM 5090 C C . LEU B 1 261 ? -6.074 -3.059 -4.262 1 90.38 261 LEU B C 1
ATOM 5092 O O . LEU B 1 261 ? -5.922 -4.105 -4.891 1 90.38 261 LEU B O 1
ATOM 5096 N N . LEU B 1 262 ? -6.594 -1.987 -4.715 1 91.25 262 LEU B N 1
ATOM 5097 C CA . LEU B 1 262 ? -6.918 -1.966 -6.137 1 91.25 262 LEU B CA 1
ATOM 5098 C C . LEU B 1 262 ? -5.656 -2.105 -6.984 1 91.25 262 LEU B C 1
ATOM 5100 O O . LEU B 1 262 ? -5.66 -2.805 -8 1 91.25 262 LEU B O 1
ATOM 5104 N N . ALA B 1 263 ? -4.629 -1.48 -6.551 1 89.25 263 ALA B N 1
ATOM 5105 C CA . ALA B 1 263 ? -3.357 -1.599 -7.262 1 89.25 263 ALA B CA 1
ATOM 5106 C C . ALA B 1 263 ? -2.832 -3.031 -7.211 1 89.25 263 ALA B C 1
ATOM 5108 O O . ALA B 1 263 ? -2.367 -3.564 -8.219 1 89.25 263 ALA B O 1
ATOM 5109 N N . VAL B 1 264 ? -2.938 -3.613 -6.082 1 88.69 264 VAL B N 1
ATOM 5110 C CA . VAL B 1 264 ? -2.477 -4.988 -5.922 1 88.69 264 VAL B CA 1
ATOM 5111 C C . VAL B 1 264 ? -3.322 -5.922 -6.789 1 88.69 264 VAL B C 1
ATOM 5113 O O . VAL B 1 264 ? -2.803 -6.871 -7.379 1 88.69 264 VAL B O 1
ATOM 5116 N N . THR B 1 265 ? -4.566 -5.625 -6.828 1 89.94 265 THR B N 1
ATOM 5117 C CA . THR B 1 265 ? -5.441 -6.43 -7.676 1 89.94 265 THR B CA 1
ATOM 5118 C C . THR B 1 265 ? -5.012 -6.34 -9.133 1 89.94 265 THR B C 1
ATOM 5120 O O . THR B 1 265 ? -4.898 -7.363 -9.82 1 89.94 265 THR B O 1
ATOM 5123 N N . ALA B 1 266 ? -4.773 -5.141 -9.547 1 90.5 266 ALA B N 1
ATOM 5124 C CA . ALA B 1 266 ? -4.371 -4.938 -10.938 1 90.5 266 ALA B CA 1
ATOM 5125 C C . ALA B 1 266 ? -3.059 -5.648 -11.242 1 90.5 266 ALA B C 1
ATOM 5127 O O . ALA B 1 266 ? -2.93 -6.316 -12.266 1 90.5 266 ALA B O 1
ATOM 5128 N N . VAL B 1 267 ? -2.152 -5.605 -10.344 1 88.38 267 VAL B N 1
ATOM 5129 C CA . VAL B 1 267 ? -0.834 -6.203 -10.531 1 88.38 267 VAL B CA 1
ATOM 5130 C C . VAL B 1 267 ? -0.946 -7.727 -10.508 1 88.38 267 VAL B C 1
ATOM 5132 O O . VAL B 1 267 ? -0.293 -8.414 -11.297 1 88.38 267 VAL B O 1
ATOM 5135 N N . THR B 1 268 ? -1.769 -8.227 -9.656 1 87.25 268 THR B N 1
ATOM 5136 C CA . THR B 1 268 ? -1.929 -9.672 -9.531 1 87.25 268 THR B CA 1
ATOM 5137 C C . THR B 1 268 ? -2.561 -10.258 -10.797 1 87.25 268 THR B C 1
ATOM 5139 O O . THR B 1 268 ? -2.152 -11.32 -11.266 1 87.25 268 THR B O 1
ATOM 5142 N N . ILE B 1 269 ? -3.51 -9.547 -11.344 1 87.75 269 ILE B N 1
ATOM 5143 C CA . ILE B 1 269 ? -4.164 -10.008 -12.562 1 87.75 269 ILE B CA 1
ATOM 5144 C C . ILE B 1 269 ? -3.191 -9.906 -13.734 1 87.75 269 ILE B C 1
ATOM 5146 O O . ILE B 1 269 ? -3.094 -10.828 -14.547 1 87.75 269 ILE B O 1
ATOM 5150 N N . ALA B 1 270 ? -2.461 -8.852 -13.789 1 88.44 270 ALA B N 1
ATOM 5151 C CA . ALA B 1 270 ? -1.555 -8.609 -14.906 1 88.44 270 ALA B CA 1
ATOM 5152 C C . ALA B 1 270 ? -0.359 -9.555 -14.859 1 88.44 270 ALA B C 1
ATOM 5154 O O . ALA B 1 270 ? 0.192 -9.922 -15.898 1 88.44 270 ALA B O 1
ATOM 5155 N N . LYS B 1 271 ? 0.041 -9.93 -13.719 1 86.44 271 LYS B N 1
ATOM 5156 C CA . LYS B 1 271 ? 1.214 -10.781 -13.547 1 86.44 271 LYS B CA 1
ATOM 5157 C C . LYS B 1 271 ? 1.014 -12.133 -14.227 1 86.44 271 LYS B C 1
ATOM 5159 O O . LYS B 1 271 ? 1.977 -12.75 -14.688 1 86.44 271 LYS B O 1
ATOM 5164 N N . GLU B 1 272 ? -0.173 -12.531 -14.312 1 83.62 272 GLU B N 1
ATOM 5165 C CA . GLU B 1 272 ? -0.47 -13.805 -14.953 1 83.62 272 GLU B CA 1
ATOM 5166 C C . GLU B 1 272 ? -0.09 -13.781 -16.438 1 83.62 272 GLU B C 1
ATOM 5168 O O . GLU B 1 272 ? 0.307 -14.805 -16.984 1 83.62 272 GLU B O 1
ATOM 5173 N N . PHE B 1 273 ? -0.161 -12.625 -17 1 84.62 273 PHE B N 1
ATOM 5174 C CA . PHE B 1 273 ? 0.088 -12.516 -18.438 1 84.62 273 PHE B CA 1
ATOM 5175 C C . PHE B 1 273 ? 1.511 -12.039 -18.703 1 84.62 273 PHE B C 1
ATOM 5177 O O . PHE B 1 273 ? 2.166 -12.516 -19.625 1 84.62 273 PHE B O 1
ATOM 5184 N N . LEU B 1 274 ? 1.902 -11.109 -17.922 1 83.69 274 LEU B N 1
ATOM 5185 C CA . LEU B 1 274 ? 3.166 -10.43 -18.203 1 83.69 274 LEU B CA 1
ATOM 5186 C C . LEU B 1 274 ? 4.312 -11.094 -17.438 1 83.69 274 LEU B C 1
ATOM 5188 O O . LEU B 1 274 ? 5.477 -10.953 -17.828 1 83.69 274 LEU B O 1
ATOM 5192 N N . GLY B 1 275 ? 4.066 -11.805 -16.453 1 77.69 275 GLY B N 1
ATOM 5193 C CA . GLY B 1 275 ? 5.113 -12.336 -15.594 1 77.69 275 GLY B CA 1
ATOM 5194 C C . GLY B 1 275 ? 5.465 -11.406 -14.445 1 77.69 275 GLY B C 1
ATOM 5195 O O . GLY B 1 275 ? 5.242 -10.195 -14.531 1 77.69 275 GLY B O 1
ATOM 5196 N N . GLY B 1 276 ? 5.93 -11.898 -13.414 1 73.12 276 GLY B N 1
ATOM 5197 C CA . GLY B 1 276 ? 6.234 -11.148 -12.203 1 73.12 276 GLY B CA 1
ATOM 5198 C C . GLY B 1 276 ? 7.328 -10.117 -12.391 1 73.12 276 GLY B C 1
ATOM 5199 O O . GLY B 1 276 ? 7.336 -9.078 -11.727 1 73.12 276 GLY B O 1
ATOM 5200 N N . ASP B 1 277 ? 8.219 -10.219 -13.32 1 72.81 277 ASP B N 1
ATOM 5201 C CA . ASP B 1 277 ? 9.352 -9.328 -13.531 1 72.81 277 ASP B CA 1
ATOM 5202 C C . ASP B 1 277 ? 8.945 -8.094 -14.336 1 72.81 277 ASP B C 1
ATOM 5204 O O . ASP B 1 277 ? 9.477 -7.004 -14.125 1 72.81 277 ASP B O 1
ATOM 5208 N N . THR B 1 278 ? 7.91 -8.328 -15.148 1 74.75 278 THR B N 1
ATOM 5209 C CA . THR B 1 278 ? 7.543 -7.254 -16.062 1 74.75 278 THR B CA 1
ATOM 5210 C C . THR B 1 278 ? 6.48 -6.355 -15.445 1 74.75 278 THR B C 1
ATOM 5212 O O . THR B 1 278 ? 6.453 -5.148 -15.695 1 74.75 278 THR B O 1
ATOM 5215 N N . VAL B 1 279 ? 5.742 -6.961 -14.609 1 80.19 279 VAL B N 1
ATOM 5216 C CA . VAL B 1 279 ? 4.582 -6.234 -14.109 1 80.19 279 VAL B CA 1
ATOM 5217 C C . VAL B 1 279 ? 5.039 -5.062 -13.242 1 80.19 279 VAL B C 1
ATOM 5219 O O . VAL B 1 279 ? 4.43 -3.992 -13.266 1 80.19 279 VAL B O 1
ATOM 5222 N N . LEU B 1 280 ? 6.141 -5.211 -12.531 1 76.31 280 LEU B N 1
ATOM 5223 C CA . LEU B 1 280 ? 6.594 -4.152 -11.641 1 76.31 280 LEU B CA 1
ATOM 5224 C C . LEU B 1 280 ? 7.652 -3.287 -12.32 1 76.31 280 LEU B C 1
ATOM 5226 O O . LEU B 1 280 ? 8.062 -2.26 -11.773 1 76.31 280 LEU B O 1
ATOM 5230 N N . ALA B 1 281 ? 8.109 -3.699 -13.453 1 68.62 281 ALA B N 1
ATOM 5231 C CA . ALA B 1 281 ? 9.242 -3.045 -14.102 1 68.62 281 ALA B CA 1
ATOM 5232 C C . ALA B 1 281 ? 8.805 -1.753 -14.789 1 68.62 281 ALA B C 1
ATOM 5234 O O . ALA B 1 281 ? 9.609 -0.836 -14.969 1 68.62 281 ALA B O 1
ATOM 5235 N N . LEU B 1 282 ? 7.555 -1.736 -15.125 1 61.72 282 LEU B N 1
ATOM 5236 C CA . LEU B 1 282 ? 7.242 -0.611 -16 1 61.72 282 LEU B CA 1
ATOM 5237 C C . LEU B 1 282 ? 6.172 0.279 -15.375 1 61.72 282 LEU B C 1
ATOM 5239 O O . LEU B 1 282 ? 5.098 0.46 -15.953 1 61.72 282 LEU B O 1
ATOM 5243 N N . PHE B 1 283 ? 6.516 0.718 -14.172 1 66.31 283 PHE B N 1
ATOM 5244 C CA . PHE B 1 283 ? 5.582 1.696 -13.633 1 66.31 283 PHE B CA 1
ATOM 5245 C C . PHE B 1 283 ? 6.031 3.115 -13.961 1 66.31 283 PHE B C 1
ATOM 5247 O O . PHE B 1 283 ? 6.957 3.639 -13.336 1 66.31 283 PHE B O 1
ATOM 5254 N N . PRO B 1 284 ? 5.445 3.734 -15 1 67.25 284 PRO B N 1
ATOM 5255 C CA . PRO B 1 284 ? 5.859 5.086 -15.391 1 67.25 284 PRO B CA 1
ATOM 5256 C C . PRO B 1 284 ? 5.711 6.098 -14.258 1 67.25 284 PRO B C 1
ATOM 5258 O O . PRO B 1 284 ? 6.324 7.168 -14.297 1 67.25 284 PRO B O 1
ATOM 5261 N N . GLU B 1 285 ? 4.992 5.641 -13.25 1 72 285 GLU B N 1
ATOM 5262 C CA . GLU B 1 285 ? 4.719 6.578 -12.164 1 72 285 GLU B CA 1
ATOM 5263 C C . GLU B 1 285 ? 5.984 6.891 -11.375 1 72 285 GLU B C 1
ATOM 5265 O O . GLU B 1 285 ? 6.133 7.992 -10.844 1 72 285 GLU B O 1
ATOM 5270 N N . ILE B 1 286 ? 6.875 5.98 -11.391 1 73.94 286 ILE B N 1
ATOM 5271 C CA . ILE B 1 286 ? 8.125 6.207 -10.68 1 73.94 286 ILE B CA 1
ATOM 5272 C C . ILE B 1 286 ? 8.93 7.301 -11.375 1 73.94 286 ILE B C 1
ATOM 5274 O O . ILE B 1 286 ? 9.484 8.188 -10.727 1 73.94 286 ILE B O 1
ATOM 5278 N N . THR B 1 287 ? 8.852 7.254 -12.695 1 73.94 287 THR B N 1
ATOM 5279 C CA . THR B 1 287 ? 9.578 8.25 -13.477 1 73.94 287 THR B CA 1
ATOM 5280 C C . THR B 1 287 ? 8.922 9.617 -13.352 1 73.94 287 THR B C 1
ATOM 5282 O O . THR B 1 287 ? 9.602 10.633 -13.195 1 73.94 287 THR B O 1
ATOM 5285 N N . VAL B 1 288 ? 7.66 9.602 -13.398 1 73.62 288 VAL B N 1
ATOM 5286 C CA . VAL B 1 288 ? 6.93 10.859 -13.297 1 73.62 288 VAL B CA 1
ATOM 5287 C C . VAL B 1 288 ? 7.168 11.484 -11.922 1 73.62 288 VAL B C 1
ATOM 5289 O O . VAL B 1 288 ? 7.391 12.688 -11.812 1 73.62 288 VAL B O 1
ATOM 5292 N N . ALA B 1 289 ? 7.094 10.664 -10.93 1 76 289 ALA B N 1
ATOM 5293 C CA . ALA B 1 289 ? 7.328 11.164 -9.578 1 76 289 ALA B CA 1
ATOM 5294 C C . ALA B 1 289 ? 8.75 11.695 -9.43 1 76 289 ALA B C 1
ATOM 5296 O O . ALA B 1 289 ? 8.969 12.758 -8.836 1 76 289 ALA B O 1
ATOM 5297 N N . ALA B 1 290 ? 9.727 11.031 -9.984 1 78.44 290 ALA B N 1
ATOM 5298 C CA . ALA B 1 290 ? 11.117 11.469 -9.898 1 78.44 290 ALA B CA 1
ATOM 5299 C C . ALA B 1 290 ? 11.328 12.781 -10.648 1 78.44 290 ALA B C 1
ATOM 5301 O O . ALA B 1 290 ? 12.031 13.672 -10.164 1 78.44 290 ALA B O 1
ATOM 5302 N N . MET B 1 291 ? 10.688 12.859 -11.781 1 75.69 291 MET B N 1
ATOM 5303 C CA . MET B 1 291 ? 10.805 14.094 -12.555 1 75.69 291 MET B CA 1
ATOM 5304 C C . MET B 1 291 ? 10.148 15.258 -11.82 1 75.69 291 MET B C 1
ATOM 5306 O O . MET B 1 291 ? 10.672 16.375 -11.828 1 75.69 291 MET B O 1
ATOM 5310 N N . TYR B 1 292 ? 9.094 14.977 -11.211 1 76.5 292 TYR B N 1
ATOM 5311 C CA . TYR B 1 292 ? 8.391 16.016 -10.469 1 76.5 292 TYR B CA 1
ATOM 5312 C C . TYR B 1 292 ? 9.258 16.562 -9.344 1 76.5 292 TYR B C 1
ATOM 5314 O O . TYR B 1 292 ? 9.43 17.781 -9.211 1 76.5 292 TYR B O 1
ATOM 5322 N N . TYR B 1 293 ? 9.797 15.711 -8.562 1 75.75 293 TYR B N 1
ATOM 5323 C CA . TYR B 1 293 ? 10.617 16.156 -7.441 1 75.75 293 TYR B CA 1
ATOM 5324 C C . TYR B 1 293 ? 11.938 16.734 -7.93 1 75.75 293 TYR B C 1
ATOM 5326 O O . TYR B 1 293 ? 12.445 17.703 -7.359 1 75.75 293 TYR B O 1
ATOM 5334 N N . GLY B 1 294 ? 12.422 16.156 -8.984 1 77.44 294 GLY B N 1
ATOM 5335 C CA . GLY B 1 294 ? 13.656 16.688 -9.547 1 77.44 294 GLY B CA 1
ATOM 5336 C C . GLY B 1 294 ? 13.523 18.109 -10.055 1 77.44 294 GLY B C 1
ATOM 5337 O O . GLY B 1 294 ? 14.336 18.969 -9.711 1 77.44 294 GLY B O 1
ATOM 5338 N N . VAL B 1 295 ? 12.508 18.359 -10.742 1 73.94 295 VAL B N 1
ATOM 5339 C CA . VAL B 1 295 ? 12.289 19.688 -11.305 1 73.94 295 VAL B CA 1
ATOM 5340 C C . VAL B 1 295 ? 11.969 20.672 -10.188 1 73.94 295 VAL B C 1
ATOM 5342 O O . VAL B 1 295 ? 12.445 21.812 -10.203 1 73.94 295 VAL B O 1
ATOM 5345 N N . ASN B 1 296 ? 11.203 20.266 -9.203 1 75.19 296 ASN B N 1
ATOM 5346 C CA . ASN B 1 296 ? 10.828 21.141 -8.109 1 75.19 296 ASN B CA 1
ATOM 5347 C C . ASN B 1 296 ? 12.023 21.5 -7.227 1 75.19 296 ASN B C 1
ATOM 5349 O O . ASN B 1 296 ? 12.078 22.594 -6.66 1 75.19 296 ASN B O 1
ATOM 5353 N N . LEU B 1 297 ? 12.914 20.609 -7.102 1 74.94 297 LEU B N 1
ATOM 5354 C CA . LEU B 1 297 ? 14.094 20.875 -6.281 1 74.94 297 LEU B CA 1
ATOM 5355 C C . LEU B 1 297 ? 15.094 21.75 -7.027 1 74.94 297 LEU B C 1
ATOM 5357 O O . LEU B 1 297 ? 15.812 22.547 -6.414 1 74.94 297 LEU B O 1
ATOM 5361 N N . LEU B 1 298 ? 15.094 21.547 -8.305 1 72.69 298 LEU B N 1
ATOM 5362 C CA . LEU B 1 298 ? 16.047 22.328 -9.102 1 72.69 298 LEU B CA 1
ATOM 5363 C C . LEU B 1 298 ? 15.531 23.734 -9.352 1 72.69 298 LEU B C 1
ATOM 5365 O O . LEU B 1 298 ? 16.312 24.672 -9.531 1 72.69 298 LEU B O 1
ATOM 5369 N N . THR B 1 299 ? 14.211 23.812 -9.438 1 62.78 299 THR B N 1
ATOM 5370 C CA . THR B 1 299 ? 13.648 25.125 -9.711 1 62.78 299 THR B CA 1
ATOM 5371 C C . THR B 1 299 ? 13.461 25.922 -8.414 1 62.78 299 THR B C 1
ATOM 5373 O O . THR B 1 299 ? 12.883 25.406 -7.453 1 62.78 299 THR B O 1
ATOM 5376 N N . GLU B 1 300 ? 14.5 26.609 -7.781 1 54.25 300 GLU B N 1
ATOM 5377 C CA . GLU B 1 300 ? 14.5 27.516 -6.637 1 54.25 300 GLU B CA 1
ATOM 5378 C C . GLU B 1 300 ? 13.164 28.234 -6.504 1 54.25 300 GLU B C 1
ATOM 5380 O O . GLU B 1 300 ? 12.703 28.891 -7.453 1 54.25 300 GLU B O 1
ATOM 5385 N N . GLU B 1 301 ? 12.25 27.734 -5.848 1 48.66 301 GLU B N 1
ATOM 5386 C CA . GLU B 1 301 ? 11.039 28.531 -5.656 1 48.66 301 GLU B CA 1
ATOM 5387 C C . GLU B 1 301 ? 11.375 29.938 -5.164 1 48.66 301 GLU B C 1
ATOM 5389 O O . GLU B 1 301 ? 11.977 30.094 -4.105 1 48.66 301 GLU B O 1
ATOM 5394 N N . THR B 1 302 ? 11.992 30.875 -5.883 1 40.25 302 THR B N 1
ATOM 5395 C CA . THR B 1 302 ? 11.641 32.219 -5.461 1 40.25 302 THR B CA 1
ATOM 5396 C C . THR B 1 302 ? 10.25 32.25 -4.828 1 40.25 302 THR B C 1
ATOM 5398 O O . THR B 1 302 ? 9.305 31.703 -5.375 1 40.25 302 THR B O 1
ATOM 5401 N N . VAL B 1 303 ? 10.227 32.281 -3.551 1 39.81 303 VAL B N 1
ATOM 5402 C CA . VAL B 1 303 ? 9.094 32.625 -2.699 1 39.81 303 VAL B CA 1
ATOM 5403 C C . VAL B 1 303 ? 8.141 33.531 -3.455 1 39.81 303 VAL B C 1
ATOM 5405 O O . VAL B 1 303 ? 8.125 34.75 -3.225 1 39.81 303 VAL B O 1
ATOM 5408 N N . GLU B 1 304 ? 8.312 34.094 -4.715 1 37.16 304 GLU B N 1
ATOM 5409 C CA . GLU B 1 304 ? 7.324 35.125 -4.965 1 37.16 304 GLU B CA 1
ATOM 5410 C C . GLU B 1 304 ? 5.945 34.719 -4.457 1 37.16 304 GLU B C 1
ATOM 5412 O O . GLU B 1 304 ? 5.539 33.562 -4.609 1 37.16 304 GLU B O 1
ATOM 5417 N N . GLN B 1 305 ? 5.5 35.562 -3.381 1 34.56 305 GLN B N 1
ATOM 5418 C CA . GLN B 1 305 ? 4.301 35.844 -2.609 1 34.56 305 GLN B CA 1
ATOM 5419 C C . GLN B 1 305 ? 3.039 35.5 -3.389 1 34.56 305 GLN B C 1
ATOM 5421 O O . GLN B 1 305 ? 1.924 35.688 -2.898 1 34.56 305 GLN B O 1
ATOM 5426 N N . GLY B 1 306 ? 3.031 35.844 -4.77 1 33.75 306 GLY B N 1
ATOM 5427 C CA . GLY B 1 306 ? 1.677 36.188 -5.184 1 33.75 306 GLY B CA 1
ATOM 5428 C C . GLY B 1 306 ? 0.674 35.094 -4.887 1 33.75 306 GLY B C 1
ATOM 5429 O O . GLY B 1 306 ? 1.008 33.906 -4.941 1 33.75 306 GLY B O 1
ATOM 5430 N N . ARG B 1 307 ? -0.163 35.438 -4 1 35.66 307 ARG B N 1
ATOM 5431 C CA . ARG B 1 307 ? -1.507 34.969 -3.668 1 35.66 307 ARG B CA 1
ATOM 5432 C C . ARG B 1 307 ? -2.125 34.188 -4.828 1 35.66 307 ARG B C 1
ATOM 5434 O O . ARG B 1 307 ? -3.271 34.438 -5.207 1 35.66 307 ARG B O 1
ATOM 5441 N N . ARG B 1 308 ? -1.385 34.125 -5.926 1 36.25 308 ARG B N 1
ATOM 5442 C CA . ARG B 1 308 ? -2.35 33.812 -6.973 1 36.25 308 ARG B CA 1
ATOM 5443 C C . ARG B 1 308 ? -3.199 32.594 -6.586 1 36.25 308 ARG B C 1
ATOM 5445 O O . ARG B 1 308 ? -2.744 31.719 -5.84 1 36.25 308 ARG B O 1
ATOM 5452 N N . GLU B 1 309 ? -4.414 32.688 -6.977 1 34.09 309 GLU B N 1
ATOM 5453 C CA . GLU B 1 309 ? -5.609 31.875 -6.859 1 34.09 309 GLU B CA 1
ATOM 5454 C C . GLU B 1 309 ? -5.273 30.391 -6.984 1 34.09 309 GLU B C 1
ATOM 5456 O O . GLU B 1 309 ? -4.695 29.953 -7.984 1 34.09 309 GLU B O 1
ATOM 5461 N N . VAL B 1 310 ? -4.664 29.922 -6.035 1 38.41 310 VAL B N 1
ATOM 5462 C CA . VAL B 1 310 ? -4.699 28.469 -5.855 1 38.41 310 VAL B CA 1
ATOM 5463 C C . VAL B 1 310 ? -5.742 27.859 -6.785 1 38.41 310 VAL B C 1
ATOM 5465 O O . VAL B 1 310 ? -6.945 27.984 -6.543 1 38.41 310 VAL B O 1
ATOM 5468 N N . ALA B 1 311 ? -5.734 28.359 -7.965 1 33.69 311 ALA B N 1
ATOM 5469 C CA . ALA B 1 311 ? -6.734 27.656 -8.766 1 33.69 311 ALA B CA 1
ATOM 5470 C C . ALA B 1 311 ? -6.824 26.188 -8.367 1 33.69 311 ALA B C 1
ATOM 5472 O O . ALA B 1 311 ? -5.824 25.469 -8.398 1 33.69 311 ALA B O 1
ATOM 5473 N N . GLU B 1 312 ? -7.398 25.844 -7.41 1 39.44 312 GLU B N 1
ATOM 5474 C CA . GLU B 1 312 ? -7.891 24.5 -7.121 1 39.44 312 GLU B CA 1
ATOM 5475 C C . GLU B 1 312 ? -7.969 23.656 -8.391 1 39.44 312 GLU B C 1
ATOM 5477 O O . GLU B 1 312 ? -8.898 23.812 -9.188 1 39.44 312 GLU B O 1
ATOM 5482 N N . HIS B 1 313 ? -7.023 23.734 -9.203 1 39.91 313 HIS B N 1
ATOM 5483 C CA . HIS B 1 313 ? -7.223 22.812 -10.312 1 39.91 313 HIS B CA 1
ATOM 5484 C C . HIS B 1 313 ? -7.988 21.562 -9.859 1 39.91 313 HIS B C 1
ATOM 5486 O O . HIS B 1 313 ? -7.434 20.703 -9.172 1 39.91 313 HIS B O 1
ATOM 5492 N N . LYS B 1 314 ? -9.188 21.812 -9.656 1 44.06 314 LYS B N 1
ATOM 5493 C CA . LYS B 1 314 ? -10.195 20.781 -9.453 1 44.06 314 LYS B CA 1
ATOM 5494 C C . LYS B 1 314 ? -9.844 19.5 -10.211 1 44.06 314 LYS B C 1
ATOM 5496 O O . LYS B 1 314 ? -9.797 19.5 -11.438 1 44.06 314 LYS B O 1
ATOM 5501 N N . MET B 1 315 ? -8.742 18.844 -9.977 1 48.56 315 MET B N 1
ATOM 5502 C CA . MET B 1 315 ? -8.477 17.516 -10.555 1 48.56 315 MET B CA 1
ATOM 5503 C C . MET B 1 315 ? -9.773 16.844 -10.992 1 48.56 315 MET B C 1
ATOM 5505 O O . MET B 1 315 ? -10.617 16.516 -10.156 1 48.56 315 MET B O 1
ATOM 5509 N N . GLU B 1 316 ? -10.227 17.219 -12.203 1 56.06 316 GLU B N 1
ATOM 5510 C CA . GLU B 1 316 ? -11.398 16.5 -12.695 1 56.06 316 GLU B CA 1
ATOM 5511 C C . GLU B 1 316 ? -11.211 14.992 -12.609 1 56.06 316 GLU B C 1
ATOM 5513 O O . GLU B 1 316 ? -10.422 14.414 -13.359 1 56.06 316 GLU B O 1
ATOM 5518 N N . MET B 1 317 ? -11.453 14.383 -11.516 1 64.25 317 MET B N 1
ATOM 5519 C CA . MET B 1 317 ? -11.367 12.961 -11.188 1 64.25 317 MET B CA 1
ATOM 5520 C C . MET B 1 317 ? -12.203 12.133 -12.156 1 64.25 317 MET B C 1
ATOM 5522 O O . MET B 1 317 ? -11.969 10.93 -12.312 1 64.25 317 MET B O 1
ATOM 5526 N N . LEU B 1 318 ? -13.047 12.828 -13.031 1 69.12 318 LEU B N 1
ATOM 5527 C CA . LEU B 1 318 ? -14.016 12.031 -13.781 1 69.12 318 LEU B CA 1
ATOM 5528 C C . LEU B 1 318 ? -13.328 11.25 -14.898 1 69.12 318 LEU B C 1
ATOM 5530 O O . LEU B 1 318 ? -13.531 10.047 -15.031 1 69.12 318 LEU B O 1
ATOM 5534 N N . PRO B 1 319 ? -12.453 11.984 -15.664 1 72 319 PRO B N 1
ATOM 5535 C CA . PRO B 1 319 ? -11.805 11.188 -16.719 1 72 319 PRO B CA 1
ATOM 5536 C C . PRO B 1 319 ? -10.93 10.07 -16.156 1 72 319 PRO B C 1
ATOM 5538 O O . PRO B 1 319 ? -10.867 8.984 -16.719 1 72 319 PRO B O 1
ATOM 5541 N N . THR B 1 320 ? -10.328 10.297 -15.07 1 75.44 320 THR B N 1
ATOM 5542 C CA . THR B 1 320 ? -9.477 9.289 -14.445 1 75.44 320 THR B CA 1
ATOM 5543 C C . THR B 1 320 ? -10.312 8.117 -13.938 1 75.44 320 THR B C 1
ATOM 5545 O O . THR B 1 320 ? -9.906 6.957 -14.055 1 75.44 320 THR B O 1
ATOM 5548 N N . ALA B 1 321 ? -11.445 8.492 -13.547 1 75.62 321 ALA B N 1
ATOM 5549 C CA . ALA B 1 321 ? -12.336 7.449 -13.023 1 75.62 321 ALA B CA 1
ATOM 5550 C C . ALA B 1 321 ? -12.859 6.562 -14.148 1 75.62 321 ALA B C 1
ATOM 5552 O O . ALA B 1 321 ? -12.945 5.34 -13.992 1 75.62 321 ALA B O 1
ATOM 5553 N N . VAL B 1 322 ? -13.133 7.223 -15.219 1 77.69 322 VAL B N 1
ATOM 5554 C CA . VAL B 1 322 ? -13.656 6.48 -16.359 1 77.69 322 VAL B CA 1
ATOM 5555 C C . VAL B 1 322 ? -12.578 5.551 -16.906 1 77.69 322 VAL B C 1
ATOM 5557 O O . VAL B 1 322 ? -12.836 4.371 -17.172 1 77.69 322 VAL B O 1
ATOM 5560 N N . VAL B 1 323 ? -11.43 6.055 -17.031 1 81.81 323 VAL B N 1
ATOM 5561 C CA . VAL B 1 323 ? -10.32 5.281 -17.578 1 81.81 323 VAL B CA 1
ATOM 5562 C C . VAL B 1 323 ? -10 4.113 -16.656 1 81.81 323 VAL B C 1
ATOM 5564 O O . VAL B 1 323 ? -9.781 2.988 -17.109 1 81.81 323 VAL B O 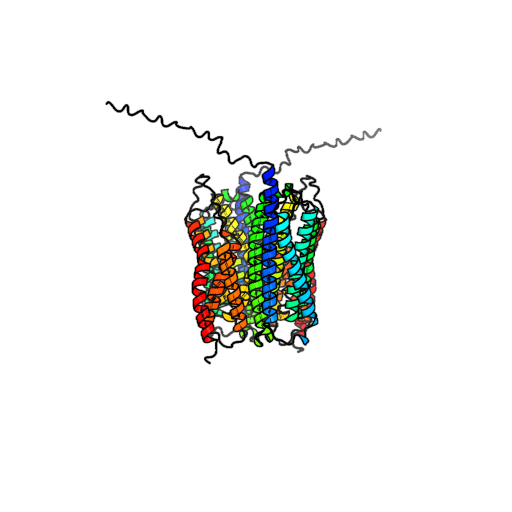1
ATOM 5567 N N . ALA B 1 324 ? -10.031 4.379 -15.43 1 84.12 324 ALA B N 1
ATOM 5568 C CA . ALA B 1 324 ? -9.711 3.326 -14.469 1 84.12 324 ALA B CA 1
ATOM 5569 C C . ALA B 1 324 ? -10.781 2.24 -14.469 1 84.12 324 ALA B C 1
ATOM 5571 O O . ALA B 1 324 ? -10.469 1.048 -14.453 1 84.12 324 ALA B O 1
ATOM 5572 N N . THR B 1 325 ? -12 2.686 -14.531 1 82.5 325 THR B N 1
ATOM 5573 C CA . THR B 1 325 ? -13.094 1.719 -14.484 1 82.5 325 THR B CA 1
ATOM 5574 C C . THR B 1 325 ? -13.102 0.851 -15.734 1 82.5 325 THR B C 1
ATOM 5576 O O . THR B 1 325 ? -13.172 -0.377 -15.648 1 82.5 325 THR B O 1
ATOM 5579 N N . PHE B 1 326 ? -12.984 1.475 -16.797 1 84.62 326 PHE B N 1
ATOM 5580 C CA . PHE B 1 326 ? -12.969 0.738 -18.047 1 84.62 326 PHE B CA 1
ATOM 5581 C C . PHE B 1 326 ? -11.695 -0.096 -18.172 1 84.62 326 PHE B C 1
ATOM 5583 O O . PHE B 1 326 ? -11.742 -1.229 -18.656 1 84.62 326 PHE B O 1
ATOM 5590 N N . GLY B 1 327 ? -10.633 0.508 -17.812 1 86.5 327 GLY B N 1
ATOM 5591 C CA . GLY B 1 327 ? -9.375 -0.225 -17.844 1 86.5 327 GLY B CA 1
ATOM 5592 C C . GLY B 1 327 ? -9.383 -1.471 -16.984 1 86.5 327 GLY B C 1
ATOM 5593 O O . GLY B 1 327 ? -8.961 -2.543 -17.422 1 86.5 327 GLY B O 1
ATOM 5594 N N . PHE B 1 328 ? -9.875 -1.36 -15.836 1 89.5 328 PHE B N 1
ATOM 5595 C CA . PHE B 1 328 ? -9.969 -2.49 -14.914 1 89.5 328 PHE B CA 1
ATOM 5596 C C . PHE B 1 328 ? -10.953 -3.529 -15.43 1 89.5 328 PHE B C 1
ATOM 5598 O O . PHE B 1 328 ? -10.711 -4.734 -15.312 1 89.5 328 PHE B O 1
ATOM 5605 N N . GLY B 1 329 ? -12.039 -3.004 -15.922 1 85.44 329 GLY B N 1
ATOM 5606 C CA . GLY B 1 329 ? -13.008 -3.914 -16.5 1 85.44 329 GLY B CA 1
ATOM 5607 C C . GLY B 1 329 ? -12.445 -4.73 -17.656 1 85.44 329 GLY B C 1
ATOM 5608 O O . GLY B 1 329 ? -12.633 -5.945 -17.719 1 85.44 329 GLY B O 1
ATOM 5609 N N . MET B 1 330 ? -11.734 -4.09 -18.453 1 88.75 330 MET B N 1
ATOM 5610 C CA . MET B 1 330 ? -11.141 -4.77 -19.594 1 88.75 330 MET B CA 1
ATOM 5611 C C . MET B 1 330 ? -10.055 -5.742 -19.141 1 88.75 330 MET B C 1
ATOM 5613 O O . MET B 1 330 ? -9.914 -6.828 -19.703 1 88.75 330 MET B O 1
ATOM 5617 N N . LEU B 1 331 ? -9.367 -5.336 -18.203 1 89.56 331 LEU B N 1
ATOM 5618 C CA . LEU B 1 331 ? -8.336 -6.211 -17.656 1 89.56 331 LEU B CA 1
ATOM 5619 C C . LEU B 1 331 ? -8.953 -7.465 -17.047 1 89.56 331 LEU B C 1
ATOM 5621 O O . LEU B 1 331 ? -8.469 -8.578 -17.297 1 89.56 331 LEU B O 1
ATOM 5625 N N . GLY B 1 332 ? -9.992 -7.246 -16.297 1 87.25 332 GLY B N 1
ATOM 5626 C CA . GLY B 1 332 ? -10.695 -8.383 -15.719 1 87.25 332 GLY B CA 1
ATOM 5627 C C . GLY B 1 332 ? -11.305 -9.297 -16.766 1 87.25 332 GLY B C 1
ATOM 5628 O O . GLY B 1 332 ? -11.273 -10.523 -16.625 1 87.25 33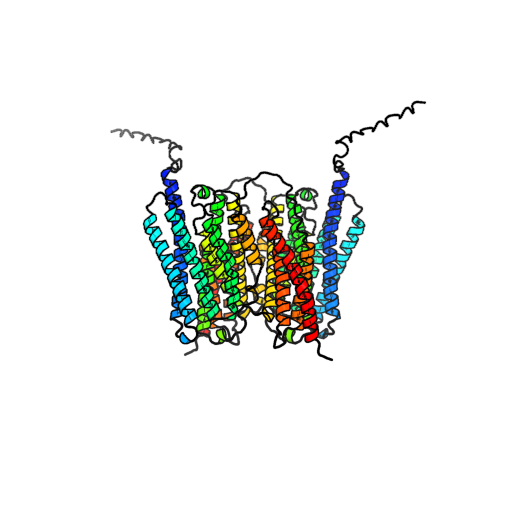2 GLY B O 1
ATOM 5629 N N . ALA B 1 333 ? -11.773 -8.703 -17.766 1 84.38 333 ALA B N 1
ATOM 5630 C CA . ALA B 1 333 ? -12.367 -9.484 -18.859 1 84.38 333 ALA B CA 1
ATOM 5631 C C . ALA B 1 333 ? -11.305 -10.305 -19.578 1 84.38 333 ALA B C 1
ATOM 5633 O O . ALA B 1 333 ? -11.531 -11.477 -19.906 1 84.38 333 ALA B O 1
ATOM 5634 N N . ALA B 1 334 ? -10.242 -9.711 -19.875 1 86.69 334 ALA B N 1
ATOM 5635 C CA . ALA B 1 334 ? -9.148 -10.43 -20.516 1 86.69 334 ALA B CA 1
ATOM 5636 C C . ALA B 1 334 ? -8.664 -11.586 -19.656 1 86.69 334 ALA B C 1
ATOM 5638 O O . ALA B 1 334 ? -8.391 -12.68 -20.156 1 86.69 334 ALA B O 1
ATOM 5639 N N . TYR B 1 335 ? -8.578 -11.266 -18.422 1 87.25 335 TYR B N 1
ATOM 5640 C CA . TYR B 1 335 ? -8.148 -12.289 -17.469 1 87.25 335 TYR B CA 1
ATOM 5641 C C . TYR B 1 335 ? -9.133 -13.461 -17.453 1 87.25 335 TYR B C 1
ATOM 5643 O O . TYR B 1 335 ? -8.727 -14.617 -17.516 1 87.25 335 TYR B O 1
ATOM 5651 N N . ALA B 1 336 ? -10.352 -13.164 -17.438 1 82.81 336 ALA B N 1
ATOM 5652 C CA . ALA B 1 336 ? -11.398 -14.188 -17.375 1 82.81 336 ALA B CA 1
ATOM 5653 C C . ALA B 1 336 ? -11.461 -15 -18.656 1 82.81 336 ALA B C 1
ATOM 5655 O O . ALA B 1 336 ? -11.695 -16.219 -18.609 1 82.81 336 ALA B O 1
ATOM 5656 N N . ALA B 1 337 ? -11.164 -14.383 -19.719 1 80.88 337 ALA B N 1
ATOM 5657 C CA . ALA B 1 337 ? -11.32 -15.039 -21.016 1 80.88 337 ALA B CA 1
ATOM 5658 C C . ALA B 1 337 ? -10.07 -15.828 -21.375 1 80.88 337 ALA B C 1
ATOM 5660 O O . ALA B 1 337 ? -10.156 -16.906 -21.984 1 80.88 337 ALA B O 1
ATOM 5661 N N . LEU B 1 338 ? -8.953 -15.328 -20.953 1 83.94 338 LEU B N 1
ATOM 5662 C CA . LEU B 1 338 ? -7.73 -15.883 -21.531 1 83.94 338 LEU B CA 1
ATOM 5663 C C . LEU B 1 338 ? -6.977 -16.719 -20.5 1 83.94 338 LEU B C 1
ATOM 5665 O O . LEU B 1 338 ? -6.02 -17.422 -20.844 1 83.94 338 LEU B O 1
ATOM 5669 N N . LEU B 1 339 ? -7.398 -16.641 -19.328 1 81.69 339 LEU B N 1
ATOM 5670 C CA . LEU B 1 339 ? -6.695 -17.422 -18.312 1 81.69 339 LEU B CA 1
ATOM 5671 C C . LEU B 1 339 ? -6.727 -18.906 -18.656 1 81.69 339 LEU B C 1
ATOM 5673 O O . LEU B 1 339 ? -7.785 -19.469 -18.953 1 81.69 339 LEU B O 1
ATOM 5677 N N . GLY B 1 340 ? -5.555 -19.531 -18.562 1 72.88 340 GLY B N 1
ATOM 5678 C CA . GLY B 1 340 ? -5.465 -20.953 -18.844 1 72.88 340 GLY B CA 1
ATOM 5679 C C . GLY B 1 340 ? -5.035 -21.25 -20.266 1 72.88 340 GLY B C 1
ATOM 5680 O O . GLY B 1 340 ? -4.77 -22.406 -20.609 1 72.88 340 GLY B O 1
ATOM 5681 N N . THR B 1 341 ? -5.078 -20.219 -21.062 1 73.56 341 THR B N 1
ATOM 5682 C CA . THR B 1 341 ? -4.605 -20.453 -22.422 1 73.56 341 THR B CA 1
ATOM 5683 C C . THR B 1 341 ? -3.086 -20.609 -22.453 1 73.56 341 THR B C 1
ATOM 5685 O O . THR B 1 341 ? -2.379 -19.953 -21.672 1 73.56 341 THR B O 1
ATOM 5688 N N . PRO B 1 342 ? -2.541 -21.578 -22.938 1 66.25 342 PRO B N 1
ATOM 5689 C CA . PRO B 1 342 ? -1.127 -21.953 -22.859 1 66.25 342 PRO B CA 1
ATOM 5690 C C . PRO B 1 342 ? -0.189 -20.812 -23.234 1 66.25 342 PRO B C 1
ATOM 5692 O O . PRO B 1 342 ? 0.857 -20.625 -22.609 1 66.25 342 PRO B O 1
ATOM 5695 N N . GLU B 1 343 ? -0.216 -20.266 -24.453 1 69.62 343 GLU B N 1
ATOM 5696 C CA . GLU B 1 343 ? 0.748 -19.234 -24.859 1 69.62 343 GLU B CA 1
ATOM 5697 C C . GLU B 1 343 ? 0.057 -17.906 -25.141 1 69.62 343 GLU B C 1
ATOM 5699 O O . GLU B 1 343 ? -0.854 -17.844 -25.969 1 69.62 343 GLU B O 1
ATOM 5704 N N . TYR B 1 344 ? 0.512 -17.062 -24.25 1 78.94 344 TYR B N 1
ATOM 5705 C CA . TYR B 1 344 ? -0.035 -15.734 -24.516 1 78.94 344 TYR B CA 1
ATOM 5706 C C . TYR B 1 344 ? 0.735 -15.039 -25.625 1 78.94 344 TYR B C 1
ATOM 5708 O O . TYR B 1 344 ? 1.962 -14.93 -25.562 1 78.94 344 TYR B O 1
ATOM 5716 N N . ASP B 1 345 ? 0 -14.633 -26.672 1 82.38 345 ASP B N 1
ATOM 5717 C CA . ASP B 1 345 ? 0.617 -13.953 -27.812 1 82.38 345 ASP B CA 1
ATOM 5718 C C . ASP B 1 345 ? 1.111 -12.562 -27.406 1 82.38 345 ASP B C 1
ATOM 5720 O O . ASP B 1 345 ? 0.828 -12.086 -26.312 1 82.38 345 ASP B O 1
ATOM 5724 N N . MET B 1 346 ? 1.886 -11.953 -28.266 1 85.69 346 MET B N 1
ATOM 5725 C CA . MET B 1 346 ? 2.48 -10.641 -28.031 1 85.69 346 MET B CA 1
ATOM 5726 C C . MET B 1 346 ? 1.404 -9.57 -27.938 1 85.69 346 MET B C 1
ATOM 5728 O O . MET B 1 346 ? 1.541 -8.617 -27.156 1 85.69 346 MET B O 1
ATOM 5732 N N . TYR B 1 347 ? 0.338 -9.758 -28.625 1 86.25 347 TYR B N 1
ATOM 5733 C CA . TYR B 1 347 ? -0.739 -8.773 -28.594 1 86.25 347 TYR B CA 1
ATOM 5734 C C . TYR B 1 347 ? -1.47 -8.812 -27.266 1 86.25 347 TYR B C 1
ATOM 5736 O O . TYR B 1 347 ? -1.854 -7.766 -26.734 1 86.25 347 TYR B O 1
ATOM 5744 N N . THR B 1 348 ? -1.583 -9.93 -26.75 1 88.81 348 THR B N 1
ATOM 5745 C CA . THR B 1 348 ? -2.223 -10.07 -25.453 1 88.81 348 THR B CA 1
ATOM 5746 C C . THR B 1 348 ? -1.363 -9.445 -24.359 1 88.81 348 THR B C 1
ATOM 5748 O O . THR B 1 348 ? -1.873 -8.727 -23.484 1 88.81 348 THR B O 1
ATOM 5751 N N . LYS B 1 349 ? -0.136 -9.68 -24.5 1 87.25 349 LYS B N 1
ATOM 5752 C CA . LYS B 1 349 ? 0.775 -9.109 -23.516 1 87.25 349 LYS B CA 1
ATOM 5753 C C . LYS B 1 349 ? 0.809 -7.586 -23.609 1 87.25 349 LYS B C 1
ATOM 5755 O O . LYS B 1 349 ? 0.831 -6.887 -22.594 1 87.25 349 LYS B O 1
ATOM 5760 N N . ALA B 1 350 ? 0.813 -7.145 -24.797 1 87.31 350 ALA B N 1
ATOM 5761 C CA . ALA B 1 350 ? 0.802 -5.699 -25 1 87.31 350 ALA B CA 1
ATOM 5762 C C . ALA B 1 350 ? -0.494 -5.078 -24.484 1 87.31 350 ALA B C 1
ATOM 5764 O O . ALA B 1 350 ? -0.48 -3.998 -23.906 1 87.31 350 ALA B O 1
ATOM 5765 N N . LEU B 1 351 ? -1.547 -5.723 -24.688 1 89.94 351 LEU B N 1
ATOM 5766 C CA . LEU B 1 351 ? -2.838 -5.246 -24.203 1 89.94 351 LEU B CA 1
ATOM 5767 C C . LEU B 1 351 ? -2.854 -5.156 -22.688 1 89.94 351 LEU B C 1
ATOM 5769 O O . LEU B 1 351 ? -3.203 -4.113 -22.125 1 89.94 351 LEU B O 1
ATOM 5773 N N . VAL B 1 352 ? -2.451 -6.246 -22.078 1 90.5 352 VAL B N 1
ATOM 5774 C CA . VAL B 1 352 ? -2.482 -6.297 -20.625 1 90.5 352 VAL B CA 1
ATOM 5775 C C . VAL B 1 352 ? -1.524 -5.258 -20.047 1 90.5 352 VAL B C 1
ATOM 5777 O O . VAL B 1 352 ? -1.836 -4.602 -19.047 1 90.5 352 VAL B O 1
ATOM 5780 N N . PHE B 1 353 ? -0.43 -5.082 -20.703 1 88.06 353 PHE B N 1
ATOM 5781 C CA . PHE B 1 353 ? 0.537 -4.09 -20.234 1 88.06 353 PHE B CA 1
ATOM 5782 C C . PHE B 1 353 ? -0.05 -2.686 -20.328 1 88.06 353 PHE B C 1
ATOM 5784 O O . PHE B 1 353 ? 0.069 -1.902 -19.375 1 88.06 353 PHE B O 1
ATOM 5791 N N . THR B 1 354 ? -0.646 -2.398 -21.359 1 87.38 354 THR B N 1
ATOM 5792 C CA . THR B 1 354 ? -1.22 -1.072 -21.562 1 87.38 354 THR B CA 1
ATOM 5793 C C . THR B 1 354 ? -2.379 -0.833 -20.594 1 87.38 354 THR B C 1
ATOM 5795 O O . THR B 1 354 ? -2.521 0.262 -20.047 1 87.38 354 THR B O 1
ATOM 5798 N N . LEU B 1 355 ? -3.137 -1.798 -20.422 1 89.75 355 LEU B N 1
ATOM 5799 C CA . LEU B 1 355 ? -4.254 -1.668 -19.5 1 89.75 355 LEU B CA 1
ATOM 5800 C C . LEU B 1 355 ? -3.756 -1.49 -18.062 1 89.75 355 LEU B C 1
ATOM 5802 O O . LEU B 1 355 ? -4.285 -0.668 -17.312 1 89.75 355 LEU B O 1
ATOM 5806 N N . LEU B 1 356 ? -2.777 -2.252 -17.703 1 89.56 356 LEU B N 1
ATOM 5807 C CA . LEU B 1 356 ? -2.193 -2.123 -16.375 1 89.56 356 LEU B CA 1
ATOM 5808 C C . LEU B 1 356 ? -1.627 -0.724 -16.172 1 89.56 356 LEU B C 1
ATOM 5810 O O . LEU B 1 356 ? -1.852 -0.11 -15.125 1 89.56 356 LEU B O 1
ATOM 5814 N N . ALA B 1 357 ? -0.933 -0.268 -17.156 1 85.25 357 ALA B N 1
ATOM 5815 C CA . ALA B 1 357 ? -0.359 1.072 -17.062 1 85.25 357 ALA B CA 1
ATOM 5816 C C . ALA B 1 357 ? -1.452 2.127 -16.906 1 85.25 357 ALA B C 1
ATOM 5818 O O . ALA B 1 357 ? -1.314 3.062 -16.125 1 85.25 357 ALA B O 1
ATOM 5819 N N . ALA B 1 358 ? -2.475 1.938 -17.594 1 86.19 358 ALA B N 1
ATOM 5820 C CA . ALA B 1 358 ? -3.586 2.883 -17.516 1 86.19 358 ALA B CA 1
ATOM 5821 C C . ALA B 1 358 ? -4.227 2.871 -16.141 1 86.19 358 ALA B C 1
ATOM 5823 O O . ALA B 1 358 ? -4.527 3.928 -15.578 1 86.19 358 ALA B O 1
ATOM 5824 N N . VAL B 1 359 ? -4.406 1.703 -15.594 1 87.06 359 VAL B N 1
ATOM 5825 C CA . VAL B 1 359 ? -5.055 1.559 -14.297 1 87.06 359 VAL B CA 1
ATOM 5826 C C . VAL B 1 359 ? -4.148 2.121 -13.203 1 87.06 359 VAL B C 1
ATOM 5828 O O . VAL B 1 359 ? -4.594 2.912 -12.367 1 87.06 359 VAL B O 1
ATOM 5831 N N . VAL B 1 360 ? -2.887 1.785 -13.203 1 84.25 360 VAL B N 1
ATOM 5832 C CA . VAL B 1 360 ? -1.957 2.215 -12.164 1 84.25 360 VAL B CA 1
ATOM 5833 C C . VAL B 1 360 ? -1.752 3.727 -12.25 1 84.25 360 VAL B C 1
ATOM 5835 O O . VAL B 1 360 ? -1.671 4.406 -11.219 1 84.25 360 VAL B O 1
ATOM 5838 N N . SER B 1 361 ? -1.739 4.215 -13.422 1 82.25 361 SER B N 1
ATOM 5839 C CA . SER B 1 361 ? -1.61 5.656 -13.594 1 82.25 361 SER B CA 1
ATOM 5840 C C . SER B 1 361 ? -2.844 6.391 -13.07 1 82.25 361 SER B C 1
ATOM 5842 O O . SER B 1 361 ? -2.727 7.445 -12.453 1 82.25 361 SER B O 1
ATOM 5844 N N . SER B 1 362 ? -3.941 5.809 -13.312 1 83.56 362 SER B N 1
ATOM 5845 C CA . SER B 1 362 ? -5.176 6.406 -12.812 1 83.56 362 SER B CA 1
ATOM 5846 C C . SER B 1 362 ? -5.23 6.371 -11.289 1 83.56 362 SER B C 1
ATOM 5848 O O . SER B 1 362 ? -5.633 7.344 -10.648 1 83.56 362 SER B O 1
ATOM 5850 N N . LEU B 1 363 ? -4.812 5.246 -10.734 1 83.56 363 LEU B N 1
ATOM 5851 C CA . LEU B 1 363 ? -4.797 5.125 -9.281 1 83.56 363 LEU B CA 1
ATOM 5852 C C . LEU B 1 363 ? -3.785 6.082 -8.664 1 83.56 363 LEU B C 1
ATOM 5854 O O . LEU B 1 363 ? -4.027 6.641 -7.594 1 83.56 363 LEU B O 1
ATOM 5858 N N . GLY B 1 364 ? -2.67 6.223 -9.344 1 78.5 364 GLY B N 1
ATOM 5859 C CA . GLY B 1 364 ? -1.67 7.172 -8.883 1 78.5 364 GLY B CA 1
ATOM 5860 C C . GLY B 1 364 ? -2.176 8.602 -8.852 1 78.5 364 GLY B C 1
ATOM 5861 O O . GLY B 1 364 ? -1.83 9.367 -7.945 1 78.5 364 GLY B O 1
ATOM 5862 N N . ARG B 1 365 ? -3.035 8.867 -9.664 1 77.31 365 ARG B N 1
ATOM 5863 C CA . ARG B 1 365 ? -3.605 10.211 -9.719 1 77.31 365 ARG B CA 1
ATOM 5864 C C . ARG B 1 365 ? -4.602 10.43 -8.586 1 77.31 365 ARG B C 1
ATOM 5866 O O . ARG B 1 365 ? -4.664 11.516 -8.008 1 77.31 365 ARG B O 1
ATOM 5873 N N . VAL B 1 366 ? -5.309 9.406 -8.398 1 75.5 366 VAL B N 1
ATOM 5874 C CA . VAL B 1 366 ? -6.316 9.508 -7.352 1 75.5 366 VAL B CA 1
ATOM 5875 C C . VAL B 1 366 ? -5.637 9.555 -5.984 1 75.5 366 VAL B C 1
ATOM 5877 O O . VAL B 1 366 ? -6.086 10.273 -5.09 1 75.5 366 VAL B O 1
ATOM 5880 N N . ALA B 1 367 ? -4.586 8.742 -5.809 1 68.5 367 ALA B N 1
ATOM 5881 C CA . ALA B 1 367 ? -3.881 8.711 -4.531 1 68.5 367 ALA B CA 1
ATOM 5882 C C . ALA B 1 367 ? -3.146 10.023 -4.277 1 68.5 367 ALA B C 1
ATOM 5884 O O . ALA B 1 367 ? -2.938 10.414 -3.127 1 68.5 367 ALA B O 1
ATOM 5885 N N . GLY B 1 368 ? -3.088 11.148 -5.191 1 57.31 368 GLY B N 1
ATOM 5886 C CA . GLY B 1 368 ? -2.766 12.57 -5.227 1 57.31 368 GLY B CA 1
ATOM 5887 C C . GLY B 1 368 ? -1.381 12.883 -4.691 1 57.31 368 GLY B C 1
ATOM 5888 O O . GLY B 1 368 ? -1.079 14.031 -4.367 1 57.31 368 GLY B O 1
ATOM 5889 N N . PRO B 1 369 ? -0.568 12.195 -3.84 1 50.91 369 PRO B N 1
ATOM 5890 C CA . PRO B 1 369 ? 0.409 13.07 -3.193 1 50.91 369 PRO B CA 1
ATOM 5891 C C . PRO B 1 369 ? 0.938 14.156 -4.133 1 50.91 369 PRO B C 1
ATOM 5893 O O . PRO B 1 369 ? 1.263 15.258 -3.688 1 50.91 369 PRO B O 1
ATOM 5896 N N . LEU B 1 370 ? 1.153 13.82 -5.332 1 49.28 370 LEU B N 1
ATOM 5897 C CA . LEU B 1 370 ? 1.883 14.734 -6.207 1 49.28 370 LEU B CA 1
ATOM 5898 C C . LEU B 1 370 ? 0.983 15.875 -6.676 1 49.28 370 LEU B C 1
ATOM 5900 O O . LEU B 1 370 ? 1.463 16.844 -7.258 1 49.28 370 LEU B O 1
ATOM 5904 N N . CYS B 1 371 ? -0.275 15.664 -6.52 1 42.72 371 CYS B N 1
ATOM 5905 C CA . CYS B 1 371 ? -1.145 16.641 -7.152 1 42.72 371 CYS B CA 1
ATOM 5906 C C . CYS B 1 371 ? -1.437 17.812 -6.211 1 42.72 371 CYS B C 1
ATOM 5908 O O . CYS B 1 371 ? -2.504 18.422 -6.281 1 42.72 371 CYS B O 1
ATOM 5910 N N . SER B 1 372 ? -0.8 17.781 -5.102 1 40.84 372 SER B N 1
ATOM 5911 C CA . SER B 1 372 ? -1.227 18.984 -4.406 1 40.84 372 SER B CA 1
ATOM 5912 C C . SER B 1 372 ? -1.096 20.219 -5.297 1 40.84 372 SER B C 1
ATOM 5914 O O . SER B 1 372 ? -0.017 20.5 -5.828 1 40.84 372 SER B O 1
ATOM 5916 N N . PRO B 1 373 ? -2.154 20.625 -5.75 1 40.81 373 PRO B N 1
ATOM 5917 C CA . PRO B 1 373 ? -2.246 21.812 -6.613 1 40.81 373 PRO B CA 1
ATOM 5918 C C . PRO B 1 373 ? -1.378 22.969 -6.125 1 40.81 373 PRO B C 1
ATOM 5920 O O . PRO B 1 373 ? -1.344 24.031 -6.758 1 40.81 373 PRO B O 1
ATOM 5923 N N . ARG B 1 374 ? -1.188 23.078 -4.836 1 41.5 374 ARG B N 1
ATOM 5924 C CA . ARG B 1 374 ? -0.76 24.438 -4.582 1 41.5 374 ARG B CA 1
ATOM 5925 C C . ARG B 1 374 ? 0.239 24.906 -5.637 1 41.5 374 ARG B C 1
ATOM 5927 O O . ARG B 1 374 ? 0.065 25.969 -6.238 1 41.5 374 ARG B O 1
ATOM 5934 N N . ARG B 1 375 ? 1.453 25.125 -5.07 1 40.81 375 ARG B N 1
ATOM 5935 C CA . ARG B 1 375 ? 2.379 26.203 -5.395 1 40.81 375 ARG B CA 1
ATOM 5936 C C . ARG B 1 375 ? 3.16 25.891 -6.664 1 40.81 375 ARG B C 1
ATOM 5938 O O . ARG B 1 375 ? 4.102 26.609 -7.012 1 40.81 375 ARG B O 1
ATOM 5945 N N . ASP B 1 376 ? 3.051 24.641 -7.207 1 44.56 376 ASP B N 1
ATOM 5946 C CA . ASP B 1 376 ? 4.371 24.453 -7.801 1 44.56 376 ASP B CA 1
ATOM 5947 C C . ASP B 1 376 ? 4.473 25.172 -9.148 1 44.56 376 ASP B C 1
ATOM 5949 O O . ASP B 1 376 ? 3.459 25.375 -9.82 1 44.56 376 ASP B O 1
ATOM 5953 N N . LYS B 1 377 ? 5.434 25.688 -9.414 1 48.66 377 LYS B N 1
ATOM 5954 C CA . LYS B 1 377 ? 5.969 26.328 -10.617 1 48.66 377 LYS B CA 1
ATOM 5955 C C . LYS B 1 377 ? 5.633 25.516 -11.859 1 48.66 377 LYS B C 1
ATOM 5957 O O . LYS B 1 377 ? 5.246 24.344 -11.758 1 48.66 377 LYS B O 1
ATOM 5962 N N . ASN B 1 378 ? 5.707 26.078 -13.047 1 53.91 378 ASN B N 1
ATOM 5963 C CA . ASN B 1 378 ? 5.441 25.688 -14.43 1 53.91 378 ASN B CA 1
ATOM 5964 C C . ASN B 1 378 ? 5.906 24.266 -14.711 1 53.91 378 ASN B C 1
ATOM 5966 O O . ASN B 1 378 ? 5.156 23.469 -15.281 1 53.91 378 ASN B O 1
ATOM 5970 N N . ALA B 1 379 ? 7.082 24.016 -14.344 1 52.06 379 ALA B N 1
ATOM 5971 C CA . ALA B 1 379 ? 7.598 22.703 -14.75 1 52.06 379 ALA B CA 1
ATOM 5972 C C . ALA B 1 379 ? 6.922 21.578 -13.969 1 52.06 379 ALA B C 1
ATOM 5974 O O . ALA B 1 379 ? 6.617 20.531 -14.523 1 52.06 379 ALA B O 1
ATOM 5975 N N . ALA B 1 380 ? 6.617 21.828 -12.766 1 59.31 380 ALA B N 1
ATOM 5976 C CA . ALA B 1 380 ? 5.871 20.828 -12 1 59.31 380 ALA B CA 1
ATOM 5977 C C . ALA B 1 380 ? 4.457 20.672 -12.547 1 59.31 380 ALA B C 1
ATOM 5979 O O . ALA B 1 380 ? 3.908 19.562 -12.539 1 59.31 380 ALA B O 1
ATOM 5980 N N . ALA B 1 381 ? 4.133 21.703 -13.227 1 62 381 ALA B N 1
ATOM 5981 C CA . ALA B 1 381 ? 2.814 21.656 -13.852 1 62 381 ALA B CA 1
ATOM 5982 C C . ALA B 1 381 ? 2.834 20.75 -15.086 1 62 381 ALA B C 1
ATOM 5984 O O . ALA B 1 381 ? 1.874 20.016 -15.344 1 62 381 ALA B O 1
ATOM 5985 N N . CYS B 1 382 ? 4.02 20.781 -15.766 1 61.47 382 CYS B N 1
ATOM 5986 C CA . CYS B 1 382 ? 4.137 19.938 -16.938 1 61.47 382 CYS B CA 1
ATOM 5987 C C . CYS B 1 382 ? 4.18 18.469 -16.547 1 61.47 382 CYS B C 1
ATOM 5989 O O . CYS B 1 382 ? 3.568 17.625 -17.219 1 61.47 382 CYS B O 1
ATOM 5991 N N . VAL B 1 383 ? 4.832 18.234 -15.562 1 64.38 383 VAL B N 1
ATOM 5992 C CA . VAL B 1 383 ? 4.934 16.844 -15.125 1 64.38 383 VAL B CA 1
ATOM 5993 C C . VAL B 1 383 ? 3.574 16.359 -14.633 1 64.38 383 VAL B C 1
ATOM 5995 O O . VAL B 1 383 ? 3.17 15.219 -14.906 1 64.38 383 VAL B O 1
ATOM 5998 N N . VAL B 1 384 ? 2.926 17.266 -14.086 1 64.62 384 VAL B N 1
ATOM 5999 C CA . VAL B 1 384 ? 1.592 16.906 -13.609 1 64.62 384 VAL B CA 1
ATOM 6000 C C . VAL B 1 384 ? 0.659 16.703 -14.805 1 64.62 384 VAL B C 1
ATOM 6002 O O . VAL B 1 384 ? -0.156 15.773 -14.797 1 64.62 384 VAL B O 1
ATOM 6005 N N . PHE B 1 385 ? 0.883 17.531 -15.836 1 65.44 385 PHE B N 1
ATOM 6006 C CA . PHE B 1 385 ? 0.093 17.375 -17.047 1 65.44 385 PHE B CA 1
ATOM 6007 C C . PHE B 1 385 ? 0.368 16.016 -17.703 1 65.44 385 PHE B C 1
ATOM 6009 O O . PHE B 1 385 ? -0.562 15.312 -18.078 1 65.44 385 PHE B O 1
ATOM 6016 N N . LEU B 1 386 ? 1.586 15.703 -17.766 1 66.31 386 LEU B N 1
ATOM 6017 C CA . LEU B 1 386 ? 1.956 14.414 -18.344 1 66.31 386 LEU B CA 1
ATOM 6018 C C . LEU B 1 386 ? 1.39 13.266 -17.516 1 66.31 386 LEU B C 1
ATOM 6020 O O . LEU B 1 386 ? 0.909 12.273 -18.078 1 66.31 386 LEU B O 1
ATOM 6024 N N . GLY B 1 387 ? 1.35 13.422 -16.328 1 65.31 387 GLY B N 1
ATOM 6025 C CA . GLY B 1 387 ? 0.777 12.406 -15.461 1 65.31 387 GLY B CA 1
ATOM 6026 C C . GLY B 1 387 ? -0.721 12.242 -15.633 1 65.31 387 GLY B C 1
ATOM 6027 O O . GLY B 1 387 ? -1.251 11.141 -15.508 1 65.31 387 GLY B O 1
ATOM 6028 N N . ASN B 1 388 ? -1.31 13.32 -16.172 1 68.06 388 ASN B N 1
ATOM 6029 C CA . ASN B 1 388 ? -2.76 13.289 -16.328 1 68.06 388 ASN B CA 1
ATOM 6030 C C . ASN B 1 388 ? -3.166 12.711 -17.672 1 68.06 388 ASN B C 1
ATOM 6032 O O . ASN B 1 388 ? -4.238 12.117 -17.812 1 68.06 388 ASN B O 1
ATOM 6036 N N . ILE B 1 389 ? -2.307 12.859 -18.578 1 71.69 389 ILE B N 1
ATOM 6037 C CA . ILE B 1 389 ? -2.689 12.445 -19.922 1 71.69 389 ILE B CA 1
ATOM 6038 C C . ILE B 1 389 ? -2.27 11 -20.156 1 71.69 389 ILE B C 1
ATOM 6040 O O . ILE B 1 389 ? -2.807 10.32 -21.031 1 71.69 389 ILE B O 1
ATOM 6044 N N . LEU B 1 390 ? -1.436 10.492 -19.328 1 77.5 390 LEU B N 1
ATOM 6045 C CA . LEU B 1 390 ? -0.848 9.172 -19.547 1 77.5 390 LEU B CA 1
ATOM 6046 C C . LEU B 1 390 ? -1.916 8.086 -19.516 1 77.5 390 LEU B C 1
ATOM 6048 O O . LEU B 1 390 ? -1.972 7.23 -20.391 1 77.5 390 LEU B O 1
ATOM 6052 N N . PRO B 1 391 ? -2.812 8.164 -18.641 1 76.62 391 PRO B N 1
ATOM 6053 C CA . PRO B 1 391 ? -3.816 7.102 -18.609 1 76.62 391 PRO B CA 1
ATOM 6054 C C . PRO B 1 391 ? -4.738 7.125 -19.812 1 76.62 391 PRO B C 1
ATOM 6056 O O . PRO B 1 391 ? -5.148 6.07 -20.312 1 76.62 391 PRO B O 1
ATOM 6059 N N . ILE B 1 392 ? -5.043 8.273 -20.312 1 76.62 392 ILE B N 1
ATOM 6060 C CA . ILE B 1 392 ? -5.926 8.406 -21.469 1 76.62 392 ILE B CA 1
ATOM 6061 C C . ILE B 1 392 ? -5.238 7.855 -22.703 1 76.62 392 ILE B C 1
ATOM 6063 O O . ILE B 1 392 ? -5.848 7.125 -23.5 1 76.62 392 ILE B O 1
ATOM 6067 N N . VAL B 1 393 ? -4.035 8.18 -22.828 1 78.81 393 VAL B N 1
ATOM 6068 C CA . VAL B 1 393 ? -3.275 7.707 -23.984 1 78.81 393 VAL B CA 1
ATOM 6069 C C . VAL B 1 393 ? -3.143 6.188 -23.922 1 78.81 393 VAL B C 1
ATOM 6071 O O . VAL B 1 393 ? -3.289 5.504 -24.938 1 78.81 393 VAL B O 1
ATOM 6074 N N . GLU B 1 394 ? -2.973 5.754 -22.812 1 83.69 394 GLU B N 1
ATOM 6075 C CA . GLU B 1 394 ? -2.838 4.312 -22.641 1 83.69 394 GLU B CA 1
ATOM 6076 C C . GLU B 1 394 ? -4.137 3.592 -23 1 83.69 394 GLU B C 1
ATOM 6078 O O . GLU B 1 394 ? -4.113 2.533 -23.625 1 83.69 394 GLU B O 1
ATOM 6083 N N . MET B 1 395 ? -5.176 4.191 -22.656 1 84.62 395 MET B N 1
ATOM 6084 C CA . MET B 1 395 ? -6.461 3.566 -22.969 1 84.62 395 MET B CA 1
ATOM 6085 C C . MET B 1 395 ? -6.758 3.625 -24.453 1 84.62 395 MET B C 1
ATOM 6087 O O . MET B 1 395 ? -7.355 2.703 -25.016 1 84.62 395 MET B O 1
ATOM 6091 N N . LEU B 1 396 ? -6.312 4.699 -25.031 1 83.81 396 LEU B N 1
ATOM 6092 C CA . LEU B 1 396 ? -6.527 4.836 -26.469 1 83.81 396 LEU B CA 1
ATOM 6093 C C . LEU B 1 396 ? -5.734 3.783 -27.234 1 83.81 396 LEU B C 1
ATOM 6095 O O . LEU B 1 396 ? -6.18 3.309 -28.281 1 83.81 396 LEU B O 1
ATOM 6099 N N . VAL B 1 397 ? -4.668 3.395 -26.703 1 85 397 VAL B N 1
ATOM 6100 C CA . VAL B 1 397 ? -3.848 2.361 -27.328 1 85 397 VAL B CA 1
ATOM 6101 C C . VAL B 1 397 ? -4.422 0.983 -27 1 85 397 VAL B C 1
ATOM 6103 O O . VAL B 1 397 ? -4.359 0.07 -27.828 1 85 397 VAL B O 1
ATOM 6106 N N . ALA B 1 398 ? -5.004 0.866 -25.859 1 88.19 398 ALA B N 1
ATOM 6107 C CA . ALA B 1 398 ? -5.492 -0.431 -25.406 1 88.19 398 ALA B CA 1
ATOM 6108 C C . ALA B 1 398 ? -6.723 -0.868 -26.188 1 88.19 398 ALA B C 1
ATOM 6110 O O . ALA B 1 398 ? -6.953 -2.064 -26.375 1 88.19 398 ALA B O 1
ATOM 6111 N N . VAL B 1 399 ? -7.477 0.02 -26.672 1 84.94 399 VAL B N 1
ATOM 6112 C CA . VAL B 1 399 ? -8.75 -0.306 -27.312 1 84.94 399 VAL B CA 1
ATOM 6113 C C . VAL B 1 399 ? -8.492 -1.045 -28.625 1 84.94 399 VAL B C 1
ATOM 6115 O O . VAL B 1 399 ? -9.016 -2.143 -28.844 1 84.94 399 VAL B O 1
ATOM 6118 N N . PRO B 1 400 ? -7.637 -0.493 -29.453 1 86.62 400 PRO B N 1
ATOM 6119 C CA . PRO B 1 400 ? -7.363 -1.264 -30.672 1 86.62 400 PRO B CA 1
ATOM 6120 C C . PRO B 1 400 ? -6.684 -2.6 -30.391 1 86.62 400 PRO B C 1
ATOM 6122 O O . PRO B 1 400 ? -6.922 -3.584 -31.094 1 86.62 400 PRO B O 1
ATOM 6125 N N . LEU B 1 401 ? -5.918 -2.652 -29.438 1 87.25 401 LEU B N 1
ATOM 6126 C CA . LEU B 1 401 ? -5.262 -3.904 -29.078 1 87.25 401 LEU B CA 1
ATOM 6127 C C . LEU B 1 401 ? -6.281 -4.93 -28.594 1 87.25 401 LEU B C 1
ATOM 6129 O O . LEU B 1 401 ? -6.156 -6.121 -28.891 1 87.25 401 LEU B O 1
ATOM 6133 N N . ALA B 1 402 ? -7.199 -4.48 -27.859 1 87.81 402 ALA B N 1
ATOM 6134 C CA . ALA B 1 402 ? -8.242 -5.371 -27.359 1 87.81 402 ALA B CA 1
ATOM 6135 C C . ALA B 1 402 ? -9.062 -5.957 -28.5 1 87.81 402 ALA B C 1
ATOM 6137 O O . ALA B 1 402 ? -9.43 -7.133 -28.484 1 87.81 402 ALA B O 1
ATOM 6138 N N . ALA B 1 403 ? -9.312 -5.184 -29.453 1 85.38 403 ALA B N 1
ATOM 6139 C CA . ALA B 1 403 ? -10.039 -5.656 -30.625 1 85.38 403 ALA B CA 1
ATOM 6140 C C . ALA B 1 403 ? -9.242 -6.723 -31.375 1 85.38 403 ALA B C 1
ATOM 6142 O O . ALA B 1 403 ? -9.797 -7.727 -31.812 1 85.38 403 ALA B O 1
ATOM 6143 N N . LYS B 1 404 ? -8.023 -6.547 -31.469 1 85.44 404 LYS B N 1
ATOM 6144 C CA . LYS B 1 404 ? -7.16 -7.516 -32.156 1 85.44 404 LYS B CA 1
ATOM 6145 C C . LYS B 1 404 ? -7.098 -8.828 -31.375 1 85.44 404 LYS B C 1
ATOM 6147 O O . LYS B 1 404 ? -7.152 -9.906 -31.969 1 85.44 404 LYS B O 1
ATOM 6152 N N . VAL B 1 405 ? -7 -8.742 -30.078 1 84.12 405 VAL B N 1
ATOM 6153 C CA . VAL B 1 405 ? -6.926 -9.938 -29.25 1 84.12 405 VAL B CA 1
ATOM 6154 C C . VAL B 1 405 ? -8.25 -10.703 -29.328 1 84.12 405 VAL B C 1
ATOM 6156 O O . VAL B 1 405 ? -8.266 -11.93 -29.391 1 84.12 405 VAL B O 1
ATOM 6159 N N . ALA B 1 406 ? -9.305 -9.984 -29.25 1 80.06 406 ALA B N 1
ATOM 6160 C CA . ALA B 1 406 ? -10.617 -10.617 -29.344 1 80.06 406 ALA B CA 1
ATOM 6161 C C . ALA B 1 406 ? -10.797 -11.312 -30.703 1 80.06 406 ALA B C 1
ATOM 6163 O O . ALA B 1 406 ? -11.391 -12.391 -30.766 1 80.06 406 ALA B O 1
ATOM 6164 N N . SER B 1 407 ? -10.266 -10.766 -31.734 1 77.75 407 SER B N 1
ATOM 6165 C CA . SER B 1 407 ? -10.359 -11.359 -33.062 1 77.75 407 SER B CA 1
ATOM 6166 C C . SER B 1 407 ? -9.5 -12.617 -33.156 1 77.75 407 SER B C 1
ATOM 6168 O O . SER B 1 407 ? -9.859 -13.562 -33.875 1 77.75 407 SER B O 1
ATOM 6170 N N . ASN B 1 408 ? -8.422 -12.57 -32.5 1 75.31 408 ASN B N 1
ATOM 6171 C CA . ASN B 1 408 ? -7.551 -13.742 -32.531 1 75.31 408 ASN B CA 1
ATOM 6172 C C . ASN B 1 408 ? -8.102 -14.875 -31.672 1 75.31 408 ASN B C 1
ATOM 6174 O O . ASN B 1 408 ? -7.844 -16.047 -31.938 1 75.31 408 ASN B O 1
ATOM 6178 N N . ALA B 1 409 ? -8.609 -14.531 -30.5 1 66.69 409 ALA B N 1
ATOM 6179 C CA . ALA B 1 409 ? -9.141 -15.539 -29.594 1 66.69 409 ALA B CA 1
ATOM 6180 C C . ALA B 1 409 ? -10.453 -16.125 -30.109 1 66.69 409 ALA B C 1
ATOM 6182 O O . ALA B 1 409 ? -10.805 -17.25 -29.797 1 66.69 409 ALA B O 1
ATOM 6183 N N . LEU B 1 410 ? -11.344 -15.414 -30.781 1 53.12 410 LEU B N 1
ATOM 6184 C CA . LEU B 1 410 ? -12.547 -15.961 -31.391 1 53.12 410 LEU B CA 1
ATOM 6185 C C . LEU B 1 410 ? -12.195 -16.938 -32.5 1 53.12 410 LEU B C 1
ATOM 6187 O O . LEU B 1 410 ? -11.352 -16.641 -33.375 1 53.12 410 LEU B O 1
ATOM 6191 N N . PRO B 1 411 ? -12.367 -18.281 -32.281 1 47.28 411 PRO B N 1
ATOM 6192 C CA . PRO B 1 411 ? -12.18 -19.25 -33.375 1 47.28 411 PRO B CA 1
ATOM 6193 C C . PRO B 1 411 ? -12.648 -18.734 -34.719 1 47.28 411 PRO B C 1
ATOM 6195 O O . PRO B 1 411 ? -13.547 -17.875 -34.781 1 47.28 411 PRO B O 1
ATOM 6198 N N . ALA B 1 412 ? -11.695 -18.578 -35.844 1 35.25 412 ALA B N 1
ATOM 6199 C CA . ALA B 1 412 ? -12.234 -18.656 -37.188 1 35.25 412 ALA B CA 1
ATOM 6200 C C . ALA B 1 412 ? -13.43 -19.594 -37.281 1 35.25 412 ALA B C 1
ATOM 6202 O O . ALA B 1 412 ? -13.297 -20.797 -37.031 1 35.25 412 ALA B O 1
ATOM 6203 N N . SER B 1 413 ? -14.562 -19.25 -36.844 1 26.94 413 SER B N 1
ATOM 6204 C CA . SER B 1 413 ? -15.562 -20.078 -37.531 1 26.94 413 SER B CA 1
ATOM 6205 C C . SER B 1 413 ? -15.383 -20.031 -39.031 1 26.94 413 SER B C 1
ATOM 6207 O O . SER B 1 413 ? -15.141 -18.969 -39.625 1 26.94 413 SER B O 1
#